Protein AF-0000000084927122 (afdb_homodimer)

Solvent-accessible surface area (backbone atoms only — not comparable to full-atom values): 39505 Å² total; per-residue (Å²): 114,69,37,49,46,66,40,49,46,51,27,51,37,50,50,51,22,59,24,42,71,37,86,58,48,37,43,44,21,24,42,47,30,51,54,43,37,56,72,70,63,58,51,70,70,58,50,43,44,46,49,54,22,31,39,42,38,62,66,23,59,72,64,44,46,97,43,56,62,50,50,69,64,37,50,66,50,32,38,49,19,14,52,44,20,22,58,54,43,64,65,41,100,55,66,68,62,32,22,52,29,22,43,42,28,60,34,20,31,66,15,82,26,52,84,52,44,28,54,90,74,43,54,70,68,9,46,44,37,23,49,22,43,51,52,60,66,70,54,58,86,92,46,66,62,84,81,39,49,66,59,52,53,50,51,50,58,71,32,46,66,39,56,32,51,54,70,58,49,55,40,44,58,60,48,70,70,26,53,45,56,55,52,45,69,70,34,92,58,34,54,62,58,43,58,70,65,50,62,86,81,70,52,68,34,46,62,68,53,45,45,55,45,30,50,54,51,20,48,55,51,15,55,63,39,75,56,34,63,55,49,29,59,53,32,12,49,51,48,28,46,33,28,53,74,72,65,50,53,69,66,58,23,49,44,48,22,40,18,32,20,44,28,58,55,18,47,51,56,39,48,55,73,65,76,64,44,88,69,84,73,50,78,68,54,45,56,52,58,50,41,18,31,46,46,19,22,55,37,34,42,58,25,73,77,23,45,88,42,38,14,45,27,17,17,34,30,54,38,19,41,67,33,78,26,39,25,67,37,41,31,55,93,71,49,51,70,64,22,48,39,45,17,54,40,49,52,49,49,58,41,46,37,48,42,94,88,38,77,38,40,55,69,69,57,39,52,49,54,50,51,51,34,31,76,69,41,44,45,56,68,68,53,51,50,44,49,51,59,55,76,99,115,69,37,48,48,65,39,48,46,53,27,52,37,49,49,50,23,59,24,42,70,38,86,58,48,36,42,46,23,24,44,46,30,51,55,41,36,58,70,69,63,58,53,70,69,56,50,42,42,46,48,53,24,30,38,42,37,63,67,22,59,71,63,43,45,96,41,55,61,50,49,69,64,37,48,68,49,33,38,49,20,15,51,42,21,22,57,55,42,66,64,42,99,55,67,69,63,32,21,52,31,23,44,42,27,59,35,19,31,64,15,81,25,52,83,51,45,29,53,90,73,43,56,69,67,9,47,42,37,22,50,21,44,52,51,61,66,71,54,58,85,91,48,65,64,83,80,39,48,65,59,52,53,50,51,51,59,71,31,47,66,40,55,34,50,55,72,57,51,55,40,44,58,60,49,68,71,24,53,46,57,55,52,44,69,69,35,91,58,34,55,61,57,45,58,71,65,51,61,86,81,68,52,67,34,47,62,68,52,45,45,54,44,31,51,55,50,20,48,54,51,15,56,65,37,77,56,33,62,55,48,28,59,52,32,13,50,50,47,29,46,32,28,53,72,72,64,50,54,70,66,59,22,50,44,47,24,40,18,30,20,44,26,57,56,16,46,52,55,40,48,53,73,68,76,63,46,88,69,84,73,50,75,69,53,44,56,51,57,51,42,18,30,46,45,19,23,54,36,35,42,59,26,73,76,23,45,87,43,36,13,45,27,17,18,35,30,54,38,19,41,66,34,78,26,38,27,68,36,40,30,56,92,72,48,51,71,65,21,48,39,46,17,53,40,50,52,50,49,58,42,46,36,47,40,96,87,38,77,39,40,55,70,69,58,38,53,49,54,52,52,51,36,31,76,70,41,44,45,56,67,68,53,51,52,43,48,52,58,53,75,99

Nearest PDB structures (foldseek):
  5z7c-assembly1_A  TM=7.227E-01  e=2.974E-15  Vibrio cholerae O1 biovar El Tor str. N16961
  4r8z-assembly1_B  TM=8.444E-01  e=8.085E-07  Pseudomonas aeruginosa PAO1
  4me4-assembly1_B  TM=7.805E-01  e=2.776E-07  Persephonella marina EX-H1
  3tmc-assembly2_B  TM=7.384E-01  e=1.852E-04  Bdellovibrio bacteriovorus HD100
  6pbz-assembly1_D  TM=4.419E-01  e=5.142E-01  Escherichia coli K-12

Organism: Caldicellulosiruptor owensensis (strain ATCC 700167 / DSM 13100 / OL) (NCBI:txid632518)

pLDDT: mean 90.93, std 8.96, range [52.06, 98.69]

Foldseek 3Di:
DKFFPLLLLLLLLVLLCLLLVHQCLLLQLLLQLLLLCVLVVHDLVLNQLLNNLSSQLQVLQLASPPHSVCCLPPLVSVQRSLVSSLVLVVLAPDDNVSSLLSNCLQAFQCQPGNRSDHPVPHDPSSLSSNVSSVLSVVDDLVDQVVVCLVVSLVVLVVCDNPGHDVSSNVSVVVVSVDPVSRCLSSDSCVSVVSSVVNRPDTDIDDLVSLLSSLQSLLCSLQVLAVQSNCQLVVLLLLLLLLCVVVVHDPVLSSLLSSLSSQLQVLCSNQHSCLVQPDDDDDPVSVVSVLCSLVSQLVSQCSTVVSNPHSSQLSSLLQEFQCLPGDDRSHHPVRADLSSQLSNLSSQLSVQQTCHPVDHHDDSVVSLVVVVVCCVVRRGPPVSSVSSVVSVD/DKFFPLLLLLLLLVLLCLLLVHQCLLLQLLLQLLLLCVLVVHDLVLNQLLNNLSSQLQVLQLASPPHSVCCLPPLVSVQRSLVSSLVLCVLAPDDNVSSLLSNCLQAFQCQPGNRSDHPVPHDPSSLSSNVSSVLSVVDDLVDQVVVCLVVSLVVLVVCDNPGHDVSSNVSVVVVSVDPVSRVLSSDSCVSVVSSVVHRPDTDIDDLVSLLSSLQSLLCSLQVLAVQSNCQLVVLLLLLLLLCVVVVHDPVLSSLLSSLSSQLQVLCSNQHSCLVQPDDDDDPVSVVSVLCSLVSQLVSQCSTVVSNPHSSQLSSLLQEFQCLPGDDRSHHPVRADLSSLLSNLSSQLSVQQTDHPVDHHDDNVVSLVVVVVCCVVRRGPPVSSVSSVVSVD

Radius of gyration: 28.64 Å; Cα contacts (8 Å, |Δi|>4): 1317; chains: 2; bounding box: 72×90×62 Å

InterPro domains:
  IPR003607 HD/PDEase domain [SM00471] (18-147)
  IPR003607 HD/PDEase domain [SM00471] (224-360)
  IPR003607 HD/PDEase domain [cd00077] (20-153)
  IPR003607 HD/PDEase domain [cd00077] (226-370)
  IPR006674 HD domain [PF01966] (24-136)
  IPR006675 HDIG domain [TIGR00277] (20-107)
  IPR037522 HD-GYP domain [PF13487] (218-376)
  IPR037522 HD-GYP domain [PS51832] (206-392)

Structure (mmCIF, N/CA/C/O backbone):
data_AF-0000000084927122-model_v1
#
loop_
_entity.id
_entity.type
_entity.pdbx_description
1 polymer 'Metal dependent phosphohydrolase'
#
loop_
_atom_site.group_PDB
_atom_site.id
_atom_site.type_symbol
_atom_site.label_atom_id
_atom_site.label_alt_id
_atom_site.label_comp_id
_atom_site.label_asym_id
_atom_site.label_entity_id
_atom_site.label_seq_id
_atom_site.pdbx_PDB_ins_code
_atom_site.Cartn_x
_atom_site.Cartn_y
_atom_site.Cartn_z
_atom_site.occupancy
_atom_site.B_iso_or_equiv
_atom_site.auth_seq_id
_atom_site.auth_comp_id
_atom_site.auth_asym_id
_atom_site.auth_atom_id
_atom_site.pdbx_PDB_model_num
ATOM 1 N N . MET A 1 1 ? 15.18 7.582 22.172 1 80.62 1 MET A N 1
ATOM 2 C CA . MET A 1 1 ? 14.367 7.258 21 1 80.62 1 MET A CA 1
ATOM 3 C C . MET A 1 1 ? 15.234 6.75 19.844 1 80.62 1 MET A C 1
ATOM 5 O O . MET A 1 1 ? 16.281 7.328 19.562 1 80.62 1 MET A O 1
ATOM 9 N N . LYS A 1 2 ? 14.898 5.637 19.219 1 84.25 2 LYS A N 1
ATOM 10 C CA . LYS A 1 2 ? 15.594 5.078 18.062 1 84.25 2 LYS A CA 1
ATOM 11 C C . LYS A 1 2 ? 14.703 5.121 16.828 1 84.25 2 LYS A C 1
ATOM 13 O O . LYS A 1 2 ? 13.57 4.633 16.844 1 84.25 2 LYS A O 1
ATOM 18 N N . ILE A 1 3 ? 15.258 5.812 15.812 1 87.62 3 ILE A N 1
ATOM 19 C CA . ILE A 1 3 ? 14.5 5.996 14.578 1 87.62 3 ILE A CA 1
ATOM 20 C C . ILE A 1 3 ? 15.18 5.227 13.445 1 87.62 3 ILE A C 1
ATOM 22 O O . ILE A 1 3 ? 16.328 5.496 13.102 1 87.62 3 ILE A O 1
ATOM 26 N N . SER A 1 4 ? 14.477 4.355 12.875 1 88.25 4 SER A N 1
ATOM 27 C CA . SER A 1 4 ? 15.008 3.602 11.75 1 88.25 4 SER A CA 1
ATOM 28 C C . SER A 1 4 ? 15.18 4.488 10.523 1 88.25 4 SER A C 1
ATOM 30 O O . SER A 1 4 ? 14.25 5.18 10.109 1 88.25 4 SER A O 1
ATOM 32 N N . VAL A 1 5 ? 16.375 4.402 9.961 1 85.75 5 VAL A N 1
ATOM 33 C CA . VAL A 1 5 ? 16.641 5.176 8.758 1 85.75 5 VAL A CA 1
ATOM 34 C C . VAL A 1 5 ? 15.773 4.68 7.609 1 85.75 5 VAL A C 1
ATOM 36 O O . VAL A 1 5 ? 15.289 5.473 6.793 1 85.75 5 VAL A O 1
ATOM 39 N N . GLY A 1 6 ? 15.594 3.389 7.633 1 82.69 6 GLY A N 1
ATOM 40 C CA . GLY A 1 6 ? 14.742 2.805 6.609 1 82.69 6 GLY A CA 1
ATOM 41 C C . GLY A 1 6 ? 13.32 3.34 6.637 1 82.69 6 GLY A C 1
ATOM 42 O O . GLY A 1 6 ? 12.758 3.68 5.594 1 82.69 6 GLY A O 1
ATOM 43 N N . ASN A 1 7 ? 12.773 3.496 7.781 1 84.69 7 ASN A N 1
ATOM 44 C CA . ASN A 1 7 ? 11.422 4.016 7.93 1 84.69 7 ASN A CA 1
ATOM 45 C C . ASN A 1 7 ? 11.344 5.492 7.555 1 84.69 7 ASN A C 1
ATOM 47 O O . ASN A 1 7 ? 10.367 5.93 6.941 1 84.69 7 ASN A O 1
ATOM 51 N N . LEU A 1 8 ? 12.312 6.172 7.961 1 85.31 8 LEU A N 1
ATOM 52 C CA . LEU A 1 8 ? 12.367 7.598 7.648 1 85.31 8 LEU A CA 1
ATOM 53 C C . LEU A 1 8 ? 12.438 7.824 6.145 1 85.31 8 LEU A C 1
ATOM 55 O O . LEU A 1 8 ? 11.703 8.641 5.598 1 85.31 8 LEU A O 1
ATOM 59 N N . LEU A 1 9 ? 13.273 7.02 5.559 1 82.12 9 LEU A N 1
ATOM 60 C CA . LEU A 1 9 ? 13.469 7.137 4.117 1 82.12 9 LEU A CA 1
ATOM 61 C C . LEU A 1 9 ? 12.195 6.766 3.361 1 82.12 9 LEU A C 1
ATOM 63 O O . LEU A 1 9 ? 11.828 7.434 2.395 1 82.12 9 LEU A O 1
ATOM 67 N N . SER A 1 10 ? 11.633 5.789 3.842 1 84.06 10 SER A N 1
ATOM 68 C CA . SER A 1 10 ? 10.391 5.352 3.221 1 84.06 10 SER A CA 1
ATOM 69 C C . SER A 1 10 ? 9.32 6.43 3.309 1 84.06 10 SER A C 1
ATOM 71 O O . SER A 1 10 ? 8.609 6.691 2.332 1 84.06 10 SER A O 1
ATOM 73 N N . ALA A 1 11 ? 9.266 7.043 4.406 1 85.81 11 ALA A N 1
ATOM 74 C CA . ALA A 1 11 ? 8.266 8.078 4.633 1 85.81 11 ALA A CA 1
ATOM 75 C C . ALA A 1 11 ? 8.523 9.297 3.746 1 85.81 11 ALA A C 1
ATOM 77 O O . ALA A 1 11 ? 7.609 9.789 3.078 1 85.81 11 ALA A O 1
ATOM 78 N N . ILE A 1 12 ? 9.688 9.727 3.658 1 85.12 12 ILE A N 1
ATOM 79 C CA . ILE A 1 12 ? 10.047 10.93 2.912 1 85.12 12 ILE A CA 1
ATOM 80 C C . ILE A 1 12 ? 9.914 10.664 1.415 1 85.12 12 ILE A C 1
ATOM 82 O O . ILE A 1 12 ? 9.414 11.508 0.671 1 85.12 12 ILE A O 1
ATOM 86 N N . SER A 1 13 ? 10.398 9.508 1.014 1 85.5 13 SER A N 1
ATOM 87 C CA . SER A 1 13 ? 10.273 9.164 -0.4 1 85.5 13 SER A CA 1
ATOM 88 C C . SER A 1 13 ? 8.812 9.125 -0.831 1 85.5 13 SER A C 1
ATOM 90 O O . SER A 1 13 ? 8.484 9.492 -1.961 1 85.5 13 SER A O 1
ATOM 92 N N . HIS A 1 14 ? 7.984 8.648 0.043 1 84.38 14 HIS A N 1
ATOM 93 C CA . HIS A 1 14 ? 6.551 8.641 -0.228 1 84.38 14 HIS A CA 1
ATOM 94 C C . HIS A 1 14 ? 6.027 10.047 -0.468 1 84.38 14 HIS A C 1
ATOM 96 O O . HIS A 1 14 ? 5.273 10.289 -1.417 1 84.38 14 HIS A O 1
ATOM 102 N N . LEU A 1 15 ? 6.426 10.953 0.338 1 84.44 15 LEU A N 1
ATOM 103 C CA . LEU A 1 15 ? 6.023 12.352 0.214 1 84.44 15 LEU A CA 1
ATOM 104 C C . LEU A 1 15 ? 6.488 12.938 -1.118 1 84.44 15 LEU A C 1
ATOM 106 O O . LEU A 1 15 ? 5.723 13.625 -1.798 1 84.44 15 LEU A O 1
ATOM 110 N N . ILE A 1 16 ? 7.664 12.617 -1.492 1 82.81 16 ILE A N 1
ATOM 111 C CA . ILE A 1 16 ? 8.242 13.141 -2.727 1 82.81 16 ILE A CA 1
ATOM 112 C C . ILE A 1 16 ? 7.5 12.555 -3.928 1 82.81 16 ILE A C 1
ATOM 114 O O . ILE A 1 16 ? 7.207 13.273 -4.891 1 82.81 16 ILE A O 1
ATOM 118 N N . ASP A 1 17 ? 7.195 11.281 -3.867 1 84 17 ASP A N 1
ATOM 119 C CA . ASP A 1 17 ? 6.457 10.633 -4.941 1 84 17 ASP A CA 1
ATOM 120 C C . ASP A 1 17 ? 5.086 11.273 -5.137 1 84 17 ASP A C 1
ATOM 122 O O . ASP A 1 17 ? 4.652 11.492 -6.27 1 84 17 ASP A O 1
ATOM 126 N N . ILE A 1 18 ? 4.434 11.578 -4.078 1 81.56 18 ILE A N 1
ATOM 127 C CA . ILE A 1 18 ? 3.135 12.234 -4.148 1 81.56 18 ILE A CA 1
ATOM 128 C C . ILE A 1 18 ? 3.293 13.625 -4.75 1 81.56 18 ILE A C 1
ATOM 130 O O . ILE A 1 18 ? 2.521 14.023 -5.629 1 81.56 18 ILE A O 1
ATOM 134 N N . ALA A 1 19 ? 4.301 14.32 -4.309 1 79.75 19 ALA A N 1
ATOM 135 C CA . ALA A 1 19 ? 4.547 15.688 -4.758 1 79.75 19 ALA A CA 1
ATOM 136 C C . ALA A 1 19 ? 4.809 15.727 -6.262 1 79.75 19 ALA A C 1
ATOM 138 O O . ALA A 1 19 ? 4.422 16.688 -6.941 1 79.75 19 ALA A O 1
ATOM 139 N N . GLN A 1 20 ? 5.383 14.688 -6.75 1 78.94 20 GLN A N 1
ATOM 140 C CA . GLN A 1 20 ? 5.77 14.664 -8.156 1 78.94 20 GLN A CA 1
ATOM 141 C C . GLN A 1 20 ? 4.684 14.023 -9.016 1 78.94 20 GLN A C 1
ATOM 143 O O . GLN A 1 20 ? 4.809 13.953 -10.242 1 78.94 20 GLN A O 1
ATOM 148 N N . GLY A 1 21 ? 3.709 13.508 -8.367 1 76.06 21 GLY A N 1
ATOM 149 C CA . GLY A 1 21 ? 2.623 12.875 -9.094 1 76.06 21 GLY A CA 1
ATOM 150 C C . GLY A 1 21 ? 3.016 11.547 -9.719 1 76.06 21 GLY A C 1
ATOM 151 O O . GLY A 1 21 ? 2.471 11.156 -10.75 1 76.06 21 GLY A O 1
ATOM 152 N N . ARG A 1 22 ? 4.074 11.008 -9.328 1 76.69 22 ARG A N 1
ATOM 153 C CA . ARG A 1 22 ? 4.5 9.703 -9.828 1 76.69 22 ARG A CA 1
ATOM 154 C C . ARG A 1 22 ? 4.273 8.617 -8.781 1 76.69 22 ARG A C 1
ATOM 156 O O . ARG A 1 22 ? 4.785 8.711 -7.664 1 76.69 22 ARG A O 1
ATOM 163 N N . ARG A 1 23 ? 3.557 7.688 -9.281 1 78.62 23 ARG A N 1
ATOM 164 C CA . ARG A 1 23 ? 3.195 6.621 -8.352 1 78.62 23 ARG A CA 1
ATOM 165 C C . ARG A 1 23 ? 4.387 5.711 -8.078 1 78.62 23 ARG A C 1
ATOM 167 O O . ARG A 1 23 ? 4.859 5.012 -8.969 1 78.62 23 ARG A O 1
ATOM 174 N N . GLU A 1 24 ? 4.902 5.691 -6.863 1 88.31 24 GLU A N 1
ATOM 175 C CA . GLU A 1 24 ? 5.863 4.754 -6.293 1 88.31 24 GLU A CA 1
ATOM 176 C C . GLU A 1 24 ? 7.156 4.73 -7.098 1 88.31 24 GLU A C 1
ATOM 178 O O . GLU A 1 24 ? 7.688 3.658 -7.402 1 88.31 24 GLU A O 1
ATOM 183 N N . HIS A 1 25 ? 7.613 5.91 -7.512 1 91.75 25 HIS A N 1
ATOM 184 C CA . HIS A 1 25 ? 8.836 6.004 -8.305 1 91.75 25 HIS A CA 1
ATOM 185 C C . HIS A 1 25 ? 10.039 5.496 -7.512 1 91.75 25 HIS A C 1
ATOM 187 O O . HIS A 1 25 ? 10.781 4.637 -7.988 1 91.75 25 HIS A O 1
ATOM 193 N N . ALA A 1 26 ? 10.211 5.973 -6.34 1 92.62 26 ALA A N 1
ATOM 194 C CA . ALA A 1 26 ? 11.375 5.59 -5.543 1 92.62 26 ALA A CA 1
ATOM 195 C C . ALA A 1 26 ? 11.375 4.09 -5.254 1 92.62 26 ALA A C 1
ATOM 197 O O . ALA A 1 26 ? 12.391 3.412 -5.449 1 92.62 26 ALA A O 1
ATOM 198 N N . PRO A 1 27 ? 10.234 3.543 -4.867 1 93.19 27 PRO A N 1
ATOM 199 C CA . PRO A 1 27 ? 10.195 2.092 -4.668 1 93.19 27 PRO A CA 1
ATOM 200 C C . PRO A 1 27 ? 10.492 1.315 -5.953 1 93.19 27 PRO A C 1
ATOM 202 O O . PRO A 1 27 ? 11.164 0.282 -5.91 1 93.19 27 PRO A O 1
ATOM 205 N N . LYS A 1 28 ? 10 1.801 -7.039 1 96.31 28 LYS A N 1
ATOM 206 C CA . LYS A 1 28 ? 10.242 1.115 -8.305 1 96.31 28 LYS A CA 1
ATOM 207 C C . LYS A 1 28 ? 11.727 1.121 -8.656 1 96.31 28 LYS A C 1
ATOM 209 O O . LYS A 1 28 ? 12.289 0.09 -9.039 1 96.31 28 LYS A O 1
ATOM 214 N N . VAL A 1 29 ? 12.344 2.262 -8.484 1 96.94 29 VAL A N 1
ATOM 215 C CA . VAL A 1 29 ? 13.766 2.377 -8.766 1 96.94 29 VAL A CA 1
ATOM 216 C C . VAL A 1 29 ? 14.555 1.467 -7.824 1 96.94 29 VAL A C 1
ATOM 218 O O . VAL A 1 29 ? 15.492 0.79 -8.25 1 96.94 29 VAL A O 1
ATOM 221 N N . THR A 1 30 ? 14.156 1.475 -6.605 1 96.56 30 THR A N 1
ATOM 222 C CA . THR A 1 30 ? 14.812 0.629 -5.617 1 96.56 30 THR A CA 1
ATOM 223 C C . THR A 1 30 ? 14.641 -0.846 -5.969 1 96.56 30 THR A C 1
ATOM 225 O O . THR A 1 30 ? 15.602 -1.617 -5.914 1 96.56 30 THR A O 1
ATOM 228 N N . TYR A 1 31 ? 13.469 -1.204 -6.336 1 97.25 31 TYR A N 1
ATOM 229 C CA . TYR A 1 31 ? 13.18 -2.588 -6.699 1 97.25 31 TYR A CA 1
ATOM 230 C C . TYR A 1 31 ? 14.047 -3.037 -7.871 1 97.25 31 TYR A C 1
ATOM 232 O O . TYR A 1 31 ? 14.711 -4.07 -7.797 1 97.25 31 TYR A O 1
ATOM 240 N N . ILE A 1 32 ? 14.047 -2.26 -8.945 1 98.38 32 ILE A N 1
ATOM 241 C CA . ILE A 1 32 ? 14.828 -2.59 -10.141 1 98.38 32 ILE A CA 1
ATOM 242 C C . ILE A 1 32 ? 16.312 -2.695 -9.773 1 98.38 32 ILE A C 1
ATOM 244 O O . ILE A 1 32 ? 16.984 -3.648 -10.164 1 98.38 32 ILE A O 1
ATOM 248 N N . SER A 1 33 ? 16.766 -1.746 -9 1 98.62 33 SER A N 1
ATOM 249 C CA . SER A 1 33 ? 18.172 -1.713 -8.617 1 98.62 33 SER A CA 1
ATOM 250 C C . SER A 1 33 ? 18.562 -2.963 -7.832 1 98.62 33 SER A C 1
ATOM 252 O O . SER A 1 33 ? 19.625 -3.545 -8.07 1 98.62 33 SER A O 1
ATOM 254 N N . LEU A 1 34 ? 17.734 -3.328 -6.973 1 97.44 34 LEU A N 1
ATOM 255 C CA . LEU A 1 34 ? 18.031 -4.492 -6.141 1 97.44 34 LEU A CA 1
ATOM 256 C C . LEU A 1 34 ? 17.984 -5.773 -6.969 1 97.44 34 LEU A C 1
ATOM 258 O O . LEU A 1 34 ? 18.812 -6.668 -6.781 1 97.44 34 LEU A O 1
ATOM 262 N N . GLN A 1 35 ? 16.984 -5.875 -7.832 1 97.5 35 GLN A N 1
ATOM 263 C CA . GLN A 1 35 ? 16.922 -7.051 -8.695 1 97.5 35 GLN A CA 1
ATOM 264 C C . GLN A 1 35 ? 18.156 -7.172 -9.562 1 97.5 35 GLN A C 1
ATOM 266 O O . GLN A 1 35 ? 18.719 -8.266 -9.719 1 97.5 35 GLN A O 1
ATOM 271 N N . LEU A 1 36 ? 18.594 -6.078 -10.117 1 98.44 36 LEU A N 1
ATOM 272 C CA . LEU A 1 36 ? 19.812 -6.07 -10.922 1 98.44 36 LEU A CA 1
ATOM 273 C C . LEU A 1 36 ? 21.031 -6.461 -10.07 1 98.44 36 LEU A C 1
ATOM 275 O O . LEU A 1 36 ? 21.875 -7.234 -10.523 1 98.44 36 LEU A O 1
ATOM 279 N N . SER A 1 37 ? 21.094 -5.922 -8.883 1 98 37 SER A N 1
ATOM 280 C CA . SER A 1 37 ? 22.219 -6.219 -8 1 98 37 SER A CA 1
ATOM 281 C C . SER A 1 37 ? 22.281 -7.707 -7.68 1 98 37 SER A C 1
ATOM 283 O O . SER A 1 37 ? 23.375 -8.266 -7.52 1 98 37 SER A O 1
ATOM 285 N N . HIS A 1 38 ? 21.141 -8.312 -7.578 1 95.88 38 HIS A N 1
ATOM 286 C CA . HIS A 1 38 ? 21.094 -9.75 -7.328 1 95.88 38 HIS A CA 1
ATOM 287 C C . HIS A 1 38 ? 21.656 -10.531 -8.508 1 95.88 38 HIS A C 1
ATOM 289 O O . HIS A 1 38 ? 22.469 -11.445 -8.328 1 95.88 38 HIS A O 1
ATOM 295 N N . ILE A 1 39 ? 21.25 -10.219 -9.688 1 96.56 39 ILE A N 1
ATOM 296 C CA . ILE A 1 39 ? 21.703 -10.898 -10.891 1 96.56 39 ILE A CA 1
ATOM 297 C C . ILE A 1 39 ? 23.203 -10.672 -11.07 1 96.56 39 ILE A C 1
ATOM 299 O O . ILE A 1 39 ? 23.938 -11.586 -11.477 1 96.56 39 ILE A O 1
ATOM 303 N N . LEU A 1 40 ? 23.656 -9.469 -10.695 1 97.88 40 LEU A N 1
ATOM 304 C CA . LEU A 1 40 ? 25.062 -9.086 -10.867 1 97.88 40 LEU A CA 1
ATOM 305 C C . LEU A 1 40 ? 25.922 -9.68 -9.766 1 97.88 40 LEU A C 1
ATOM 307 O O . LEU A 1 40 ? 27.156 -9.57 -9.805 1 97.88 40 LEU A O 1
ATOM 311 N N . GLY A 1 41 ? 25.297 -10.242 -8.742 1 96.62 41 GLY A N 1
ATOM 312 C CA . GLY A 1 41 ? 26.016 -10.93 -7.684 1 96.62 41 GLY A CA 1
ATOM 313 C C . GLY A 1 41 ? 26.688 -9.984 -6.703 1 96.62 41 GLY A C 1
ATOM 314 O O . GLY A 1 41 ? 27.766 -10.289 -6.176 1 96.62 41 GLY A O 1
ATOM 315 N N . LEU A 1 42 ? 26.141 -8.875 -6.527 1 96.56 42 LEU A N 1
ATOM 316 C CA . LEU A 1 42 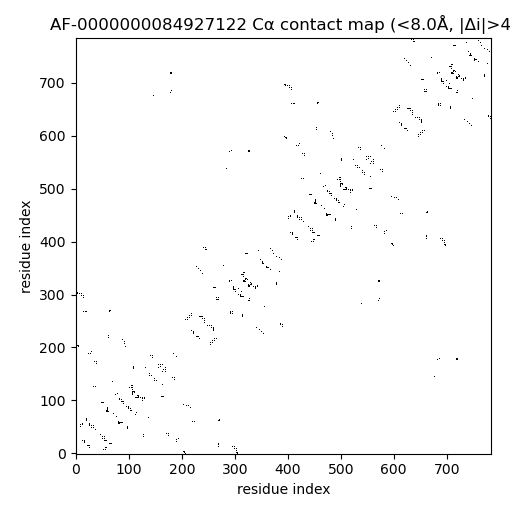? 26.734 -7.926 -5.59 1 96.56 42 LEU A CA 1
ATOM 317 C C . LEU A 1 42 ? 26.594 -8.422 -4.152 1 96.56 42 LEU A C 1
ATOM 319 O O . LEU A 1 42 ? 25.656 -9.172 -3.842 1 96.56 42 LEU A O 1
ATOM 323 N N . LYS A 1 43 ? 27.547 -7.953 -3.273 1 94.88 43 LYS A N 1
ATOM 324 C CA . LYS A 1 43 ? 27.562 -8.383 -1.878 1 94.88 43 LYS A CA 1
ATOM 325 C C . LYS A 1 43 ? 26.484 -7.676 -1.067 1 94.88 43 LYS A C 1
ATOM 327 O O . LYS A 1 43 ? 25.953 -6.652 -1.498 1 94.88 43 LYS A O 1
ATOM 332 N N . SER A 1 44 ? 26.203 -8.211 0.085 1 93.88 44 SER A N 1
ATOM 333 C CA . SER A 1 44 ? 25.125 -7.719 0.945 1 93.88 44 SER A CA 1
ATOM 334 C C . SER A 1 44 ? 25.359 -6.262 1.334 1 93.88 44 SER A C 1
ATOM 336 O O . SER A 1 44 ? 24.406 -5.48 1.42 1 93.88 44 SER A O 1
ATOM 338 N N . LEU A 1 45 ? 26.609 -5.961 1.556 1 93 45 LEU A N 1
ATOM 339 C CA . LEU A 1 45 ? 26.922 -4.59 1.941 1 93 45 LEU A CA 1
ATOM 340 C C . LEU A 1 45 ? 26.609 -3.619 0.806 1 93 45 LEU A C 1
ATOM 342 O O . LEU A 1 45 ? 26.078 -2.533 1.041 1 93 45 LEU A O 1
ATOM 346 N N . GLU A 1 46 ? 26.953 -3.979 -0.411 1 94.88 46 GLU A N 1
ATOM 347 C CA . GLU A 1 46 ? 26.672 -3.143 -1.571 1 94.88 46 GLU A CA 1
ATOM 348 C C . GLU A 1 46 ? 25.172 -3.031 -1.812 1 94.88 46 GLU A C 1
ATOM 350 O O . GLU A 1 46 ? 24.672 -1.961 -2.162 1 94.88 46 GLU A O 1
ATOM 355 N N . LYS A 1 47 ? 24.5 -4.133 -1.585 1 95.44 47 LYS A N 1
ATOM 356 C CA . LYS A 1 47 ? 23.047 -4.133 -1.757 1 95.44 47 LYS A CA 1
ATOM 357 C C . LYS A 1 47 ? 22.375 -3.209 -0.75 1 95.44 47 LYS A C 1
ATOM 359 O O . LYS A 1 47 ? 21.391 -2.547 -1.071 1 95.44 47 LYS A O 1
ATOM 364 N N . LYS A 1 48 ? 22.938 -3.205 0.392 1 93.62 48 LYS A N 1
ATOM 365 C CA . LYS A 1 48 ? 22.438 -2.291 1.412 1 93.62 48 LYS A CA 1
ATOM 366 C C . LYS A 1 48 ? 22.594 -0.838 0.978 1 93.62 48 LYS A C 1
ATOM 368 O O . LYS A 1 48 ? 21.672 -0.034 1.116 1 93.62 48 LYS A O 1
ATOM 373 N N . LYS A 1 49 ? 23.75 -0.512 0.491 1 94.81 49 LYS A N 1
ATOM 374 C CA . LYS A 1 49 ? 24 0.845 0.018 1 94.81 49 LYS A CA 1
ATOM 375 C C . LYS A 1 49 ? 23.094 1.202 -1.152 1 94.81 49 LYS A C 1
ATOM 377 O O . LYS A 1 49 ? 22.594 2.326 -1.235 1 94.81 49 LYS A O 1
ATOM 382 N N . ILE A 1 50 ? 22.859 0.224 -1.997 1 96.5 50 ILE A N 1
ATOM 383 C CA . ILE A 1 50 ? 21.969 0.422 -3.139 1 96.5 50 ILE A CA 1
ATOM 384 C C . ILE A 1 50 ? 20.562 0.695 -2.648 1 96.5 50 ILE A C 1
ATOM 386 O O . ILE A 1 50 ? 19.875 1.582 -3.168 1 96.5 50 ILE A O 1
ATOM 390 N N . TYR A 1 51 ? 20.125 -0.045 -1.655 1 94.56 51 TYR A N 1
ATOM 391 C CA . TYR A 1 51 ? 18.781 0.119 -1.097 1 94.56 51 TYR A CA 1
ATOM 392 C C . TYR A 1 51 ? 18.562 1.557 -0.646 1 94.56 51 TYR A C 1
ATOM 394 O O . TYR A 1 51 ? 17.594 2.199 -1.068 1 94.56 51 TYR A O 1
ATOM 402 N N . TYR A 1 52 ? 19.453 2.119 0.086 1 92.25 52 TYR A N 1
ATOM 403 C CA . TYR A 1 52 ? 19.312 3.467 0.622 1 92.25 52 TYR A CA 1
ATOM 404 C C . TYR A 1 52 ? 19.484 4.512 -0.472 1 92.25 52 TYR A C 1
ATOM 406 O O . TYR A 1 52 ? 18.703 5.457 -0.573 1 92.25 52 TYR A O 1
ATOM 414 N N . ALA A 1 53 ? 20.469 4.316 -1.302 1 94.69 53 ALA A N 1
ATOM 415 C CA . ALA A 1 53 ? 20.75 5.297 -2.35 1 94.69 53 ALA A CA 1
ATOM 416 C C . ALA A 1 53 ? 19.594 5.391 -3.336 1 94.69 53 ALA A C 1
ATOM 418 O O . ALA A 1 53 ? 19.203 6.484 -3.75 1 94.69 53 ALA A O 1
ATOM 419 N N . ALA A 1 54 ? 19.062 4.23 -3.703 1 95.31 54 ALA A N 1
ATOM 420 C CA . ALA A 1 54 ? 17.969 4.207 -4.66 1 95.31 54 ALA A CA 1
ATOM 421 C C . ALA A 1 54 ? 16.703 4.836 -4.066 1 95.31 54 ALA A C 1
ATOM 423 O O . ALA A 1 54 ? 16.016 5.609 -4.738 1 95.31 54 ALA A O 1
ATOM 424 N N . PHE A 1 55 ? 16.453 4.562 -2.867 1 90.5 55 PHE A N 1
ATOM 425 C CA . PHE A 1 55 ? 15.281 5.113 -2.207 1 90.5 55 PHE A CA 1
ATOM 426 C C . PHE A 1 55 ? 15.383 6.629 -2.08 1 90.5 55 PHE A C 1
ATOM 428 O O . PHE A 1 55 ? 14.375 7.336 -2.152 1 90.5 55 PHE A O 1
ATOM 435 N N . PHE A 1 56 ? 16.625 7.141 -1.973 1 88.81 56 PHE A N 1
ATOM 436 C CA . PHE A 1 56 ? 16.844 8.547 -1.666 1 88.81 56 PHE A CA 1
ATOM 437 C C . PHE A 1 56 ? 17.297 9.312 -2.906 1 88.81 56 PHE A C 1
ATOM 439 O O . PHE A 1 56 ? 17.625 10.5 -2.828 1 88.81 56 PHE A O 1
ATOM 446 N N . HIS A 1 57 ? 17.312 8.688 -3.916 1 91.69 57 HIS A N 1
ATOM 447 C CA . HIS A 1 57 ? 18.047 9.273 -5.031 1 91.69 57 HIS A CA 1
ATOM 448 C C . HIS A 1 57 ? 17.453 10.625 -5.43 1 91.69 57 HIS A C 1
ATOM 450 O O . HIS A 1 57 ? 18.172 11.5 -5.91 1 91.69 57 HIS A O 1
ATOM 456 N N . ASP A 1 58 ? 16.172 10.828 -5.117 1 88.31 58 ASP A N 1
ATOM 457 C CA . ASP A 1 58 ? 15.5 12.055 -5.531 1 88.31 58 ASP A CA 1
ATOM 458 C C . ASP A 1 58 ? 15.227 12.961 -4.336 1 88.31 58 ASP A C 1
ATOM 460 O O . ASP A 1 58 ? 14.398 13.867 -4.414 1 88.31 58 ASP A O 1
ATOM 464 N N . ILE A 1 59 ? 15.867 12.797 -3.248 1 83.94 59 ILE A N 1
ATOM 465 C CA . ILE A 1 59 ? 15.586 13.523 -2.014 1 83.94 59 ILE A CA 1
ATOM 466 C C . ILE A 1 59 ? 15.891 15.008 -2.209 1 83.94 59 ILE A C 1
ATOM 468 O O . ILE A 1 59 ? 15.375 15.852 -1.473 1 83.94 59 ILE A O 1
ATOM 472 N N . GLY A 1 60 ? 16.719 15.312 -3.18 1 81.5 60 GLY A N 1
ATOM 473 C CA . GLY A 1 60 ? 17.094 16.688 -3.43 1 81.5 60 GLY A CA 1
ATOM 474 C C . GLY A 1 60 ? 16.094 17.438 -4.301 1 81.5 60 GLY A C 1
ATOM 475 O O . GLY A 1 60 ? 16.266 18.625 -4.555 1 81.5 60 GLY A O 1
ATOM 476 N N . ILE A 1 61 ? 15.102 16.734 -4.746 1 78.25 61 ILE A N 1
ATOM 477 C CA . ILE A 1 61 ? 14.109 17.391 -5.594 1 78.25 61 ILE A CA 1
ATOM 478 C C . ILE A 1 61 ? 13.258 18.328 -4.75 1 78.25 61 ILE A C 1
ATOM 480 O O . ILE A 1 61 ? 12.641 17.922 -3.764 1 78.25 61 ILE A O 1
ATOM 484 N N . THR A 1 62 ? 13.344 19.594 -4.766 1 61.72 62 THR A N 1
ATOM 485 C CA . THR A 1 62 ? 12.703 20.625 -3.947 1 61.72 62 THR A CA 1
ATOM 486 C C . THR A 1 62 ? 11.414 21.109 -4.609 1 61.72 62 THR A C 1
ATOM 488 O O . THR A 1 62 ? 10.625 21.812 -3.984 1 61.72 62 THR A O 1
ATOM 491 N N . VAL A 1 63 ? 11.375 21.031 -5.855 1 56.03 63 VAL A N 1
ATOM 492 C CA . VAL A 1 63 ? 10.258 21.75 -6.453 1 56.03 63 VAL A CA 1
ATOM 493 C C . VAL A 1 63 ? 9.242 20.75 -7.012 1 56.03 63 VAL A C 1
ATOM 495 O O . VAL A 1 63 ? 9.617 19.781 -7.66 1 56.03 63 VAL A O 1
ATOM 498 N N . ALA A 1 64 ? 8.016 20.766 -6.312 1 53.94 64 ALA A N 1
ATOM 499 C CA . ALA A 1 64 ? 6.918 20.141 -7.059 1 53.94 64 ALA A CA 1
ATOM 500 C C . ALA A 1 64 ? 6.828 20.703 -8.477 1 53.94 64 ALA A C 1
ATOM 502 O O . ALA A 1 64 ? 6.309 21.812 -8.68 1 53.94 64 ALA A O 1
ATOM 503 N N . ASP A 1 65 ? 7.996 20.625 -9.164 1 52.38 65 ASP A N 1
ATOM 504 C CA . ASP A 1 65 ? 7.902 21.172 -10.508 1 52.38 65 ASP A CA 1
ATOM 505 C C . ASP A 1 65 ? 6.762 20.531 -11.289 1 52.38 65 ASP A C 1
ATOM 507 O O . ASP A 1 65 ? 6.395 19.375 -11.031 1 52.38 65 ASP A O 1
ATOM 511 N N . LYS A 1 66 ? 5.922 21.406 -11.914 1 55.44 66 LYS A N 1
ATOM 512 C CA . LYS A 1 66 ? 4.766 21.031 -12.711 1 55.44 66 LYS A CA 1
ATOM 513 C C . LYS A 1 66 ? 4.996 19.688 -13.406 1 55.44 66 LYS A C 1
ATOM 515 O O . LYS A 1 66 ? 4.047 18.938 -13.656 1 55.44 66 LYS A O 1
ATOM 520 N N . LYS A 1 67 ? 6.309 19.422 -13.68 1 63.41 67 LYS A N 1
ATOM 521 C CA . LYS A 1 67 ? 6.355 18.219 -14.508 1 63.41 67 LYS A CA 1
ATOM 522 C C . LYS A 1 67 ? 7.473 17.281 -14.055 1 63.41 67 LYS A C 1
ATOM 524 O O . LYS A 1 67 ? 8.648 17.656 -14.055 1 63.41 67 LYS A O 1
ATOM 529 N N . PHE A 1 68 ? 7.297 16.172 -13.461 1 60.62 68 PHE A N 1
ATOM 530 C CA . PHE A 1 68 ? 8.172 15.055 -13.117 1 60.62 68 PHE A CA 1
ATOM 531 C C . PHE A 1 68 ? 9.242 14.859 -14.18 1 60.62 68 PHE A C 1
ATOM 533 O O . PHE A 1 68 ? 10.43 14.766 -13.867 1 60.62 68 PHE A O 1
ATOM 540 N N . ILE A 1 69 ? 8.883 15 -15.289 1 62.47 69 ILE A N 1
ATOM 541 C CA . ILE A 1 69 ? 9.781 14.703 -16.391 1 62.47 69 ILE A CA 1
ATOM 542 C C . ILE A 1 69 ? 10.828 15.812 -16.531 1 62.47 69 ILE A C 1
ATOM 544 O O . ILE A 1 69 ? 12.008 15.547 -16.75 1 62.47 69 ILE A O 1
ATOM 548 N N . THR A 1 70 ? 10.43 17.031 -16.219 1 65.12 70 THR A N 1
ATOM 549 C CA . THR A 1 70 ? 11.336 18.156 -16.391 1 65.12 70 THR A CA 1
ATOM 550 C C . THR A 1 70 ? 12.492 18.078 -15.406 1 65.12 70 THR A C 1
ATOM 552 O O . THR A 1 70 ? 13.641 18.344 -15.758 1 65.12 70 THR A O 1
ATOM 555 N N . SER A 1 71 ? 12.266 17.625 -14.266 1 67.12 71 SER A N 1
ATOM 556 C CA . SER A 1 71 ? 13.289 17.531 -13.227 1 67.12 71 SER A CA 1
ATOM 557 C C . SER A 1 71 ? 14.312 16.453 -13.562 1 67.12 71 SER A C 1
ATOM 559 O O . SER A 1 71 ? 15.438 16.469 -13.055 1 67.12 71 SER A O 1
ATOM 561 N N . HIS A 1 72 ? 13.922 15.625 -14.477 1 71.94 72 HIS A N 1
ATOM 562 C CA . HIS A 1 72 ? 14.797 14.492 -14.781 1 71.94 72 HIS A CA 1
ATOM 563 C C . HIS A 1 72 ? 15.484 14.672 -16.125 1 71.94 72 HIS A C 1
ATOM 565 O O . HIS A 1 72 ? 16.531 14.062 -16.375 1 71.94 72 HIS A O 1
ATOM 571 N N . ILE A 1 73 ? 14.945 15.523 -16.875 1 70.88 73 ILE A N 1
ATOM 572 C CA . ILE A 1 73 ? 15.461 15.633 -18.234 1 70.88 73 ILE A CA 1
ATOM 573 C C . ILE A 1 73 ? 16.266 16.922 -18.375 1 70.88 73 ILE A C 1
ATOM 575 O O . ILE A 1 73 ? 17.281 16.953 -19.062 1 70.88 73 ILE A O 1
ATOM 579 N N . ASP A 1 74 ? 15.859 17.984 -17.688 1 77.38 74 ASP A N 1
ATOM 580 C CA . ASP A 1 74 ? 16.609 19.234 -17.719 1 77.38 74 ASP A CA 1
ATOM 581 C C . ASP A 1 74 ? 17.938 19.094 -16.984 1 77.38 74 ASP A C 1
ATOM 583 O O . ASP A 1 74 ? 17.969 18.812 -15.789 1 77.38 74 ASP A O 1
ATOM 587 N N . PRO A 1 75 ? 18.969 19.297 -17.672 1 80.25 75 PRO A N 1
ATOM 588 C CA . PRO A 1 75 ? 20.297 19.047 -17.078 1 80.25 75 PRO A CA 1
ATOM 589 C C . PRO A 1 75 ? 20.547 19.875 -15.828 1 80.25 75 PRO A C 1
ATOM 591 O O . PRO A 1 75 ? 21.125 19.375 -14.859 1 80.25 75 PRO A O 1
ATOM 594 N N . ASP A 1 76 ? 20.156 21.109 -15.852 1 82.69 76 ASP A N 1
ATOM 595 C CA . ASP A 1 76 ? 20.422 21.969 -14.711 1 82.69 76 ASP A CA 1
ATOM 596 C C . ASP A 1 76 ? 19.594 21.547 -13.5 1 82.69 76 ASP A C 1
ATOM 598 O O . ASP A 1 76 ? 20.094 21.547 -12.367 1 82.69 76 ASP A O 1
ATOM 602 N N . LEU A 1 77 ? 18.422 21.203 -13.773 1 80.25 77 LEU A N 1
ATOM 603 C CA . LEU A 1 77 ? 17.562 20.75 -12.695 1 80.25 77 LEU A CA 1
ATOM 604 C C . LEU A 1 77 ? 18.047 19.406 -12.133 1 80.25 77 LEU A C 1
ATOM 606 O O . LEU A 1 77 ? 18 19.188 -10.922 1 80.25 77 LEU A O 1
ATOM 610 N N . ALA A 1 78 ? 18.531 18.641 -13 1 84.81 78 ALA A N 1
ATOM 611 C CA . ALA A 1 78 ? 19.078 17.344 -12.586 1 84.81 78 ALA A CA 1
ATOM 612 C C . ALA A 1 78 ? 20.328 17.516 -11.734 1 84.81 78 ALA A C 1
ATOM 614 O O . ALA A 1 78 ? 20.453 16.891 -10.672 1 84.81 78 ALA A O 1
ATOM 615 N N . LYS A 1 79 ? 21.172 18.391 -12.188 1 89 79 LYS A N 1
ATOM 616 C CA . LYS A 1 79 ? 22.391 18.672 -11.438 1 89 79 LYS A CA 1
ATOM 617 C C . LYS A 1 79 ? 22.078 19.203 -10.039 1 89 79 LYS A C 1
ATOM 619 O O . LYS A 1 79 ? 22.672 18.766 -9.055 1 89 79 LYS A O 1
ATOM 624 N N . ASN A 1 80 ? 21.203 20.062 -10.047 1 86.62 80 ASN A N 1
ATOM 625 C CA . ASN A 1 80 ? 20.875 20.719 -8.781 1 86.62 80 ASN A CA 1
ATOM 626 C C . ASN A 1 80 ? 20.312 19.719 -7.773 1 86.62 80 ASN A C 1
ATOM 628 O O . ASN A 1 80 ? 20.719 19.719 -6.609 1 86.62 80 ASN A O 1
ATOM 632 N N . HIS A 1 81 ? 19.391 18.891 -8.172 1 87.75 81 HIS A N 1
ATOM 633 C CA . HIS A 1 81 ? 18.797 18 -7.18 1 87.75 81 HIS A CA 1
ATOM 634 C C . HIS A 1 81 ? 19.766 16.891 -6.793 1 87.75 81 HIS A C 1
ATOM 636 O O . HIS A 1 81 ? 19.688 16.344 -5.688 1 87.75 81 HIS A O 1
ATOM 642 N N . CYS A 1 82 ? 20.703 16.578 -7.691 1 91.44 82 CYS A N 1
ATOM 643 C CA . CYS A 1 82 ? 21.75 15.633 -7.34 1 91.44 82 CYS A CA 1
ATOM 644 C C . CYS A 1 82 ? 22.641 16.203 -6.242 1 91.44 82 CYS A C 1
ATOM 646 O O . CYS A 1 82 ? 22.953 15.516 -5.266 1 91.44 82 CYS A O 1
ATOM 648 N N . LEU A 1 83 ? 22.984 17.453 -6.465 1 91.12 83 LEU A N 1
ATOM 649 C CA . LEU A 1 83 ? 23.891 18.094 -5.508 1 91.12 83 LEU A CA 1
ATOM 650 C C . LEU A 1 83 ? 23.188 18.312 -4.168 1 91.12 83 LEU A C 1
ATOM 652 O O . LEU A 1 83 ? 23.781 18.094 -3.113 1 91.12 83 LEU A O 1
ATOM 656 N N . LEU A 1 84 ? 22 18.719 -4.203 1 85.88 84 LEU A N 1
ATOM 657 C CA . LEU A 1 84 ? 21.219 18.891 -2.982 1 85.88 84 LEU A CA 1
ATOM 658 C C . LEU A 1 84 ? 21.016 17.578 -2.256 1 85.88 84 LEU A C 1
ATOM 660 O O . LEU A 1 84 ? 21.109 17.516 -1.026 1 85.88 84 LEU A O 1
ATOM 664 N N . GLY A 1 85 ? 20.719 16.547 -2.998 1 88.5 85 GLY A N 1
ATOM 665 C CA . GLY A 1 85 ? 20.609 15.219 -2.398 1 88.5 85 GLY A CA 1
ATOM 666 C C . GLY A 1 85 ? 21.875 14.766 -1.723 1 88.5 85 GLY A C 1
ATOM 667 O O . GLY A 1 85 ? 21.844 14.211 -0.62 1 88.5 85 GLY A O 1
ATOM 668 N N . TYR A 1 86 ? 22.969 15.023 -2.434 1 92 86 TYR A N 1
ATOM 669 C CA . TYR A 1 86 ? 24.281 14.719 -1.869 1 92 86 TYR A CA 1
ATOM 670 C C . TYR A 1 86 ? 24.484 15.43 -0.535 1 92 86 TYR A C 1
ATOM 672 O O . TYR A 1 86 ? 24.875 14.805 0.452 1 92 86 TYR A O 1
ATOM 680 N N . GLU A 1 87 ? 24.172 16.625 -0.461 1 86.62 87 GLU A N 1
ATOM 681 C CA . GLU A 1 87 ? 24.344 17.438 0.742 1 86.62 87 GLU A CA 1
ATOM 682 C C . GLU A 1 87 ? 23.453 16.938 1.877 1 86.62 87 GLU A C 1
ATOM 684 O O . GLU A 1 87 ? 23.891 16.859 3.027 1 86.62 87 GLU A O 1
ATOM 689 N N . PHE A 1 88 ? 22.281 16.578 1.561 1 82.06 88 PHE A N 1
ATOM 690 C CA . PHE A 1 88 ? 21.344 16.094 2.555 1 82.06 88 PHE A CA 1
ATOM 691 C C . PHE A 1 88 ? 21.797 14.766 3.145 1 82.06 88 PHE A C 1
ATOM 693 O O . PHE A 1 88 ? 21.75 14.57 4.359 1 82.06 88 PHE A O 1
ATOM 700 N N . LEU A 1 89 ? 22.234 13.93 2.295 1 86.94 89 LEU A N 1
ATOM 701 C CA . LEU A 1 89 ? 22.594 12.586 2.729 1 86.94 89 LEU A CA 1
ATOM 702 C C . LEU A 1 89 ? 23.891 12.602 3.539 1 86.94 89 LEU A C 1
ATOM 704 O O . LEU A 1 89 ? 24.141 11.703 4.34 1 86.94 89 LEU A O 1
ATOM 708 N N . GLN A 1 90 ? 24.672 13.672 3.344 1 86.88 90 GLN A N 1
ATOM 709 C CA . GLN A 1 90 ? 25.891 13.828 4.125 1 86.88 90 GLN A CA 1
ATOM 710 C C . GLN A 1 90 ? 25.578 14.078 5.598 1 86.88 90 GLN A C 1
ATOM 712 O O . GLN A 1 90 ? 26.406 13.828 6.469 1 86.88 90 GLN A O 1
ATOM 717 N N . LYS A 1 91 ? 24.438 14.484 5.836 1 78.88 91 LYS A N 1
ATOM 718 C CA . LYS A 1 91 ? 24.031 14.828 7.195 1 78.88 91 LYS A CA 1
ATOM 719 C C . LYS A 1 91 ? 23.438 13.625 7.914 1 78.88 91 LYS A C 1
ATOM 721 O O . LYS A 1 91 ? 23.125 13.695 9.102 1 78.88 91 LYS A O 1
ATOM 726 N N . LEU A 1 92 ? 23.234 12.547 7.203 1 81.44 92 LEU A N 1
ATOM 727 C CA . LEU A 1 92 ? 22.672 11.336 7.773 1 81.44 92 LEU A CA 1
ATOM 728 C C . LEU A 1 92 ? 23.766 10.359 8.172 1 81.44 92 LEU A C 1
ATOM 730 O O . LEU A 1 92 ? 24.875 10.391 7.613 1 81.44 92 LEU A O 1
ATOM 734 N N . PRO A 1 93 ? 23.531 9.625 9.227 1 83.31 93 PRO A N 1
ATOM 735 C CA . PRO A 1 93 ? 24.516 8.633 9.656 1 83.31 93 PRO A CA 1
ATOM 736 C C . PRO A 1 93 ? 24.562 7.406 8.75 1 83.31 93 PRO A C 1
ATOM 738 O O . PRO A 1 93 ? 24.359 6.281 9.211 1 83.31 93 PRO A O 1
ATOM 741 N N . LEU A 1 94 ? 24.781 7.668 7.523 1 87.94 94 LEU A N 1
ATOM 742 C CA . LEU A 1 94 ? 24.906 6.621 6.516 1 87.94 94 LEU A CA 1
ATOM 743 C C . LEU A 1 94 ? 26.312 6.602 5.926 1 87.94 94 LEU A C 1
ATOM 745 O O . LEU A 1 94 ? 27.094 7.539 6.121 1 87.94 94 LEU A O 1
ATOM 749 N N . ASP A 1 95 ? 26.625 5.477 5.348 1 90 95 ASP A N 1
ATOM 750 C CA . ASP A 1 95 ? 27.875 5.379 4.602 1 90 95 ASP A CA 1
ATOM 751 C C . ASP A 1 95 ? 28.016 6.516 3.59 1 90 95 ASP A C 1
ATOM 753 O O . ASP A 1 95 ? 27.062 6.812 2.859 1 90 95 ASP A O 1
ATOM 757 N N . GLY A 1 96 ? 29.109 7.18 3.59 1 91.62 96 GLY A N 1
ATOM 758 C CA . GLY A 1 96 ? 29.359 8.305 2.703 1 91.62 96 GLY A CA 1
ATOM 759 C C . GLY A 1 96 ? 29.203 7.957 1.235 1 91.62 96 GLY A C 1
ATOM 760 O O . GLY A 1 96 ? 28.891 8.828 0.417 1 91.62 96 GLY A O 1
ATOM 761 N N . ASP A 1 97 ? 29.375 6.703 0.926 1 95.62 97 ASP A N 1
ATOM 762 C CA . ASP A 1 97 ? 29.219 6.25 -0.451 1 95.62 97 ASP A CA 1
ATOM 763 C C . ASP A 1 97 ? 27.812 6.527 -0.961 1 95.62 97 ASP A C 1
ATOM 765 O O . ASP A 1 97 ? 27.609 6.805 -2.146 1 95.62 97 ASP A O 1
ATOM 769 N N . ILE A 1 98 ? 26.875 6.438 -0.059 1 94.69 98 ILE A N 1
ATOM 770 C CA . ILE A 1 98 ? 25.469 6.578 -0.44 1 94.69 98 ILE A CA 1
ATOM 771 C C . ILE A 1 98 ? 25.234 7.98 -0.996 1 94.69 98 ILE A C 1
ATOM 773 O O . ILE A 1 98 ? 24.578 8.141 -2.033 1 94.69 98 ILE A O 1
ATOM 777 N N . ALA A 1 99 ? 25.812 8.938 -0.303 1 94.5 99 ALA A N 1
ATOM 778 C CA . ALA A 1 99 ? 25.703 10.312 -0.799 1 94.5 99 ALA A CA 1
ATOM 779 C C . ALA A 1 99 ? 26.359 10.445 -2.17 1 94.5 99 ALA A C 1
ATOM 781 O O . ALA A 1 99 ? 25.844 11.141 -3.047 1 94.5 99 ALA A O 1
ATOM 782 N N . GLU A 1 100 ? 27.438 9.766 -2.348 1 96.25 100 GLU A N 1
ATOM 783 C CA . GLU A 1 100 ? 28.141 9.797 -3.625 1 96.25 100 GLU A CA 1
ATOM 784 C C . GLU A 1 100 ? 27.328 9.141 -4.727 1 96.25 100 GLU A C 1
ATOM 786 O O . GLU A 1 100 ? 27.266 9.641 -5.852 1 96.25 100 GLU A O 1
ATOM 791 N N . PHE A 1 101 ? 26.75 8.039 -4.402 1 97.62 101 PHE A N 1
ATOM 792 C CA . PHE A 1 101 ? 25.906 7.34 -5.371 1 97.62 101 PHE A CA 1
ATOM 793 C C . PHE A 1 101 ? 24.781 8.242 -5.855 1 97.62 101 PHE A C 1
ATOM 795 O O . PHE A 1 101 ? 24.484 8.289 -7.051 1 97.62 101 PHE A O 1
ATOM 802 N N . VAL A 1 102 ? 24.188 8.953 -4.93 1 95.62 102 VAL A N 1
ATOM 803 C CA . VAL A 1 102 ? 23.047 9.82 -5.242 1 95.62 102 VAL A CA 1
ATOM 804 C C . VAL A 1 102 ? 23.531 11.008 -6.078 1 95.62 102 VAL A C 1
ATOM 806 O O . VAL A 1 102 ? 22.844 11.43 -7.016 1 95.62 102 VAL A O 1
ATOM 809 N N . LYS A 1 103 ? 24.703 11.469 -5.82 1 95.69 103 LYS A N 1
ATOM 810 C CA . LYS A 1 103 ? 25.266 12.602 -6.543 1 95.69 103 LYS A CA 1
ATOM 811 C C . LYS A 1 103 ? 25.375 12.305 -8.031 1 95.69 103 LYS A C 1
ATOM 813 O O . LYS A 1 103 ? 25.109 13.172 -8.867 1 95.69 103 LYS A O 1
ATOM 818 N N . TYR A 1 104 ? 25.688 11.078 -8.336 1 96.19 104 TYR A N 1
ATOM 819 C CA . TYR A 1 104 ? 26.047 10.781 -9.719 1 96.19 104 TYR A CA 1
ATOM 820 C C . TYR A 1 104 ? 24.969 9.961 -10.398 1 96.19 104 TYR A C 1
ATOM 822 O O . TYR A 1 104 ? 25.188 9.398 -11.477 1 96.19 104 TYR A O 1
ATOM 830 N N . HIS A 1 105 ? 23.75 9.891 -9.859 1 95.88 105 HIS A N 1
ATOM 831 C CA . HIS A 1 105 ? 22.781 8.93 -10.359 1 95.88 105 HIS A CA 1
ATOM 832 C C . HIS A 1 105 ? 22.172 9.406 -11.672 1 95.88 105 HIS A C 1
ATOM 834 O O . HIS A 1 105 ? 21.453 8.648 -12.336 1 95.88 105 HIS A O 1
ATOM 840 N N . HIS A 1 106 ? 22.5 10.594 -12.148 1 94.69 106 HIS A N 1
ATOM 841 C CA . HIS A 1 106 ? 22 11.062 -13.438 1 94.69 106 HIS A CA 1
ATOM 842 C C . HIS A 1 106 ? 23.109 11.094 -14.477 1 94.69 106 HIS A C 1
ATOM 844 O O . HIS A 1 106 ? 22.984 11.734 -15.523 1 94.69 106 HIS A O 1
ATOM 850 N N . GLU A 1 107 ? 24.203 10.461 -14.188 1 94.31 107 GLU A N 1
ATOM 851 C CA . GLU A 1 107 ? 25.234 10.305 -15.195 1 94.31 107 GLU A CA 1
ATOM 852 C C . GLU A 1 107 ? 24.953 9.117 -16.109 1 94.31 107 GLU A C 1
ATOM 854 O O . GLU A 1 107 ? 24.25 8.172 -15.711 1 94.31 107 GLU A O 1
ATOM 859 N N . PHE A 1 108 ? 25.469 9.242 -17.297 1 95.06 108 PHE A N 1
ATOM 860 C CA . PHE A 1 108 ? 25.312 8.172 -18.281 1 95.06 108 PHE A CA 1
ATOM 861 C C . PHE A 1 108 ? 26.656 7.523 -18.594 1 95.06 108 PHE A C 1
ATOM 863 O O . PHE A 1 108 ? 27.719 8.102 -18.312 1 95.06 108 PHE A O 1
ATOM 870 N N . TYR A 1 109 ? 26.5 6.387 -19.141 1 96.56 109 TYR A N 1
ATOM 871 C CA . TYR A 1 109 ? 27.672 5.559 -19.391 1 96.56 109 TYR A CA 1
ATOM 872 C C . TYR A 1 109 ? 28.719 6.316 -20.203 1 96.56 109 TYR A C 1
ATOM 874 O O . TYR A 1 109 ? 29.922 6.199 -19.953 1 96.56 109 TYR A O 1
ATOM 882 N N . ASN A 1 110 ? 28.312 7.113 -21.188 1 95.31 110 ASN A N 1
ATOM 883 C CA . ASN A 1 110 ? 29.219 7.777 -22.125 1 95.31 110 ASN A CA 1
ATOM 884 C C . ASN A 1 110 ? 29.609 9.172 -21.625 1 95.31 110 ASN A C 1
ATOM 886 O O . ASN A 1 110 ? 30.297 9.906 -22.328 1 95.31 110 ASN A O 1
ATOM 890 N N . GLY A 1 111 ? 29.047 9.609 -20.578 1 93.56 111 GLY A N 1
ATOM 891 C CA . GLY A 1 111 ? 29.406 10.891 -20 1 93.56 111 GLY A CA 1
ATOM 892 C C . GLY A 1 111 ? 28.484 12.023 -20.438 1 93.56 111 GLY A C 1
ATOM 893 O O . GLY A 1 111 ? 28.781 13.195 -20.203 1 93.56 111 GLY A O 1
ATOM 894 N N . SER A 1 112 ? 27.406 11.781 -21 1 90.88 112 SER A N 1
ATOM 895 C CA . SER A 1 112 ? 26.484 12.812 -21.469 1 90.88 112 SER A CA 1
ATOM 896 C C . SER A 1 112 ? 25.484 13.195 -20.375 1 90.88 112 SER A C 1
ATOM 898 O O . SER A 1 112 ? 24.484 13.852 -20.641 1 90.88 112 SER A O 1
ATOM 900 N N . GLY A 1 113 ? 25.766 12.789 -19.172 1 91.38 113 GLY A N 1
ATOM 901 C CA . GLY A 1 113 ? 24.844 13.039 -18.062 1 91.38 113 GLY A CA 1
ATOM 902 C C . GLY A 1 113 ? 25.016 14.414 -17.453 1 91.38 113 GLY A C 1
ATOM 903 O O . GLY A 1 113 ? 25.516 15.336 -18.094 1 91.38 113 GLY A O 1
ATOM 904 N N . ALA A 1 114 ? 24.578 14.617 -16.297 1 88.81 114 ALA A N 1
ATOM 905 C CA . ALA A 1 114 ? 24.422 15.898 -15.617 1 88.81 114 ALA A CA 1
ATOM 906 C C . ALA A 1 114 ? 25.781 16.578 -15.398 1 88.81 114 ALA A C 1
ATOM 908 O O . ALA A 1 114 ? 25.891 17.797 -15.547 1 88.81 114 ALA A O 1
ATOM 909 N N . PHE A 1 115 ? 26.828 15.789 -15.086 1 91.44 115 PHE A N 1
ATOM 910 C CA . PHE A 1 115 ? 28.125 16.359 -14.727 1 91.44 115 PHE A CA 1
ATOM 911 C C . PHE A 1 115 ? 29.141 16.125 -15.828 1 91.44 115 PHE A C 1
ATOM 913 O O . PHE A 1 115 ? 30.234 16.688 -15.797 1 91.44 115 PHE A O 1
ATOM 920 N N . GLY A 1 116 ? 28.812 15.289 -16.719 1 92.38 116 GLY A N 1
ATOM 921 C CA . GLY A 1 116 ? 29.703 15.031 -17.844 1 92.38 116 GLY A CA 1
ATOM 922 C C . GLY A 1 116 ? 30.734 13.953 -17.547 1 92.38 116 GLY A C 1
ATOM 923 O O . GLY A 1 116 ? 31.719 13.82 -18.281 1 92.38 116 GLY A O 1
ATOM 924 N N . TYR A 1 117 ? 30.562 13.211 -16.484 1 93.75 117 TYR A N 1
ATOM 925 C CA . TYR A 1 117 ? 31.469 12.117 -16.141 1 93.75 117 TYR A CA 1
ATOM 926 C C . TYR A 1 117 ? 31.016 10.812 -16.766 1 93.75 117 TYR A C 1
ATOM 928 O O . TYR A 1 117 ? 29.828 10.516 -16.828 1 93.75 117 TYR A O 1
ATOM 936 N N . ASP A 1 118 ? 31.984 10.031 -17.234 1 94.31 118 ASP A N 1
ATOM 937 C CA . ASP A 1 118 ? 31.641 8.766 -17.891 1 94.31 118 ASP A CA 1
ATOM 938 C C . ASP A 1 118 ? 31.703 7.613 -16.891 1 94.31 118 ASP A C 1
ATOM 940 O O . ASP A 1 118 ? 31.859 7.828 -15.688 1 94.31 118 ASP A O 1
ATOM 944 N N . HIS A 1 119 ? 31.516 6.383 -17.391 1 93.81 119 HIS A N 1
ATOM 945 C CA . HIS A 1 119 ? 31.406 5.184 -16.578 1 93.81 119 HIS A CA 1
ATOM 946 C C . HIS A 1 119 ? 32.688 4.949 -15.766 1 93.81 119 HIS A C 1
ATOM 948 O O . HIS A 1 119 ? 32.656 4.285 -14.727 1 93.81 119 HIS A O 1
ATOM 954 N N . SER A 1 120 ? 33.75 5.441 -16.219 1 95.31 120 SER A N 1
ATOM 955 C CA . SER A 1 120 ? 35.031 5.203 -15.531 1 95.31 120 SER A CA 1
ATOM 956 C C . SER A 1 120 ? 35.125 6.047 -14.266 1 95.31 120 SER A C 1
ATOM 958 O O . SER A 1 120 ? 35.844 5.668 -13.32 1 95.31 120 SER A O 1
ATOM 960 N N . THR A 1 121 ? 34.406 7.145 -14.211 1 94.62 121 THR A N 1
ATOM 961 C CA . THR A 1 121 ? 34.469 8.07 -13.094 1 94.62 121 THR A CA 1
ATOM 962 C C . THR A 1 121 ? 33.281 7.871 -12.156 1 94.62 121 THR A C 1
ATOM 964 O O . THR A 1 121 ? 33.406 8.094 -10.945 1 94.62 121 THR A O 1
ATOM 967 N N . THR A 1 122 ? 32.188 7.445 -12.68 1 96.56 122 THR A N 1
ATOM 968 C CA . THR A 1 122 ? 30.953 7.316 -11.898 1 96.56 122 THR A CA 1
ATOM 969 C C . THR A 1 122 ? 30.906 5.961 -11.203 1 96.56 122 THR A C 1
ATOM 971 O O . THR A 1 122 ? 31.25 4.938 -11.789 1 96.56 122 THR A O 1
ATOM 974 N N . PRO A 1 123 ? 30.484 5.957 -9.953 1 97.38 123 PRO A N 1
ATOM 975 C CA . PRO A 1 123 ? 30.359 4.68 -9.25 1 97.38 123 PRO A CA 1
ATOM 976 C C . PRO A 1 123 ? 29.438 3.699 -9.969 1 97.38 123 PRO A C 1
ATOM 978 O O . PRO A 1 123 ? 28.406 4.102 -10.531 1 97.38 123 PRO A O 1
ATOM 981 N N . PHE A 1 124 ? 29.812 2.457 -9.922 1 97.75 124 PHE A N 1
ATOM 982 C CA . PHE A 1 124 ? 29.047 1.411 -10.578 1 97.75 124 PHE A CA 1
ATOM 983 C C . PHE A 1 124 ? 27.609 1.398 -10.055 1 97.75 124 PHE A C 1
ATOM 985 O O . PHE A 1 124 ? 26.656 1.228 -10.82 1 97.75 124 PHE A O 1
ATOM 992 N N . VAL A 1 125 ? 27.438 1.639 -8.75 1 97.75 125 VAL A N 1
ATOM 993 C CA . VAL A 1 125 ? 26.125 1.645 -8.109 1 97.75 125 VAL A CA 1
ATOM 994 C C . VAL A 1 125 ? 25.297 2.795 -8.664 1 97.75 125 VAL A C 1
ATOM 996 O O . VAL A 1 125 ? 24.078 2.65 -8.867 1 97.75 125 VAL A O 1
ATOM 999 N N . SER A 1 126 ? 25.891 3.939 -8.938 1 98 126 SER A N 1
ATOM 1000 C CA . SER A 1 126 ? 25.172 5.059 -9.539 1 98 126 SER A CA 1
ATOM 1001 C C . SER A 1 126 ? 24.641 4.688 -10.922 1 98 126 SER A C 1
ATOM 1003 O O . SER A 1 126 ? 23.562 5.133 -11.312 1 98 126 SER A O 1
ATOM 1005 N N . GLN A 1 127 ? 25.438 3.895 -11.586 1 98.31 127 GLN A N 1
ATOM 1006 C CA . GLN A 1 127 ? 25.031 3.465 -12.922 1 98.31 127 GLN A CA 1
ATOM 1007 C C . GLN A 1 127 ? 23.844 2.52 -12.859 1 98.31 127 GLN A C 1
ATOM 1009 O O . GLN A 1 127 ? 22.953 2.576 -13.711 1 98.31 127 GLN A O 1
ATOM 1014 N N . ILE A 1 128 ? 23.797 1.661 -11.844 1 98.62 128 ILE A N 1
ATOM 1015 C CA . ILE A 1 128 ? 22.656 0.775 -11.625 1 98.62 128 ILE A CA 1
ATOM 1016 C C . ILE A 1 128 ? 21.422 1.604 -11.328 1 98.62 128 ILE A C 1
ATOM 1018 O O . ILE A 1 128 ? 20.359 1.365 -11.914 1 98.62 128 ILE A O 1
ATOM 1022 N N . ILE A 1 129 ? 21.531 2.617 -10.461 1 98.25 129 ILE A N 1
ATOM 1023 C CA . ILE A 1 129 ? 20.406 3.453 -10.055 1 98.25 129 ILE A CA 1
ATOM 1024 C C . ILE A 1 129 ? 19.922 4.281 -11.242 1 98.25 129 ILE A C 1
ATOM 1026 O O . ILE A 1 129 ? 18.719 4.434 -11.445 1 98.25 129 ILE A O 1
ATOM 1030 N N . ASN A 1 130 ? 20.875 4.789 -12.016 1 97.62 130 ASN A N 1
ATOM 1031 C CA . ASN A 1 130 ? 20.5 5.527 -13.219 1 97.62 130 ASN A CA 1
ATOM 1032 C C . ASN A 1 130 ? 19.688 4.66 -14.18 1 97.62 130 ASN A C 1
ATOM 1034 O O . ASN A 1 130 ? 18.688 5.109 -14.734 1 97.62 130 ASN A O 1
ATOM 1038 N N . PHE A 1 131 ? 20.203 3.477 -14.398 1 98.44 131 PHE A N 1
ATOM 1039 C CA . PHE A 1 131 ? 19.5 2.539 -15.273 1 98.44 131 PHE A CA 1
ATOM 1040 C C . PHE A 1 131 ? 18.078 2.307 -14.789 1 98.44 131 PHE A C 1
ATOM 1042 O O . PHE A 1 131 ? 17.125 2.4 -15.57 1 98.44 131 PHE A O 1
ATOM 1049 N N . ALA A 1 132 ? 17.938 1.979 -13.5 1 98.44 132 ALA A N 1
ATOM 1050 C CA . ALA A 1 132 ? 16.641 1.734 -12.891 1 98.44 132 ALA A CA 1
ATOM 1051 C C . ALA A 1 132 ? 15.727 2.949 -13.031 1 98.44 132 ALA A C 1
ATOM 1053 O O . ALA A 1 132 ? 14.547 2.811 -13.344 1 98.44 132 ALA A O 1
ATOM 1054 N N . ASP A 1 133 ? 16.297 4.082 -12.812 1 96.19 133 ASP A N 1
ATOM 1055 C CA . ASP A 1 133 ? 15.57 5.34 -12.938 1 96.19 133 ASP A CA 1
ATOM 1056 C C . ASP A 1 133 ? 15.031 5.527 -14.352 1 96.19 133 ASP A C 1
ATOM 1058 O O . ASP A 1 133 ? 13.852 5.848 -14.531 1 96.19 133 ASP A O 1
ATOM 1062 N N . GLN A 1 134 ? 15.844 5.277 -15.359 1 96.12 134 GLN A N 1
ATOM 1063 C CA . GLN A 1 134 ? 15.453 5.441 -16.766 1 96.12 134 GLN A CA 1
ATOM 1064 C C . GLN A 1 134 ? 14.383 4.43 -17.156 1 96.12 134 GLN A C 1
ATOM 1066 O O . GLN A 1 134 ? 13.453 4.762 -17.891 1 96.12 134 GLN A O 1
ATOM 1071 N N . ILE A 1 135 ? 14.492 3.242 -16.625 1 97.31 135 ILE A N 1
ATOM 1072 C CA . ILE A 1 135 ? 13.5 2.217 -16.922 1 97.31 135 ILE A CA 1
ATOM 1073 C C . ILE A 1 135 ? 12.141 2.645 -16.391 1 97.31 135 ILE A C 1
ATOM 1075 O O . ILE A 1 135 ? 11.125 2.531 -17.094 1 97.31 135 ILE A O 1
ATOM 1079 N N . ASP A 1 136 ? 12.094 3.127 -15.156 1 95.44 136 ASP A N 1
ATOM 1080 C CA . ASP A 1 136 ? 10.828 3.574 -14.57 1 95.44 136 ASP A CA 1
ATOM 1081 C C . ASP A 1 136 ? 10.234 4.727 -15.375 1 95.44 136 ASP A C 1
ATOM 1083 O O . ASP A 1 136 ? 9.016 4.809 -15.539 1 95.44 136 ASP A O 1
ATOM 1087 N N . ILE A 1 137 ? 11.078 5.594 -15.852 1 92.06 137 ILE A N 1
ATOM 1088 C CA . ILE A 1 137 ? 10.633 6.793 -16.547 1 92.06 137 ILE A CA 1
ATOM 1089 C C . ILE A 1 137 ? 10.039 6.406 -17.906 1 92.06 137 ILE A C 1
ATOM 1091 O O . ILE A 1 137 ? 9.016 6.961 -18.328 1 92.06 137 ILE A O 1
ATOM 1095 N N . VAL A 1 138 ? 10.586 5.473 -18.594 1 93.75 138 VAL A N 1
ATOM 1096 C CA . VAL A 1 138 ? 10.18 5.145 -19.953 1 93.75 138 VAL A CA 1
ATOM 1097 C C . VAL A 1 138 ? 8.938 4.25 -19.938 1 93.75 138 VAL A C 1
ATOM 1099 O O . VAL A 1 138 ? 8.156 4.238 -20.875 1 93.75 138 VAL A O 1
ATOM 1102 N N . LEU A 1 139 ? 8.766 3.471 -18.891 1 94.12 139 LEU A N 1
ATOM 1103 C CA . LEU A 1 139 ? 7.617 2.58 -18.781 1 94.12 139 LEU A CA 1
ATOM 1104 C C . LEU A 1 139 ? 6.32 3.379 -18.672 1 94.12 139 LEU A C 1
ATOM 1106 O O . LEU A 1 139 ? 6.262 4.375 -17.938 1 94.12 139 LEU A O 1
ATOM 1110 N N . ASP A 1 140 ? 5.332 3.002 -19.5 1 93.31 140 ASP A N 1
ATOM 1111 C CA . ASP A 1 140 ? 3.982 3.549 -19.406 1 93.31 140 ASP A CA 1
ATOM 1112 C C . ASP A 1 140 ? 3.082 2.639 -18.578 1 93.31 140 ASP A C 1
ATOM 1114 O O . ASP A 1 140 ? 2.545 1.653 -19.078 1 93.31 140 ASP A O 1
ATOM 1118 N N . PHE A 1 141 ? 2.781 2.986 -17.406 1 89.5 141 PHE A N 1
ATOM 1119 C CA . PHE A 1 141 ? 2.074 2.135 -16.469 1 89.5 141 PHE A CA 1
ATOM 1120 C C . PHE A 1 141 ? 0.578 2.129 -16.75 1 89.5 141 PHE A C 1
ATOM 1122 O O . PHE A 1 141 ? -0.179 1.389 -16.125 1 89.5 141 PHE A O 1
ATOM 1129 N N . SER A 1 142 ? 0.144 2.898 -17.703 1 88 142 SER A N 1
ATOM 1130 C CA . SER A 1 142 ? -1.246 2.848 -18.141 1 88 142 SER A CA 1
ATOM 1131 C C . SER A 1 142 ? -1.476 1.698 -19.125 1 88 142 SER A C 1
ATOM 1133 O O . SER A 1 142 ? -2.619 1.33 -19.391 1 88 142 SER A O 1
ATOM 1135 N N . ASN A 1 143 ? -0.351 1.144 -19.625 1 92.5 143 ASN A N 1
ATOM 1136 C CA . ASN A 1 143 ? -0.419 0.007 -20.531 1 92.5 143 ASN A CA 1
ATOM 1137 C C . ASN A 1 143 ? 0.134 -1.262 -19.891 1 92.5 143 ASN A C 1
ATOM 1139 O O . ASN A 1 143 ? 1.039 -1.196 -19.062 1 92.5 143 ASN A O 1
ATOM 1143 N N . PRO A 1 144 ? -0.46 -2.393 -20.281 1 92.19 144 PRO A N 1
ATOM 1144 C CA . PRO A 1 144 ? 0.078 -3.645 -19.75 1 92.19 144 PRO A CA 1
ATOM 1145 C C . PRO A 1 144 ? 1.563 -3.826 -20.062 1 92.19 144 PRO A C 1
ATOM 1147 O O . PRO A 1 144 ? 2.021 -3.471 -21.141 1 92.19 144 PRO A O 1
ATOM 1150 N N . TYR A 1 145 ? 2.266 -4.371 -19.094 1 93.06 145 TYR A N 1
ATOM 1151 C CA . TYR A 1 145 ? 3.711 -4.504 -19.234 1 93.06 145 TYR A CA 1
ATOM 1152 C C . TYR A 1 145 ? 4.059 -5.359 -20.453 1 93.06 145 TYR A C 1
ATOM 1154 O O . TYR A 1 145 ? 5.031 -5.082 -21.156 1 93.06 145 TYR A O 1
ATOM 1162 N N . TYR A 1 146 ? 3.221 -6.41 -20.719 1 93.12 146 TYR A N 1
ATOM 1163 C CA . TYR A 1 146 ? 3.568 -7.387 -21.734 1 93.12 146 TYR A CA 1
ATOM 1164 C C . TYR A 1 146 ? 3.52 -6.766 -23.125 1 93.12 146 TYR A C 1
ATOM 1166 O O . TYR A 1 146 ? 4.113 -7.289 -24.062 1 93.12 146 TYR A O 1
ATOM 1174 N N . GLN A 1 147 ? 2.865 -5.645 -23.297 1 94.81 147 GLN A N 1
ATOM 1175 C CA . GLN A 1 147 ? 2.814 -4.934 -24.578 1 94.81 147 GLN A CA 1
ATOM 1176 C C . GLN A 1 147 ? 4.031 -4.035 -24.75 1 94.81 147 GLN A C 1
ATOM 1178 O O . GLN A 1 147 ? 4.281 -3.527 -25.844 1 94.81 147 GLN A O 1
ATOM 1183 N N . GLN A 1 148 ? 4.789 -3.926 -23.703 1 95.69 148 GLN A N 1
ATOM 1184 C CA . GLN A 1 148 ? 5.871 -2.947 -23.719 1 95.69 148 GLN A CA 1
ATOM 1185 C C . GLN A 1 148 ? 7.234 -3.633 -23.641 1 95.69 148 GLN A C 1
ATOM 1187 O O . GLN A 1 148 ? 8.266 -3.008 -23.906 1 95.69 148 GLN A O 1
ATOM 1192 N N . ILE A 1 149 ? 7.297 -4.895 -23.359 1 95.62 149 ILE A N 1
ATOM 1193 C CA . ILE A 1 149 ? 8.531 -5.605 -23.047 1 95.62 149 ILE A CA 1
ATOM 1194 C C . ILE A 1 149 ? 9.477 -5.523 -24.25 1 95.62 149 ILE A C 1
ATOM 1196 O O . ILE A 1 149 ? 10.648 -5.168 -24.094 1 95.62 149 ILE A O 1
ATOM 1200 N N . ASP A 1 150 ? 8.961 -5.801 -25.391 1 95.69 150 ASP A N 1
ATOM 1201 C CA . ASP A 1 150 ? 9.805 -5.809 -26.594 1 95.69 150 ASP A CA 1
ATOM 1202 C C . ASP A 1 150 ? 10.352 -4.414 -26.875 1 95.69 150 ASP A C 1
ATOM 1204 O O . ASP A 1 150 ? 11.547 -4.262 -27.172 1 95.69 150 ASP A O 1
ATOM 1208 N N . GLU A 1 151 ? 9.523 -3.486 -26.797 1 96.5 151 GLU A N 1
ATOM 1209 C CA . GLU A 1 151 ? 9.938 -2.113 -27.078 1 96.5 151 GLU A CA 1
ATOM 1210 C C . GLU A 1 151 ? 10.984 -1.64 -26.062 1 96.5 151 GLU A C 1
ATOM 1212 O O . GLU A 1 151 ? 11.977 -1.012 -26.438 1 96.5 151 GLU A O 1
ATOM 1217 N N . ILE A 1 152 ? 10.797 -1.93 -24.828 1 97.31 152 ILE A N 1
ATOM 1218 C CA . ILE A 1 152 ? 11.703 -1.5 -23.781 1 97.31 152 ILE A CA 1
ATOM 1219 C C . ILE A 1 152 ? 13.047 -2.219 -23.922 1 97.31 152 ILE A C 1
ATOM 1221 O O . ILE A 1 152 ? 14.102 -1.601 -23.797 1 97.31 152 ILE A O 1
ATOM 1225 N N . THR A 1 153 ? 12.992 -3.52 -24.156 1 97.69 153 THR A N 1
ATOM 1226 C CA . THR A 1 153 ? 14.219 -4.293 -24.312 1 97.69 153 THR A CA 1
ATOM 1227 C C . THR A 1 153 ? 15.016 -3.818 -25.516 1 97.69 153 THR A C 1
ATOM 1229 O O . THR A 1 153 ? 16.234 -3.699 -25.453 1 97.69 153 THR A O 1
ATOM 1232 N N . ASN A 1 154 ? 14.305 -3.516 -26.562 1 97.88 154 ASN A N 1
ATOM 1233 C CA . ASN A 1 154 ? 14.969 -2.98 -27.75 1 97.88 154 ASN A CA 1
ATOM 1234 C C . ASN A 1 154 ? 15.57 -1.606 -27.484 1 97.88 154 ASN A C 1
ATOM 1236 O O . ASN A 1 154 ? 16.672 -1.309 -27.953 1 97.88 154 ASN A O 1
ATOM 1240 N N . TRP A 1 155 ? 14.828 -0.816 -26.812 1 97.94 155 TRP A N 1
ATOM 1241 C CA . TRP A 1 155 ? 15.32 0.51 -26.453 1 97.94 155 TRP A CA 1
ATOM 1242 C C . TRP A 1 155 ? 16.594 0.41 -25.609 1 97.94 155 TRP A C 1
ATOM 1244 O O . TRP A 1 155 ? 17.562 1.135 -25.844 1 97.94 155 TRP A O 1
ATOM 1254 N N . VAL A 1 156 ? 16.625 -0.469 -24.656 1 98.31 156 VAL A N 1
ATOM 1255 C CA . VAL A 1 156 ? 17.766 -0.682 -23.781 1 98.31 156 VAL A CA 1
ATOM 1256 C C . VAL A 1 156 ? 18.969 -1.147 -24.594 1 98.31 156 VAL A C 1
ATOM 1258 O O . VAL A 1 156 ? 20.094 -0.675 -24.391 1 98.31 156 VAL A O 1
ATOM 1261 N N . LEU A 1 157 ? 18.672 -2.035 -25.516 1 98.19 157 LEU A N 1
ATOM 1262 C CA . LEU A 1 157 ? 19.734 -2.557 -26.359 1 98.19 157 LEU A CA 1
ATOM 1263 C C . LEU A 1 157 ? 20.328 -1.452 -27.234 1 98.19 157 LEU A C 1
ATOM 1265 O O . LEU A 1 157 ? 21.547 -1.399 -27.422 1 98.19 157 LEU A O 1
ATOM 1269 N N . LYS A 1 158 ? 19.516 -0.615 -27.672 1 98 158 LYS A N 1
ATOM 1270 C CA . LYS A 1 158 ? 19.969 0.503 -28.5 1 98 158 LYS A CA 1
ATOM 1271 C C . LYS A 1 158 ? 20.828 1.473 -27.688 1 98 158 LYS A C 1
ATOM 1273 O O . LYS A 1 158 ? 21.703 2.143 -28.234 1 98 158 LYS A O 1
ATOM 1278 N N . LYS A 1 159 ? 20.594 1.535 -26.422 1 97.94 159 LYS A N 1
ATOM 1279 C CA . LYS A 1 159 ? 21.281 2.494 -25.578 1 97.94 159 LYS A CA 1
ATOM 1280 C C . LYS A 1 159 ? 22.484 1.85 -24.891 1 97.94 159 LYS A C 1
ATOM 1282 O O . LYS A 1 159 ? 23.203 2.508 -24.125 1 97.94 159 LYS A O 1
ATOM 1287 N N . LYS A 1 160 ? 22.672 0.533 -25.172 1 98.12 160 LYS A N 1
ATOM 1288 C CA . LYS A 1 160 ? 23.812 -0.196 -24.609 1 98.12 160 LYS A CA 1
ATOM 1289 C C . LYS A 1 160 ? 25.125 0.443 -25.031 1 98.12 160 LYS A C 1
ATOM 1291 O O . LYS A 1 160 ? 25.375 0.654 -26.219 1 98.12 160 LYS A O 1
ATOM 1296 N N . GLY A 1 161 ? 25.906 0.792 -24.078 1 97.12 161 GLY A N 1
ATOM 1297 C CA . GLY A 1 161 ? 27.203 1.397 -24.344 1 97.12 161 GLY A CA 1
ATOM 1298 C C . GLY A 1 161 ? 27.125 2.895 -24.594 1 97.12 161 GLY A C 1
ATOM 1299 O O . GLY A 1 161 ? 28.141 3.543 -24.844 1 97.12 161 GLY A O 1
ATOM 1300 N N . VAL A 1 162 ? 25.984 3.449 -24.516 1 97.31 162 VAL A N 1
ATOM 1301 C CA . VAL A 1 162 ? 25.781 4.887 -24.641 1 97.31 162 VAL A CA 1
ATOM 1302 C C . VAL A 1 162 ? 25.25 5.445 -23.328 1 97.31 162 VAL A C 1
ATOM 1304 O O . VAL A 1 162 ? 26.016 5.914 -22.484 1 97.31 162 VAL A O 1
ATOM 1307 N N . LEU A 1 163 ? 24.031 5.098 -23 1 96.94 163 LEU A N 1
ATOM 1308 C CA . LEU A 1 163 ? 23.438 5.539 -21.734 1 96.94 163 LEU A CA 1
ATOM 1309 C C . LEU A 1 163 ? 23.734 4.547 -20.609 1 96.94 163 LEU A C 1
ATOM 1311 O O . LEU A 1 163 ? 23.891 4.938 -19.453 1 96.94 163 LEU A O 1
ATOM 1315 N N . PHE A 1 164 ? 23.828 3.334 -21.047 1 98.5 164 PHE A N 1
ATOM 1316 C CA . PHE A 1 164 ? 23.828 2.307 -20.016 1 98.5 164 PHE A CA 1
ATOM 1317 C C . PHE A 1 164 ? 25.094 1.465 -20.094 1 98.5 164 PHE A C 1
ATOM 1319 O O . PHE A 1 164 ? 25.578 1.171 -21.172 1 98.5 164 PHE A O 1
ATOM 1326 N N . ASN A 1 165 ? 25.625 1.038 -18.969 1 98.31 165 ASN A N 1
ATOM 1327 C CA . ASN A 1 165 ? 26.719 0.065 -18.844 1 98.31 165 ASN A CA 1
ATOM 1328 C C . ASN A 1 165 ? 26.328 -1.282 -19.453 1 98.31 165 ASN A C 1
ATOM 1330 O O . ASN A 1 165 ? 25.312 -1.874 -19.062 1 98.31 165 ASN A O 1
ATOM 1334 N N . PRO A 1 166 ? 27.094 -1.791 -20.391 1 98.44 166 PRO A N 1
ATOM 1335 C CA . PRO A 1 166 ? 26.766 -3.055 -21.047 1 98.44 166 PRO A CA 1
ATOM 1336 C C . PRO A 1 166 ? 26.547 -4.199 -20.062 1 98.44 166 PRO A C 1
ATOM 1338 O O . PRO A 1 166 ? 25.703 -5.07 -20.297 1 98.44 166 PRO A O 1
ATOM 1341 N N . ILE A 1 167 ? 27.266 -4.207 -18.984 1 98.38 167 ILE A N 1
ATOM 1342 C CA . ILE A 1 167 ? 27.125 -5.254 -17.969 1 98.38 167 ILE A CA 1
ATOM 1343 C C . ILE A 1 167 ? 25.734 -5.184 -17.344 1 98.38 167 ILE A C 1
ATOM 1345 O O . ILE A 1 167 ? 25.109 -6.215 -17.109 1 98.38 167 ILE A O 1
ATOM 1349 N N . ILE A 1 168 ? 25.234 -4.012 -17.062 1 98.69 168 ILE A N 1
ATOM 1350 C CA . ILE A 1 168 ? 23.922 -3.795 -16.469 1 98.69 168 ILE A CA 1
ATOM 1351 C C . ILE A 1 168 ? 22.828 -4.16 -17.469 1 98.69 168 ILE A C 1
ATOM 1353 O O . ILE A 1 168 ? 21.812 -4.738 -17.078 1 98.69 168 ILE A O 1
ATOM 1357 N N . VAL A 1 169 ? 23.078 -3.863 -18.719 1 98.69 169 VAL A N 1
ATOM 1358 C CA . VAL A 1 169 ? 22.109 -4.18 -19.781 1 98.69 169 VAL A CA 1
ATOM 1359 C C . VAL A 1 169 ? 21.922 -5.691 -19.859 1 98.69 169 VAL A C 1
ATOM 1361 O O . VAL A 1 169 ? 20.781 -6.172 -19.953 1 98.69 169 VAL A O 1
ATOM 1364 N N . GLU A 1 170 ? 23 -6.434 -19.812 1 98.44 170 GLU A N 1
ATOM 1365 C CA . GLU A 1 170 ? 22.906 -7.891 -19.875 1 98.44 170 GLU A CA 1
ATOM 1366 C C . GLU A 1 170 ? 22.125 -8.438 -18.688 1 98.44 170 GLU A C 1
ATOM 1368 O O . GLU A 1 170 ? 21.328 -9.359 -18.828 1 98.44 170 GLU A O 1
ATOM 1373 N N . ALA A 1 171 ? 22.422 -7.895 -17.562 1 98.38 171 ALA A N 1
ATOM 1374 C CA . ALA A 1 171 ? 21.688 -8.297 -16.359 1 98.38 171 ALA A CA 1
ATOM 1375 C C . ALA A 1 171 ? 20.203 -8.008 -16.516 1 98.38 171 ALA A C 1
ATOM 1377 O O . ALA A 1 171 ? 19.359 -8.82 -16.109 1 98.38 171 ALA A O 1
ATOM 1378 N N . PHE A 1 172 ? 19.875 -6.867 -17.094 1 98.62 172 PHE A N 1
ATOM 1379 C CA . PHE A 1 172 ? 18.484 -6.488 -17.281 1 98.62 172 PHE A CA 1
ATOM 1380 C C . PHE A 1 172 ? 17.781 -7.434 -18.25 1 98.62 172 PHE A C 1
ATOM 1382 O O . PHE A 1 172 ? 16.625 -7.797 -18.047 1 98.62 172 PHE A O 1
ATOM 1389 N N . LEU A 1 173 ? 18.469 -7.812 -19.297 1 97.81 173 LEU A N 1
ATOM 1390 C CA . LEU A 1 173 ? 17.875 -8.703 -20.297 1 97.81 173 LEU A CA 1
ATOM 1391 C C . LEU A 1 173 ? 17.5 -10.039 -19.672 1 97.81 173 LEU A C 1
ATOM 1393 O O . LEU A 1 173 ? 16.5 -10.648 -20.031 1 97.81 173 LEU A O 1
ATOM 1397 N N . GLU A 1 174 ? 18.344 -10.492 -18.75 1 96.56 174 GLU A N 1
ATOM 1398 C CA . GLU A 1 174 ? 18 -11.695 -18 1 96.56 174 GLU A CA 1
ATOM 1399 C C . GLU A 1 174 ? 16.781 -11.453 -17.094 1 96.56 174 GLU A C 1
ATOM 1401 O O . GLU A 1 174 ? 15.875 -12.281 -17.047 1 96.56 174 GLU A O 1
ATOM 1406 N N . LEU A 1 175 ? 16.766 -10.336 -16.438 1 96.69 175 LEU A N 1
ATOM 1407 C CA . LEU A 1 175 ? 15.695 -9.961 -15.516 1 96.69 175 LEU A CA 1
ATOM 1408 C C . LEU A 1 175 ? 14.375 -9.82 -16.266 1 96.69 175 LEU A C 1
ATOM 1410 O O . LEU A 1 175 ? 13.328 -10.227 -15.75 1 96.69 175 LEU A O 1
ATOM 1414 N N . ALA A 1 176 ? 14.445 -9.312 -17.469 1 96.5 176 ALA A N 1
ATOM 1415 C CA . ALA A 1 176 ? 13.266 -8.984 -18.266 1 96.5 176 ALA A CA 1
ATOM 1416 C C . ALA A 1 176 ? 12.531 -10.25 -18.703 1 96.5 176 ALA A C 1
ATOM 1418 O O . ALA A 1 176 ? 11.367 -10.188 -19.094 1 96.5 176 ALA A O 1
ATOM 1419 N N . GLN A 1 177 ? 13.188 -11.398 -18.562 1 94.19 177 GLN A N 1
ATOM 1420 C CA . GLN A 1 177 ? 12.562 -12.664 -18.953 1 94.19 177 GLN A CA 1
ATOM 1421 C C . GLN A 1 177 ? 11.641 -13.18 -17.859 1 94.19 177 GLN A C 1
ATOM 1423 O O . GLN A 1 177 ? 10.836 -14.086 -18.094 1 94.19 177 GLN A O 1
ATOM 1428 N N . LYS A 1 178 ? 11.75 -12.68 -16.703 1 95 178 LYS A N 1
ATOM 1429 C CA . LYS A 1 178 ? 10.953 -13.133 -15.57 1 95 178 LYS A CA 1
ATOM 1430 C C . LYS A 1 178 ? 9.648 -12.344 -15.461 1 95 178 LYS A C 1
ATOM 1432 O O . LYS A 1 178 ? 9.664 -11.133 -15.25 1 95 178 LYS A O 1
ATOM 1437 N N . ASP A 1 179 ? 8.5 -13.055 -15.492 1 95.25 179 ASP A N 1
ATOM 1438 C CA . ASP A 1 179 ? 7.195 -12.406 -15.398 1 95.25 179 ASP A CA 1
ATOM 1439 C C . ASP A 1 179 ? 7.03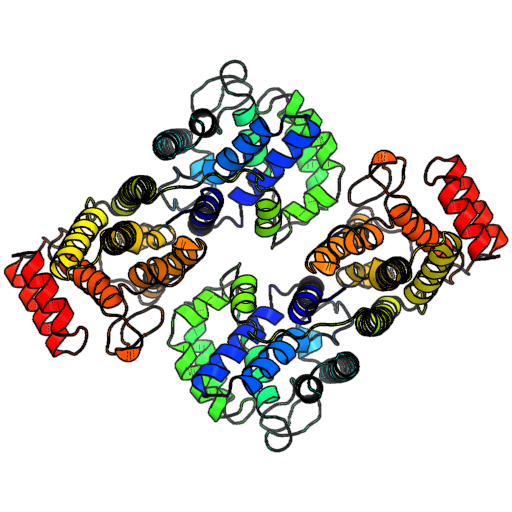1 -11.688 -14.062 1 95.25 179 ASP A C 1
ATOM 1441 O O . ASP A 1 179 ? 6.418 -10.625 -13.992 1 95.25 179 ASP A O 1
ATOM 1445 N N . ARG A 1 180 ? 7.609 -12.281 -13.039 1 95.38 180 ARG A N 1
ATOM 1446 C CA . ARG A 1 180 ? 7.484 -11.719 -11.695 1 95.38 180 ARG A CA 1
ATOM 1447 C C . ARG A 1 180 ? 8.047 -10.305 -11.641 1 95.38 180 ARG A C 1
ATOM 1449 O O . ARG A 1 180 ? 7.516 -9.445 -10.93 1 95.38 180 ARG A O 1
ATOM 1456 N N . PHE A 1 181 ? 9.117 -10.023 -12.43 1 96.75 181 PHE A N 1
ATOM 1457 C CA . PHE A 1 181 ? 9.75 -8.711 -12.438 1 96.75 181 PHE A CA 1
ATOM 1458 C C . PHE A 1 181 ? 8.75 -7.629 -12.828 1 96.75 181 PHE A C 1
ATOM 1460 O O . PHE A 1 181 ? 8.602 -6.633 -12.125 1 96.75 181 PHE A O 1
ATOM 1467 N N . TRP A 1 182 ? 8.062 -7.918 -13.844 1 96.62 182 TRP A N 1
ATOM 1468 C CA . TRP A 1 182 ? 7.117 -6.945 -14.383 1 96.62 182 TRP A CA 1
ATOM 1469 C C . TRP A 1 182 ? 5.879 -6.844 -13.5 1 96.62 182 TRP A C 1
ATOM 1471 O O . TRP A 1 182 ? 5.379 -5.746 -13.25 1 96.62 182 TRP A O 1
ATOM 1481 N N . LEU A 1 183 ? 5.445 -7.953 -13.055 1 94.56 183 LEU A N 1
ATOM 1482 C CA . LEU A 1 183 ? 4.238 -7.984 -12.234 1 94.56 183 LEU A CA 1
ATOM 1483 C C . LEU A 1 183 ? 4.461 -7.258 -10.914 1 94.56 183 LEU A C 1
ATOM 1485 O O . LEU A 1 183 ? 3.562 -6.566 -10.422 1 94.56 183 LEU A O 1
ATOM 1489 N N . ASP A 1 184 ? 5.652 -7.383 -10.344 1 94.31 184 ASP A N 1
ATOM 1490 C CA . ASP A 1 184 ? 6 -6.621 -9.148 1 94.31 184 ASP A CA 1
ATOM 1491 C C . ASP A 1 184 ? 5.961 -5.117 -9.422 1 94.31 184 ASP A C 1
ATOM 1493 O O . ASP A 1 184 ? 5.418 -4.352 -8.625 1 94.31 184 ASP A O 1
ATOM 1497 N N . LEU A 1 185 ? 6.52 -4.73 -10.523 1 94.5 185 LEU A N 1
ATOM 1498 C CA . LEU A 1 185 ? 6.602 -3.316 -10.867 1 94.5 185 LEU A CA 1
ATOM 1499 C C . LEU A 1 185 ? 5.211 -2.709 -11.008 1 94.5 185 LEU A C 1
ATOM 1501 O O . LEU A 1 185 ? 5.012 -1.53 -10.703 1 94.5 185 LEU A O 1
ATOM 1505 N N . TYR A 1 186 ? 4.324 -3.512 -11.438 1 90.69 186 TYR A N 1
ATOM 1506 C CA . TYR A 1 186 ? 2.973 -3.027 -11.695 1 90.69 186 TYR A CA 1
ATOM 1507 C C . TYR A 1 186 ? 2.078 -3.223 -10.477 1 90.69 186 TYR A C 1
ATOM 1509 O O . TYR A 1 186 ? 0.912 -2.826 -10.484 1 90.69 186 TYR A O 1
ATOM 1517 N N . ASN A 1 187 ? 2.654 -3.836 -9.453 1 88.25 187 ASN A N 1
ATOM 1518 C CA . ASN A 1 187 ? 1.869 -4.137 -8.258 1 88.25 187 ASN A CA 1
ATOM 1519 C C . ASN A 1 187 ? 1.605 -2.883 -7.43 1 88.25 187 ASN A C 1
ATOM 1521 O O . ASN A 1 187 ? 2.537 -2.154 -7.09 1 88.25 187 ASN A O 1
ATOM 1525 N N . PRO A 1 188 ? 0.344 -2.621 -7.066 1 77.81 188 PRO A N 1
ATOM 1526 C CA . PRO A 1 188 ? 0.03 -1.447 -6.25 1 77.81 188 PRO A CA 1
ATOM 1527 C C . PRO A 1 188 ? 0.665 -1.51 -4.859 1 77.81 188 PRO A C 1
ATOM 1529 O O . PRO A 1 188 ? 0.797 -0.481 -4.191 1 77.81 188 PRO A O 1
ATOM 1532 N N . HIS A 1 189 ? 1.113 -2.67 -4.484 1 79.62 189 HIS A N 1
ATOM 1533 C CA . HIS A 1 189 ? 1.721 -2.84 -3.168 1 79.62 189 HIS A CA 1
ATOM 1534 C C . HIS A 1 189 ? 3.234 -2.99 -3.275 1 79.62 189 HIS A C 1
ATOM 1536 O O . HIS A 1 189 ? 3.867 -3.582 -2.398 1 79.62 189 HIS A O 1
ATOM 1542 N N . LEU A 1 190 ? 3.783 -2.467 -4.316 1 88.56 190 LEU A N 1
ATOM 1543 C CA . LEU A 1 190 ? 5.219 -2.572 -4.562 1 88.56 190 LEU A CA 1
ATOM 1544 C C . LEU A 1 190 ? 6.012 -2.037 -3.375 1 88.56 190 LEU A C 1
ATOM 1546 O O . LEU A 1 190 ? 7.078 -2.566 -3.045 1 88.56 190 LEU A O 1
ATOM 1550 N N . ARG A 1 191 ? 5.543 -1.006 -2.748 1 86.56 191 ARG A N 1
ATOM 1551 C CA . ARG A 1 191 ? 6.262 -0.426 -1.618 1 86.56 191 ARG A CA 1
ATOM 1552 C C . ARG A 1 191 ? 6.453 -1.451 -0.506 1 86.56 191 ARG A C 1
ATOM 1554 O O . ARG A 1 191 ? 7.535 -1.542 0.081 1 86.56 191 ARG A O 1
ATOM 1561 N N . GLN A 1 192 ? 5.438 -2.195 -0.226 1 81.44 192 GLN A N 1
ATOM 1562 C CA . GLN A 1 192 ? 5.535 -3.225 0.805 1 81.44 192 GLN A CA 1
ATOM 1563 C C . GLN A 1 192 ? 6.531 -4.309 0.408 1 81.44 192 GLN A C 1
ATOM 1565 O O . GLN A 1 192 ? 7.27 -4.82 1.254 1 81.44 192 GLN A O 1
ATOM 1570 N N . ILE A 1 193 ? 6.527 -4.586 -0.872 1 86.62 193 ILE A N 1
ATOM 1571 C CA . ILE A 1 193 ? 7.457 -5.582 -1.393 1 86.62 193 ILE A CA 1
ATOM 1572 C C . ILE A 1 193 ? 8.891 -5.098 -1.197 1 86.62 193 ILE A C 1
ATOM 1574 O O . ILE A 1 193 ? 9.75 -5.84 -0.711 1 86.62 193 ILE A O 1
ATOM 1578 N N . VAL A 1 194 ? 9.117 -3.865 -1.466 1 90.88 194 VAL A N 1
ATOM 1579 C CA . VAL A 1 194 ? 10.461 -3.305 -1.402 1 90.88 194 VAL A CA 1
ATOM 1580 C C . VAL A 1 194 ? 10.891 -3.158 0.056 1 90.88 194 VAL A C 1
ATOM 1582 O O . VAL A 1 194 ? 12.047 -3.406 0.396 1 90.88 194 VAL A O 1
ATOM 1585 N N . MET A 1 195 ? 9.992 -2.799 0.898 1 84.88 195 MET A N 1
ATOM 1586 C CA . MET A 1 195 ? 10.312 -2.641 2.314 1 84.88 195 MET A CA 1
ATOM 1587 C C . MET A 1 195 ? 10.695 -3.979 2.939 1 84.88 195 MET A C 1
ATOM 1589 O O . MET A 1 195 ? 11.523 -4.031 3.846 1 84.88 195 MET A O 1
ATOM 1593 N N . ALA A 1 196 ? 10.133 -5.043 2.42 1 82.56 196 ALA A N 1
ATOM 1594 C CA . ALA A 1 196 ? 10.453 -6.379 2.912 1 82.56 196 ALA A CA 1
ATOM 1595 C C . ALA A 1 196 ? 11.875 -6.781 2.518 1 82.56 196 ALA A C 1
ATOM 1597 O O . ALA A 1 196 ? 12.461 -7.688 3.115 1 82.56 196 ALA A O 1
ATOM 1598 N N . LEU A 1 197 ? 12.406 -6.086 1.536 1 86.31 197 LEU A N 1
ATOM 1599 C CA . LEU A 1 197 ? 13.766 -6.355 1.075 1 86.31 197 LEU A CA 1
ATOM 1600 C C . LEU A 1 197 ? 14.781 -5.508 1.838 1 86.31 197 LEU A C 1
ATOM 1602 O O . LEU A 1 197 ? 15.969 -5.516 1.514 1 86.31 197 LEU A O 1
ATOM 1606 N N . SER A 1 198 ? 14.266 -4.781 2.85 1 86 198 SER A N 1
ATOM 1607 C CA . SER A 1 198 ? 15.148 -3.93 3.635 1 86 198 SER A CA 1
ATOM 1608 C C . SER A 1 198 ? 16.281 -4.738 4.258 1 86 198 SER A C 1
ATOM 1610 O O . SER A 1 198 ? 16.078 -5.883 4.672 1 86 198 SER A O 1
ATOM 1612 N N . PRO A 1 199 ? 17.422 -4.066 4.312 1 85.69 199 PRO A N 1
ATOM 1613 C CA . PRO A 1 199 ? 18.547 -4.781 4.902 1 85.69 199 PRO A CA 1
ATOM 1614 C C . PRO A 1 199 ? 18.297 -5.215 6.344 1 85.69 199 PRO A C 1
ATOM 1616 O O . PRO A 1 199 ? 17.562 -4.535 7.074 1 85.69 199 PRO A O 1
ATOM 1619 N N . GLU A 1 200 ? 18.891 -6.293 6.734 1 80 200 GLU A N 1
ATOM 1620 C CA . GLU A 1 200 ? 18.703 -6.863 8.062 1 80 200 GLU A CA 1
ATOM 1621 C C . GLU A 1 200 ? 19.281 -5.945 9.141 1 80 200 GLU A C 1
ATOM 1623 O O . GLU A 1 200 ? 18.719 -5.809 10.219 1 80 200 GLU A O 1
ATOM 1628 N N . ASP A 1 201 ? 20.453 -5.359 8.812 1 84 201 ASP A N 1
ATOM 1629 C CA . ASP A 1 201 ? 21.094 -4.469 9.773 1 84 201 ASP A CA 1
ATOM 1630 C C . ASP A 1 201 ? 20.609 -3.029 9.602 1 84 201 ASP A C 1
ATOM 1632 O O . ASP A 1 201 ? 21.312 -2.197 9.031 1 84 201 ASP A O 1
ATOM 1636 N N . GLU A 1 202 ? 19.547 -2.875 10.195 1 80.81 202 GLU A N 1
ATOM 1637 C CA . GLU A 1 202 ? 18.953 -1.548 10.086 1 80.81 202 GLU A CA 1
ATOM 1638 C C . GLU A 1 202 ? 19.781 -0.5 10.812 1 80.81 202 GLU A C 1
ATOM 1640 O O . GLU A 1 202 ? 20.406 -0.794 11.836 1 80.81 202 GLU A O 1
ATOM 1645 N N . VAL A 1 203 ? 19.906 0.646 10.219 1 85.62 203 VAL A N 1
ATOM 1646 C CA . VAL A 1 203 ? 20.594 1.788 10.812 1 85.62 203 VAL A CA 1
ATOM 1647 C C . VAL A 1 203 ? 19.594 2.646 11.586 1 85.62 203 VAL A C 1
ATOM 1649 O O . VAL A 1 203 ? 18.453 2.84 11.141 1 85.62 203 VAL A O 1
ATOM 1652 N N . TYR A 1 204 ? 20.031 3.1 12.766 1 87.75 204 TYR A N 1
ATOM 1653 C CA . TYR A 1 204 ? 19.141 3.91 13.594 1 87.75 204 TYR A CA 1
ATOM 1654 C C . TYR A 1 204 ? 19.75 5.277 13.875 1 87.75 204 TYR A C 1
ATOM 1656 O O . TYR A 1 204 ? 20.969 5.395 14.016 1 87.75 204 TYR A O 1
ATOM 1664 N N . PHE A 1 205 ? 18.812 6.25 13.922 1 86.62 205 PHE A N 1
ATOM 1665 C CA . PHE A 1 205 ? 19.109 7.598 14.391 1 86.62 205 PHE A CA 1
ATOM 1666 C C . PHE A 1 205 ? 18.828 7.73 15.883 1 86.62 205 PHE A C 1
ATOM 1668 O O . PHE A 1 205 ? 17.844 7.188 16.391 1 86.62 205 PHE A O 1
ATOM 1675 N N . ASP A 1 206 ? 19.844 8.445 16.5 1 88.62 206 ASP A N 1
ATOM 1676 C CA . ASP A 1 206 ? 19.438 8.93 17.828 1 88.62 206 ASP A CA 1
ATOM 1677 C C . ASP A 1 206 ? 18.75 10.289 17.719 1 88.62 206 ASP A C 1
ATOM 1679 O O . ASP A 1 206 ? 18.578 10.82 16.625 1 88.62 206 ASP A O 1
ATOM 1683 N N . ILE A 1 207 ? 18.391 10.844 18.828 1 90.44 207 ILE A N 1
ATOM 1684 C CA . ILE A 1 207 ? 17.578 12.047 18.844 1 90.44 207 ILE A CA 1
ATOM 1685 C C . ILE A 1 207 ? 18.375 13.234 18.312 1 90.44 207 ILE A C 1
ATOM 1687 O O . ILE A 1 207 ? 17.844 14.117 17.641 1 90.44 207 ILE A O 1
ATOM 1691 N N . GLU A 1 208 ? 19.656 13.281 18.594 1 90.19 208 GLU A N 1
ATOM 1692 C CA . GLU A 1 208 ? 20.5 14.375 18.141 1 90.19 208 GLU A CA 1
ATOM 1693 C C . GLU A 1 208 ? 20.656 14.359 16.609 1 90.19 208 GLU A C 1
ATOM 1695 O O . GLU A 1 208 ? 20.594 15.406 15.969 1 90.19 208 GLU A O 1
ATOM 1700 N N . GLN A 1 209 ? 20.859 13.18 16.156 1 88.56 209 GLN A N 1
ATOM 1701 C CA . GLN A 1 209 ? 20.969 13.023 14.719 1 88.56 209 GLN A CA 1
ATOM 1702 C C . GLN A 1 209 ? 19.641 13.383 14.031 1 88.56 209 GLN A C 1
ATOM 1704 O O . GLN A 1 209 ? 19.641 14.016 12.977 1 88.56 209 GLN A O 1
ATOM 1709 N N . MET A 1 210 ? 18.594 12.977 14.656 1 91.38 210 MET A N 1
ATOM 1710 C CA . MET A 1 210 ? 17.266 13.281 14.102 1 91.38 210 MET A CA 1
ATOM 1711 C C . MET A 1 210 ? 17.016 14.781 14.117 1 91.38 210 MET A C 1
ATOM 1713 O O . MET A 1 210 ? 16.406 15.32 13.188 1 91.38 210 MET A O 1
ATOM 1717 N N . LEU A 1 211 ? 17.469 15.445 15.148 1 92.81 211 LEU A N 1
ATOM 1718 C CA . LEU A 1 211 ? 17.328 16.891 15.234 1 92.81 211 LEU A CA 1
ATOM 1719 C C . LEU A 1 211 ? 18.062 17.578 14.086 1 92.81 211 LEU A C 1
ATOM 1721 O O . LEU A 1 211 ? 17.531 18.484 13.445 1 92.81 211 LEU A O 1
ATOM 1725 N N . LYS A 1 212 ? 19.219 17.125 13.82 1 88.62 212 LYS A N 1
ATOM 1726 C CA . LYS A 1 212 ? 20.016 17.688 12.727 1 88.62 212 LYS A CA 1
ATOM 1727 C C . LYS A 1 212 ? 19.328 17.453 11.383 1 88.62 212 LYS A C 1
ATOM 1729 O O . LYS A 1 212 ? 19.297 18.344 10.531 1 88.62 212 LYS A O 1
ATOM 1734 N N . PHE A 1 213 ? 18.875 16.297 11.203 1 87.56 213 PHE A N 1
ATOM 1735 C CA . PHE A 1 213 ? 18.188 15.961 9.969 1 87.56 213 PHE A CA 1
ATOM 1736 C C . PHE A 1 213 ? 16.922 16.797 9.805 1 87.56 213 PHE A C 1
ATOM 1738 O O . PHE A 1 213 ? 16.656 17.328 8.727 1 87.56 213 PHE A O 1
ATOM 1745 N N . SER A 1 214 ? 16.125 16.891 10.891 1 92 214 SER A N 1
ATOM 1746 C CA . SER A 1 214 ? 14.898 17.672 10.867 1 92 214 SER A CA 1
ATOM 1747 C C . SER A 1 214 ? 15.172 19.125 10.555 1 92 214 SER A C 1
ATOM 1749 O O . SER A 1 214 ? 14.406 19.766 9.828 1 92 214 SER A O 1
ATOM 1751 N N . GLU A 1 215 ? 16.219 19.641 11.055 1 91.19 215 GLU A N 1
ATOM 1752 C CA . GLU A 1 215 ? 16.625 21 10.758 1 91.19 215 GLU A CA 1
ATOM 1753 C C . GLU A 1 215 ? 16.922 21.188 9.273 1 91.19 215 GLU A C 1
ATOM 1755 O O . GLU A 1 215 ? 16.516 22.172 8.672 1 91.19 215 GLU A O 1
ATOM 1760 N N . ALA A 1 216 ? 17.578 20.266 8.75 1 84.56 216 ALA A N 1
ATOM 1761 C CA . ALA A 1 216 ? 17.922 20.328 7.332 1 84.56 216 ALA A CA 1
ATOM 1762 C C . ALA A 1 216 ? 16.656 20.281 6.469 1 84.56 216 ALA A C 1
ATOM 1764 O O . ALA A 1 216 ? 16.531 21.031 5.5 1 84.56 216 ALA A O 1
ATOM 1765 N N . ILE A 1 217 ? 15.766 19.406 6.789 1 85.5 217 ILE A N 1
ATOM 1766 C CA . ILE A 1 217 ? 14.516 19.266 6.051 1 85.5 217 ILE A CA 1
ATOM 1767 C C . ILE A 1 217 ? 13.711 20.562 6.164 1 85.5 217 ILE A C 1
ATOM 1769 O O . ILE A 1 217 ? 13.078 21 5.199 1 85.5 217 ILE A O 1
ATOM 1773 N N . SER A 1 218 ? 13.734 21.141 7.363 1 88.75 218 SER A N 1
ATOM 1774 C CA . SER A 1 218 ? 12.992 22.375 7.582 1 88.75 218 SER A CA 1
ATOM 1775 C C . SER A 1 218 ? 13.477 23.484 6.652 1 88.75 218 SER A C 1
ATOM 1777 O O . SER A 1 218 ? 12.688 24.312 6.199 1 88.75 218 SER A O 1
ATOM 1779 N N . LEU A 1 219 ? 14.711 23.5 6.336 1 82.38 219 LEU A N 1
ATOM 1780 C CA . LEU A 1 219 ? 15.273 24.484 5.418 1 82.38 219 LEU A CA 1
ATOM 1781 C C . LEU A 1 219 ? 14.75 24.266 4.004 1 82.38 219 LEU A C 1
ATOM 1783 O O . LEU A 1 219 ? 14.492 25.234 3.277 1 82.38 219 LEU A O 1
ATOM 1787 N N . LEU A 1 220 ? 14.602 23.031 3.678 1 76.88 220 LEU A N 1
ATOM 1788 C CA . LEU A 1 220 ? 14.047 22.703 2.373 1 76.88 220 LEU A CA 1
ATOM 1789 C C . LEU A 1 220 ? 12.586 23.156 2.273 1 76.88 220 LEU A C 1
ATOM 1791 O O . LEU A 1 220 ? 12.164 23.688 1.244 1 76.88 220 LEU A O 1
ATOM 1795 N N . ILE A 1 221 ? 11.883 22.859 3.324 1 81.5 221 ILE A N 1
ATOM 1796 C CA . ILE A 1 221 ? 10.477 23.234 3.391 1 81.5 221 ILE A CA 1
ATOM 1797 C C . ILE A 1 221 ? 10.344 24.75 3.285 1 81.5 221 ILE A C 1
ATOM 1799 O O . ILE A 1 221 ? 9.539 25.266 2.502 1 81.5 221 ILE A O 1
ATOM 1803 N N . ASP A 1 222 ? 11.156 25.438 4.02 1 81.12 222 ASP A N 1
ATOM 1804 C CA . ASP A 1 222 ? 11.094 26.891 4.113 1 81.12 222 ASP A CA 1
ATOM 1805 C C . ASP A 1 222 ? 11.523 27.547 2.801 1 81.12 222 ASP A C 1
ATOM 1807 O O . ASP A 1 222 ? 11.062 28.641 2.461 1 81.12 222 ASP A O 1
ATOM 1811 N N . ASN A 1 223 ? 12.297 26.875 2.053 1 73.94 223 ASN A N 1
ATOM 1812 C CA . ASN A 1 223 ? 12.781 27.406 0.779 1 73.94 223 ASN A CA 1
ATOM 1813 C C . ASN A 1 223 ? 11.719 27.266 -0.315 1 73.94 223 ASN A C 1
ATOM 1815 O O . ASN A 1 223 ? 11.812 27.938 -1.353 1 73.94 223 ASN A O 1
ATOM 1819 N N . LYS A 1 224 ? 10.859 26.375 -0.119 1 72.94 224 LYS A N 1
ATOM 1820 C CA . LYS A 1 224 ? 9.773 26.234 -1.087 1 72.94 224 LYS A CA 1
ATOM 1821 C C . LYS A 1 224 ? 8.938 27.5 -1.161 1 72.94 224 LYS A C 1
ATOM 1823 O O . LYS A 1 224 ? 8.352 27.797 -2.201 1 72.94 224 LYS A O 1
ATOM 1828 N N . SER A 1 225 ? 8.898 28.156 -0.076 1 65.44 225 SER A N 1
ATOM 1829 C CA . SER A 1 225 ? 8.219 29.453 -0.037 1 65.44 225 SER A CA 1
ATOM 1830 C C . SER A 1 225 ? 9.188 30.562 0.349 1 65.44 225 SER A C 1
ATOM 1832 O O . SER A 1 225 ? 9.688 30.594 1.476 1 65.44 225 SER A O 1
ATOM 1834 N N . PRO A 1 226 ? 9.703 31.203 -0.649 1 57.84 226 PRO A N 1
ATOM 1835 C CA . PRO A 1 226 ? 10.742 32.219 -0.399 1 57.84 226 PRO A CA 1
ATOM 1836 C C . PRO A 1 226 ? 10.406 33.125 0.763 1 57.84 226 PRO A C 1
ATOM 1838 O O . PRO A 1 226 ? 11.305 33.719 1.376 1 57.84 226 PRO A O 1
ATOM 1841 N N . PHE A 1 227 ? 9.203 33.25 1.05 1 55.41 227 PHE A N 1
ATOM 1842 C CA . PHE A 1 227 ? 8.828 34.25 2.059 1 55.41 227 PHE A CA 1
ATOM 1843 C C . PHE A 1 227 ? 8.93 33.656 3.459 1 55.41 227 PHE A C 1
ATOM 1845 O O . PHE A 1 227 ? 8.938 34.375 4.449 1 55.41 227 PHE A O 1
ATOM 1852 N N . THR A 1 228 ? 9.07 32.312 3.471 1 56.75 228 THR A N 1
ATOM 1853 C CA . THR A 1 228 ? 9.07 31.625 4.746 1 56.75 228 THR A CA 1
ATOM 1854 C C . THR A 1 228 ? 10.492 31.266 5.172 1 56.75 228 THR A C 1
ATOM 1856 O O . THR A 1 228 ? 10.703 30.328 5.934 1 56.75 228 THR A O 1
ATOM 1859 N N . HIS A 1 229 ? 11.531 32 4.852 1 60.69 229 HIS A N 1
ATOM 1860 C CA . HIS A 1 229 ? 12.914 31.531 4.852 1 60.69 229 HIS A CA 1
ATOM 1861 C C . HIS A 1 229 ? 13.281 30.891 6.188 1 60.69 229 HIS A C 1
ATOM 1863 O O . HIS A 1 229 ? 14.031 29.922 6.227 1 60.69 229 HIS A O 1
ATOM 1869 N N . VAL A 1 230 ? 12.594 31.359 7.348 1 82.19 230 VAL A N 1
ATOM 1870 C CA . VAL A 1 230 ? 13.047 30.797 8.617 1 82.19 230 VAL A CA 1
ATOM 1871 C C . VAL A 1 230 ? 11.836 30.406 9.469 1 82.19 230 VAL A C 1
ATOM 1873 O O . VAL A 1 230 ? 11.938 30.328 10.695 1 82.19 230 VAL A O 1
ATOM 1876 N N . HIS A 1 231 ? 10.805 30.078 8.852 1 89.12 231 HIS A N 1
ATOM 1877 C CA . HIS A 1 231 ? 9.555 29.844 9.562 1 89.12 231 HIS A CA 1
ATOM 1878 C C . HIS A 1 231 ? 9.664 28.609 10.469 1 89.12 231 HIS A C 1
ATOM 1880 O O . HIS A 1 231 ? 9.492 28.719 11.688 1 89.12 231 HIS A O 1
ATOM 1886 N N . SER A 1 232 ? 10.008 27.484 9.938 1 93 232 SER A N 1
ATOM 1887 C CA . SER A 1 232 ? 10.07 26.25 10.703 1 93 232 SER A CA 1
ATOM 1888 C C . SER A 1 232 ? 11.172 26.297 11.758 1 93 232 SER A C 1
ATOM 1890 O O . SER A 1 232 ? 11 25.781 12.859 1 93 232 SER A O 1
ATOM 1892 N N . GLN A 1 233 ? 12.234 26.984 11.414 1 92.06 233 GLN A N 1
ATOM 1893 C CA . GLN A 1 233 ? 13.352 27.094 12.352 1 92.06 233 GLN A CA 1
ATOM 1894 C C . GLN A 1 233 ? 12.961 27.906 13.586 1 92.06 233 GLN A C 1
ATOM 1896 O O . GLN A 1 233 ? 13.203 27.484 14.711 1 92.06 233 GLN A O 1
ATOM 1901 N N . GLN A 1 234 ? 12.391 29.016 13.32 1 93.88 234 GLN A N 1
ATOM 1902 C CA . GLN A 1 234 ? 12.008 29.906 14.414 1 93.88 234 GLN A CA 1
ATOM 1903 C C . GLN A 1 234 ? 10.875 29.297 15.234 1 93.88 234 GLN A C 1
ATOM 1905 O O . GLN A 1 234 ? 10.867 29.391 16.469 1 93.88 234 GLN A O 1
ATOM 1910 N N . LEU A 1 235 ? 9.977 28.719 14.555 1 96.38 235 LEU A N 1
ATOM 1911 C CA . LEU A 1 235 ? 8.891 28.031 15.25 1 96.38 235 LEU A CA 1
ATOM 1912 C C . LEU A 1 235 ? 9.43 26.938 16.156 1 96.38 235 LEU A C 1
ATOM 1914 O O . LEU A 1 235 ? 9.023 26.828 17.312 1 96.38 235 LEU A O 1
ATOM 1918 N N . SER A 1 236 ? 10.32 26.094 15.641 1 97.19 236 SER A N 1
ATOM 1919 C CA . SER A 1 236 ? 10.914 24.984 16.391 1 97.19 236 SER A CA 1
ATOM 1920 C C . SER A 1 236 ? 11.625 25.484 17.641 1 97.19 236 SER A C 1
ATOM 1922 O O . SER A 1 236 ? 11.531 24.875 18.703 1 97.19 236 SER A O 1
ATOM 1924 N N . GLN A 1 237 ? 12.273 26.609 17.531 1 96.38 237 GLN A N 1
ATOM 1925 C CA . GLN A 1 237 ? 12.969 27.188 18.672 1 96.38 237 GLN A CA 1
ATOM 1926 C C . GLN A 1 237 ? 11.984 27.672 19.734 1 96.38 237 GLN A C 1
ATOM 1928 O O . GLN A 1 237 ? 12.211 27.484 20.922 1 96.38 237 GLN A O 1
ATOM 1933 N N . THR A 1 238 ? 10.969 28.359 19.297 1 97.88 238 THR A N 1
ATOM 1934 C CA . THR A 1 238 ? 9.953 28.859 20.234 1 97.88 238 THR A CA 1
ATOM 1935 C C . THR A 1 238 ? 9.297 27.703 20.984 1 97.88 238 THR A C 1
ATOM 1937 O O . THR A 1 238 ? 9.117 27.766 22.203 1 97.88 238 THR A O 1
ATOM 1940 N N . VAL A 1 239 ? 8.93 26.641 20.266 1 98.25 239 VAL A N 1
ATOM 1941 C CA . VAL A 1 239 ? 8.281 25.484 20.875 1 98.25 239 VAL A CA 1
ATOM 1942 C C . VAL A 1 239 ? 9.234 24.828 21.875 1 98.25 239 VAL A C 1
ATOM 1944 O O . VAL A 1 239 ? 8.812 24.375 22.953 1 98.25 239 VAL A O 1
ATOM 1947 N N . TYR A 1 240 ? 10.523 24.734 21.516 1 98 240 TYR A N 1
ATOM 1948 C CA . TYR A 1 240 ? 11.523 24.172 22.422 1 98 240 TYR A CA 1
ATOM 1949 C C . TYR A 1 240 ? 11.625 24.984 23.703 1 98 240 TYR A C 1
ATOM 1951 O O . TYR A 1 240 ? 11.711 24.438 24.797 1 98 240 TYR A O 1
ATOM 1959 N N . THR A 1 241 ? 11.641 26.297 23.578 1 98.31 241 THR A N 1
ATOM 1960 C CA . THR A 1 241 ? 11.688 27.188 24.734 1 98.31 241 THR A CA 1
ATOM 1961 C C . THR A 1 241 ? 10.477 26.984 25.625 1 98.31 241 THR A C 1
ATOM 1963 O O . THR A 1 241 ? 10.609 26.938 26.859 1 98.31 241 THR A O 1
ATOM 1966 N N . ILE A 1 242 ? 9.344 26.875 25.031 1 98.69 242 ILE A N 1
ATOM 1967 C CA . ILE A 1 242 ? 8.125 26.641 25.797 1 98.69 242 ILE A CA 1
ATOM 1968 C C . ILE A 1 242 ? 8.234 25.312 26.547 1 98.69 242 ILE A C 1
ATOM 1970 O O . ILE A 1 242 ? 7.84 25.219 27.703 1 98.69 242 ILE A O 1
ATOM 1974 N N . ALA A 1 243 ? 8.742 24.281 25.859 1 98.38 243 ALA A N 1
ATOM 1975 C CA . ALA A 1 243 ? 8.93 22.969 26.484 1 98.38 243 ALA A CA 1
ATOM 1976 C C . ALA A 1 243 ? 9.797 23.094 27.734 1 98.38 243 ALA A C 1
ATOM 1978 O O . ALA A 1 243 ? 9.508 22.469 28.766 1 98.38 243 ALA A O 1
ATOM 1979 N N . LYS A 1 244 ? 10.797 23.906 27.672 1 97.75 244 LYS A N 1
ATOM 1980 C CA . LYS A 1 244 ? 11.688 24.125 28.812 1 97.75 244 LYS A CA 1
ATOM 1981 C C . LYS A 1 244 ? 10.977 24.875 29.938 1 97.75 244 LYS A C 1
ATOM 1983 O O . LYS A 1 244 ? 11.148 24.531 31.109 1 97.75 244 LYS A O 1
ATOM 1988 N N . ILE A 1 245 ? 10.227 25.828 29.578 1 98.06 245 ILE A N 1
ATOM 1989 C CA . ILE A 1 245 ? 9.453 26.594 30.547 1 98.06 245 ILE A CA 1
ATOM 1990 C C . ILE A 1 245 ? 8.5 25.656 31.281 1 98.06 245 ILE A C 1
ATOM 1992 O O . ILE A 1 245 ? 8.289 25.797 32.5 1 98.06 245 ILE A O 1
ATOM 1996 N N . MET A 1 246 ? 7.945 24.703 30.547 1 98.12 246 MET A N 1
ATOM 1997 C CA . MET A 1 246 ? 6.988 23.75 31.109 1 98.12 246 MET A CA 1
ATOM 1998 C C . MET A 1 246 ? 7.695 22.719 32 1 98.12 246 MET A C 1
ATOM 2000 O O . MET A 1 246 ? 7.047 21.984 32.719 1 98.12 246 MET A O 1
ATOM 2004 N N . GLY A 1 247 ? 9.016 22.625 31.906 1 97.88 247 GLY A N 1
ATOM 2005 C CA . GLY A 1 247 ? 9.773 21.672 32.688 1 97.88 247 GLY A CA 1
ATOM 2006 C C . GLY A 1 247 ? 9.758 20.266 32.094 1 97.88 247 GLY A C 1
ATOM 2007 O O . GLY A 1 247 ? 9.906 19.281 32.844 1 97.88 247 GLY A O 1
ATOM 2008 N N . LEU A 1 248 ? 9.531 20.188 30.812 1 97.44 248 LEU A N 1
ATOM 2009 C CA . LEU A 1 248 ? 9.555 18.875 30.172 1 97.44 248 LEU A CA 1
ATOM 2010 C C . LEU A 1 248 ? 10.977 18.312 30.125 1 97.44 248 LEU A C 1
ATOM 2012 O O . LEU A 1 248 ? 11.945 19.078 30.078 1 97.44 248 LEU A O 1
ATOM 2016 N N . ASN A 1 249 ? 11.117 17 30.188 1 96.62 249 ASN A N 1
ATOM 2017 C CA . ASN A 1 249 ? 12.445 16.391 30.094 1 96.62 249 ASN A CA 1
ATOM 2018 C C . ASN A 1 249 ? 13.047 16.594 28.703 1 96.62 249 ASN A C 1
ATOM 2020 O O . ASN A 1 249 ? 12.352 17.016 27.781 1 96.62 249 ASN A O 1
ATOM 2024 N N . SER A 1 250 ? 14.281 16.328 28.578 1 95.38 250 SER A N 1
ATOM 2025 C CA . SER A 1 250 ? 15.039 16.594 27.359 1 95.38 250 SER A CA 1
ATOM 2026 C C . SER A 1 250 ? 14.461 15.836 26.172 1 95.38 250 SER A C 1
ATOM 2028 O O . SER A 1 250 ? 14.398 16.359 25.062 1 95.38 250 SER A O 1
ATOM 2030 N N . GLU A 1 251 ? 14.055 14.688 26.359 1 94.44 251 GLU A N 1
ATOM 2031 C CA . GLU A 1 251 ? 13.5 13.883 25.266 1 94.44 251 GLU A CA 1
ATOM 2032 C C . GLU A 1 251 ? 12.227 14.508 24.719 1 94.44 251 GLU A C 1
ATOM 2034 O O . GLU A 1 251 ? 12.086 14.672 23.5 1 94.44 251 GLU A O 1
ATOM 2039 N N . MET A 1 252 ? 11.359 14.844 25.641 1 95.62 252 MET A N 1
ATOM 2040 C CA . MET A 1 252 ? 10.094 15.445 25.219 1 95.62 252 MET A CA 1
ATOM 2041 C C . MET A 1 252 ? 10.32 16.797 24.547 1 95.62 252 MET A C 1
ATOM 2043 O O . MET A 1 252 ? 9.688 17.109 23.547 1 95.62 252 MET A O 1
ATOM 2047 N N . ALA A 1 253 ? 11.195 17.562 25.125 1 97.62 253 ALA A N 1
ATOM 2048 C CA . ALA A 1 253 ? 11.5 18.875 24.562 1 97.62 253 ALA A CA 1
ATOM 2049 C C . ALA A 1 253 ? 12.055 18.734 23.141 1 97.62 253 ALA A C 1
ATOM 2051 O O . ALA A 1 253 ? 11.688 19.5 22.25 1 97.62 253 ALA A O 1
ATOM 2052 N N . ASN A 1 254 ? 12.93 17.75 23 1 96.62 254 ASN A N 1
ATOM 2053 C CA . ASN A 1 254 ? 13.523 17.531 21.688 1 96.62 254 ASN A CA 1
ATOM 2054 C C . ASN A 1 254 ? 12.5 16.984 20.688 1 96.62 254 ASN A C 1
ATOM 2056 O O . ASN A 1 254 ? 12.539 17.328 19.5 1 96.62 254 ASN A O 1
ATOM 2060 N N . LYS A 1 255 ? 11.625 16.125 21.141 1 96.56 255 LYS A N 1
ATOM 2061 C CA . LYS A 1 255 ? 10.555 15.633 20.281 1 96.56 255 LYS A CA 1
ATOM 2062 C C . LYS A 1 255 ? 9.68 16.781 19.781 1 96.56 255 LYS A C 1
ATOM 2064 O O . LYS A 1 255 ? 9.305 16.828 18.609 1 96.56 255 LYS A O 1
ATOM 2069 N N . LEU A 1 256 ? 9.398 17.672 20.688 1 97.81 256 LEU A N 1
ATOM 2070 C CA . LEU A 1 256 ? 8.586 18.828 20.328 1 97.81 256 LEU A CA 1
ATOM 2071 C C . LEU A 1 256 ? 9.312 19.719 19.344 1 97.81 256 LEU A C 1
ATOM 2073 O O . LEU A 1 256 ? 8.695 20.266 18.422 1 97.81 256 LEU A O 1
ATOM 2077 N N . LYS A 1 257 ? 10.57 19.891 19.562 1 98 257 LYS A N 1
ATOM 2078 C CA . LYS A 1 257 ? 11.391 20.656 18.641 1 98 257 LYS A CA 1
ATOM 2079 C C . LYS A 1 257 ? 11.383 20.047 17.234 1 98 257 LYS A C 1
ATOM 2081 O O . LYS A 1 257 ? 11.273 20.75 16.234 1 98 257 LYS A O 1
ATOM 2086 N N . ILE A 1 258 ? 11.477 18.719 17.156 1 96.62 258 ILE A N 1
ATOM 2087 C CA . ILE A 1 258 ? 11.414 18 15.891 1 96.62 258 ILE A CA 1
ATOM 2088 C C . ILE A 1 258 ? 10.062 18.234 15.219 1 96.62 258 ILE A C 1
ATOM 2090 O O . ILE A 1 258 ? 10 18.484 14.016 1 96.62 258 ILE A O 1
ATOM 2094 N N . ALA A 1 259 ? 9 18.219 15.984 1 97.94 259 ALA A N 1
ATOM 2095 C CA . ALA A 1 259 ? 7.668 18.5 15.453 1 97.94 259 ALA A CA 1
ATOM 2096 C C . ALA A 1 259 ? 7.609 19.906 14.852 1 97.94 259 ALA A C 1
ATOM 2098 O O . ALA A 1 259 ? 6.984 20.109 13.805 1 97.94 259 ALA A O 1
ATOM 2099 N N . GLY A 1 260 ? 8.25 20.812 15.508 1 97.62 260 GLY A N 1
ATOM 2100 C CA . GLY A 1 260 ? 8.32 22.172 14.992 1 97.62 260 GLY A CA 1
ATOM 2101 C C . GLY A 1 260 ? 9.031 22.266 13.656 1 97.62 260 GLY A C 1
ATOM 2102 O O . GLY A 1 260 ? 8.539 22.906 12.727 1 97.62 260 GLY A O 1
ATOM 2103 N N . TYR A 1 261 ? 10.148 21.547 13.555 1 95.62 261 TYR A N 1
ATOM 2104 C CA . TYR A 1 261 ? 10.898 21.547 12.305 1 95.62 261 TYR A CA 1
ATOM 2105 C C . TYR A 1 261 ? 10.07 20.953 11.172 1 95.62 261 TYR A C 1
ATOM 2107 O O . TYR A 1 261 ? 10.133 21.438 10.039 1 95.62 261 TYR A O 1
ATOM 2115 N N . LEU A 1 262 ? 9.242 19.953 11.445 1 95.12 262 LEU A N 1
ATOM 2116 C CA . LEU A 1 262 ? 8.672 19.125 10.398 1 95.12 262 LEU A CA 1
ATOM 2117 C C . LEU A 1 262 ? 7.188 19.406 10.211 1 95.12 262 LEU A C 1
ATOM 2119 O O . LEU A 1 262 ? 6.531 18.781 9.383 1 95.12 262 LEU A O 1
ATOM 2123 N N . HIS A 1 263 ? 6.582 20.391 10.922 1 97 263 HIS A N 1
ATOM 2124 C CA . HIS A 1 263 ? 5.137 20.578 10.953 1 97 263 HIS A CA 1
ATOM 2125 C C . HIS A 1 263 ? 4.586 20.891 9.57 1 97 263 HIS A C 1
ATOM 2127 O O . HIS A 1 263 ? 3.434 20.578 9.266 1 97 263 HIS A O 1
ATOM 2133 N N . ASP A 1 264 ? 5.426 21.438 8.695 1 94.31 264 ASP A N 1
ATOM 2134 C CA . ASP A 1 264 ? 4.977 21.875 7.379 1 94.31 264 ASP A CA 1
ATOM 2135 C C . ASP A 1 264 ? 5.551 20.969 6.281 1 94.31 264 ASP A C 1
ATOM 2137 O O . ASP A 1 264 ? 5.57 21.359 5.109 1 94.31 264 ASP A O 1
ATOM 2141 N N . ILE A 1 265 ? 6.016 19.766 6.598 1 92.12 265 ILE A N 1
ATOM 2142 C CA . ILE A 1 265 ? 6.672 18.906 5.617 1 92.12 265 ILE A CA 1
ATOM 2143 C C . ILE A 1 265 ? 5.672 18.516 4.531 1 92.12 265 ILE A C 1
ATOM 2145 O O . ILE A 1 265 ? 6.055 18.297 3.379 1 92.12 265 ILE A O 1
ATOM 2149 N N . GLY A 1 266 ? 4.387 18.5 4.816 1 92.75 266 GLY A N 1
ATOM 2150 C CA . GLY A 1 266 ? 3.346 18.141 3.859 1 92.75 266 GLY A CA 1
ATOM 2151 C C . GLY A 1 266 ? 3.168 19.188 2.77 1 92.75 266 GLY A C 1
ATOM 2152 O O . GLY A 1 266 ? 2.551 18.922 1.738 1 92.75 266 GLY A O 1
ATOM 2153 N N . LYS A 1 267 ? 3.709 20.391 2.906 1 90.94 267 LYS A N 1
ATOM 2154 C CA . LYS A 1 267 ? 3.629 21.422 1.89 1 90.94 267 LYS A CA 1
ATOM 2155 C C . LYS A 1 267 ? 4.363 21.016 0.618 1 90.94 267 LYS A C 1
ATOM 2157 O O . LYS A 1 267 ? 4.148 21.594 -0.448 1 90.94 267 LYS A O 1
ATOM 2162 N N . MET A 1 268 ? 5.125 20.031 0.753 1 85.44 268 MET A N 1
ATOM 2163 C CA . MET A 1 268 ? 5.84 19.547 -0.419 1 85.44 268 MET A CA 1
ATOM 2164 C C . MET A 1 268 ? 4.867 19.031 -1.479 1 85.44 268 MET A C 1
ATOM 2166 O O . MET A 1 268 ? 5.188 19.031 -2.668 1 85.44 268 MET A O 1
ATOM 2170 N N . VAL A 1 269 ? 3.658 18.656 -1.064 1 86.44 269 VAL A N 1
ATOM 2171 C CA . VAL A 1 269 ? 2.686 18.078 -1.991 1 86.44 269 VAL A CA 1
ATOM 2172 C C . VAL A 1 269 ? 1.823 19.203 -2.58 1 86.44 269 VAL A C 1
ATOM 2174 O O . VAL A 1 269 ? 1.065 18.969 -3.527 1 86.44 269 VAL A O 1
ATOM 2177 N N . VAL A 1 270 ? 1.935 20.406 -2.037 1 88.81 270 VAL A N 1
ATOM 2178 C CA . VAL A 1 270 ? 1.144 21.547 -2.504 1 88.81 270 VAL A CA 1
ATOM 2179 C C . VAL A 1 270 ? 1.891 22.266 -3.621 1 88.81 270 VAL A C 1
ATOM 2181 O O . VAL A 1 270 ? 3.055 22.641 -3.457 1 88.81 270 VAL A O 1
ATOM 2184 N N . PRO A 1 271 ? 1.213 22.484 -4.75 1 85.19 271 PRO A N 1
ATOM 2185 C CA . PRO A 1 271 ? 1.867 23.188 -5.848 1 85.19 271 PRO A CA 1
ATOM 2186 C C . PRO A 1 271 ? 2.32 24.594 -5.457 1 85.19 271 PRO A C 1
ATOM 2188 O O . PRO A 1 271 ? 1.603 25.297 -4.746 1 85.19 271 PRO A O 1
ATOM 2191 N N . ASN A 1 272 ? 3.465 24.953 -6 1 81.38 272 ASN A N 1
ATOM 2192 C CA . ASN A 1 272 ? 4.039 26.266 -5.688 1 81.38 272 ASN A CA 1
ATOM 2193 C C . ASN A 1 272 ? 3.117 27.406 -6.129 1 81.38 272 ASN A C 1
ATOM 2195 O O . ASN A 1 272 ? 3.043 28.438 -5.465 1 81.38 272 ASN A O 1
ATOM 2199 N N . GLU A 1 273 ? 2.432 27.172 -7.211 1 84 273 GLU A N 1
ATOM 2200 C CA . GLU A 1 273 ? 1.535 28.188 -7.75 1 84 273 GLU A CA 1
ATOM 2201 C C . GLU A 1 273 ? 0.407 28.5 -6.773 1 84 273 GLU A C 1
ATOM 2203 O O . GLU A 1 273 ? -0.098 29.625 -6.742 1 84 273 GLU A O 1
ATOM 2208 N N . ILE A 1 274 ? 0.102 27.516 -5.984 1 87.44 274 ILE A N 1
ATOM 2209 C CA . ILE A 1 274 ? -0.964 27.703 -5.004 1 87.44 274 ILE A CA 1
ATOM 2210 C C . ILE A 1 274 ? -0.378 28.234 -3.697 1 87.44 274 ILE A C 1
ATOM 2212 O O . ILE A 1 274 ? -0.921 29.156 -3.096 1 87.44 274 ILE A O 1
ATOM 2216 N N . LEU A 1 275 ? 0.71 27.719 -3.336 1 82.94 275 LEU A N 1
ATOM 2217 C CA . LEU A 1 275 ? 1.353 28.062 -2.072 1 82.94 275 LEU A CA 1
ATOM 2218 C C . LEU A 1 275 ? 1.771 29.531 -2.059 1 82.94 275 LEU A C 1
ATOM 2220 O O . LEU A 1 275 ? 1.701 30.203 -1.019 1 82.94 275 LEU A O 1
ATOM 2224 N N . ASN A 1 276 ? 2.191 29.984 -3.195 1 79.94 276 ASN A N 1
ATOM 2225 C CA . ASN A 1 276 ? 2.744 31.344 -3.283 1 79.94 276 ASN A CA 1
ATOM 2226 C C . ASN A 1 276 ? 1.814 32.281 -4.051 1 79.94 276 ASN A C 1
ATOM 2228 O O . ASN A 1 276 ? 2.246 33.312 -4.539 1 79.94 276 ASN A O 1
ATOM 2232 N N . LYS A 1 277 ? 0.656 31.797 -4.254 1 83 277 LYS A N 1
ATOM 2233 C CA . LYS A 1 277 ? -0.298 32.625 -5 1 83 277 LYS A CA 1
ATOM 2234 C C . LYS A 1 277 ? -0.49 33.969 -4.34 1 83 277 LYS A C 1
ATOM 2236 O O . LYS A 1 277 ? -0.699 34.062 -3.127 1 83 277 LYS A O 1
ATOM 2241 N N . GLU A 1 278 ? -0.366 34.969 -5.336 1 79.12 278 GLU A N 1
ATOM 2242 C CA . GLU A 1 278 ? -0.623 36.312 -4.879 1 79.12 278 GLU A CA 1
ATOM 2243 C C . GLU A 1 278 ? -2.117 36.625 -4.887 1 79.12 278 GLU A C 1
ATOM 2245 O O . GLU A 1 278 ? -2.811 36.344 -5.863 1 79.12 278 GLU A O 1
ATOM 2250 N N . GLY A 1 279 ? -2.773 36.75 -3.799 1 79.06 279 GLY A N 1
ATOM 2251 C CA . GLY A 1 279 ? -4.195 37.031 -3.75 1 79.06 279 GLY A CA 1
ATOM 2252 C C . GLY A 1 279 ? -4.996 36.031 -2.963 1 79.06 279 GLY A C 1
ATOM 2253 O O . GLY A 1 279 ? -4.422 35.188 -2.275 1 79.06 279 GLY A O 1
ATOM 2254 N N . LYS A 1 280 ? -6.285 36.156 -3.248 1 86.5 280 LYS A N 1
ATOM 2255 C CA . LYS A 1 280 ? -7.172 35.281 -2.486 1 86.5 280 LYS A CA 1
ATOM 2256 C C . LYS A 1 280 ? -7.25 33.906 -3.117 1 86.5 280 LYS A C 1
ATOM 2258 O O . LYS A 1 280 ? -7.301 33.781 -4.344 1 86.5 280 LYS A O 1
ATOM 2263 N N . LEU A 1 281 ? -7.141 32.875 -2.316 1 89.38 281 LEU A N 1
ATOM 2264 C CA . LEU A 1 281 ? -7.281 31.5 -2.764 1 89.38 281 LEU A CA 1
ATOM 2265 C C . LEU A 1 281 ? -8.734 31.188 -3.098 1 89.38 281 LEU A C 1
ATOM 2267 O O . LEU A 1 281 ? -9.648 31.672 -2.432 1 89.38 281 LEU A O 1
ATOM 2271 N N . THR A 1 282 ? -8.922 30.453 -4.188 1 91 282 THR A N 1
ATOM 2272 C CA . THR A 1 282 ? -10.242 29.906 -4.453 1 91 282 THR A CA 1
ATOM 2273 C C . THR A 1 282 ? -10.578 28.812 -3.438 1 91 282 THR A C 1
ATOM 2275 O O . THR A 1 282 ? -9.711 28.359 -2.682 1 91 282 THR A O 1
ATOM 2278 N N . LYS A 1 283 ? -11.859 28.5 -3.416 1 90.44 283 LYS A N 1
ATOM 2279 C CA . LYS A 1 283 ? -12.297 27.422 -2.529 1 90.44 283 LYS A CA 1
ATOM 2280 C C . LYS A 1 283 ? -11.531 26.141 -2.818 1 90.44 283 LYS A C 1
ATOM 2282 O O . LYS A 1 283 ? -11.117 25.438 -1.895 1 90.44 283 LYS A O 1
ATOM 2287 N N . GLU A 1 284 ? -11.328 25.859 -4.055 1 90.44 284 GLU A N 1
ATOM 2288 C CA . GLU A 1 284 ? -10.633 24.656 -4.488 1 90.44 284 GLU A CA 1
ATOM 2289 C C . GLU A 1 284 ? -9.164 24.688 -4.086 1 90.44 284 GLU A C 1
ATOM 2291 O O . GLU A 1 284 ? -8.617 23.688 -3.619 1 90.44 284 GLU A O 1
ATOM 2296 N N . GLU A 1 285 ? -8.586 25.828 -4.266 1 92.19 285 GLU A N 1
ATOM 2297 C CA . GLU A 1 285 ? -7.18 25.984 -3.904 1 92.19 285 GLU A CA 1
ATOM 2298 C C . GLU A 1 285 ? -6.973 25.812 -2.402 1 92.19 285 GLU A C 1
ATOM 2300 O O . GLU A 1 285 ? -5.949 25.281 -1.97 1 92.19 285 GLU A O 1
ATOM 2305 N N . PHE A 1 286 ? -7.965 26.219 -1.694 1 92.5 286 PHE A N 1
ATOM 2306 C CA . PHE A 1 286 ? -7.852 26.094 -0.245 1 92.5 286 PHE A CA 1
ATOM 2307 C C . PHE A 1 286 ? -7.906 24.641 0.191 1 92.5 286 PHE A C 1
ATOM 2309 O O . PHE A 1 286 ? -7.23 24.25 1.145 1 92.5 286 PHE A O 1
ATOM 2316 N N . TYR A 1 287 ? -8.68 23.844 -0.481 1 92.56 287 TYR A N 1
ATOM 2317 C CA . TYR A 1 287 ? -8.703 22.406 -0.195 1 92.56 287 TYR A CA 1
ATOM 2318 C C . TYR A 1 287 ? -7.32 21.797 -0.404 1 92.56 287 TYR A C 1
ATOM 2320 O O . TYR A 1 287 ? -6.891 20.953 0.377 1 92.56 287 TYR A O 1
ATOM 2328 N N . ILE A 1 288 ? -6.672 22.297 -1.376 1 91.69 288 ILE A N 1
ATOM 2329 C CA . ILE A 1 288 ? -5.34 21.781 -1.693 1 91.69 288 ILE A CA 1
ATOM 2330 C C . ILE A 1 288 ? -4.363 22.172 -0.587 1 91.69 288 ILE A C 1
ATOM 2332 O O . ILE A 1 288 ? -3.566 21.344 -0.133 1 91.69 288 ILE A O 1
ATOM 2336 N N . ILE A 1 289 ? -4.5 23.359 -0.098 1 92.12 289 ILE A N 1
ATOM 2337 C CA . ILE A 1 289 ? -3.623 23.844 0.967 1 92.12 289 ILE A CA 1
ATOM 2338 C C . ILE A 1 289 ? -3.9 23.062 2.25 1 92.12 289 ILE A C 1
ATOM 2340 O O . ILE A 1 289 ? -2.971 22.703 2.977 1 92.12 289 ILE A O 1
ATOM 2344 N N . LYS A 1 290 ? -5.145 22.781 2.469 1 94.25 290 LYS A N 1
ATOM 2345 C CA . LYS A 1 290 ? -5.562 22.109 3.695 1 94.25 290 LYS A CA 1
ATOM 2346 C C . LYS A 1 290 ? -5.043 20.672 3.742 1 94.25 290 LYS A C 1
ATOM 2348 O O . LYS A 1 290 ? -5.039 20.047 4.801 1 94.25 290 LYS A O 1
ATOM 2353 N N . SER A 1 291 ? -4.516 20.234 2.641 1 94.5 291 SER A N 1
ATOM 2354 C CA . SER A 1 291 ? -4.059 18.859 2.6 1 94.5 291 SER A CA 1
ATOM 2355 C C . SER A 1 291 ? -2.695 18.703 3.264 1 94.5 291 SER A C 1
ATOM 2357 O O . SER A 1 291 ? -2.299 17.594 3.633 1 94.5 291 SER A O 1
ATOM 2359 N N . HIS A 1 292 ? -1.96 19.812 3.453 1 94.81 292 HIS A N 1
ATOM 2360 C CA . HIS A 1 292 ? -0.569 19.688 3.875 1 94.81 292 HIS A CA 1
ATOM 2361 C C . HIS A 1 292 ? -0.472 19.125 5.293 1 94.81 292 HIS A C 1
ATOM 2363 O O . HIS A 1 292 ? 0.379 18.281 5.574 1 94.81 292 HIS A O 1
ATOM 2369 N N . PRO A 1 293 ? -1.357 19.578 6.215 1 97.12 293 PRO A N 1
ATOM 2370 C CA . PRO A 1 293 ? -1.246 18.953 7.535 1 97.12 293 PRO A CA 1
ATOM 2371 C C . PRO A 1 293 ? -1.612 17.469 7.523 1 97.12 293 PRO A C 1
ATOM 2373 O O . PRO A 1 293 ? -1.063 16.688 8.305 1 97.12 293 PRO A O 1
ATOM 2376 N N . TYR A 1 294 ? -2.486 17.109 6.617 1 95.75 294 TYR A N 1
ATOM 2377 C CA . TYR A 1 294 ? -2.828 15.711 6.457 1 95.75 294 TYR A CA 1
ATOM 2378 C C . TYR A 1 294 ? -1.606 14.891 6.055 1 95.75 294 TYR A C 1
ATOM 2380 O O . TYR A 1 294 ? -1.293 13.875 6.68 1 95.75 294 TYR A O 1
ATOM 2388 N N . TYR A 1 295 ? -0.927 15.273 5.074 1 93.56 295 TYR A N 1
ATOM 2389 C CA . TYR A 1 295 ? 0.243 14.555 4.586 1 93.56 295 TYR A CA 1
ATOM 2390 C C . TYR A 1 295 ? 1.372 14.594 5.609 1 93.56 295 TYR A C 1
ATOM 2392 O O . TYR A 1 295 ? 2.143 13.633 5.727 1 93.56 295 TYR A O 1
ATOM 2400 N N . THR A 1 296 ? 1.445 15.711 6.332 1 95.75 296 THR A N 1
ATOM 2401 C CA . THR A 1 296 ? 2.416 15.781 7.418 1 95.75 296 THR A CA 1
ATOM 2402 C C . THR A 1 296 ? 2.18 14.664 8.43 1 95.75 296 THR A C 1
ATOM 2404 O O . THR A 1 296 ? 3.094 13.898 8.742 1 95.75 296 THR A O 1
ATOM 2407 N N . LYS A 1 297 ? 0.991 14.602 8.852 1 94.62 297 LYS A N 1
ATOM 2408 C CA . LYS A 1 297 ? 0.648 13.602 9.859 1 94.62 297 LYS A CA 1
ATOM 2409 C C . LYS A 1 297 ? 0.816 12.188 9.305 1 94.62 297 LYS A C 1
ATOM 2411 O O . LYS A 1 297 ? 1.339 11.305 9.984 1 94.62 297 LYS A O 1
ATOM 2416 N N . LEU A 1 298 ? 0.391 12.016 8.125 1 91.56 298 LEU A N 1
ATOM 2417 C CA . LEU A 1 298 ? 0.461 10.711 7.48 1 91.56 298 LEU A CA 1
ATOM 2418 C C . LEU A 1 298 ? 1.905 10.234 7.371 1 91.56 298 LEU A C 1
ATOM 2420 O O . LEU A 1 298 ? 2.223 9.109 7.766 1 91.56 298 LEU A O 1
ATOM 2424 N N . ILE A 1 299 ? 2.73 11.023 6.914 1 90.38 299 ILE A N 1
ATOM 2425 C CA . ILE A 1 299 ? 4.113 10.656 6.637 1 90.38 299 ILE A CA 1
ATOM 2426 C C . ILE A 1 299 ? 4.863 10.445 7.949 1 90.38 299 ILE A C 1
ATOM 2428 O O . ILE A 1 299 ? 5.613 9.477 8.094 1 90.38 299 ILE A O 1
ATOM 2432 N N . LEU A 1 300 ? 4.66 11.297 8.859 1 93.88 300 LEU A N 1
ATOM 2433 C CA . LEU A 1 300 ? 5.367 11.195 10.133 1 93.88 300 LEU A CA 1
ATOM 2434 C C . LEU A 1 300 ? 4.875 9.992 10.93 1 93.88 300 LEU A C 1
ATOM 2436 O O . LEU A 1 300 ? 5.645 9.383 11.68 1 93.88 300 LEU A O 1
ATOM 2440 N N . SER A 1 301 ? 3.66 9.672 10.719 1 91.69 301 SER A N 1
ATOM 2441 C CA . SER A 1 301 ? 3.098 8.531 11.438 1 91.69 301 SER A CA 1
ATOM 2442 C C . SER A 1 301 ? 3.68 7.215 10.922 1 91.69 301 SER A C 1
ATOM 2444 O O . SER A 1 301 ? 3.566 6.18 11.586 1 91.69 301 SER A O 1
ATOM 2446 N N . GLN A 1 302 ? 4.238 7.227 9.805 1 85.5 302 GLN A N 1
ATOM 2447 C CA . GLN A 1 302 ? 4.863 6.031 9.25 1 85.5 302 GLN A CA 1
ATOM 2448 C C . GLN A 1 302 ? 6.172 5.715 9.961 1 85.5 302 GLN A C 1
ATOM 2450 O O . GLN A 1 302 ? 6.719 4.617 9.812 1 85.5 302 GLN A O 1
ATOM 2455 N N . ILE A 1 303 ? 6.645 6.629 10.703 1 89.19 303 ILE A N 1
ATOM 2456 C CA . ILE A 1 303 ? 7.816 6.418 11.547 1 89.19 303 ILE A CA 1
ATOM 2457 C C . ILE A 1 303 ? 7.379 6.008 12.945 1 89.19 303 ILE A C 1
ATOM 2459 O O . ILE A 1 303 ? 6.875 6.832 13.711 1 89.19 303 ILE A O 1
ATOM 2463 N N . PRO A 1 304 ? 7.637 4.82 13.352 1 87.94 304 PRO A N 1
ATOM 2464 C CA . PRO A 1 304 ? 7.129 4.312 14.633 1 87.94 304 PRO A CA 1
ATOM 2465 C C . PRO A 1 304 ? 7.496 5.203 15.812 1 87.94 304 PRO A C 1
ATOM 2467 O O . PRO A 1 304 ? 6.672 5.426 16.703 1 87.94 304 PRO A O 1
ATOM 2470 N N . ALA A 1 305 ? 8.633 5.754 15.781 1 89.69 305 ALA A N 1
ATOM 2471 C CA . ALA A 1 305 ? 9.117 6.594 16.875 1 89.69 305 ALA A CA 1
ATOM 2472 C C . ALA A 1 305 ? 8.328 7.898 16.953 1 89.69 305 ALA A C 1
ATOM 2474 O O . ALA A 1 305 ? 8.391 8.602 17.969 1 89.69 305 ALA A O 1
ATOM 2475 N N . PHE A 1 306 ? 7.66 8.195 15.875 1 94.25 306 PHE A N 1
ATOM 2476 C CA . PHE A 1 306 ? 6.949 9.469 15.805 1 94.25 306 PHE A CA 1
ATOM 2477 C C . PHE A 1 306 ? 5.453 9.266 16.016 1 94.25 306 PHE A C 1
ATOM 2479 O O . PHE A 1 306 ? 4.715 10.227 16.25 1 94.25 306 PHE A O 1
ATOM 2486 N N . LYS A 1 307 ? 5.227 7.957 16.094 1 87.5 307 LYS A N 1
ATOM 2487 C CA . LYS A 1 307 ? 3.805 7.625 16.125 1 87.5 307 LYS A CA 1
ATOM 2488 C C . LYS A 1 307 ? 3.145 8.141 17.391 1 87.5 307 LYS A C 1
ATOM 2490 O O . LYS A 1 307 ? 3.74 8.094 18.469 1 87.5 307 LYS A O 1
ATOM 2495 N N . ASP A 1 308 ? 2.076 8.984 17.484 1 87.5 308 ASP A N 1
ATOM 2496 C CA . ASP A 1 308 ? 1.173 9.391 18.562 1 87.5 308 ASP A CA 1
ATOM 2497 C C . ASP A 1 308 ? 1.662 10.664 19.234 1 87.5 308 ASP A C 1
ATOM 2499 O O . ASP A 1 308 ? 1.033 11.156 20.172 1 87.5 308 ASP A O 1
ATOM 2503 N N . ASP A 1 309 ? 2.914 11.094 18.922 1 95.31 309 ASP A N 1
ATOM 2504 C CA . ASP A 1 309 ? 3.361 12.367 19.484 1 95.31 309 ASP A CA 1
ATOM 2505 C C . ASP A 1 309 ? 3.711 13.352 18.375 1 95.31 309 ASP A C 1
ATOM 2507 O O . ASP A 1 309 ? 2.84 14.078 17.875 1 95.31 309 ASP A O 1
ATOM 2511 N N . ILE A 1 310 ? 4.992 13.141 17.812 1 96.88 310 ILE A N 1
ATOM 2512 C CA . ILE A 1 310 ? 5.5 14.094 16.828 1 96.88 310 ILE A CA 1
ATOM 2513 C C . ILE A 1 310 ? 4.504 14.227 15.672 1 96.88 310 ILE A C 1
ATOM 2515 O O . ILE A 1 310 ? 4.215 15.336 15.219 1 96.88 310 ILE A O 1
ATOM 2519 N N . ALA A 1 311 ? 4.023 13.102 15.234 1 96.81 311 ALA A N 1
ATOM 2520 C CA . ALA A 1 311 ? 3.086 13.102 14.109 1 96.81 311 ALA A CA 1
ATOM 2521 C C . ALA A 1 311 ? 1.836 13.914 14.438 1 96.81 311 ALA A C 1
ATOM 2523 O O . ALA A 1 311 ? 1.354 14.68 13.609 1 96.81 311 ALA A O 1
ATOM 2524 N N . ASN A 1 312 ? 1.352 13.758 15.656 1 97.56 312 ASN A N 1
ATOM 2525 C CA . ASN A 1 312 ? 0.164 14.492 16.078 1 97.56 312 ASN A CA 1
ATOM 2526 C C . ASN A 1 312 ? 0.464 15.977 16.281 1 97.56 312 ASN A C 1
ATOM 2528 O O . ASN A 1 312 ? -0.265 16.844 15.773 1 97.56 312 ASN A O 1
ATOM 2532 N N . TRP A 1 313 ? 1.503 16.281 17.016 1 98.44 313 TRP A N 1
ATOM 2533 C CA . TRP A 1 313 ? 1.849 17.672 17.312 1 98.44 313 TRP A CA 1
ATOM 2534 C C . TRP A 1 313 ? 2.055 18.453 16.016 1 98.44 313 TRP A C 1
ATOM 2536 O O . TRP A 1 313 ? 1.529 19.562 15.867 1 98.44 313 TRP A O 1
ATOM 2546 N N . ALA A 1 314 ? 2.818 17.812 15.078 1 98.06 314 ALA A N 1
ATOM 2547 C CA . ALA A 1 314 ? 3.098 18.469 13.805 1 98.06 314 ALA A CA 1
ATOM 2548 C C . ALA A 1 314 ? 1.85 18.516 12.93 1 98.06 314 ALA A C 1
ATOM 2550 O O . ALA A 1 314 ? 1.55 19.562 12.328 1 98.06 314 ALA A O 1
ATOM 2551 N N . GLY A 1 315 ? 1.097 17.484 12.914 1 97.44 315 GLY A N 1
ATOM 2552 C CA . GLY A 1 315 ? -0.037 17.344 12.016 1 97.44 315 GLY A CA 1
ATOM 2553 C C . GLY A 1 315 ? -1.255 18.125 12.469 1 97.44 315 GLY A C 1
ATOM 2554 O O . GLY A 1 315 ? -2.105 18.5 11.656 1 97.44 315 GLY A O 1
ATOM 2555 N N . ASN A 1 316 ? -1.381 18.453 13.742 1 98.06 316 ASN A N 1
ATOM 2556 C CA . ASN A 1 316 ? -2.564 19.094 14.305 1 98.06 316 ASN A CA 1
ATOM 2557 C C . ASN A 1 316 ? -2.389 20.609 14.398 1 98.06 316 ASN A C 1
ATOM 2559 O O . ASN A 1 316 ? -3.232 21.297 14.977 1 98.06 316 ASN A O 1
ATOM 2563 N N . HIS A 1 317 ? -1.344 21.125 13.797 1 98.19 317 HIS A N 1
ATOM 2564 C CA . HIS A 1 317 ? -0.968 22.5 14.086 1 98.19 317 HIS A CA 1
ATOM 2565 C C . HIS A 1 317 ? -2.006 23.484 13.547 1 98.19 317 HIS A C 1
ATOM 2567 O O . HIS A 1 317 ? -2.037 24.641 13.953 1 98.19 317 HIS A O 1
ATOM 2573 N N . HIS A 1 318 ? -2.918 23.031 12.68 1 98 318 HIS A N 1
ATOM 2574 C CA . HIS A 1 318 ? -3.973 23.906 12.18 1 98 318 HIS A CA 1
ATOM 2575 C C . HIS A 1 318 ? -5.312 23.578 12.828 1 98 318 HIS A C 1
ATOM 2577 O O . HIS A 1 318 ? -6.336 24.188 12.492 1 98 318 HIS A O 1
ATOM 2583 N N . GLU A 1 319 ? -5.375 22.625 13.734 1 98.31 319 GLU A N 1
ATOM 2584 C CA . GLU A 1 319 ? -6.598 22.344 14.477 1 98.31 319 GLU A CA 1
ATOM 2585 C C . GLU A 1 319 ? -6.875 23.422 15.516 1 98.31 319 GLU A C 1
ATOM 2587 O O . GLU A 1 319 ? -5.953 24.078 16.016 1 98.31 319 GLU A O 1
ATOM 2592 N N . ARG A 1 320 ? -8.148 23.656 15.82 1 98.44 320 ARG A N 1
ATOM 2593 C CA . ARG A 1 320 ? -8.609 24.656 16.781 1 98.44 320 ARG A CA 1
ATOM 2594 C C . ARG A 1 320 ? -9.602 24.047 17.766 1 98.44 320 ARG A C 1
ATOM 2596 O O . ARG A 1 320 ? -10.406 23.188 17.391 1 98.44 320 ARG A O 1
ATOM 2603 N N . ILE A 1 321 ? -9.625 24.562 18.938 1 97.69 321 ILE A N 1
ATOM 2604 C CA . ILE A 1 321 ? -10.375 23.922 20.016 1 97.69 321 ILE A CA 1
ATOM 2605 C C . ILE A 1 321 ? -11.867 23.984 19.719 1 97.69 321 ILE A C 1
ATOM 2607 O O . ILE A 1 321 ? -12.656 23.234 20.281 1 97.69 321 ILE A O 1
ATOM 2611 N N . ASP A 1 322 ? -12.289 24.875 18.828 1 97.38 322 ASP A N 1
ATOM 2612 C CA . ASP A 1 322 ? -13.711 24.984 18.484 1 97.38 322 ASP A CA 1
ATOM 2613 C C . ASP A 1 322 ? -14.062 24.094 17.297 1 97.38 322 ASP A C 1
ATOM 2615 O O . ASP A 1 322 ? -15.141 24.219 16.719 1 97.38 322 ASP A O 1
ATOM 2619 N N . ARG A 1 323 ? -13.156 23.281 16.812 1 96 323 ARG A N 1
ATOM 2620 C CA . ARG A 1 323 ? -13.328 22.297 15.758 1 96 323 ARG A CA 1
ATOM 2621 C C . ARG A 1 323 ? -13.414 22.969 14.391 1 96 323 ARG A C 1
ATOM 2623 O O . ARG A 1 323 ? -13.875 22.375 13.422 1 96 323 ARG A O 1
ATOM 2630 N N . SER A 1 324 ? -12.969 24.234 14.328 1 96.5 324 SER A N 1
ATOM 2631 C CA . SER A 1 324 ? -13 24.953 13.055 1 96.5 324 SER A CA 1
ATOM 2632 C C . SER A 1 324 ? -11.742 24.688 12.234 1 96.5 324 SER A C 1
ATOM 2634 O O . SER A 1 324 ? -11.664 25.078 11.07 1 96.5 324 SER A O 1
ATOM 2636 N N . GLY A 1 325 ? -10.766 24.047 12.859 1 96.94 325 GLY A N 1
ATOM 2637 C CA . GLY A 1 325 ? -9.508 23.781 12.188 1 96.94 325 GLY A CA 1
ATOM 2638 C C . GLY A 1 325 ? -9.586 22.609 11.219 1 96.94 325 GLY A C 1
ATOM 2639 O O . GLY A 1 325 ? -10.672 22.188 10.844 1 96.94 325 GLY A O 1
ATOM 2640 N N . TYR A 1 326 ? -8.5 22.203 10.742 1 96.56 326 TYR A N 1
ATOM 2641 C CA . TYR A 1 326 ? -8.359 21.125 9.766 1 96.56 326 TYR A CA 1
ATOM 2642 C C . TYR A 1 326 ? -7.051 20.375 9.977 1 96.56 326 TYR A C 1
ATOM 2644 O O . TYR A 1 326 ? -6.137 20.875 10.633 1 96.56 326 TYR A O 1
ATOM 2652 N N . PRO A 1 327 ? -6.957 19.141 9.508 1 96 327 PRO A N 1
ATOM 2653 C CA . PRO A 1 327 ? -7.875 18.5 8.57 1 96 327 PRO A CA 1
ATOM 2654 C C . PRO A 1 327 ? -8.906 17.609 9.273 1 96 327 PRO A C 1
ATOM 2656 O O . PRO A 1 327 ? -9.773 17.031 8.617 1 96 327 PRO A O 1
ATOM 2659 N N . GLU A 1 328 ? -8.836 17.453 10.586 1 96.06 328 GLU A N 1
ATOM 2660 C CA . GLU A 1 328 ? -9.648 16.453 11.289 1 96.06 328 GLU A CA 1
ATOM 2661 C C . GLU A 1 328 ? -10.773 17.125 12.07 1 96.06 328 GLU A C 1
ATOM 2663 O O . GLU A 1 328 ? -11.648 16.438 12.609 1 96.06 328 GLU A O 1
ATOM 2668 N N . LYS A 1 329 ? -10.727 18.453 12.195 1 96.5 329 LYS A N 1
ATOM 2669 C CA . LYS A 1 329 ? -11.703 19.203 12.984 1 96.5 329 LYS A CA 1
ATOM 2670 C C . LYS A 1 329 ? -11.758 18.688 14.422 1 96.5 329 LYS A C 1
ATOM 2672 O O . LYS A 1 329 ? -12.836 18.406 14.945 1 96.5 329 LYS A O 1
ATOM 2677 N N . LEU A 1 330 ? -10.625 18.578 14.977 1 96.19 330 LEU A N 1
ATOM 2678 C CA . LEU A 1 330 ? -10.492 18.156 16.359 1 96.19 330 LEU A CA 1
ATOM 2679 C C . LEU A 1 330 ? -10.938 19.266 17.312 1 96.19 330 LEU A C 1
ATOM 2681 O O . LEU A 1 330 ? -10.828 20.438 17 1 96.19 330 LEU A O 1
ATOM 2685 N N . GLY A 1 331 ? -11.422 18.844 18.516 1 95.81 331 GLY A N 1
ATOM 2686 C CA . GLY A 1 331 ? -11.875 19.812 19.516 1 95.81 331 GLY A CA 1
ATOM 2687 C C . GLY A 1 331 ? -10.984 19.844 20.75 1 95.81 331 GLY A C 1
ATOM 2688 O O . GLY A 1 331 ? -9.914 19.234 20.766 1 95.81 331 GLY A O 1
ATOM 2689 N N . LYS A 1 332 ? -11.469 20.594 21.688 1 96.44 332 LYS A N 1
ATOM 2690 C CA . LYS A 1 332 ? -10.734 20.875 22.922 1 96.44 332 LYS A CA 1
ATOM 2691 C C . LYS A 1 332 ? -10.281 19.578 23.578 1 96.44 332 LYS A C 1
ATOM 2693 O O . LYS A 1 332 ? -9.125 19.453 23.984 1 96.44 332 LYS A O 1
ATOM 2698 N N . ASP A 1 333 ? -11.141 18.594 23.609 1 95.81 333 ASP A N 1
ATOM 2699 C CA . ASP A 1 333 ? -10.867 17.359 24.344 1 95.81 333 ASP A CA 1
ATOM 2700 C C . ASP A 1 333 ? -9.984 16.422 23.531 1 95.81 333 ASP A C 1
ATOM 2702 O O . ASP A 1 333 ? -9.422 15.461 24.062 1 95.81 333 ASP A O 1
ATOM 2706 N N . GLU A 1 334 ? -9.812 16.719 22.25 1 96.06 334 GLU A N 1
ATOM 2707 C CA . GLU A 1 334 ? -9.062 15.836 21.359 1 96.06 334 GLU A CA 1
ATOM 2708 C C . GLU A 1 334 ? -7.664 16.391 21.094 1 96.06 334 GLU A C 1
ATOM 2710 O O . GLU A 1 334 ? -6.801 15.672 20.578 1 96.06 334 GLU A O 1
ATOM 2715 N N . LEU A 1 335 ? -7.391 17.625 21.531 1 97.69 335 LEU A N 1
ATOM 2716 C CA . LEU A 1 335 ? -6.094 18.266 21.344 1 97.69 335 LEU A CA 1
ATOM 2717 C C . LEU A 1 335 ? -5.328 18.359 22.656 1 97.69 335 LEU A C 1
ATOM 2719 O O . LEU A 1 335 ? -5.82 18.938 23.625 1 97.69 335 LEU A O 1
ATOM 2723 N N . SER A 1 336 ? -4.188 17.781 22.672 1 97.56 336 SER A N 1
ATOM 2724 C CA . SER A 1 336 ? -3.334 17.922 23.859 1 97.56 336 SER A CA 1
ATOM 2725 C C . SER A 1 336 ? -2.758 19.328 23.953 1 97.56 336 SER A C 1
ATOM 2727 O O . SER A 1 336 ? -2.832 20.109 23 1 97.56 336 SER A O 1
ATOM 2729 N N . LEU A 1 337 ? -2.248 19.656 25.078 1 98.06 337 LEU A N 1
ATOM 2730 C CA . LEU A 1 337 ? -1.583 20.938 25.25 1 98.06 337 LEU A CA 1
ATOM 2731 C C . LEU A 1 337 ? -0.447 21.094 24.25 1 98.06 337 LEU A C 1
ATOM 2733 O O . LEU A 1 337 ? -0.256 22.188 23.703 1 98.06 337 LEU A O 1
ATOM 2737 N N . LEU A 1 338 ? 0.322 20.016 24.016 1 98.31 338 LEU A N 1
ATOM 2738 C CA . LEU A 1 338 ? 1.467 20.094 23.109 1 98.31 338 LEU A CA 1
ATOM 2739 C C . LEU A 1 338 ? 1.013 20.297 21.672 1 98.31 338 LEU A C 1
ATOM 2741 O O . LEU A 1 338 ? 1.692 20.953 20.891 1 98.31 338 LEU A O 1
ATOM 2745 N N . ASP A 1 339 ? -0.172 19.734 21.281 1 98.19 339 ASP A N 1
ATOM 2746 C CA . ASP A 1 339 ? -0.78 20.031 19.984 1 98.19 339 ASP A CA 1
ATOM 2747 C C . ASP A 1 339 ? -1.027 21.531 19.844 1 98.19 339 ASP A C 1
ATOM 2749 O O . ASP A 1 339 ? -0.65 22.141 18.844 1 98.19 339 ASP A O 1
ATOM 2753 N N . ARG A 1 340 ? -1.63 22.047 20.875 1 98.38 340 ARG A N 1
ATOM 2754 C CA . ARG A 1 340 ? -2.053 23.438 20.844 1 98.38 340 ARG A CA 1
ATOM 2755 C C . ARG A 1 340 ? -0.849 24.375 20.875 1 98.38 340 ARG A C 1
ATOM 2757 O O . ARG A 1 340 ? -0.884 25.453 20.281 1 98.38 340 ARG A O 1
ATOM 2764 N N . ILE A 1 341 ? 0.199 23.969 21.516 1 98.62 341 ILE A N 1
ATOM 2765 C CA . ILE A 1 341 ? 1.414 24.781 21.578 1 98.62 341 ILE A CA 1
ATOM 2766 C C . ILE A 1 341 ? 2.014 24.938 20.188 1 98.62 341 ILE A C 1
ATOM 2768 O O . ILE A 1 341 ? 2.363 26.047 19.781 1 98.62 341 ILE A O 1
ATOM 2772 N N . VAL A 1 342 ? 2.164 23.812 19.406 1 98.56 342 VAL A N 1
ATOM 2773 C CA . VAL A 1 342 ? 2.711 23.906 18.062 1 98.56 342 VAL A CA 1
ATOM 2774 C C . VAL A 1 342 ? 1.816 24.797 17.203 1 98.56 342 VAL A C 1
ATOM 2776 O O . VAL A 1 342 ? 2.311 25.625 16.422 1 98.56 342 VAL A O 1
ATOM 2779 N N . GLY A 1 343 ? 0.531 24.641 17.359 1 98.5 343 GLY A N 1
ATOM 2780 C CA . GLY A 1 343 ? -0.423 25.422 16.578 1 98.5 343 GLY A CA 1
ATOM 2781 C C . GLY A 1 343 ? -0.324 26.906 16.844 1 98.5 343 GLY A C 1
ATOM 2782 O O . GLY A 1 343 ? -0.279 27.703 15.898 1 98.5 343 GLY A O 1
ATOM 2783 N N . ILE A 1 344 ? -0.312 27.281 18.141 1 98.62 344 ILE A N 1
ATOM 2784 C CA . ILE A 1 344 ? -0.307 28.703 18.484 1 98.62 344 ILE A CA 1
ATOM 2785 C C . ILE A 1 344 ? 1.025 29.328 18.094 1 98.62 344 ILE A C 1
ATOM 2787 O O . ILE A 1 344 ? 1.074 30.5 17.688 1 98.62 344 ILE A O 1
ATOM 2791 N N . CYS A 1 345 ? 2.135 28.578 18.156 1 98.31 345 CYS A N 1
ATOM 2792 C CA . CYS A 1 345 ? 3.439 29.062 17.734 1 98.31 345 CYS A CA 1
ATOM 2793 C C . CYS A 1 345 ? 3.471 29.281 16.219 1 98.31 345 CYS A C 1
ATOM 2795 O O . CYS A 1 345 ? 4.121 30.203 15.734 1 98.31 345 CYS A O 1
ATOM 2797 N N . ASP A 1 346 ? 2.822 28.391 15.492 1 97.5 346 ASP A N 1
ATOM 2798 C CA . ASP A 1 346 ? 2.721 28.547 14.047 1 97.5 346 ASP A CA 1
ATOM 2799 C C . ASP A 1 346 ? 2.021 29.859 13.68 1 97.5 346 ASP A C 1
ATOM 2801 O O . ASP A 1 346 ? 2.461 30.578 12.781 1 97.5 346 ASP A O 1
ATOM 2805 N N . VAL A 1 347 ? 0.942 30.172 14.352 1 97.12 347 VAL A N 1
ATOM 2806 C CA . VAL A 1 347 ? 0.187 31.391 14.117 1 97.12 347 VAL A CA 1
ATOM 2807 C C . VAL A 1 347 ? 1.056 32.594 14.438 1 97.12 347 VAL A C 1
ATOM 2809 O O . VAL A 1 347 ? 1.122 33.562 13.656 1 97.12 347 VAL A O 1
ATOM 2812 N N . TYR A 1 348 ? 1.698 32.531 15.633 1 97.25 348 TYR A N 1
ATOM 2813 C CA . TYR A 1 348 ? 2.564 33.625 16.047 1 97.25 348 TYR A CA 1
ATOM 2814 C C . TYR A 1 348 ? 3.643 33.906 15.008 1 97.25 348 TYR A C 1
ATOM 2816 O O . TYR A 1 348 ? 3.844 35.062 14.602 1 97.25 348 TYR A O 1
ATOM 2824 N N . GLN A 1 349 ? 4.332 32.781 14.625 1 94.88 349 GLN A N 1
ATOM 2825 C CA . GLN A 1 349 ? 5.426 32.938 13.664 1 94.88 349 GLN A CA 1
ATOM 2826 C C . GLN A 1 349 ? 4.93 33.5 12.344 1 94.88 349 GLN A C 1
ATOM 2828 O O . GLN A 1 349 ? 5.609 34.312 11.711 1 94.88 349 GLN A O 1
ATOM 2833 N N . ALA A 1 350 ? 3.793 33.062 11.883 1 91.81 350 ALA A N 1
ATOM 2834 C CA . ALA A 1 350 ? 3.219 33.562 10.633 1 91.81 350 ALA A CA 1
ATOM 2835 C C . ALA A 1 350 ? 2.916 35.062 10.719 1 91.81 350 ALA A C 1
ATOM 2837 O O . ALA A 1 350 ? 3.062 35.781 9.734 1 91.81 350 ALA A O 1
ATOM 2838 N N . LEU A 1 351 ? 2.447 35.5 11.844 1 94.06 351 LEU A N 1
ATOM 2839 C CA . LEU A 1 351 ? 2.053 36.906 12.039 1 94.06 351 LEU A CA 1
ATOM 2840 C C . LEU A 1 351 ? 3.271 37.812 12.031 1 94.06 351 LEU A C 1
ATOM 2842 O O . LEU A 1 351 ? 3.203 38.938 11.539 1 94.06 351 LEU A O 1
ATOM 2846 N N . ILE A 1 352 ? 4.383 37.344 12.508 1 93.12 352 ILE A N 1
ATOM 2847 C CA . ILE A 1 352 ? 5.512 38.25 12.688 1 93.12 352 ILE A CA 1
ATOM 2848 C C . ILE A 1 352 ? 6.445 38.156 11.484 1 93.12 352 ILE A C 1
ATOM 2850 O O . ILE A 1 352 ? 7.395 38.938 11.367 1 93.12 352 ILE A O 1
ATOM 2854 N N . GLU A 1 353 ? 6.238 37.219 10.625 1 88.69 353 GLU A N 1
ATOM 2855 C CA . GLU A 1 353 ? 7.086 37.031 9.453 1 88.69 353 GLU A CA 1
ATOM 2856 C C . GLU A 1 353 ? 6.625 37.906 8.297 1 88.69 353 GLU A C 1
ATOM 2858 O O . GLU A 1 353 ? 5.43 38.188 8.148 1 88.69 353 GLU A O 1
ATOM 2863 N N . ASP A 1 354 ? 7.617 38.281 7.512 1 82.94 354 ASP A N 1
ATOM 2864 C CA . ASP A 1 354 ? 7.297 39.031 6.289 1 82.94 354 ASP A CA 1
ATOM 2865 C C . ASP A 1 354 ? 6.684 38.094 5.242 1 82.94 354 ASP A C 1
ATOM 2867 O O . ASP A 1 354 ? 7.113 36.938 5.09 1 82.94 354 ASP A O 1
ATOM 2871 N N . ARG A 1 355 ? 5.652 38.531 4.688 1 73.25 355 ARG A N 1
ATOM 2872 C CA . ARG A 1 355 ? 5.027 37.844 3.555 1 73.25 355 ARG A CA 1
ATOM 2873 C C . ARG A 1 355 ? 5.035 38.75 2.314 1 73.25 355 ARG A C 1
ATOM 2875 O O . ARG A 1 355 ? 5.305 39.938 2.404 1 73.25 355 ARG A O 1
ATOM 2882 N N . PRO A 1 356 ? 4.93 38.125 1.174 1 66.5 356 PRO A N 1
ATOM 2883 C CA . PRO A 1 356 ? 5.023 38.906 -0.051 1 66.5 356 PRO A CA 1
ATOM 2884 C C . PRO A 1 356 ? 4.105 40.125 -0.031 1 66.5 356 PRO A C 1
ATOM 2886 O O . PRO A 1 356 ? 4.477 41.188 -0.529 1 66.5 356 PRO A O 1
ATOM 2889 N N . TYR A 1 357 ? 3.053 39.969 0.648 1 68.25 357 TYR A N 1
ATOM 2890 C CA . TYR A 1 357 ? 2.059 41.031 0.521 1 68.25 357 TYR A CA 1
ATOM 2891 C C . TYR A 1 357 ? 1.91 41.781 1.829 1 68.25 357 TYR A C 1
ATOM 2893 O O . TYR A 1 357 ? 1.156 42.781 1.901 1 68.25 357 TYR A O 1
ATOM 2901 N N . ARG A 1 358 ? 2.615 41.312 2.768 1 75.38 358 ARG A N 1
ATOM 2902 C CA . ARG A 1 358 ? 2.424 41.938 4.07 1 75.38 358 ARG A CA 1
ATOM 2903 C C . ARG A 1 358 ? 3.701 41.875 4.902 1 75.38 358 ARG A C 1
ATOM 2905 O O . ARG A 1 358 ? 4.379 40.844 4.93 1 75.38 358 ARG A O 1
ATOM 2912 N N . ARG A 1 359 ? 4.031 43.031 5.387 1 85.38 359 ARG A N 1
ATOM 2913 C CA . ARG A 1 359 ? 5.148 43.062 6.328 1 85.38 359 ARG A CA 1
ATOM 2914 C C . ARG A 1 359 ? 4.777 42.375 7.633 1 85.38 359 ARG A C 1
ATOM 2916 O O . ARG A 1 359 ? 3.623 42.406 8.062 1 85.38 359 ARG A O 1
ATOM 2923 N N . GLY A 1 360 ? 5.75 41.75 8.258 1 90.12 360 GLY A N 1
ATOM 2924 C CA . GLY A 1 360 ? 5.531 41.156 9.555 1 90.12 360 GLY A CA 1
ATOM 2925 C C . GLY A 1 360 ? 5.055 42.125 10.602 1 90.12 360 GLY A C 1
ATOM 2926 O O . GLY A 1 360 ? 5.473 43.281 10.609 1 90.12 360 GLY A O 1
ATOM 2927 N N . LEU A 1 361 ? 4.273 41.688 11.492 1 94.5 361 LEU A N 1
ATOM 2928 C CA . LEU A 1 361 ? 3.723 42.531 12.547 1 94.5 361 LEU A CA 1
ATOM 2929 C C . LEU A 1 361 ? 4.672 42.594 13.742 1 94.5 361 LEU A C 1
ATOM 2931 O O . LEU A 1 361 ? 5.449 41.656 13.969 1 94.5 361 LEU A O 1
ATOM 2935 N N . PRO A 1 362 ? 4.562 43.75 14.422 1 95.62 362 PRO A N 1
ATOM 2936 C CA . PRO A 1 362 ? 5.289 43.781 15.688 1 95.62 362 PRO A CA 1
ATOM 2937 C C . PRO A 1 362 ? 4.805 42.688 16.672 1 95.62 362 PRO A C 1
ATOM 2939 O O . PRO A 1 362 ? 3.625 42.344 16.656 1 95.62 362 PRO A O 1
ATOM 2942 N N . GLN A 1 363 ? 5.699 42.281 17.547 1 96.31 363 GLN A N 1
ATOM 2943 C CA . GLN A 1 363 ? 5.41 41.219 18.531 1 96.31 363 GLN A CA 1
ATOM 2944 C C . GLN A 1 363 ? 4.156 41.562 19.344 1 96.31 363 GLN A C 1
ATOM 2946 O O . GLN A 1 363 ? 3.299 40.688 19.547 1 96.31 363 GLN A O 1
ATOM 2951 N N . SER A 1 364 ? 4.062 42.781 19.766 1 96.56 364 SER A N 1
ATOM 2952 C CA . SER A 1 364 ? 2.934 43.219 20.578 1 96.56 364 SER A CA 1
ATOM 2953 C C . SER A 1 364 ? 1.615 43.062 19.828 1 96.56 364 SER A C 1
ATOM 2955 O O . SER A 1 364 ? 0.619 42.625 20.391 1 96.56 364 SER A O 1
ATOM 2957 N N . THR A 1 365 ? 1.638 43.438 18.625 1 97.25 365 THR A N 1
ATOM 2958 C CA . THR A 1 365 ? 0.444 43.344 17.797 1 97.25 365 THR A CA 1
ATOM 2959 C C . THR A 1 365 ? 0.075 41.875 17.547 1 97.25 365 THR A C 1
ATOM 2961 O O . THR A 1 365 ? -1.1 41.531 17.609 1 97.25 365 THR A O 1
ATOM 2964 N N . ALA A 1 366 ? 1.061 41.094 17.266 1 97.31 366 ALA A N 1
ATOM 2965 C CA . ALA A 1 366 ? 0.845 39.656 17.047 1 97.31 366 ALA A CA 1
ATOM 2966 C C . ALA A 1 366 ? 0.223 39 18.281 1 97.31 366 ALA A C 1
ATOM 2968 O O . ALA A 1 366 ? -0.729 38.219 18.156 1 97.31 366 ALA A O 1
ATOM 2969 N N . LEU A 1 367 ? 0.721 39.344 19.469 1 98 367 LEU A N 1
ATOM 2970 C CA . LEU A 1 367 ? 0.219 38.75 20.719 1 98 367 LEU A CA 1
ATOM 2971 C C . LEU A 1 367 ? -1.208 39.219 20.984 1 98 367 LEU A C 1
ATOM 2973 O O . LEU A 1 367 ? -2.012 38.469 21.547 1 98 367 LEU A O 1
ATOM 2977 N N . THR A 1 368 ? -1.509 40.438 20.531 1 98.12 368 THR A N 1
ATOM 2978 C CA . THR A 1 368 ? -2.869 40.938 20.688 1 98.12 368 THR A CA 1
ATOM 2979 C C . THR A 1 368 ? -3.836 40.156 19.797 1 98.12 368 THR A C 1
ATOM 2981 O O . THR A 1 368 ? -4.926 39.781 20.25 1 98.12 368 THR A O 1
ATOM 2984 N N . ILE A 1 369 ? -3.439 39.938 18.641 1 97.81 369 ILE A N 1
ATOM 2985 C CA . ILE A 1 369 ? -4.262 39.188 17.703 1 97.81 369 ILE A CA 1
ATOM 2986 C C . ILE A 1 369 ? -4.52 37.781 18.25 1 97.81 369 ILE A C 1
ATOM 2988 O O . ILE A 1 369 ? -5.648 37.312 18.219 1 97.81 369 ILE A O 1
ATOM 2992 N N . ILE A 1 370 ? -3.494 37.156 18.812 1 98.31 370 ILE A N 1
ATOM 2993 C CA . ILE A 1 370 ? -3.629 35.812 19.344 1 98.31 370 ILE A CA 1
ATOM 2994 C C . ILE A 1 370 ? -4.492 35.844 20.594 1 98.31 370 ILE A C 1
ATOM 2996 O O . ILE A 1 370 ? -5.273 34.906 20.844 1 98.31 370 ILE A O 1
ATOM 3000 N N . SER A 1 371 ? -4.348 36.875 21.375 1 98.12 371 SER A N 1
ATOM 3001 C CA . SER A 1 371 ? -5.223 37.031 22.531 1 98.12 371 SER A CA 1
ATOM 3002 C C . SER A 1 371 ? -6.688 37.094 22.125 1 98.12 371 SER A C 1
ATOM 3004 O O . SER A 1 371 ? -7.547 36.5 22.797 1 98.12 371 SER A O 1
ATOM 3006 N N . ASP A 1 372 ? -6.961 37.75 21.031 1 98.38 372 ASP A N 1
ATOM 3007 C CA . ASP A 1 372 ? -8.32 37.812 20.484 1 98.38 372 ASP A CA 1
ATOM 3008 C C . ASP A 1 372 ? -8.781 36.438 20.031 1 98.38 372 ASP A C 1
ATOM 3010 O O . ASP A 1 372 ? -9.969 36.094 20.141 1 98.38 372 ASP A O 1
ATOM 3014 N N . MET A 1 373 ? -7.887 35.656 19.531 1 98.06 373 MET A N 1
ATOM 3015 C CA . MET A 1 373 ? -8.219 34.281 19.125 1 98.06 373 MET A CA 1
ATOM 3016 C C . MET A 1 373 ? -8.586 33.406 20.312 1 98.06 373 MET A C 1
ATOM 3018 O O . MET A 1 373 ? -9.445 32.531 20.219 1 98.06 373 MET A O 1
ATOM 3022 N N . VAL A 1 374 ? -7.922 33.656 21.438 1 98.19 374 VAL A N 1
ATOM 3023 C CA . VAL A 1 374 ? -8.25 32.969 22.672 1 98.19 374 VAL A CA 1
ATOM 3024 C C . VAL A 1 374 ? -9.664 33.344 23.109 1 98.19 374 VAL A C 1
ATOM 3026 O O . VAL A 1 374 ? -10.461 32.469 23.469 1 98.19 374 VAL A O 1
ATOM 3029 N N . LYS A 1 375 ? -9.969 34.594 23.016 1 98.12 375 LYS A N 1
ATOM 3030 C CA . LYS A 1 375 ? -11.297 35.062 23.391 1 98.12 375 LYS A CA 1
ATOM 3031 C C . LYS A 1 375 ? -12.367 34.469 22.5 1 98.12 375 LYS A C 1
ATOM 3033 O O . LYS A 1 375 ? -13.492 34.219 22.938 1 98.12 375 LYS A O 1
ATOM 3038 N N . SER A 1 376 ? -12.016 34.188 21.344 1 97.94 376 SER A N 1
ATOM 3039 C CA . SER A 1 376 ? -12.945 33.625 20.359 1 97.94 376 SER A CA 1
ATOM 3040 C C . SER A 1 376 ? -12.953 32.094 20.422 1 97.94 376 SER A C 1
ATOM 3042 O O . SER A 1 376 ? -13.492 31.438 19.547 1 97.94 376 SER A O 1
ATOM 3044 N N . ASN A 1 377 ? -12.258 31.5 21.328 1 97.44 377 ASN A N 1
ATOM 3045 C CA . ASN A 1 377 ? -12.242 30.078 21.625 1 97.44 377 ASN A CA 1
ATOM 3046 C C . ASN A 1 377 ? -11.531 29.281 20.531 1 97.44 377 ASN A C 1
ATOM 3048 O O . ASN A 1 377 ? -11.945 28.172 20.188 1 97.44 377 ASN A O 1
ATOM 3052 N N . LEU A 1 378 ? -10.555 29.891 19.938 1 97.88 378 LEU A N 1
ATOM 3053 C CA . LEU A 1 378 ? -9.719 29.172 18.984 1 97.88 378 LEU A CA 1
ATOM 3054 C C . LEU A 1 378 ? -8.531 28.516 19.688 1 97.88 378 LEU A C 1
ATOM 3056 O O . LEU A 1 378 ? -7.996 27.516 19.203 1 97.88 378 LEU A O 1
ATOM 3060 N N . PHE A 1 379 ? -8.016 29.125 20.719 1 98.31 379 PHE A N 1
ATOM 3061 C CA . PHE A 1 379 ? -6.961 28.641 21.609 1 98.31 379 PHE A CA 1
ATOM 3062 C C . PHE A 1 379 ? -7.367 28.781 23.062 1 98.31 379 PHE A C 1
ATOM 3064 O O . PHE A 1 379 ? -8.391 29.391 23.375 1 98.31 379 PHE A O 1
ATOM 3071 N N . LEU A 1 380 ? -6.645 28.172 23.953 1 98.19 380 LEU A N 1
ATOM 3072 C CA . LEU A 1 380 ? -6.867 28.328 25.375 1 98.19 380 LEU A CA 1
ATOM 3073 C C . LEU A 1 380 ? -5.863 29.297 25.984 1 98.19 380 LEU A C 1
ATOM 3075 O O . LEU A 1 380 ? -4.836 29.609 25.375 1 98.19 380 LEU A O 1
ATOM 3079 N N . GLU A 1 381 ? -6.168 29.781 27.156 1 98.06 381 GLU A N 1
ATOM 3080 C CA . GLU A 1 381 ? -5.301 30.734 27.844 1 98.06 381 GLU A CA 1
ATOM 3081 C C . GLU A 1 381 ? -3.961 30.094 28.219 1 98.06 381 GLU A C 1
ATOM 3083 O O . GLU A 1 381 ? -2.93 30.766 28.219 1 98.06 381 GLU A O 1
ATOM 3088 N N . GLU A 1 382 ? -3.982 28.859 28.469 1 98.06 382 GLU A N 1
ATOM 3089 C CA . GLU A 1 382 ? -2.795 28.156 28.938 1 98.06 382 GLU A CA 1
ATOM 3090 C C . GLU A 1 382 ? -1.657 28.234 27.922 1 98.06 382 GLU A C 1
ATOM 3092 O O . GLU A 1 382 ? -0.543 28.641 28.266 1 98.06 382 GLU A O 1
ATOM 3097 N N . GLU A 1 383 ? -1.88 27.781 26.672 1 98.12 383 GLU A N 1
ATOM 3098 C CA . GLU A 1 383 ? -0.813 27.844 25.672 1 98.12 383 GLU A CA 1
ATOM 3099 C C . GLU A 1 383 ? -0.488 29.281 25.297 1 98.12 383 GLU A C 1
ATOM 3101 O O . GLU A 1 383 ? 0.646 29.594 24.922 1 98.12 383 GLU A O 1
ATOM 3106 N N . PHE A 1 384 ? -1.436 30.219 25.406 1 98.38 384 PHE A N 1
ATOM 3107 C CA . PHE A 1 384 ? -1.16 31.625 25.125 1 98.38 384 PHE A CA 1
ATOM 3108 C C . PHE A 1 384 ? -0.163 32.188 26.125 1 98.38 384 PHE A C 1
ATOM 3110 O O . PHE A 1 384 ? 0.781 32.875 25.75 1 98.38 384 PHE A O 1
ATOM 3117 N N . TRP A 1 385 ? -0.369 31.859 27.359 1 98.19 385 TRP A N 1
ATOM 3118 C CA . TRP A 1 385 ? 0.528 32.344 28.406 1 98.19 385 TRP A CA 1
ATOM 3119 C C . TRP A 1 385 ? 1.928 31.781 28.234 1 98.19 385 TRP A C 1
ATOM 3121 O O . TRP A 1 385 ? 2.926 32.469 28.453 1 98.19 385 TRP A O 1
ATOM 3131 N N . LEU A 1 386 ? 1.992 30.547 27.938 1 98.38 386 LEU A N 1
ATOM 3132 C CA . LEU A 1 386 ? 3.285 29.922 27.688 1 98.38 386 LEU A CA 1
ATOM 3133 C C . LEU A 1 386 ? 4.008 30.578 26.531 1 98.38 386 LEU A C 1
ATOM 3135 O O . LEU A 1 386 ? 5.219 30.812 26.594 1 98.38 386 LEU A O 1
ATOM 3139 N N . LEU A 1 387 ? 3.26 30.875 25.453 1 98.62 387 LEU A N 1
ATOM 3140 C CA . LEU A 1 387 ? 3.832 31.562 24.312 1 98.62 387 LEU A CA 1
ATOM 3141 C C . LEU A 1 387 ? 4.359 32.938 24.703 1 98.62 387 LEU A C 1
ATOM 3143 O O . LEU A 1 387 ? 5.484 33.312 24.359 1 98.62 387 LEU A O 1
ATOM 3147 N N . LYS A 1 388 ? 3.551 33.625 25.422 1 97.81 388 LYS A N 1
ATOM 3148 C CA . LYS A 1 388 ? 3.924 34.969 25.859 1 97.81 388 LYS A CA 1
ATOM 3149 C C . LYS A 1 388 ? 5.207 34.938 26.688 1 97.81 388 LYS A C 1
ATOM 3151 O O . LYS A 1 388 ? 6.082 35.781 26.516 1 97.81 388 LYS A O 1
ATOM 3156 N N . ARG A 1 389 ? 5.344 34.031 27.531 1 97.56 389 ARG A N 1
ATOM 3157 C CA . ARG A 1 389 ? 6.527 33.875 28.375 1 97.56 389 ARG A CA 1
ATOM 3158 C C . ARG A 1 389 ? 7.754 33.531 27.531 1 97.56 389 ARG A C 1
ATOM 3160 O O . ARG A 1 389 ? 8.867 33.969 27.844 1 97.56 389 ARG A O 1
ATOM 3167 N N . ALA A 1 390 ? 7.555 32.781 26.547 1 97.56 390 ALA A N 1
ATOM 3168 C CA . ALA A 1 390 ? 8.664 32.281 25.734 1 97.56 390 ALA A CA 1
ATOM 3169 C C . ALA A 1 390 ? 9.219 33.375 24.828 1 97.56 390 ALA A C 1
ATOM 3171 O O . ALA A 1 390 ? 10.414 33.375 24.531 1 97.56 390 ALA A O 1
ATOM 3172 N N . VAL A 1 391 ? 8.359 34.25 24.359 1 95.44 391 VAL A N 1
ATOM 3173 C CA . VAL A 1 391 ? 8.82 35.188 23.359 1 95.44 391 VAL A CA 1
ATOM 3174 C C . VAL A 1 391 ? 9.156 36.531 24.031 1 95.44 391 VAL A C 1
ATOM 3176 O O . VAL A 1 391 ? 9.719 37.406 23.391 1 95.44 391 VAL A O 1
ATOM 3179 N N . ASN A 1 392 ? 8.734 36.781 25.25 1 86.62 392 ASN A N 1
ATOM 3180 C CA . ASN A 1 392 ? 9.109 37.969 26 1 86.62 392 ASN A CA 1
ATOM 3181 C C . ASN A 1 392 ? 10.469 37.781 26.688 1 86.62 392 ASN A C 1
ATOM 3183 O O . ASN A 1 392 ? 10.586 37.062 27.672 1 86.62 392 ASN A O 1
ATOM 3187 N N . MET B 1 1 ? -0.239 -24.172 14.055 1 81.06 1 MET B N 1
ATOM 3188 C CA . MET B 1 1 ? -0.216 -22.969 13.242 1 81.06 1 MET B CA 1
ATOM 3189 C C . MET B 1 1 ? -1.416 -22.078 13.555 1 81.06 1 MET B C 1
ATOM 3191 O O . MET B 1 1 ? -2.545 -22.562 13.648 1 81.06 1 MET B O 1
ATOM 3195 N N . LYS B 1 2 ? -1.231 -20.797 13.789 1 84.31 2 LYS B N 1
ATOM 3196 C CA . LYS B 1 2 ? -2.285 -19.812 14.031 1 84.31 2 LYS B CA 1
ATOM 3197 C C . LYS B 1 2 ? -2.354 -18.781 12.898 1 84.31 2 LYS B C 1
ATOM 3199 O O . LYS B 1 2 ? -1.347 -18.156 12.562 1 84.31 2 LYS B O 1
ATOM 3204 N N . ILE B 1 3 ? -3.547 -18.75 12.289 1 87.62 3 ILE B N 1
ATOM 3205 C CA . ILE B 1 3 ? -3.748 -17.859 11.148 1 87.62 3 ILE B CA 1
ATOM 3206 C C . ILE B 1 3 ? -4.727 -16.75 11.523 1 87.62 3 ILE B C 1
ATOM 3208 O O . ILE B 1 3 ? -5.883 -17.016 11.852 1 87.62 3 ILE B O 1
ATOM 3212 N N . SER B 1 4 ? -4.281 -15.578 11.43 1 88.25 4 SER B N 1
ATOM 3213 C CA . SER B 1 4 ? -5.148 -14.445 11.719 1 88.25 4 SER B CA 1
ATOM 3214 C C . SER B 1 4 ? -6.238 -14.297 10.664 1 88.25 4 SER B C 1
ATOM 3216 O O . SER B 1 4 ? -5.949 -14.25 9.461 1 88.25 4 SER B O 1
ATOM 3218 N N . VAL B 1 5 ? -7.445 -14.188 11.156 1 85.62 5 VAL B N 1
ATOM 3219 C CA . VAL B 1 5 ? -8.57 -14 10.25 1 85.62 5 VAL B CA 1
ATOM 3220 C C . VAL B 1 5 ? -8.445 -12.656 9.531 1 85.62 5 VAL B C 1
ATOM 3222 O O . VAL B 1 5 ? -8.766 -12.547 8.352 1 85.62 5 VAL B O 1
ATOM 3225 N N . GLY B 1 6 ? -7.949 -11.734 10.289 1 82.75 6 GLY B N 1
ATOM 3226 C CA . GLY B 1 6 ? -7.746 -10.422 9.703 1 82.75 6 GLY B CA 1
ATOM 3227 C C . GLY B 1 6 ? -6.789 -10.438 8.523 1 82.75 6 GLY B C 1
ATOM 3228 O O . GLY B 1 6 ? -7.066 -9.836 7.484 1 82.75 6 GLY B O 1
ATOM 3229 N N . ASN B 1 7 ? -5.746 -11.148 8.625 1 84.75 7 ASN B N 1
ATOM 3230 C CA . ASN B 1 7 ? -4.762 -11.258 7.547 1 84.75 7 ASN B CA 1
ATOM 3231 C C . ASN B 1 7 ? -5.32 -12.016 6.352 1 84.75 7 ASN B C 1
ATOM 3233 O O . ASN B 1 7 ? -5.059 -11.656 5.203 1 84.75 7 ASN B O 1
ATOM 3237 N N . LEU B 1 8 ? -6.016 -13.008 6.664 1 85.19 8 LEU B N 1
ATOM 3238 C CA . LEU B 1 8 ? -6.621 -13.812 5.609 1 85.19 8 LEU B CA 1
ATOM 3239 C C . LEU B 1 8 ? -7.625 -12.992 4.809 1 85.19 8 LEU B C 1
ATOM 3241 O O . LEU B 1 8 ? -7.602 -13.008 3.574 1 85.19 8 LEU B O 1
ATOM 3245 N N . LEU B 1 9 ? -8.391 -12.273 5.559 1 82.19 9 LEU B N 1
ATOM 3246 C CA . LEU B 1 9 ? -9.422 -11.453 4.926 1 82.19 9 LEU B CA 1
ATOM 3247 C C . LEU B 1 9 ? -8.797 -10.352 4.078 1 82.19 9 LEU B C 1
ATOM 3249 O O . LEU B 1 9 ? -9.266 -10.07 2.973 1 82.19 9 LEU B O 1
ATOM 3253 N N . SER B 1 10 ? -7.812 -9.828 4.602 1 84.25 10 SER B N 1
ATOM 3254 C CA . SER B 1 10 ? -7.105 -8.781 3.873 1 84.25 10 SER B CA 1
ATOM 3255 C C . SER B 1 10 ? -6.527 -9.312 2.566 1 84.25 10 SER B C 1
ATOM 3257 O O . SER B 1 10 ? -6.633 -8.664 1.523 1 84.25 10 SER B O 1
ATOM 3259 N N . ALA B 1 11 ? -6.008 -10.453 2.65 1 85.81 11 ALA B N 1
ATOM 3260 C CA . ALA B 1 11 ? -5.387 -11.07 1.479 1 85.81 11 ALA B CA 1
ATOM 3261 C C . ALA B 1 11 ? -6.43 -11.406 0.417 1 85.81 11 ALA B C 1
ATOM 3263 O O . ALA B 1 11 ? -6.258 -11.07 -0.757 1 85.81 11 ALA B O 1
ATOM 3264 N N . ILE B 1 12 ? -7.488 -11.953 0.778 1 85 12 ILE B N 1
ATOM 3265 C CA . ILE B 1 12 ? -8.516 -12.398 -0.153 1 85 12 ILE B CA 1
ATOM 3266 C C . ILE B 1 12 ? -9.227 -11.188 -0.753 1 85 12 ILE B C 1
ATOM 3268 O O . ILE B 1 12 ? -9.508 -11.156 -1.954 1 85 12 ILE B O 1
ATOM 3272 N N . SER B 1 13 ? -9.531 -10.242 0.104 1 85.75 13 SER B N 1
ATOM 3273 C CA . SER B 1 13 ? -10.172 -9.031 -0.402 1 85.75 13 SER B CA 1
ATOM 3274 C C . SER B 1 13 ? -9.297 -8.336 -1.438 1 85.75 13 SER B C 1
ATOM 3276 O O . SER B 1 13 ? -9.805 -7.758 -2.402 1 85.75 13 SER B O 1
ATOM 3278 N N . HIS B 1 14 ? -8.023 -8.359 -1.202 1 84.38 14 HIS B N 1
ATOM 3279 C CA . HIS B 1 14 ? -7.086 -7.797 -2.168 1 84.38 14 HIS B CA 1
ATOM 3280 C C . HIS B 1 14 ? -7.203 -8.492 -3.52 1 84.38 14 HIS B C 1
ATOM 3282 O O . HIS B 1 14 ? -7.246 -7.828 -4.559 1 84.38 14 HIS B O 1
ATOM 3288 N N . LEU B 1 15 ? -7.277 -9.758 -3.504 1 84.25 15 LEU B N 1
ATOM 3289 C CA . LEU B 1 15 ? -7.414 -10.547 -4.723 1 84.25 15 LEU B CA 1
ATOM 3290 C C . LEU B 1 15 ? -8.703 -10.195 -5.453 1 84.25 15 LEU B C 1
ATOM 3292 O O . LEU B 1 15 ? -8.703 -10.023 -6.676 1 84.25 15 LEU B O 1
ATOM 3296 N N . ILE B 1 16 ? -9.742 -10.039 -4.727 1 83 16 ILE B N 1
ATOM 3297 C CA . ILE B 1 16 ? -11.047 -9.734 -5.305 1 83 16 ILE B CA 1
ATOM 3298 C C . ILE B 1 16 ? -11.023 -8.336 -5.918 1 83 16 ILE B C 1
ATOM 3300 O O . ILE B 1 16 ? -11.555 -8.125 -7.012 1 83 16 ILE B O 1
ATOM 3304 N N . ASP B 1 17 ? -10.422 -7.402 -5.23 1 84.31 17 ASP B N 1
ATOM 3305 C CA . ASP B 1 17 ? -10.312 -6.035 -5.734 1 84.31 17 ASP B CA 1
ATOM 3306 C C . ASP B 1 17 ? -9.547 -5.996 -7.055 1 84.31 17 ASP B C 1
ATOM 3308 O O . ASP B 1 17 ? -9.938 -5.285 -7.98 1 84.31 17 ASP B O 1
ATOM 3312 N N . ILE B 1 18 ? -8.5 -6.742 -7.137 1 81.69 18 ILE B N 1
ATOM 3313 C CA . ILE B 1 18 ? -7.723 -6.816 -8.367 1 81.69 18 ILE B CA 1
ATOM 3314 C C . ILE B 1 18 ? -8.562 -7.434 -9.477 1 81.69 18 ILE B C 1
ATOM 3316 O O . ILE B 1 18 ? -8.594 -6.926 -10.602 1 81.69 18 ILE B O 1
ATOM 3320 N N . ALA B 1 19 ? -9.266 -8.484 -9.148 1 79.75 19 ALA B N 1
ATOM 3321 C CA . ALA B 1 19 ? -10.078 -9.203 -10.117 1 79.75 19 ALA B CA 1
ATOM 3322 C C . ALA B 1 19 ? -11.172 -8.305 -10.695 1 79.75 19 ALA B C 1
ATOM 3324 O O . ALA B 1 19 ? -11.523 -8.422 -11.867 1 79.75 19 ALA B O 1
ATOM 3325 N N . GLN B 1 20 ? -11.625 -7.41 -9.898 1 79.19 20 GLN B N 1
ATOM 3326 C CA . GLN B 1 20 ? -12.734 -6.559 -10.312 1 79.19 20 GLN B CA 1
ATOM 3327 C C . GLN B 1 20 ? -12.234 -5.254 -10.922 1 79.19 20 GLN B C 1
ATOM 3329 O O . GLN B 1 20 ? -13.023 -4.426 -11.383 1 79.19 20 GLN B O 1
ATOM 3334 N N . GLY B 1 21 ? -10.969 -5.066 -10.844 1 76.12 21 GLY B N 1
ATOM 3335 C CA . GLY B 1 21 ? -10.391 -3.854 -11.398 1 76.12 21 GLY B CA 1
ATOM 3336 C C . GLY B 1 21 ? -10.695 -2.617 -10.578 1 76.12 21 GLY B C 1
ATOM 3337 O O . GLY B 1 21 ? -10.773 -1.51 -11.117 1 76.12 21 GLY B O 1
ATOM 3338 N N . ARG B 1 22 ? -11.133 -2.775 -9.414 1 76.88 22 ARG B N 1
ATOM 3339 C CA . ARG B 1 22 ? -11.414 -1.645 -8.531 1 76.88 22 ARG B CA 1
ATOM 3340 C C . ARG B 1 22 ? -10.328 -1.503 -7.465 1 76.88 22 ARG B C 1
ATOM 3342 O O . ARG B 1 22 ? -10.07 -2.441 -6.711 1 76.88 22 ARG B O 1
ATOM 3349 N N . ARG B 1 23 ? -9.852 -0.312 -7.504 1 78.38 23 ARG B N 1
ATOM 3350 C CA . ARG B 1 23 ? -8.75 -0.075 -6.586 1 78.38 23 ARG B CA 1
ATOM 3351 C C . ARG B 1 23 ? -9.242 0.059 -5.148 1 78.38 23 ARG B C 1
ATOM 3353 O O . ARG B 1 23 ? -9.953 1.013 -4.82 1 78.38 23 ARG B O 1
ATOM 3360 N N . GLU B 1 24 ? -8.914 -0.877 -4.27 1 88.31 24 GLU B N 1
ATOM 3361 C CA . GLU B 1 24 ? -9.062 -0.853 -2.818 1 88.31 24 GLU B CA 1
ATOM 3362 C C . GLU B 1 24 ? -10.516 -0.651 -2.414 1 88.31 24 GLU B C 1
ATOM 3364 O O . GLU B 1 24 ? -10.812 0.149 -1.524 1 88.31 24 GLU B O 1
ATOM 3369 N N . HIS B 1 25 ? -11.43 -1.319 -3.125 1 91.88 25 HIS B N 1
ATOM 3370 C CA . HIS B 1 25 ? -12.852 -1.19 -2.832 1 91.88 25 HIS B CA 1
ATOM 3371 C C . HIS B 1 25 ? -13.172 -1.678 -1.422 1 91.88 25 HIS B C 1
ATOM 3373 O O . HIS B 1 25 ? -13.789 -0.957 -0.637 1 91.88 25 HIS B O 1
ATOM 3379 N N . ALA B 1 26 ? -12.734 -2.832 -1.094 1 92.81 26 ALA B N 1
ATOM 3380 C CA . ALA B 1 26 ? -13.062 -3.398 0.213 1 92.81 26 ALA B CA 1
ATOM 3381 C C . ALA B 1 26 ? -12.484 -2.541 1.339 1 92.81 26 ALA B C 1
ATOM 3383 O O . ALA B 1 26 ? -13.195 -2.203 2.291 1 92.81 26 ALA B O 1
ATOM 3384 N N . PRO B 1 27 ? -11.242 -2.111 1.217 1 93.25 27 PRO B N 1
ATOM 3385 C CA . PRO B 1 27 ? -10.711 -1.213 2.246 1 93.25 27 PRO B CA 1
ATOM 3386 C C . PRO B 1 27 ? -11.484 0.101 2.336 1 93.25 27 PRO B C 1
ATOM 3388 O O . PRO B 1 27 ? -11.695 0.622 3.434 1 93.25 27 PRO B O 1
ATOM 3391 N N . LYS B 1 28 ? -11.883 0.606 1.224 1 96.31 28 LYS B N 1
ATOM 3392 C CA . LYS B 1 28 ? -12.633 1.86 1.229 1 96.31 28 LYS B CA 1
ATOM 3393 C C . LYS B 1 28 ? -13.977 1.695 1.937 1 96.31 28 LYS B C 1
ATOM 3395 O O . LYS B 1 28 ? -14.352 2.527 2.764 1 96.31 28 LYS B O 1
ATOM 3400 N N . VAL B 1 29 ? -14.641 0.63 1.625 1 97 29 VAL B N 1
ATOM 3401 C CA . VAL B 1 29 ? -15.93 0.354 2.256 1 97 29 VAL B CA 1
ATOM 3402 C C . VAL B 1 29 ? -15.734 0.164 3.76 1 97 29 VAL B C 1
ATOM 3404 O O . VAL B 1 29 ? -16.531 0.671 4.562 1 97 29 VAL B O 1
ATOM 3407 N N . THR B 1 30 ? -14.719 -0.545 4.086 1 96.62 30 THR B N 1
ATOM 3408 C CA . THR B 1 30 ? -14.422 -0.78 5.492 1 96.62 30 THR B CA 1
ATOM 3409 C C . THR B 1 30 ? -14.102 0.533 6.203 1 96.62 30 THR B C 1
ATOM 3411 O O . THR B 1 30 ? -14.594 0.783 7.305 1 96.62 30 THR B O 1
ATOM 3414 N N . TYR B 1 31 ? -13.32 1.334 5.578 1 97.25 31 TYR B N 1
ATOM 3415 C CA . TYR B 1 31 ? -12.945 2.621 6.152 1 97.25 31 TYR B CA 1
ATOM 3416 C C . TYR B 1 31 ? -14.172 3.482 6.414 1 97.25 31 TYR B C 1
ATOM 3418 O O . TYR B 1 31 ? -14.367 3.982 7.523 1 97.25 31 TYR B O 1
ATOM 3426 N N . ILE B 1 32 ? -15.023 3.652 5.402 1 98.38 32 ILE B N 1
ATOM 3427 C CA . ILE B 1 32 ? -16.234 4.461 5.523 1 98.38 32 ILE B CA 1
ATOM 3428 C C . ILE B 1 32 ? -17.125 3.902 6.629 1 98.38 32 ILE B C 1
ATOM 3430 O O . ILE B 1 32 ? -17.609 4.648 7.477 1 98.38 32 ILE B O 1
ATOM 3434 N N . SER B 1 33 ? -17.266 2.605 6.633 1 98.62 33 SER B N 1
ATOM 3435 C CA . SER B 1 33 ? -18.125 1.953 7.617 1 98.62 33 SER B CA 1
ATOM 3436 C C . SER B 1 33 ? -17.625 2.209 9.039 1 98.62 33 SER B C 1
ATOM 3438 O O . SER B 1 33 ? -18.422 2.492 9.938 1 98.62 33 SER B O 1
ATOM 3440 N N . LEU B 1 34 ? -16.391 2.117 9.195 1 97.44 34 LEU B N 1
ATOM 3441 C CA . LEU B 1 34 ? -15.812 2.309 10.523 1 97.44 34 LEU B CA 1
ATOM 3442 C C . LEU B 1 34 ? -15.93 3.766 10.961 1 97.44 34 LEU B C 1
ATOM 3444 O O . LEU B 1 34 ? -16.219 4.051 12.125 1 97.44 34 LEU B O 1
ATOM 3448 N N . GLN B 1 35 ? -15.648 4.676 10.039 1 97.5 35 GLN B N 1
ATOM 3449 C CA . GLN B 1 35 ? -15.789 6.09 10.367 1 97.5 35 GLN B CA 1
ATOM 3450 C C . GLN B 1 35 ? -17.219 6.418 10.781 1 97.5 35 GLN B C 1
ATOM 3452 O O . GLN B 1 35 ? -17.438 7.137 11.758 1 97.5 35 GLN B O 1
ATOM 3457 N N . LEU B 1 36 ? -18.172 5.906 10.047 1 98.44 36 LEU B N 1
ATOM 3458 C CA . LEU B 1 36 ? -19.578 6.105 10.391 1 98.44 36 LEU B CA 1
ATOM 3459 C C . LEU B 1 36 ? -19.891 5.504 11.75 1 98.44 36 LEU B C 1
ATOM 3461 O O . LEU B 1 36 ? -20.594 6.117 12.555 1 98.44 36 LEU B O 1
ATOM 3465 N N . SER B 1 37 ? -19.391 4.32 11.992 1 97.94 37 SER B N 1
ATOM 3466 C CA . SER B 1 37 ? -19.656 3.65 13.266 1 97.94 37 SER B CA 1
ATOM 3467 C C . SER B 1 37 ? -19.109 4.465 14.438 1 97.94 37 SER B C 1
ATOM 3469 O O . SER B 1 37 ? -19.703 4.465 15.523 1 97.94 37 SER B O 1
ATOM 3471 N N . HIS B 1 38 ? -18.031 5.117 14.219 1 95.88 38 HIS B N 1
ATOM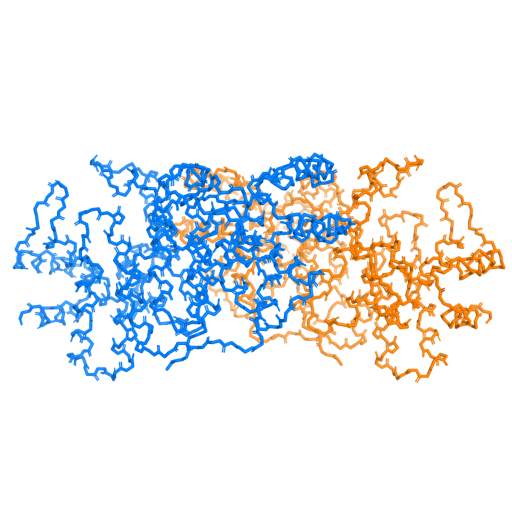 3472 C CA . HIS B 1 38 ? -17.453 5.977 15.25 1 95.88 38 HIS B CA 1
ATOM 3473 C C . HIS B 1 38 ? -18.375 7.16 15.547 1 95.88 38 HIS B C 1
ATOM 3475 O O . HIS B 1 38 ? -18.641 7.465 16.703 1 95.88 38 HIS B O 1
ATOM 3481 N N . ILE B 1 39 ? -18.828 7.828 14.555 1 96.5 39 ILE B N 1
ATOM 3482 C CA . ILE B 1 39 ? -19.719 8.984 14.711 1 96.5 39 ILE B CA 1
ATOM 3483 C C . ILE B 1 39 ? -21.031 8.547 15.367 1 96.5 39 ILE B C 1
ATOM 3485 O O . ILE B 1 39 ? -21.578 9.258 16.203 1 96.5 39 ILE B O 1
ATOM 3489 N N . LEU B 1 40 ? -21.469 7.332 15.008 1 97.88 40 LEU B N 1
ATOM 3490 C CA . LEU B 1 40 ? -22.734 6.805 15.5 1 97.88 40 LEU B CA 1
ATOM 3491 C C . LEU B 1 40 ? -22.594 6.27 16.922 1 97.88 40 LEU B C 1
ATOM 3493 O O . LEU B 1 40 ? -23.578 5.898 17.547 1 97.88 40 LEU B O 1
ATOM 3497 N N . GLY B 1 41 ? -21.375 6.141 17.391 1 96.62 41 GLY B N 1
ATOM 3498 C CA . GLY B 1 41 ? -21.109 5.738 18.766 1 96.62 41 GLY B CA 1
ATOM 3499 C C . GLY B 1 41 ? -21.297 4.25 19 1 96.62 41 GLY B C 1
ATOM 3500 O O . GLY B 1 41 ? -21.734 3.834 20.078 1 96.62 41 GLY B O 1
ATOM 3501 N N . LEU B 1 42 ? -21.078 3.498 18.016 1 96.5 42 LEU B N 1
ATOM 3502 C CA . LEU B 1 42 ? -21.219 2.055 18.172 1 96.5 42 LEU B CA 1
ATOM 3503 C C . LEU B 1 42 ? -20.141 1.495 19.078 1 96.5 42 LEU B C 1
ATOM 3505 O O . LEU B 1 42 ? -19.047 2.059 19.172 1 96.5 42 LEU B O 1
ATOM 3509 N N . LYS B 1 43 ? -20.469 0.315 19.734 1 94.81 43 LYS B N 1
ATOM 3510 C CA . LYS B 1 43 ? -19.562 -0.313 20.688 1 94.81 43 LYS B CA 1
ATOM 3511 C C . LYS B 1 43 ? -18.438 -1.061 19.953 1 94.81 43 LYS B C 1
ATOM 3513 O O . LYS B 1 43 ? -18.562 -1.35 18.766 1 94.81 43 LYS B O 1
ATOM 3518 N N . SER B 1 44 ? -17.406 -1.37 20.688 1 93.75 44 SER B N 1
ATOM 3519 C CA . SER B 1 44 ? -16.203 -1.999 20.141 1 93.75 44 SER B CA 1
ATOM 3520 C C . SER B 1 44 ? -16.547 -3.34 19.484 1 93.75 44 SER B C 1
ATOM 3522 O O . SER B 1 44 ? -15.969 -3.691 18.453 1 93.75 44 SER B O 1
ATOM 3524 N N . LEU B 1 45 ? -17.438 -4.027 20.125 1 93 45 LEU B N 1
ATOM 3525 C CA . LEU B 1 45 ? -17.812 -5.328 19.578 1 93 45 LEU B CA 1
ATOM 3526 C C . LEU B 1 45 ? -18.5 -5.176 18.234 1 93 45 LEU B C 1
ATOM 3528 O O . LEU B 1 45 ? -18.25 -5.949 17.312 1 93 45 LEU B O 1
ATOM 3532 N N . GLU B 1 46 ? -19.391 -4.223 18.109 1 94.81 46 GLU B N 1
ATOM 3533 C CA . GLU B 1 46 ? -20.078 -3.965 16.844 1 94.81 46 GLU B CA 1
ATOM 3534 C C . GLU B 1 46 ? -19.109 -3.482 15.773 1 94.81 46 GLU B C 1
ATOM 3536 O O . GLU B 1 46 ? -19.203 -3.867 14.609 1 94.81 46 GLU B O 1
ATOM 3541 N N . LYS B 1 47 ? -18.172 -2.674 16.203 1 95.38 47 LYS B N 1
ATOM 3542 C CA . LYS B 1 47 ? -17.156 -2.174 15.281 1 95.38 47 LYS B CA 1
ATOM 3543 C C . LYS B 1 47 ? -16.297 -3.311 14.742 1 95.38 47 LYS B C 1
ATOM 3545 O O . LYS B 1 47 ? -15.906 -3.301 13.57 1 95.38 47 LYS B O 1
ATOM 3550 N N . LYS B 1 48 ? -16.062 -4.215 15.609 1 93.56 48 LYS B N 1
ATOM 3551 C CA . LYS B 1 48 ? -15.312 -5.395 15.18 1 93.56 48 LYS B CA 1
ATOM 3552 C C . LYS B 1 48 ? -16.078 -6.172 14.117 1 93.56 48 LYS B C 1
ATOM 3554 O O . LYS B 1 48 ? -15.508 -6.586 13.102 1 93.56 48 LYS B O 1
ATOM 3559 N N . LYS B 1 49 ? -17.328 -6.383 14.359 1 94.88 49 LYS B N 1
ATOM 3560 C CA . LYS B 1 49 ? -18.172 -7.09 13.391 1 94.88 49 LYS B CA 1
ATOM 3561 C C . LYS B 1 49 ? -18.25 -6.328 12.07 1 94.88 49 LYS B C 1
ATOM 3563 O O . LYS B 1 49 ? -18.219 -6.93 11 1 94.88 49 LYS B O 1
ATOM 3568 N N . ILE B 1 50 ? -18.312 -5.023 12.18 1 96.5 50 ILE B N 1
ATOM 3569 C CA . ILE B 1 50 ? -18.359 -4.172 11 1 96.5 50 ILE B CA 1
ATOM 3570 C C . ILE B 1 50 ? -17.062 -4.312 10.211 1 96.5 50 ILE B C 1
ATOM 3572 O O . ILE B 1 50 ? -17.078 -4.414 8.984 1 96.5 50 ILE B O 1
ATOM 3576 N N . TYR B 1 51 ? -15.945 -4.332 10.914 1 94.62 51 TYR B N 1
ATOM 3577 C CA . TYR B 1 51 ? -14.641 -4.461 10.281 1 94.62 51 TYR B CA 1
ATOM 3578 C C . TYR B 1 51 ? -14.578 -5.707 9.406 1 94.62 51 TYR B C 1
ATOM 3580 O O . TYR B 1 51 ? -14.258 -5.625 8.219 1 94.62 51 TYR B O 1
ATOM 3588 N N . TYR B 1 52 ? -14.992 -6.82 9.898 1 92.38 52 TYR B N 1
ATOM 3589 C CA . TYR B 1 52 ? -14.914 -8.078 9.164 1 92.38 52 TYR B CA 1
ATOM 3590 C C . TYR B 1 52 ? -15.969 -8.141 8.07 1 92.38 52 TYR B C 1
ATOM 3592 O O . TYR B 1 52 ? -15.68 -8.523 6.938 1 92.38 52 TYR B O 1
ATOM 3600 N N . ALA B 1 53 ? -17.156 -7.719 8.398 1 94.75 53 ALA B N 1
ATOM 3601 C CA . ALA B 1 53 ? -18.25 -7.789 7.426 1 94.75 53 ALA B CA 1
ATOM 3602 C C . ALA B 1 53 ? -17.969 -6.895 6.223 1 94.75 53 ALA B C 1
ATOM 3604 O O . ALA B 1 53 ? -18.203 -7.289 5.078 1 94.75 53 ALA B O 1
ATOM 3605 N N . ALA B 1 54 ? -17.469 -5.711 6.504 1 95.38 54 ALA B N 1
ATOM 3606 C CA . ALA B 1 54 ? -17.188 -4.766 5.426 1 95.38 54 ALA B CA 1
ATOM 3607 C C . ALA B 1 54 ? -16.047 -5.27 4.547 1 95.38 54 ALA B C 1
ATOM 3609 O O . ALA B 1 54 ? -16.125 -5.195 3.316 1 95.38 54 ALA B O 1
ATOM 3610 N N . PHE B 1 55 ? -15.078 -5.797 5.145 1 90.69 55 PHE B N 1
ATOM 3611 C CA . PHE B 1 55 ? -13.93 -6.309 4.398 1 90.69 55 PHE B CA 1
ATOM 3612 C C . PHE B 1 55 ? -14.336 -7.484 3.518 1 90.69 55 PHE B C 1
ATOM 3614 O O . PHE B 1 55 ? -13.797 -7.66 2.424 1 90.69 55 PHE B O 1
ATOM 3621 N N . PHE B 1 56 ? -15.359 -8.234 3.961 1 89.06 56 PHE B N 1
ATOM 3622 C CA . PHE B 1 56 ? -15.711 -9.484 3.295 1 89.06 56 PHE B CA 1
ATOM 3623 C C . PHE B 1 56 ? -16.984 -9.32 2.479 1 89.06 56 PHE B C 1
ATOM 3625 O O . PHE B 1 56 ? -17.516 -10.297 1.932 1 89.06 56 PHE B O 1
ATOM 3632 N N . HIS B 1 57 ? -17.438 -8.227 2.436 1 91.81 57 HIS B N 1
ATOM 3633 C CA . HIS B 1 57 ? -18.812 -8.094 1.961 1 91.81 57 HIS B CA 1
ATOM 3634 C C . HIS B 1 57 ? -18.953 -8.625 0.539 1 91.81 57 HIS B C 1
ATOM 3636 O O . HIS B 1 57 ? -20.016 -9.117 0.158 1 91.81 57 HIS B O 1
ATOM 3642 N N . ASP B 1 58 ? -17.844 -8.633 -0.213 1 88.5 58 ASP B N 1
ATOM 3643 C CA . ASP B 1 58 ? -17.906 -9.047 -1.611 1 88.5 58 ASP B CA 1
ATOM 3644 C C . ASP B 1 58 ? -17.234 -10.398 -1.815 1 88.5 58 ASP B C 1
ATOM 3646 O O . ASP B 1 58 ? -16.875 -10.758 -2.939 1 88.5 58 ASP B O 1
ATOM 3650 N N . ILE B 1 59 ? -17.031 -11.172 -0.823 1 84.19 59 ILE B N 1
ATOM 3651 C CA . ILE B 1 59 ? -16.281 -12.43 -0.89 1 84.19 59 ILE B CA 1
ATOM 3652 C C . ILE B 1 59 ? -17.031 -13.422 -1.781 1 84.19 59 ILE B C 1
ATOM 3654 O O . ILE B 1 59 ? -16.422 -14.367 -2.297 1 84.19 59 ILE B O 1
ATOM 3658 N N . GLY B 1 60 ? -18.312 -13.203 -1.944 1 81.56 60 GLY B N 1
ATOM 3659 C CA . GLY B 1 60 ? -19.109 -14.109 -2.746 1 81.56 60 GLY B CA 1
ATOM 3660 C C . GLY B 1 60 ? -19.062 -13.797 -4.23 1 81.56 60 GLY B C 1
ATOM 3661 O O . GLY B 1 60 ? -19.672 -14.508 -5.039 1 81.56 60 GLY B O 1
ATOM 3662 N N . ILE B 1 61 ? -18.375 -12.742 -4.574 1 78.44 61 ILE B N 1
ATOM 3663 C CA . ILE B 1 61 ? -18.297 -12.375 -5.988 1 78.44 61 ILE B CA 1
ATOM 3664 C C . ILE B 1 61 ? -17.406 -13.375 -6.727 1 78.44 61 ILE B C 1
ATOM 3666 O O . ILE B 1 61 ? -16.25 -13.57 -6.359 1 78.44 61 ILE B O 1
ATOM 3670 N N . THR B 1 62 ? -17.828 -14.281 -7.496 1 61.72 62 THR B N 1
ATOM 3671 C CA . THR B 1 62 ? -17.125 -15.375 -8.18 1 61.72 62 THR B CA 1
ATOM 3672 C C . THR B 1 62 ? -16.672 -14.938 -9.562 1 61.72 62 THR B C 1
ATOM 3674 O O . THR B 1 62 ? -15.875 -15.617 -10.203 1 61.72 62 THR B O 1
ATOM 3677 N N . VAL B 1 63 ? -17.375 -14.062 -10.125 1 55.94 63 VAL B N 1
ATOM 3678 C CA . VAL B 1 63 ? -17.078 -13.875 -11.539 1 55.94 63 VAL B CA 1
ATOM 3679 C C . VAL B 1 63 ? -16.375 -12.539 -11.742 1 55.94 63 VAL B C 1
ATOM 3681 O O . VAL B 1 63 ? -16.766 -11.523 -11.172 1 55.94 63 VAL B O 1
ATOM 3684 N N . ALA B 1 64 ? -15.008 -12.68 -12.156 1 53.97 64 ALA B N 1
ATOM 3685 C CA . ALA B 1 64 ? -14.438 -11.469 -12.742 1 53.97 64 ALA B CA 1
ATOM 3686 C C . ALA B 1 64 ? -15.352 -10.891 -13.82 1 53.97 64 ALA B C 1
ATOM 3688 O O . ALA B 1 64 ? -15.367 -11.375 -14.953 1 53.97 64 ALA B O 1
ATOM 3689 N N . ASP B 1 65 ? -16.641 -10.711 -13.406 1 52.06 65 ASP B N 1
ATOM 3690 C CA . ASP B 1 65 ? -17.5 -10.172 -14.453 1 52.06 65 ASP B CA 1
ATOM 3691 C C . ASP B 1 65 ? -16.906 -8.898 -15.047 1 52.06 65 ASP B C 1
ATOM 3693 O O . ASP B 1 65 ? -16.172 -8.172 -14.375 1 52.06 65 ASP B O 1
ATOM 3697 N N . LYS B 1 66 ? -16.875 -8.891 -16.406 1 55.31 66 LYS B N 1
ATOM 3698 C CA . LYS B 1 66 ? -16.359 -7.781 -17.203 1 55.31 66 LYS B CA 1
ATOM 3699 C C . LYS B 1 66 ? -16.578 -6.445 -16.5 1 55.31 66 LYS B C 1
ATOM 3701 O O . LYS B 1 66 ? -15.797 -5.508 -16.688 1 55.31 66 LYS B O 1
ATOM 3706 N N . LYS B 1 67 ? -17.688 -6.418 -15.688 1 63.22 67 LYS B N 1
ATOM 3707 C CA . LYS B 1 67 ? -17.891 -5.035 -15.266 1 63.22 67 LYS B CA 1
ATOM 3708 C C . LYS B 1 67 ? -18.234 -4.961 -13.773 1 63.22 67 LYS B C 1
ATOM 3710 O O . LYS B 1 67 ? -19.234 -5.523 -13.336 1 63.22 67 LYS B O 1
ATOM 3715 N N . PHE B 1 68 ? -17.438 -4.527 -12.867 1 61.31 68 PHE B N 1
ATOM 3716 C CA . PHE B 1 68 ? -17.609 -4.199 -11.453 1 61.31 68 PHE B CA 1
ATOM 3717 C C . PHE B 1 68 ? -19 -3.629 -11.188 1 61.31 68 PHE B C 1
ATOM 3719 O O . PHE B 1 68 ? -19.703 -4.082 -10.281 1 61.31 68 PHE B O 1
ATOM 3726 N N . ILE B 1 69 ? -19.422 -2.887 -12.016 1 62.88 69 ILE B N 1
ATOM 3727 C CA . ILE B 1 69 ? -20.688 -2.184 -11.805 1 62.88 69 ILE B CA 1
ATOM 3728 C C . ILE B 1 69 ? -21.844 -3.152 -11.977 1 62.88 69 ILE B C 1
ATOM 3730 O O . ILE B 1 69 ? -22.812 -3.129 -11.203 1 62.88 69 ILE B O 1
ATOM 3734 N N . THR B 1 70 ? -21.688 -4.102 -12.875 1 65.19 70 THR B N 1
ATOM 3735 C CA . THR B 1 70 ? -22.781 -5.02 -13.164 1 65.19 70 THR B CA 1
ATOM 3736 C C . THR B 1 70 ? -23.062 -5.926 -11.977 1 65.19 70 THR B C 1
ATOM 3738 O O . THR B 1 70 ? -24.219 -6.176 -11.633 1 65.19 70 THR B O 1
ATOM 3741 N N . SER B 1 71 ? -22.094 -6.305 -11.273 1 67.56 71 SER B N 1
ATOM 3742 C CA . SER B 1 71 ? -22.25 -7.199 -10.125 1 67.56 71 SER B CA 1
ATOM 3743 C C . SER B 1 71 ? -22.938 -6.492 -8.961 1 67.56 71 SER B C 1
ATOM 3745 O O . SER B 1 71 ? -23.5 -7.141 -8.086 1 67.56 71 SER B O 1
ATOM 3747 N N . HIS B 1 72 ? -22.953 -5.203 -9.07 1 72.12 72 HIS B N 1
ATOM 3748 C CA . HIS B 1 72 ? -23.5 -4.441 -7.949 1 72.12 72 HIS B CA 1
ATOM 3749 C C . HIS B 1 72 ? -24.875 -3.869 -8.289 1 72.12 72 HIS B C 1
ATOM 3751 O O . HIS B 1 72 ? -25.656 -3.555 -7.391 1 72.12 72 HIS B O 1
ATOM 3757 N N . ILE B 1 73 ? -25.125 -3.82 -9.516 1 71 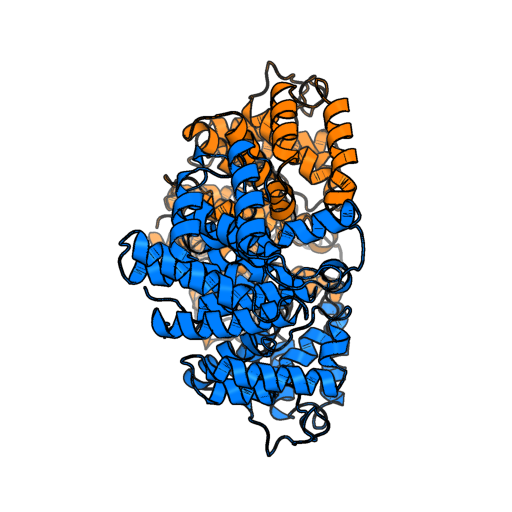73 ILE B N 1
ATOM 3758 C CA . ILE B 1 73 ? -26.344 -3.141 -9.922 1 71 73 ILE B CA 1
ATOM 3759 C C . ILE B 1 73 ? -27.375 -4.168 -10.367 1 71 73 ILE B C 1
ATOM 3761 O O . ILE B 1 73 ? -28.578 -4.016 -10.094 1 71 73 ILE B O 1
ATOM 3765 N N . ASP B 1 74 ? -26.938 -5.262 -10.977 1 77.44 74 ASP B N 1
ATOM 3766 C CA . ASP B 1 74 ? -27.859 -6.32 -11.375 1 77.44 74 ASP B CA 1
ATOM 3767 C C . ASP B 1 74 ? -28.406 -7.066 -10.164 1 77.44 74 ASP B C 1
ATOM 3769 O O . ASP B 1 74 ? -27.641 -7.672 -9.406 1 77.44 74 ASP B O 1
ATOM 3773 N N . PRO B 1 75 ? -29.656 -7.039 -9.992 1 80.12 75 PRO B N 1
ATOM 3774 C CA . PRO B 1 75 ? -30.234 -7.602 -8.773 1 80.12 75 PRO B CA 1
ATOM 3775 C C . PRO B 1 75 ? -29.922 -9.086 -8.594 1 80.12 75 PRO B C 1
ATOM 3777 O O . PRO B 1 75 ? -29.656 -9.523 -7.477 1 80.12 75 PRO B O 1
ATOM 3780 N N . ASP B 1 76 ? -29.953 -9.812 -9.656 1 82.69 76 ASP B N 1
ATOM 3781 C CA . ASP B 1 76 ? -29.719 -11.242 -9.547 1 82.69 76 ASP B CA 1
ATOM 3782 C C . ASP B 1 76 ? -28.266 -11.531 -9.18 1 82.69 76 ASP B C 1
ATOM 3784 O O . ASP B 1 76 ? -27.969 -12.398 -8.359 1 82.69 76 ASP B O 1
ATOM 3788 N N . LEU B 1 77 ? -27.438 -10.797 -9.766 1 80.31 77 LEU B N 1
ATOM 3789 C CA . LEU B 1 77 ? -26.016 -10.961 -9.477 1 80.31 77 LEU B CA 1
ATOM 3790 C C . LEU B 1 77 ? -25.703 -10.516 -8.047 1 80.31 77 LEU B C 1
ATOM 3792 O O . LEU B 1 77 ? -24.906 -11.148 -7.363 1 80.31 77 LEU B O 1
ATOM 3796 N N . ALA B 1 78 ? -26.391 -9.539 -7.66 1 84.88 78 ALA B N 1
ATOM 3797 C CA . ALA B 1 78 ? -26.219 -9.039 -6.301 1 84.88 78 ALA B CA 1
ATOM 3798 C C . ALA B 1 78 ? -26.703 -10.062 -5.277 1 84.88 78 ALA B C 1
ATOM 3800 O O . ALA B 1 78 ? -26.016 -10.352 -4.301 1 84.88 78 ALA B O 1
ATOM 3801 N N . LYS B 1 79 ? -27.859 -10.602 -5.562 1 89.12 79 LYS B N 1
ATOM 3802 C CA . LYS B 1 79 ? -28.422 -11.609 -4.672 1 89.12 79 LYS B CA 1
ATOM 3803 C C . LYS B 1 79 ? -27.5 -12.82 -4.559 1 89.12 79 LYS B C 1
ATOM 3805 O O . LYS B 1 79 ? -27.25 -13.32 -3.461 1 89.12 79 LYS B O 1
ATOM 3810 N N . ASN B 1 80 ? -27.062 -13.188 -5.652 1 86.69 80 ASN B N 1
ATOM 3811 C CA . ASN B 1 80 ? -26.234 -14.391 -5.691 1 86.69 80 ASN B CA 1
ATOM 3812 C C . ASN B 1 80 ? -24.938 -14.211 -4.895 1 86.69 80 ASN B C 1
ATOM 3814 O O . ASN B 1 80 ? -24.562 -15.086 -4.109 1 86.69 80 ASN B O 1
ATOM 3818 N N . HIS B 1 81 ? -24.25 -13.117 -5.07 1 87.69 81 HIS B N 1
ATOM 3819 C CA . HIS B 1 81 ? -22.969 -12.992 -4.367 1 87.69 81 HIS B CA 1
ATOM 3820 C C . HIS B 1 81 ? -23.188 -12.727 -2.883 1 87.69 81 HIS B C 1
ATOM 3822 O O . HIS B 1 81 ? -22.344 -13.062 -2.057 1 87.69 81 HIS B O 1
ATOM 3828 N N . CYS B 1 82 ? -24.359 -12.164 -2.545 1 91.5 82 CYS B N 1
ATOM 3829 C CA . CYS B 1 82 ? -24.703 -12.016 -1.136 1 91.5 82 CYS B CA 1
ATOM 3830 C C . CYS B 1 82 ? -24.891 -13.375 -0.475 1 91.5 82 CYS B C 1
ATOM 3832 O O . CYS B 1 82 ? -24.359 -13.625 0.612 1 91.5 82 CYS B O 1
ATOM 3834 N N . LEU B 1 83 ? -25.609 -14.195 -1.199 1 91.12 83 LEU B N 1
ATOM 3835 C CA . LEU B 1 83 ? -25.906 -15.516 -0.656 1 91.12 83 LEU B CA 1
ATOM 3836 C C . LEU B 1 83 ? -24.641 -16.359 -0.582 1 91.12 83 LEU B C 1
ATOM 3838 O O . LEU B 1 83 ? -24.422 -17.062 0.407 1 91.12 83 LEU B O 1
ATOM 3842 N N . LEU B 1 84 ? -23.859 -16.312 -1.569 1 85.94 84 LEU B N 1
ATOM 3843 C CA . LEU B 1 84 ? -22.594 -17.047 -1.581 1 85.94 84 LEU B CA 1
ATOM 3844 C C . LEU B 1 84 ? -21.672 -16.547 -0.482 1 85.94 84 LEU B C 1
ATOM 3846 O O . LEU B 1 84 ? -21 -17.344 0.176 1 85.94 84 LEU B O 1
ATOM 3850 N N . GLY B 1 85 ? -21.594 -15.25 -0.332 1 88.56 85 GLY B N 1
ATOM 3851 C CA . GLY B 1 85 ? -20.797 -14.695 0.754 1 88.56 85 GLY B CA 1
ATOM 3852 C C . GLY B 1 85 ? -21.25 -15.164 2.125 1 88.56 85 GLY B C 1
ATOM 3853 O O . GLY B 1 85 ? -20.438 -15.5 2.977 1 88.56 85 GLY B O 1
ATOM 3854 N N . TYR B 1 86 ? -22.578 -15.156 2.268 1 92.06 86 TYR B N 1
ATOM 3855 C CA . TYR B 1 86 ? -23.172 -15.664 3.504 1 92.06 86 TYR B CA 1
ATOM 3856 C C . TYR B 1 86 ? -22.719 -17.094 3.771 1 92.06 86 TYR B C 1
ATOM 3858 O O . TYR B 1 86 ? -22.281 -17.422 4.879 1 92.06 86 TYR B O 1
ATOM 3866 N N . GLU B 1 87 ? -22.766 -17.906 2.826 1 86.56 87 GLU B N 1
ATOM 3867 C CA . GLU B 1 87 ? -22.406 -19.312 2.951 1 86.56 87 GLU B CA 1
ATOM 3868 C C . GLU B 1 87 ? -20.922 -19.484 3.289 1 86.56 87 GLU B C 1
ATOM 3870 O O . GLU B 1 87 ? -20.562 -20.312 4.133 1 86.56 87 GLU B O 1
ATOM 3875 N N . PHE B 1 88 ? -20.141 -18.703 2.693 1 82.06 88 PHE B N 1
ATOM 3876 C CA . PHE B 1 88 ? -18.703 -18.781 2.92 1 82.06 88 PHE B CA 1
ATOM 3877 C C . PHE B 1 88 ? -18.359 -18.359 4.344 1 82.06 88 PHE B C 1
ATOM 3879 O O . PHE B 1 88 ? -17.547 -19.016 5.016 1 82.06 88 PHE B O 1
ATOM 3886 N N . LEU B 1 89 ? -18.953 -17.328 4.758 1 87 89 LEU B N 1
ATOM 3887 C CA . LEU B 1 89 ? -18.625 -16.766 6.059 1 87 89 LEU B CA 1
ATOM 3888 C C . LEU B 1 89 ? -19.141 -17.656 7.184 1 87 89 LEU B C 1
ATOM 3890 O O . LEU B 1 89 ? -18.625 -17.625 8.305 1 87 89 LEU B O 1
ATOM 3894 N N . GLN B 1 90 ? -20.141 -18.469 6.848 1 86.94 90 GLN B N 1
ATOM 3895 C CA . GLN B 1 90 ? -20.672 -19.406 7.832 1 86.94 90 GLN B CA 1
ATOM 3896 C C . GLN B 1 90 ? -19.641 -20.484 8.172 1 86.94 90 GLN B C 1
ATOM 3898 O O . GLN B 1 90 ? -19.688 -21.094 9.234 1 86.94 90 GLN B O 1
ATOM 3903 N N . LYS B 1 91 ? -18.719 -20.625 7.348 1 78.75 91 LYS B N 1
ATOM 3904 C CA . LYS B 1 91 ? -17.703 -21.672 7.523 1 78.75 91 LYS B CA 1
ATOM 3905 C C . LYS B 1 91 ? -16.5 -21.141 8.297 1 78.75 91 LYS B C 1
ATOM 3907 O O . LYS B 1 91 ? -15.586 -21.891 8.625 1 78.75 91 LYS B O 1
ATOM 3912 N N . LEU B 1 92 ? -16.484 -19.859 8.555 1 81.56 92 LEU B N 1
ATOM 3913 C CA . LEU B 1 92 ? -15.391 -19.234 9.297 1 81.56 92 LEU B CA 1
ATOM 3914 C C . LEU B 1 92 ? -15.734 -19.109 10.773 1 81.56 92 LEU B C 1
ATOM 3916 O O . LEU B 1 92 ? -16.906 -19.047 11.141 1 81.56 92 LEU B O 1
ATOM 3920 N N . PRO B 1 93 ? -14.734 -19.219 11.602 1 83.56 93 PRO B N 1
ATOM 3921 C CA . PRO B 1 93 ? -14.969 -19.062 13.039 1 83.56 93 PRO B CA 1
ATOM 3922 C C . PRO B 1 93 ? -15.203 -17.609 13.445 1 83.56 93 PRO B C 1
ATOM 3924 O O . PRO B 1 93 ? -14.469 -17.062 14.273 1 83.56 93 PRO B O 1
ATOM 3927 N N . LEU B 1 94 ? -16.156 -17.047 12.836 1 88 94 LEU B N 1
ATOM 3928 C CA . LEU B 1 94 ? -16.562 -15.68 13.133 1 88 94 LEU B CA 1
ATOM 3929 C C . LEU B 1 94 ? -17.984 -15.648 13.703 1 88 94 LEU B C 1
ATOM 3931 O O . LEU B 1 94 ? -18.703 -16.641 13.633 1 88 94 LEU B O 1
ATOM 3935 N N . ASP B 1 95 ? -18.25 -14.555 14.359 1 90 95 ASP B N 1
ATOM 3936 C CA . ASP B 1 95 ? -19.625 -14.328 14.812 1 90 95 ASP B CA 1
ATOM 3937 C C . ASP B 1 95 ? -20.625 -14.492 13.664 1 90 95 ASP B C 1
ATOM 3939 O O . ASP B 1 95 ? -20.406 -13.969 12.57 1 90 95 ASP B O 1
ATOM 3943 N N . GLY B 1 96 ? -21.641 -15.258 13.867 1 91.69 96 GLY B N 1
ATOM 3944 C CA . GLY B 1 96 ? -22.656 -15.531 12.859 1 91.69 96 GLY B CA 1
ATOM 3945 C C . GLY B 1 96 ? -23.297 -14.273 12.312 1 91.69 96 GLY B C 1
ATOM 3946 O O . GLY B 1 96 ? -23.766 -14.25 11.172 1 91.69 96 GLY B O 1
ATOM 3947 N N . ASP B 1 97 ? -23.297 -13.234 13.109 1 95.62 97 ASP B N 1
ATOM 3948 C CA . ASP B 1 97 ? -23.859 -11.961 12.672 1 95.62 97 ASP B CA 1
ATOM 3949 C C . ASP B 1 97 ? -23.156 -11.445 11.414 1 95.62 97 ASP B C 1
ATOM 3951 O O . ASP B 1 97 ? -23.781 -10.805 10.57 1 95.62 97 ASP B O 1
ATOM 3955 N N . ILE B 1 98 ? -21.875 -11.734 11.344 1 94.75 98 ILE B N 1
ATOM 3956 C CA . ILE B 1 98 ? -21.062 -11.211 10.25 1 94.75 98 ILE B CA 1
ATOM 3957 C C . ILE B 1 98 ? -21.578 -11.766 8.922 1 94.75 98 ILE B C 1
ATOM 3959 O O . ILE B 1 98 ? -21.75 -11.016 7.953 1 94.75 98 ILE B O 1
ATOM 3963 N N . ALA B 1 99 ? -21.875 -13.039 8.953 1 94.56 99 ALA B N 1
ATOM 3964 C CA . ALA B 1 99 ? -22.453 -13.648 7.758 1 94.56 99 ALA B CA 1
ATOM 3965 C C . ALA B 1 99 ? -23.797 -13.008 7.41 1 94.56 99 ALA B C 1
ATOM 3967 O O . ALA B 1 99 ? -24.094 -12.781 6.238 1 94.56 99 ALA B O 1
ATOM 3968 N N . GLU B 1 100 ? -24.547 -12.719 8.414 1 96.25 100 GLU B N 1
ATOM 3969 C CA . GLU B 1 100 ? -25.844 -12.086 8.219 1 96.25 100 GLU B CA 1
ATOM 3970 C C . GLU B 1 100 ? -25.688 -10.672 7.652 1 96.25 100 GLU B C 1
ATOM 3972 O O . GLU B 1 100 ? -26.438 -10.266 6.766 1 96.25 100 GLU B O 1
ATOM 3977 N N . PHE B 1 101 ? -24.766 -9.961 8.195 1 97.62 101 PHE B N 1
ATOM 3978 C CA . PHE B 1 101 ? -24.516 -8.609 7.715 1 97.62 101 PHE B CA 1
ATOM 3979 C C . PHE B 1 101 ? -24.188 -8.625 6.227 1 97.62 101 PHE B C 1
ATOM 3981 O O . PHE B 1 101 ? -24.672 -7.781 5.469 1 97.62 101 PHE B O 1
ATOM 3988 N N . VAL B 1 102 ? -23.359 -9.562 5.828 1 95.62 102 VAL B N 1
ATOM 3989 C CA . VAL B 1 102 ? -22.922 -9.664 4.445 1 95.62 102 VAL B CA 1
ATOM 3990 C C . VAL B 1 102 ? -24.094 -10.07 3.553 1 95.62 102 VAL B C 1
ATOM 3992 O O . VAL B 1 102 ? -24.234 -9.562 2.436 1 95.62 102 VAL B O 1
ATOM 3995 N N . LYS B 1 103 ? -24.953 -10.883 4.055 1 95.75 103 LYS B N 1
ATOM 3996 C CA . LYS B 1 103 ? -26.109 -11.352 3.309 1 95.75 103 LYS B CA 1
ATOM 3997 C C . LYS B 1 103 ? -27 -10.188 2.879 1 95.75 103 LYS B C 1
ATOM 3999 O O . LYS B 1 103 ? -27.5 -10.164 1.756 1 95.75 103 LYS B O 1
ATOM 4004 N N . TYR B 1 104 ? -27.094 -9.211 3.729 1 96.19 104 TYR B N 1
ATOM 4005 C CA . TYR B 1 104 ? -28.094 -8.188 3.498 1 96.19 104 TYR B CA 1
ATOM 4006 C C . TYR B 1 104 ? -27.453 -6.867 3.084 1 96.19 104 TYR B C 1
ATOM 4008 O O . TYR B 1 104 ? -28.109 -5.82 3.09 1 96.19 104 TYR B O 1
ATOM 4016 N N . HIS B 1 105 ? -26.172 -6.859 2.668 1 95.94 105 HIS B N 1
ATOM 4017 C CA . HIS B 1 105 ? -25.469 -5.598 2.492 1 95.94 105 HIS B CA 1
ATOM 4018 C C . HIS B 1 105 ? -25.906 -4.898 1.209 1 95.94 105 HIS B C 1
ATOM 4020 O O . HIS B 1 105 ? -25.547 -3.74 0.975 1 95.94 105 HIS B O 1
ATOM 4026 N N . HIS B 1 106 ? -26.766 -5.508 0.408 1 94.69 106 HIS B N 1
ATOM 4027 C CA . HIS B 1 106 ? -27.266 -4.852 -0.792 1 94.69 106 HIS B CA 1
ATOM 4028 C C . HIS B 1 106 ? -28.734 -4.477 -0.635 1 94.69 106 HIS B C 1
ATOM 4030 O O . HIS B 1 106 ? -29.422 -4.191 -1.623 1 94.69 106 HIS B O 1
ATOM 4036 N N . GLU B 1 107 ? -29.219 -4.512 0.551 1 94.38 107 GLU B N 1
ATOM 4037 C CA . GLU B 1 107 ? -30.578 -4.012 0.806 1 94.38 107 GLU B CA 1
ATOM 4038 C C . GLU B 1 107 ? -30.578 -2.498 0.995 1 94.38 107 GLU B C 1
ATOM 4040 O O . GLU B 1 107 ? -29.562 -1.918 1.407 1 94.38 107 GLU B O 1
ATOM 4045 N N . PHE B 1 108 ? -31.703 -1.943 0.655 1 95.06 108 PHE B N 1
ATOM 4046 C CA . PHE B 1 108 ? -31.875 -0.504 0.816 1 95.06 108 PHE B CA 1
ATOM 4047 C C . PHE B 1 108 ? -32.906 -0.2 1.89 1 95.06 108 PHE B C 1
ATOM 4049 O O . PHE B 1 108 ? -33.719 -1.071 2.26 1 95.06 108 PHE B O 1
ATOM 4056 N N . TYR B 1 109 ? -32.812 1.013 2.281 1 96.44 109 TYR B N 1
ATOM 4057 C CA . TYR B 1 109 ? -33.656 1.452 3.402 1 96.44 109 TYR B CA 1
ATOM 4058 C C . TYR B 1 109 ? -35.125 1.177 3.135 1 96.44 109 TYR B C 1
ATOM 4060 O O . TYR B 1 109 ? -35.844 0.767 4.035 1 96.44 109 TYR B O 1
ATOM 4068 N N . ASN B 1 110 ? -35.594 1.378 1.915 1 95.25 110 ASN B N 1
ATOM 4069 C CA . ASN B 1 110 ? -37.031 1.287 1.572 1 95.25 110 ASN B CA 1
ATOM 4070 C C . ASN B 1 110 ? -37.406 -0.116 1.106 1 95.25 110 ASN B C 1
ATOM 4072 O O . ASN B 1 110 ? -38.531 -0.357 0.704 1 95.25 110 ASN B O 1
ATOM 4076 N N . GLY B 1 111 ? -36.469 -0.972 0.975 1 93.44 111 GLY B N 1
ATOM 4077 C CA . GLY B 1 111 ? -36.75 -2.35 0.606 1 93.44 111 GLY B CA 1
ATOM 4078 C C . GLY B 1 111 ? -36.594 -2.613 -0.879 1 93.44 111 GLY B C 1
ATOM 4079 O O . GLY B 1 111 ? -37 -3.668 -1.372 1 93.44 111 GLY B O 1
ATOM 4080 N N . SER B 1 112 ? -36.031 -1.783 -1.616 1 90.81 112 SER B N 1
ATOM 4081 C CA . SER B 1 112 ? -35.875 -1.952 -3.057 1 90.81 112 SER B CA 1
ATOM 4082 C C . SER B 1 112 ? -34.594 -2.684 -3.391 1 90.81 112 SER B C 1
ATOM 4084 O O . SER B 1 112 ? -34.156 -2.695 -4.543 1 90.81 112 SER B O 1
ATOM 4086 N N . GLY B 1 113 ? -33.969 -3.262 -2.4 1 91.44 113 GLY B N 1
ATOM 4087 C CA . GLY B 1 113 ? -32.688 -3.918 -2.594 1 91.44 113 GLY B CA 1
ATOM 4088 C C . GLY B 1 113 ? -32.812 -5.34 -3.109 1 91.44 113 GLY B C 1
ATOM 4089 O O . GLY B 1 113 ? -33.812 -5.691 -3.727 1 91.44 113 GLY B O 1
ATOM 4090 N N . ALA B 1 114 ? -31.859 -6.129 -2.953 1 88.81 114 ALA B N 1
ATOM 4091 C CA . ALA B 1 114 ? -31.672 -7.438 -3.574 1 88.81 114 ALA B CA 1
ATOM 4092 C C . ALA B 1 114 ? -32.75 -8.414 -3.133 1 88.81 114 ALA B C 1
ATOM 4094 O O . ALA B 1 114 ? -33.281 -9.188 -3.941 1 88.81 114 ALA B O 1
ATOM 4095 N N . PHE B 1 115 ? -33.188 -8.359 -1.856 1 91.38 115 PHE B N 1
ATOM 4096 C CA . PHE B 1 115 ? -34.094 -9.344 -1.312 1 91.38 115 PHE B CA 1
ATOM 4097 C C . PHE B 1 115 ? -35.469 -8.719 -1.067 1 91.38 115 PHE B C 1
ATOM 4099 O O . PHE B 1 115 ? -36.438 -9.43 -0.78 1 91.38 115 PHE B O 1
ATOM 4106 N N . GLY B 1 116 ? -35.531 -7.457 -1.109 1 92.31 116 GLY B N 1
ATOM 4107 C CA . GLY B 1 116 ? -36.781 -6.77 -0.94 1 92.31 116 GLY B CA 1
ATOM 4108 C C . GLY B 1 116 ? -37.125 -6.48 0.512 1 92.31 116 GLY B C 1
ATOM 4109 O O . GLY B 1 116 ? -38.281 -6.168 0.842 1 92.31 116 GLY B O 1
ATOM 4110 N N . TYR B 1 117 ? -36.156 -6.617 1.396 1 93.62 117 TYR B N 1
ATOM 4111 C CA . TYR B 1 117 ? -36.344 -6.32 2.811 1 93.62 117 TYR B CA 1
ATOM 4112 C C . TYR B 1 117 ? -36.031 -4.863 3.115 1 93.62 117 TYR B C 1
ATOM 4114 O O . TYR B 1 117 ? -35.094 -4.305 2.58 1 93.62 117 TYR B O 1
ATOM 4122 N N . ASP B 1 118 ? -36.844 -4.262 3.982 1 94.19 118 ASP B N 1
ATOM 4123 C CA . ASP B 1 118 ? -36.656 -2.857 4.32 1 94.19 118 ASP B CA 1
ATOM 4124 C C . ASP B 1 118 ? -35.781 -2.719 5.582 1 94.19 118 ASP B C 1
ATOM 4126 O O . ASP B 1 118 ? -35.25 -3.705 6.086 1 94.19 118 ASP B O 1
ATOM 4130 N N . HIS B 1 119 ? -35.625 -1.476 6.035 1 93.62 119 HIS B N 1
ATOM 4131 C CA . HIS B 1 119 ? -34.719 -1.146 7.145 1 93.62 119 HIS B CA 1
ATOM 4132 C C . HIS B 1 119 ? -35.156 -1.852 8.43 1 93.62 119 HIS B C 1
ATOM 4134 O O . HIS B 1 119 ? -34.344 -2.064 9.328 1 93.62 119 HIS B O 1
ATOM 4140 N N . SER B 1 120 ? -36.375 -2.18 8.539 1 95.12 120 SER B N 1
ATOM 4141 C CA . SER B 1 120 ? -36.875 -2.803 9.766 1 95.12 120 SER B CA 1
ATOM 4142 C C . SER B 1 120 ? -36.438 -4.262 9.859 1 95.12 120 SER B C 1
ATOM 4144 O O . SER B 1 120 ? -36.312 -4.809 10.953 1 95.12 120 SER B O 1
ATOM 4146 N N . THR B 1 121 ? -36.156 -4.867 8.719 1 94.38 121 THR B N 1
ATOM 4147 C CA . THR B 1 121 ? -35.781 -6.281 8.664 1 94.38 121 THR B CA 1
ATOM 4148 C C . THR B 1 121 ? -34.281 -6.449 8.531 1 94.38 121 THR B C 1
ATOM 4150 O O . THR B 1 121 ? -33.719 -7.441 9 1 94.38 121 THR B O 1
ATOM 4153 N N . THR B 1 122 ? -33.625 -5.516 7.93 1 96.5 122 THR B N 1
ATOM 4154 C CA . THR B 1 122 ? -32.219 -5.617 7.656 1 96.5 122 THR B CA 1
ATOM 4155 C C . THR B 1 122 ? -31.391 -5.113 8.852 1 96.5 122 THR B C 1
ATOM 4157 O O . THR B 1 122 ? -31.734 -4.102 9.461 1 96.5 122 THR B O 1
ATOM 4160 N N . PRO B 1 123 ? -30.344 -5.828 9.195 1 97.31 123 PRO B N 1
ATOM 4161 C CA . PRO B 1 123 ? -29.484 -5.363 10.289 1 97.31 123 PRO B CA 1
ATOM 4162 C C . PRO B 1 123 ? -28.953 -3.951 10.062 1 97.31 123 PRO B C 1
ATOM 4164 O O . PRO B 1 123 ? -28.609 -3.596 8.93 1 97.31 123 PRO B O 1
ATOM 4167 N N . PHE B 1 124 ? -28.891 -3.215 11.117 1 97.75 124 PHE B N 1
ATOM 4168 C CA . PHE B 1 124 ? -28.406 -1.842 11.047 1 97.75 124 PHE B CA 1
ATOM 4169 C C . PHE B 1 124 ? -27 -1.797 10.453 1 97.75 124 PHE B C 1
ATOM 4171 O O . PHE B 1 124 ? -26.688 -0.915 9.648 1 97.75 124 PHE B O 1
ATOM 4178 N N . VAL B 1 125 ? -26.156 -2.777 10.805 1 97.75 125 VAL B N 1
ATOM 4179 C CA . VAL B 1 125 ? -24.781 -2.85 10.328 1 97.75 125 VAL B CA 1
ATOM 4180 C C . VAL B 1 125 ? -24.781 -3.074 8.812 1 97.75 125 VAL B C 1
ATOM 4182 O O . VAL B 1 125 ? -23.938 -2.52 8.102 1 97.75 125 VAL B O 1
ATOM 4185 N N . SER B 1 126 ? -25.703 -3.857 8.281 1 98 126 SER B N 1
ATOM 4186 C CA . SER B 1 126 ? -25.812 -4.051 6.844 1 98 126 SER B CA 1
ATOM 4187 C C . SER B 1 126 ? -26.109 -2.738 6.129 1 98 126 SER B C 1
ATOM 4189 O O . SER B 1 126 ? -25.641 -2.502 5.02 1 98 126 SER B O 1
ATOM 4191 N N . GLN B 1 127 ? -26.906 -1.957 6.812 1 98.31 127 GLN B N 1
ATOM 4192 C CA . GLN B 1 127 ? -27.266 -0.666 6.238 1 98.31 127 GLN B CA 1
ATOM 4193 C C . GLN B 1 127 ? -26.078 0.274 6.191 1 98.31 127 GLN B C 1
ATOM 4195 O O . GLN B 1 127 ? -25.906 1.034 5.234 1 98.31 127 GLN B O 1
ATOM 4200 N N . ILE B 1 128 ? -25.219 0.215 7.207 1 98.62 128 ILE B N 1
ATOM 4201 C CA . ILE B 1 128 ? -23.984 0.995 7.223 1 98.62 128 ILE B CA 1
ATOM 4202 C C . ILE B 1 128 ? -23.078 0.555 6.078 1 98.62 128 ILE B C 1
ATOM 4204 O O . ILE B 1 128 ? -22.547 1.39 5.34 1 98.62 128 ILE B O 1
ATOM 4208 N N . ILE B 1 129 ? -22.922 -0.761 5.895 1 98.25 129 ILE B N 1
ATOM 4209 C CA . ILE B 1 129 ? -22.047 -1.318 4.867 1 98.25 129 ILE B CA 1
ATOM 4210 C C . ILE B 1 129 ? -22.594 -0.983 3.482 1 98.25 129 ILE B C 1
ATOM 4212 O O . ILE B 1 129 ? -21.828 -0.632 2.576 1 98.25 129 ILE B O 1
ATOM 4216 N N . ASN B 1 130 ? -23.906 -1.079 3.342 1 97.62 130 ASN B N 1
ATOM 4217 C CA . ASN B 1 130 ? -24.531 -0.706 2.074 1 97.62 130 ASN B CA 1
ATOM 4218 C C . ASN B 1 130 ? -24.25 0.754 1.726 1 97.62 130 ASN B C 1
ATOM 4220 O O . ASN B 1 130 ? -23.938 1.073 0.58 1 97.62 130 ASN B O 1
ATOM 4224 N N . PHE B 1 131 ? -24.453 1.594 2.699 1 98.44 131 PHE B N 1
ATOM 4225 C CA . PHE B 1 131 ? -24.188 3.014 2.502 1 98.44 131 PHE B CA 1
ATOM 4226 C C . PHE B 1 131 ? -22.75 3.236 2.043 1 98.44 131 PHE B C 1
ATOM 4228 O O . PHE B 1 131 ? -22.516 3.938 1.058 1 98.44 131 PHE B O 1
ATOM 4235 N N . ALA B 1 132 ? -21.797 2.652 2.785 1 98.5 132 ALA B N 1
ATOM 4236 C CA . ALA B 1 132 ? -20.391 2.768 2.463 1 98.5 132 ALA B CA 1
ATOM 4237 C C . ALA B 1 132 ? -20.094 2.252 1.055 1 98.5 132 ALA B C 1
ATOM 4239 O O . ALA B 1 132 ? -19.344 2.871 0.302 1 98.5 132 ALA B O 1
ATOM 4240 N N . ASP B 1 133 ? -20.703 1.158 0.75 1 96.25 133 ASP B N 1
ATOM 4241 C CA . ASP B 1 133 ? -20.547 0.547 -0.567 1 96.25 133 ASP B CA 1
ATOM 4242 C C . ASP B 1 133 ? -21.016 1.496 -1.668 1 96.25 133 ASP B C 1
ATOM 4244 O O . ASP B 1 133 ? -20.312 1.7 -2.658 1 96.25 133 ASP B O 1
ATOM 4248 N N . GLN B 1 134 ? -22.172 2.115 -1.494 1 96.06 134 GLN B N 1
ATOM 4249 C CA . GLN B 1 134 ? -22.75 3.027 -2.48 1 96.06 134 GLN B CA 1
ATOM 4250 C C . GLN B 1 134 ? -21.891 4.277 -2.635 1 96.06 134 GLN B C 1
ATOM 4252 O O . GLN B 1 134 ? -21.703 4.781 -3.744 1 96.06 134 GLN B O 1
ATOM 4257 N N . ILE B 1 135 ? -21.344 4.742 -1.538 1 97.31 135 ILE B N 1
ATOM 4258 C CA . ILE B 1 135 ? -20.5 5.926 -1.589 1 97.31 135 ILE B CA 1
ATOM 4259 C C . ILE B 1 135 ? -19.25 5.633 -2.426 1 97.31 135 ILE B C 1
ATOM 4261 O O . ILE B 1 135 ? -18.859 6.438 -3.271 1 97.31 135 ILE B O 1
ATOM 4265 N N . ASP B 1 136 ? -18.625 4.488 -2.193 1 95.5 136 ASP B N 1
ATOM 4266 C CA . ASP B 1 136 ? -17.422 4.121 -2.957 1 95.5 136 ASP B CA 1
ATOM 4267 C C . ASP B 1 136 ? -17.75 3.998 -4.445 1 95.5 136 ASP B C 1
ATOM 4269 O O . ASP B 1 136 ? -16.938 4.367 -5.293 1 95.5 136 ASP B O 1
ATOM 4273 N N . ILE B 1 137 ? -18.906 3.48 -4.734 1 92.12 137 ILE B N 1
ATOM 4274 C CA . ILE B 1 137 ? -19.297 3.219 -6.117 1 92.12 137 ILE B CA 1
ATOM 4275 C C . ILE B 1 137 ? -19.547 4.539 -6.844 1 92.12 137 ILE B C 1
ATOM 4277 O O . ILE B 1 137 ? -19.156 4.695 -8.008 1 92.12 137 ILE B O 1
ATOM 4281 N N . VAL B 1 138 ? -20.125 5.504 -6.23 1 93.69 138 VAL B N 1
ATOM 4282 C CA . VAL B 1 138 ? -20.531 6.742 -6.887 1 93.69 138 VAL B CA 1
ATOM 4283 C C . VAL B 1 138 ? -19.328 7.68 -7.016 1 93.69 138 VAL B C 1
ATOM 4285 O O . VAL B 1 138 ? -19.281 8.523 -7.914 1 93.69 138 VAL B O 1
ATOM 4288 N N . LEU B 1 139 ? -18.37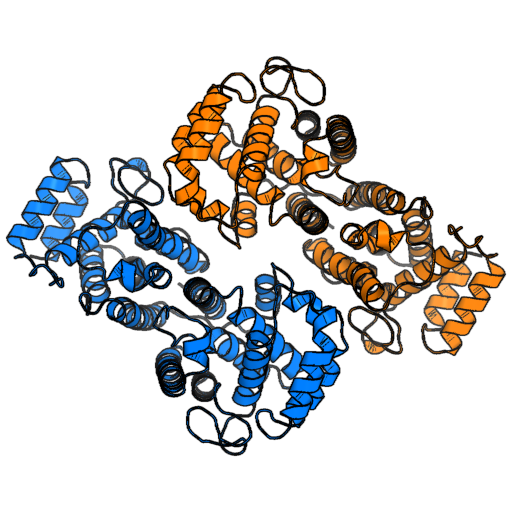5 7.586 -6.125 1 94.12 139 LEU B N 1
ATOM 4289 C CA . LEU B 1 139 ? -17.188 8.445 -6.168 1 94.12 139 LEU B CA 1
ATOM 4290 C C . LEU B 1 139 ? -16.344 8.148 -7.402 1 94.12 139 LEU B C 1
ATOM 4292 O O . LEU B 1 139 ? -16.141 6.988 -7.758 1 94.12 139 LEU B O 1
ATOM 4296 N N . ASP B 1 140 ? -15.992 9.234 -8.125 1 93.31 140 ASP B N 1
ATOM 4297 C CA . ASP B 1 140 ? -15.047 9.141 -9.234 1 93.31 140 ASP B CA 1
ATOM 4298 C C . ASP B 1 140 ? -13.625 9.469 -8.781 1 93.31 140 ASP B C 1
ATOM 4300 O O . ASP B 1 140 ? -13.258 10.641 -8.688 1 93.31 140 ASP B O 1
ATOM 4304 N N . PHE B 1 141 ? -12.805 8.539 -8.648 1 89.5 141 PHE B N 1
ATOM 4305 C CA . PHE B 1 141 ? -11.484 8.703 -8.055 1 89.5 141 PHE B CA 1
ATOM 4306 C C . PHE B 1 141 ? -10.508 9.297 -9.07 1 89.5 141 PHE B C 1
ATOM 4308 O O . PHE B 1 141 ? -9.359 9.602 -8.734 1 89.5 141 PHE B O 1
ATOM 4315 N N . SER B 1 142 ? -10.945 9.492 -10.273 1 87.94 142 SER B N 1
ATOM 4316 C CA . SER B 1 142 ? -10.133 10.188 -11.266 1 87.94 142 SER B CA 1
ATOM 4317 C C . SER B 1 142 ? -10.227 11.703 -11.094 1 87.94 142 SER B C 1
ATOM 4319 O O . SER B 1 142 ? -9.422 12.445 -11.648 1 87.94 142 SER B O 1
ATOM 4321 N N . ASN B 1 143 ? -11.234 12.125 -10.297 1 92.44 143 ASN B N 1
ATOM 4322 C CA . ASN B 1 143 ? -11.422 13.547 -10.016 1 92.44 143 ASN B CA 1
ATOM 4323 C C . ASN B 1 143 ? -11.117 13.867 -8.555 1 92.44 143 ASN B C 1
ATOM 4325 O O . ASN B 1 143 ? -11.328 13.031 -7.672 1 92.44 143 ASN B O 1
ATOM 4329 N N . PRO B 1 144 ? -10.602 15.078 -8.344 1 92.19 144 PRO B N 1
ATOM 4330 C CA . PRO B 1 144 ? -10.359 15.469 -6.949 1 92.19 144 PRO B CA 1
ATOM 4331 C C . PRO B 1 144 ? -11.625 15.398 -6.094 1 92.19 144 PRO B C 1
ATOM 4333 O O . PRO B 1 144 ? -12.711 15.742 -6.562 1 92.19 144 PRO B O 1
ATOM 4336 N N . TYR B 1 145 ? -11.445 14.961 -4.867 1 93.06 145 TYR B N 1
ATOM 4337 C CA . TYR B 1 145 ? -12.594 14.773 -3.992 1 93.06 145 TYR B CA 1
ATOM 4338 C C . TYR B 1 145 ? -13.344 16.078 -3.787 1 93.06 145 TYR B C 1
ATOM 4340 O O . TYR B 1 145 ? -14.578 16.094 -3.723 1 93.06 145 TYR B O 1
ATOM 4348 N N . TYR B 1 146 ? -12.578 17.203 -3.717 1 93.06 146 TYR B N 1
ATOM 4349 C CA . TYR B 1 146 ? -13.188 18.484 -3.342 1 93.06 146 TYR B CA 1
ATOM 4350 C C . TYR B 1 146 ? -14.133 18.969 -4.43 1 93.06 146 TYR B C 1
ATOM 4352 O O . TYR B 1 146 ? -15 19.812 -4.172 1 93.06 146 TYR B O 1
ATOM 4360 N N . GLN B 1 147 ? -14.047 18.469 -5.637 1 94.75 147 GLN B N 1
ATOM 4361 C CA . GLN B 1 147 ? -14.945 18.828 -6.727 1 94.75 147 GLN B CA 1
ATOM 4362 C C . GLN B 1 147 ? -16.219 18 -6.684 1 94.75 147 GLN B C 1
ATOM 4364 O O . GLN B 1 147 ? -17.188 18.297 -7.379 1 94.75 147 GLN B O 1
ATOM 4369 N N . GLN B 1 148 ? -16.203 17.031 -5.82 1 95.69 148 GLN B N 1
ATOM 4370 C CA . GLN B 1 148 ? -17.297 16.062 -5.832 1 95.69 148 GLN B CA 1
ATOM 4371 C C . GLN B 1 148 ? -18.109 16.141 -4.539 1 95.69 148 GLN B C 1
ATOM 4373 O O . GLN B 1 148 ? -19.219 15.594 -4.461 1 95.69 148 GLN B O 1
ATOM 4378 N N . ILE B 1 149 ? -17.641 16.812 -3.533 1 95.62 149 ILE B N 1
ATOM 4379 C CA . ILE B 1 149 ? -18.219 16.781 -2.195 1 95.62 149 ILE B CA 1
ATOM 4380 C C . ILE B 1 149 ? -19.672 17.266 -2.25 1 95.62 149 ILE B C 1
ATOM 4382 O O . ILE B 1 149 ? -20.562 16.609 -1.723 1 95.62 149 ILE B O 1
ATOM 4386 N N . ASP B 1 150 ? -19.875 18.359 -2.898 1 95.69 150 ASP B N 1
ATOM 4387 C CA . ASP B 1 150 ? -21.219 18.938 -2.951 1 95.69 150 ASP B CA 1
ATOM 4388 C C . ASP B 1 150 ? -22.188 18 -3.682 1 95.69 150 ASP B C 1
ATOM 4390 O O . ASP B 1 150 ? -23.297 17.766 -3.211 1 95.69 150 ASP B O 1
ATOM 4394 N N . GLU B 1 151 ? -21.75 17.5 -4.754 1 96.44 151 GLU B N 1
ATOM 4395 C CA . GLU B 1 151 ? -22.594 16.609 -5.543 1 96.44 151 GLU B CA 1
ATOM 4396 C C . GLU B 1 151 ? -22.922 15.344 -4.77 1 96.44 151 GLU B C 1
ATOM 4398 O O . GLU B 1 151 ? -24.078 14.891 -4.773 1 96.44 151 GLU B O 1
ATOM 4403 N N . ILE B 1 152 ? -21.984 14.781 -4.113 1 97.31 152 ILE B N 1
ATOM 4404 C CA . ILE B 1 152 ? -22.172 13.539 -3.369 1 97.31 152 ILE B CA 1
ATOM 4405 C C . ILE B 1 152 ? -23.094 13.781 -2.172 1 97.31 152 ILE B C 1
ATOM 4407 O O . ILE B 1 152 ? -23.984 12.984 -1.899 1 97.31 152 ILE B O 1
ATOM 4411 N N . THR B 1 153 ? -22.844 14.867 -1.452 1 97.62 153 THR B N 1
ATOM 4412 C CA . THR B 1 153 ? -23.656 15.188 -0.287 1 97.62 153 THR B CA 1
ATOM 4413 C C . THR B 1 153 ? -25.109 15.438 -0.696 1 97.62 153 THR B C 1
ATOM 4415 O O . THR B 1 153 ? -26.031 14.992 -0.021 1 97.62 153 THR B O 1
ATOM 4418 N N . ASN B 1 154 ? -25.266 16.109 -1.8 1 97.81 154 ASN B N 1
ATOM 4419 C CA . ASN B 1 154 ? -26.609 16.344 -2.314 1 97.81 154 ASN B CA 1
ATOM 4420 C C . ASN B 1 154 ? -27.281 15.031 -2.74 1 97.81 154 ASN B C 1
ATOM 4422 O O . ASN B 1 154 ? -28.469 14.836 -2.502 1 97.81 154 ASN B O 1
ATOM 4426 N N . TRP B 1 155 ? -26.531 14.234 -3.395 1 97.94 155 TRP B N 1
ATOM 4427 C CA . TRP B 1 155 ? -27.031 12.938 -3.811 1 97.94 155 TRP B CA 1
ATOM 4428 C C . TRP B 1 155 ? -27.484 12.109 -2.605 1 97.94 155 TRP B C 1
ATOM 4430 O O . TRP B 1 155 ? -28.562 11.508 -2.625 1 97.94 155 TRP B O 1
ATOM 4440 N N . VAL B 1 156 ? -26.719 12.094 -1.566 1 98.25 156 VAL B N 1
ATOM 4441 C CA . VAL B 1 156 ? -27.016 11.352 -0.341 1 98.25 156 VAL B CA 1
ATOM 4442 C C . VAL B 1 156 ? -28.281 11.906 0.293 1 98.25 156 VAL B C 1
ATOM 4444 O O . VAL B 1 156 ? -29.141 11.141 0.738 1 98.25 156 VAL B O 1
ATOM 4447 N N . LEU B 1 157 ? -28.359 13.227 0.281 1 98.19 157 LEU B N 1
ATOM 4448 C CA . LEU B 1 157 ? -29.547 13.867 0.859 1 98.19 157 LEU B CA 1
ATOM 4449 C C . LEU B 1 157 ? -30.797 13.5 0.077 1 98.19 157 LEU B C 1
ATOM 4451 O O . LEU B 1 157 ? -31.859 13.273 0.667 1 98.19 157 LEU B O 1
ATOM 4455 N N . LYS B 1 158 ? -30.672 13.422 -1.176 1 98 158 LYS B N 1
ATOM 4456 C CA . LYS B 1 158 ? -31.797 13.062 -2.031 1 98 158 LYS B CA 1
ATOM 4457 C C . LYS B 1 158 ? -32.219 11.617 -1.789 1 98 158 LYS B C 1
ATOM 4459 O O . LYS B 1 158 ? -33.406 11.273 -1.968 1 98 158 LYS B O 1
ATOM 4464 N N . LYS B 1 159 ? -31.328 10.805 -1.378 1 97.94 159 LYS B N 1
ATOM 4465 C CA . LYS B 1 159 ? -31.609 9.383 -1.2 1 97.94 159 LYS B CA 1
ATOM 4466 C C . LYS B 1 159 ? -31.938 9.07 0.252 1 97.94 159 LYS B C 1
ATOM 4468 O O . LYS B 1 159 ? -32.219 7.914 0.595 1 97.94 159 LYS B O 1
ATOM 4473 N N . LYS B 1 160 ? -31.891 10.125 1.101 1 98.12 160 LYS B N 1
ATOM 4474 C CA . LYS B 1 160 ? -32.25 9.969 2.512 1 98.12 160 LYS B CA 1
ATOM 4475 C C . LYS B 1 160 ? -33.656 9.445 2.676 1 98.12 160 LYS B C 1
ATOM 4477 O O . LYS B 1 160 ? -34.594 10.016 2.125 1 98.12 160 LYS B O 1
ATOM 4482 N N . GLY B 1 161 ? -33.781 8.375 3.352 1 97.12 161 GLY B N 1
ATOM 4483 C CA . GLY B 1 161 ? -35.094 7.793 3.588 1 97.12 161 GLY B CA 1
ATOM 4484 C C . GLY B 1 161 ? -35.594 6.922 2.439 1 97.12 161 GLY B C 1
ATOM 4485 O O . GLY B 1 161 ? -36.688 6.375 2.49 1 97.12 161 GLY B O 1
ATOM 4486 N N . VAL B 1 162 ? -34.812 6.789 1.438 1 97.25 162 VAL B N 1
ATOM 4487 C CA . VAL B 1 162 ? -35.125 5.918 0.306 1 97.25 162 VAL B CA 1
ATOM 4488 C C . VAL B 1 162 ? -34.094 4.793 0.228 1 97.25 162 VAL B C 1
ATOM 4490 O O . VAL B 1 162 ? -34.312 3.705 0.762 1 97.25 162 VAL B O 1
ATOM 4493 N N . LEU B 1 163 ? -32.875 5.133 -0.102 1 96.94 163 LEU B N 1
ATOM 4494 C CA . LEU B 1 163 ? -31.812 4.141 -0.156 1 96.94 163 LEU B CA 1
ATOM 4495 C C . LEU B 1 163 ? -31.109 4.016 1.195 1 96.94 163 LEU B C 1
ATOM 4497 O O . LEU B 1 163 ? -30.656 2.936 1.564 1 96.94 163 LEU B O 1
ATOM 4501 N N . PHE B 1 164 ? -31.094 5.125 1.843 1 98.5 164 PHE B N 1
ATOM 4502 C CA . PHE B 1 164 ? -30.219 5.16 3.008 1 98.5 164 PHE B CA 1
ATOM 4503 C C . PHE B 1 164 ? -31.016 5.469 4.273 1 98.5 164 PHE B C 1
ATOM 4505 O O . PHE B 1 164 ? -31.953 6.27 4.246 1 98.5 164 PHE B O 1
ATOM 4512 N N . ASN B 1 165 ? -30.656 4.887 5.391 1 98.31 165 ASN B N 1
ATOM 4513 C CA . ASN B 1 165 ? -31.141 5.207 6.723 1 98.31 165 ASN B CA 1
ATOM 4514 C C . ASN B 1 165 ? -30.844 6.656 7.102 1 98.31 165 ASN B C 1
ATOM 4516 O O . ASN B 1 165 ? -29.688 7.078 7.078 1 98.31 165 ASN B O 1
ATOM 4520 N N . PRO B 1 166 ? -31.859 7.418 7.461 1 98.44 166 PRO B N 1
ATOM 4521 C CA . PRO B 1 166 ? -31.656 8.828 7.789 1 98.44 166 PRO B CA 1
ATOM 4522 C C . PRO B 1 166 ? -30.594 9.039 8.875 1 98.44 166 PRO B C 1
ATOM 4524 O O . PRO B 1 166 ? -29.859 10.031 8.836 1 98.44 166 PRO B O 1
ATOM 4527 N N . ILE B 1 167 ? -30.5 8.156 9.797 1 98.38 167 ILE B N 1
ATOM 4528 C CA . ILE B 1 167 ? -29.531 8.258 10.883 1 98.38 167 ILE B CA 1
ATOM 4529 C C . ILE B 1 167 ? -28.109 8.156 10.312 1 98.38 167 ILE B C 1
ATOM 4531 O O . ILE B 1 167 ? -27.219 8.898 10.727 1 98.38 167 ILE B O 1
ATOM 4535 N N . ILE B 1 168 ? -27.891 7.277 9.383 1 98.69 168 ILE B N 1
ATOM 4536 C CA . ILE B 1 168 ? -26.594 7.074 8.742 1 98.69 168 ILE B CA 1
ATOM 4537 C C . ILE B 1 168 ? -26.25 8.281 7.879 1 98.69 168 ILE B C 1
ATOM 4539 O O . ILE B 1 168 ? -25.094 8.703 7.824 1 98.69 168 ILE B O 1
ATOM 4543 N N . VAL B 1 169 ? -27.25 8.844 7.223 1 98.69 169 VAL B N 1
ATOM 4544 C CA . VAL B 1 169 ? -27.062 10.016 6.379 1 98.69 169 VAL B CA 1
ATOM 4545 C C . VAL B 1 169 ? -26.547 11.188 7.223 1 98.69 169 VAL B C 1
ATOM 4547 O O . VAL B 1 169 ? -25.625 11.883 6.828 1 98.69 169 VAL B O 1
ATOM 4550 N N . GLU B 1 170 ? -27.156 11.391 8.375 1 98.44 170 GLU B N 1
ATOM 4551 C CA . GLU B 1 170 ? -26.734 12.477 9.258 1 98.44 170 GLU B CA 1
ATOM 4552 C C . GLU B 1 170 ? -25.281 12.281 9.711 1 98.44 170 GLU B C 1
ATOM 4554 O O . GLU B 1 170 ? -24.516 13.234 9.773 1 98.44 170 GLU B O 1
ATOM 4559 N N . ALA B 1 171 ? -25 11.078 10.047 1 98.38 171 ALA B N 1
ATOM 4560 C CA . ALA B 1 171 ? -23.625 10.758 10.438 1 98.38 171 ALA B CA 1
ATOM 4561 C C . ALA B 1 171 ? -22.641 11.055 9.297 1 98.38 171 ALA B C 1
ATOM 4563 O O . ALA B 1 171 ? -21.562 11.578 9.531 1 98.38 171 ALA B O 1
ATOM 4564 N N . PHE B 1 172 ? -23.047 10.719 8.086 1 98.56 172 PHE B N 1
ATOM 4565 C CA . PHE B 1 172 ? -22.188 10.945 6.93 1 98.56 172 PHE B CA 1
ATOM 4566 C C . PHE B 1 172 ? -21.984 12.438 6.691 1 98.56 172 PHE B C 1
ATOM 4568 O O . PHE B 1 172 ? -20.891 12.867 6.336 1 98.56 172 PHE B O 1
ATOM 4575 N N . LEU B 1 173 ? -23.016 13.211 6.855 1 97.81 173 LEU B N 1
ATOM 4576 C CA . LEU B 1 173 ? -22.922 14.648 6.633 1 97.81 173 LEU B CA 1
ATOM 4577 C C . LEU B 1 173 ? -21.906 15.281 7.59 1 97.81 173 LEU B C 1
ATOM 4579 O O . LEU B 1 173 ? -21.188 16.219 7.219 1 97.81 173 LEU B O 1
ATOM 4583 N N . GLU B 1 174 ? -21.891 14.781 8.789 1 96.56 174 GLU B N 1
ATOM 4584 C CA . GLU B 1 174 ? -20.875 15.211 9.742 1 96.56 174 GLU B CA 1
ATOM 4585 C C . GLU B 1 174 ? -19.484 14.773 9.289 1 96.56 174 GLU B C 1
ATOM 4587 O O . GLU B 1 174 ? -18.531 15.562 9.32 1 96.56 174 GLU B O 1
ATOM 4592 N N . LEU B 1 175 ? -19.375 13.555 8.852 1 96.69 175 LEU B N 1
ATOM 4593 C CA . LEU B 1 175 ? -18.109 12.969 8.398 1 96.69 175 LEU B CA 1
ATOM 4594 C C . LEU B 1 175 ? -17.578 13.711 7.184 1 96.69 175 LEU B C 1
ATOM 4596 O O . LEU B 1 175 ? -16.375 13.938 7.07 1 96.69 175 LEU B O 1
ATOM 4600 N N . ALA B 1 176 ? -18.484 14.125 6.324 1 96.5 176 ALA B N 1
ATOM 4601 C CA . ALA B 1 176 ? -18.141 14.742 5.047 1 96.5 176 ALA B CA 1
ATOM 4602 C C . ALA B 1 176 ? -17.484 16.109 5.25 1 96.5 176 ALA B C 1
ATOM 4604 O O . ALA B 1 176 ? -16.859 16.641 4.34 1 96.5 176 ALA B O 1
ATOM 4605 N N . GLN B 1 177 ? -17.609 16.656 6.457 1 94.19 177 GLN B N 1
ATOM 4606 C CA . GLN B 1 177 ? -17.031 17.969 6.738 1 94.19 177 GLN B CA 1
ATOM 4607 C C . GLN B 1 177 ? -15.547 17.859 7.047 1 94.19 177 GLN B C 1
ATOM 4609 O O . GLN B 1 177 ? -14.828 18.859 7.051 1 94.19 177 GLN B O 1
ATOM 4614 N N . LYS B 1 178 ? -15.078 16.703 7.316 1 94.94 178 LYS B N 1
ATOM 4615 C CA . LYS B 1 178 ? -13.688 16.484 7.68 1 94.94 178 LYS B CA 1
ATOM 4616 C C . LYS B 1 178 ? -12.836 16.203 6.445 1 94.94 178 LYS B C 1
ATOM 4618 O O . LYS B 1 178 ? -13.039 15.211 5.746 1 94.94 178 LYS B O 1
ATOM 4623 N N . ASP B 1 179 ? -11.789 17.031 6.227 1 95.19 179 ASP B N 1
ATOM 4624 C CA . ASP B 1 179 ? -10.914 16.859 5.07 1 95.19 179 ASP B CA 1
ATOM 4625 C C . ASP B 1 179 ? -10.188 15.523 5.121 1 95.19 179 ASP B C 1
ATOM 4627 O O . ASP B 1 179 ? -9.961 14.898 4.086 1 95.19 179 ASP B O 1
ATOM 4631 N N . ARG B 1 180 ? -9.867 15.109 6.328 1 95.38 180 ARG B N 1
ATOM 4632 C CA . ARG B 1 180 ? -9.133 13.867 6.508 1 95.38 180 ARG B CA 1
ATOM 4633 C C . ARG B 1 180 ? -9.898 12.68 5.93 1 95.38 180 ARG B C 1
ATOM 4635 O O . ARG B 1 180 ? -9.305 11.758 5.375 1 95.38 180 ARG B O 1
ATOM 4642 N N . PHE B 1 181 ? -11.25 12.727 6.008 1 96.69 181 PHE B N 1
ATOM 4643 C CA . PHE B 1 181 ? -12.078 11.641 5.512 1 96.69 181 PHE B CA 1
ATOM 4644 C C . PHE B 1 181 ? -11.844 11.406 4.023 1 96.69 181 PHE B C 1
ATOM 4646 O O . PHE B 1 181 ? -11.562 10.281 3.604 1 96.69 181 PHE B O 1
ATOM 4653 N N . TRP B 1 182 ? -11.844 12.461 3.338 1 96.62 182 TRP B N 1
ATOM 4654 C CA . TRP B 1 182 ? -11.703 12.391 1.889 1 96.62 182 TRP B CA 1
ATOM 4655 C C . TRP B 1 182 ? -10.258 12.07 1.499 1 96.62 182 TRP B C 1
ATOM 4657 O O . TRP B 1 182 ? -10.023 11.266 0.596 1 96.62 182 TRP B O 1
ATOM 4667 N N . LEU B 1 183 ? -9.367 12.664 2.188 1 94.5 183 LEU B N 1
ATOM 4668 C CA . LEU B 1 183 ? -7.953 12.461 1.879 1 94.5 183 LEU B CA 1
ATOM 4669 C C . LEU B 1 183 ? -7.539 11.016 2.139 1 94.5 183 LEU B C 1
ATOM 4671 O O . LEU B 1 183 ? -6.754 10.445 1.379 1 94.5 183 LEU B O 1
ATOM 4675 N N . ASP B 1 184 ? -8.078 10.414 3.188 1 94.25 184 ASP B N 1
ATOM 4676 C CA . ASP B 1 184 ? -7.844 9 3.447 1 94.25 184 ASP B CA 1
ATOM 4677 C C . ASP B 1 184 ? -8.375 8.133 2.307 1 94.25 184 ASP B C 1
ATOM 4679 O O . ASP B 1 184 ? -7.699 7.215 1.848 1 94.25 184 ASP B O 1
ATOM 4683 N N . LEU B 1 185 ? -9.562 8.445 1.878 1 94.44 185 LEU B N 1
ATOM 4684 C CA . LEU B 1 185 ? -10.203 7.656 0.833 1 94.44 185 LEU B CA 1
ATOM 4685 C C . LEU B 1 185 ? -9.391 7.688 -0.455 1 94.44 185 LEU B C 1
ATOM 4687 O O . LEU B 1 185 ? -9.375 6.711 -1.208 1 94.44 185 LEU B O 1
ATOM 4691 N N . TYR B 1 186 ? -8.75 8.766 -0.654 1 90.69 186 TYR B N 1
ATOM 4692 C CA . TYR B 1 186 ? -8 8.953 -1.891 1 90.69 186 TYR B CA 1
ATOM 4693 C C . TYR B 1 186 ? -6.551 8.516 -1.721 1 90.69 186 TYR B C 1
ATOM 4695 O O . TYR B 1 186 ? -5.77 8.547 -2.676 1 90.69 186 TYR B O 1
ATOM 4703 N N . ASN B 1 187 ? -6.219 8.109 -0.501 1 88.19 187 ASN B N 1
ATOM 4704 C CA . ASN B 1 187 ? -4.84 7.734 -0.213 1 88.19 187 ASN B CA 1
ATOM 4705 C C . ASN B 1 187 ? -4.492 6.375 -0.816 1 88.19 187 ASN B C 1
ATOM 4707 O O . ASN B 1 187 ? -5.199 5.391 -0.59 1 88.19 187 ASN B O 1
ATOM 4711 N N . PRO B 1 188 ? -3.395 6.281 -1.569 1 77.75 188 PRO B N 1
ATOM 4712 C CA . PRO B 1 188 ? -2.994 5 -2.154 1 77.75 188 PRO B CA 1
ATOM 4713 C C . PRO B 1 188 ? -2.643 3.955 -1.1 1 77.75 188 PRO B C 1
ATOM 4715 O O . PRO B 1 188 ? -2.629 2.756 -1.394 1 77.75 188 PRO B O 1
ATOM 4718 N N . HIS B 1 189 ? -2.441 4.398 0.105 1 79.81 189 HIS B N 1
ATOM 4719 C CA . HIS B 1 189 ? -2.082 3.482 1.183 1 79.81 189 HIS B CA 1
ATOM 4720 C C . HIS B 1 189 ? -3.252 3.268 2.135 1 79.81 189 HIS B C 1
ATOM 4722 O O . HIS B 1 189 ? -3.053 2.947 3.309 1 79.81 189 HIS B O 1
ATOM 4728 N N . LEU B 1 190 ? -4.426 3.438 1.638 1 88.56 190 LEU B N 1
ATOM 4729 C CA . LEU B 1 190 ? -5.629 3.301 2.453 1 88.56 190 LEU B CA 1
ATOM 4730 C C . LEU B 1 190 ? -5.684 1.931 3.119 1 88.56 190 LEU B C 1
ATOM 4732 O O . LEU B 1 190 ? -6.156 1.805 4.25 1 88.56 190 LEU B O 1
ATOM 4736 N N . ARG B 1 191 ? -5.242 0.919 2.453 1 86.62 191 ARG B N 1
ATOM 4737 C CA . ARG B 1 191 ? -5.281 -0.424 3.021 1 86.62 191 ARG B CA 1
ATOM 4738 C C . ARG B 1 191 ? -4.496 -0.491 4.328 1 86.62 191 ARG B C 1
ATOM 4740 O O . ARG B 1 191 ? -4.949 -1.101 5.301 1 86.62 191 ARG B O 1
ATOM 4747 N N . GLN B 1 192 ? -3.35 0.115 4.336 1 81.31 192 GLN B N 1
ATOM 4748 C CA . GLN B 1 192 ? -2.539 0.128 5.551 1 81.31 192 GLN B CA 1
ATOM 4749 C C . GLN B 1 192 ? -3.242 0.883 6.676 1 81.31 192 GLN B C 1
ATOM 4751 O O . GLN B 1 192 ? -3.162 0.489 7.84 1 81.31 192 GLN B O 1
ATOM 4756 N N . ILE B 1 193 ? -3.918 1.928 6.266 1 86.44 193 ILE B N 1
ATOM 4757 C CA . ILE B 1 193 ? -4.668 2.721 7.234 1 86.44 193 ILE B CA 1
ATOM 4758 C C . ILE B 1 193 ? -5.773 1.869 7.852 1 86.44 193 ILE B C 1
ATOM 4760 O O . ILE B 1 193 ? -5.938 1.842 9.07 1 86.44 193 ILE B O 1
ATOM 4764 N N . VAL B 1 194 ? -6.438 1.131 7.047 1 90.88 194 VAL B N 1
ATOM 4765 C CA . VAL B 1 194 ? -7.574 0.336 7.5 1 90.88 194 VAL B CA 1
ATOM 4766 C C . VAL B 1 194 ? -7.078 -0.846 8.336 1 90.88 194 VAL B C 1
ATOM 4768 O O . VAL B 1 194 ? -7.695 -1.206 9.336 1 90.88 194 VAL B O 1
ATOM 4771 N N . MET B 1 195 ? -5.992 -1.419 7.957 1 84.88 195 MET B N 1
ATOM 4772 C CA . MET B 1 195 ? -5.438 -2.551 8.695 1 84.88 195 MET B CA 1
ATOM 4773 C C . MET B 1 195 ? -5 -2.127 10.094 1 84.88 195 MET B C 1
ATOM 4775 O O . MET B 1 195 ? -5.086 -2.912 11.039 1 84.88 195 MET B O 1
ATOM 4779 N N . ALA B 1 196 ? -4.598 -0.892 10.227 1 82.31 196 ALA B N 1
ATOM 4780 C CA . ALA B 1 196 ? -4.195 -0.368 11.531 1 82.31 196 ALA B CA 1
ATOM 4781 C C . ALA B 1 196 ? -5.402 -0.207 12.445 1 82.31 196 ALA B C 1
ATOM 4783 O O . ALA B 1 196 ? -5.254 -0.123 13.672 1 82.31 196 ALA B O 1
ATOM 4784 N N . LEU B 1 197 ? -6.574 -0.178 11.852 1 86.12 197 LEU B N 1
ATOM 4785 C CA . LEU B 1 197 ? -7.809 -0.045 12.617 1 86.12 197 LEU B CA 1
ATOM 4786 C C . LEU B 1 197 ? -8.359 -1.414 13.008 1 86.12 197 LEU B C 1
ATOM 4788 O O . LEU B 1 197 ? -9.453 -1.514 13.555 1 86.12 197 LEU B O 1
ATOM 4792 N N . SER B 1 198 ? -7.559 -2.447 12.695 1 85.94 198 SER B N 1
ATOM 4793 C CA . SER B 1 198 ? -8 -3.801 13.016 1 85.94 198 SER B CA 1
ATOM 4794 C C . SER B 1 198 ? -8.289 -3.953 14.5 1 85.94 198 SER B C 1
ATOM 4796 O O . SER B 1 198 ? -7.59 -3.369 15.336 1 85.94 198 SER B O 1
ATOM 4798 N N . PRO B 1 199 ? -9.289 -4.766 14.75 1 85.56 199 PRO B N 1
ATOM 4799 C CA . PRO B 1 199 ? -9.625 -4.965 16.156 1 85.56 199 PRO B CA 1
ATOM 4800 C C . PRO B 1 199 ? -8.461 -5.547 16.969 1 85.56 199 PRO B C 1
ATOM 4802 O O . PRO B 1 199 ? -7.656 -6.312 16.422 1 85.56 199 PRO B O 1
ATOM 4805 N N . GLU B 1 200 ? -8.398 -5.215 18.203 1 79.56 200 GLU B N 1
ATOM 4806 C CA . GLU B 1 200 ? -7.328 -5.656 19.094 1 79.56 200 GLU B CA 1
ATOM 4807 C C . GLU B 1 200 ? -7.387 -7.164 19.312 1 79.56 200 GLU B C 1
ATOM 4809 O O . GLU B 1 200 ? -6.352 -7.828 19.375 1 79.56 200 GLU B O 1
ATOM 4814 N N . ASP B 1 201 ? -8.633 -7.672 19.469 1 83.38 201 ASP B N 1
ATOM 4815 C CA . ASP B 1 201 ? -8.797 -9.102 19.703 1 83.38 201 ASP B CA 1
ATOM 4816 C C . ASP B 1 201 ? -8.914 -9.867 18.391 1 83.38 201 ASP B C 1
ATOM 4818 O O . ASP B 1 201 ? -10.008 -10.242 17.969 1 83.38 201 ASP B O 1
ATOM 4822 N N . GLU B 1 202 ? -7.781 -10.102 17.953 1 80.94 202 GLU B N 1
ATOM 4823 C CA . GLU B 1 202 ? -7.738 -10.805 16.672 1 80.94 202 GLU B CA 1
ATOM 4824 C C . GLU B 1 202 ? -8.234 -12.242 16.812 1 80.94 202 GLU B C 1
ATOM 4826 O O . GLU B 1 202 ? -8.023 -12.875 17.844 1 80.94 202 GLU B O 1
ATOM 4831 N N . VAL B 1 203 ? -9 -12.672 15.836 1 85.38 203 VAL B N 1
ATOM 4832 C CA . VAL B 1 203 ? -9.477 -14.047 15.766 1 85.38 203 VAL B CA 1
ATOM 4833 C C . VAL B 1 203 ? -8.484 -14.891 14.969 1 85.38 203 VAL B C 1
ATOM 4835 O O . VAL B 1 203 ? -7.93 -14.438 13.969 1 85.38 203 VAL B O 1
ATOM 4838 N N . TYR B 1 204 ? -8.258 -16.125 15.477 1 87.69 204 TYR B N 1
ATOM 4839 C CA . TYR B 1 204 ? -7.312 -17 14.797 1 87.69 204 TYR B CA 1
ATOM 4840 C C . TYR B 1 204 ? -7.977 -18.312 14.391 1 87.69 204 TYR B C 1
ATOM 4842 O O . TYR B 1 204 ? -8.852 -18.812 15.094 1 87.69 204 TYR B O 1
ATOM 4850 N N . PHE B 1 205 ? -7.496 -18.75 13.211 1 86.69 205 PHE B N 1
ATOM 4851 C CA . PHE B 1 205 ? -7.805 -20.094 12.711 1 86.69 205 PHE B CA 1
ATOM 4852 C C . PHE B 1 205 ? -6.746 -21.094 13.156 1 86.69 205 PHE B C 1
ATOM 4854 O O . PHE B 1 205 ? -5.555 -20.781 13.164 1 86.69 205 PHE B O 1
ATOM 4861 N N . ASP B 1 206 ? -7.336 -22.281 13.562 1 88.81 206 ASP B N 1
ATOM 4862 C CA . ASP B 1 206 ? -6.375 -23.375 13.617 1 88.81 206 ASP B CA 1
ATOM 4863 C C . ASP B 1 206 ? -6.273 -24.078 12.258 1 88.81 206 ASP B C 1
ATOM 4865 O O . ASP B 1 206 ? -6.926 -23.672 11.297 1 88.81 206 ASP B O 1
ATOM 4869 N N . ILE B 1 207 ? -5.512 -25.109 12.203 1 90.56 207 ILE B N 1
ATOM 4870 C CA . ILE B 1 207 ? -5.191 -25.75 10.93 1 90.56 207 ILE B CA 1
ATOM 4871 C C . ILE B 1 207 ? -6.43 -26.438 10.375 1 90.56 207 ILE B C 1
ATOM 4873 O O . ILE B 1 207 ? -6.641 -26.469 9.156 1 90.56 207 ILE B O 1
ATOM 4877 N N . GLU B 1 208 ? -7.254 -26.984 11.219 1 90.31 208 GLU B N 1
ATOM 4878 C CA . GLU B 1 208 ? -8.461 -27.672 10.781 1 90.31 208 GLU B CA 1
ATOM 4879 C C . GLU B 1 208 ? -9.461 -26.688 10.172 1 90.31 208 GLU B C 1
ATOM 4881 O O . GLU B 1 208 ? -10.07 -26.984 9.141 1 90.31 208 GLU B O 1
ATOM 4886 N N . GLN B 1 209 ? -9.586 -25.625 10.859 1 88.62 209 GLN B N 1
ATOM 4887 C CA . GLN B 1 209 ? -10.469 -24.578 10.344 1 88.62 209 GLN B CA 1
ATOM 4888 C C . GLN B 1 209 ? -9.953 -24.031 9.016 1 88.62 209 GLN B C 1
ATOM 4890 O O . GLN B 1 209 ? -10.734 -23.781 8.102 1 88.62 209 GLN B O 1
ATOM 4895 N N . MET B 1 210 ? -8.664 -23.875 8.969 1 91.31 210 MET B N 1
ATOM 4896 C CA . MET B 1 210 ? -8.07 -23.375 7.73 1 91.31 210 MET B CA 1
ATOM 4897 C C . MET B 1 210 ? -8.266 -24.375 6.59 1 91.31 210 MET B C 1
ATOM 4899 O O . MET B 1 210 ? -8.492 -23.984 5.445 1 91.31 210 MET B O 1
ATOM 4903 N N . LEU B 1 211 ? -8.188 -25.641 6.902 1 92.81 211 LEU B N 1
ATOM 4904 C CA . LEU B 1 211 ? -8.414 -26.688 5.898 1 92.81 211 LEU B CA 1
ATOM 4905 C C . LEU B 1 211 ? -9.836 -26.594 5.344 1 92.81 211 LEU B C 1
ATOM 4907 O O . LEU B 1 211 ? -10.031 -26.656 4.129 1 92.81 211 LEU B O 1
ATOM 4911 N N . LYS B 1 212 ? -10.742 -26.406 6.195 1 88.75 212 LYS B N 1
ATOM 4912 C CA . LYS B 1 212 ? -12.141 -26.297 5.773 1 88.75 212 LYS B CA 1
ATOM 4913 C C . LYS B 1 212 ? -12.352 -25.062 4.91 1 88.75 212 LYS B C 1
ATOM 4915 O O . LYS B 1 212 ? -13.055 -25.109 3.898 1 88.75 212 LYS B O 1
ATOM 4920 N N . PHE B 1 213 ? -11.797 -24.016 5.332 1 87.38 213 PHE B N 1
ATOM 4921 C CA . PHE B 1 213 ? -11.906 -22.766 4.578 1 87.38 213 PHE B CA 1
ATOM 4922 C C . PHE B 1 213 ? -11.258 -22.906 3.205 1 87.38 213 PHE B C 1
ATOM 4924 O O . PHE B 1 213 ? -11.828 -22.484 2.197 1 87.38 213 PHE B O 1
ATOM 4931 N N . SER B 1 214 ? -10.031 -23.484 3.182 1 91.94 214 SER B N 1
ATOM 4932 C CA . SER B 1 214 ? -9.312 -23.672 1.929 1 91.94 214 SER B CA 1
ATOM 4933 C C . SER B 1 214 ? -10.094 -24.578 0.973 1 91.94 214 SER B C 1
ATOM 4935 O O . SER B 1 214 ? -10.102 -24.344 -0.237 1 91.94 214 SER B O 1
ATOM 4937 N N . GLU B 1 215 ? -10.734 -25.531 1.484 1 91.12 215 GLU B N 1
ATOM 4938 C CA . GLU B 1 215 ? -11.578 -26.406 0.678 1 91.12 215 GLU B CA 1
ATOM 4939 C C . GLU B 1 215 ? -12.734 -25.625 0.05 1 91.12 215 GLU B C 1
ATOM 4941 O O . GLU B 1 215 ? -13.039 -25.812 -1.131 1 91.12 215 GLU B O 1
ATOM 4946 N N . ALA B 1 216 ? -13.297 -24.812 0.803 1 84.44 216 ALA B N 1
ATOM 4947 C CA . ALA B 1 216 ? -14.406 -24 0.3 1 84.44 216 ALA B CA 1
ATOM 4948 C C . ALA B 1 216 ? -13.938 -23.062 -0.809 1 84.44 216 ALA B C 1
ATOM 4950 O O . ALA B 1 216 ? -14.609 -22.922 -1.832 1 84.44 216 ALA B O 1
ATOM 4951 N N . ILE B 1 217 ? -12.844 -22.422 -0.604 1 85.44 217 ILE B N 1
ATOM 4952 C CA . ILE B 1 217 ? -12.281 -21.516 -1.595 1 85.44 217 ILE B CA 1
ATOM 4953 C C . ILE B 1 217 ? -11.945 -22.281 -2.871 1 85.44 217 ILE B C 1
ATOM 4955 O O . ILE B 1 217 ? -12.156 -21.766 -3.979 1 85.44 217 ILE B O 1
ATOM 4959 N N . SER B 1 218 ? -11.414 -23.469 -2.688 1 88.62 218 SER B N 1
ATOM 4960 C CA . SER B 1 218 ? -11.047 -24.281 -3.846 1 88.62 218 SER B CA 1
ATOM 4961 C C . SER B 1 218 ? -12.258 -24.578 -4.723 1 88.62 218 SER B C 1
ATOM 4963 O O . SER B 1 218 ? -12.141 -24.641 -5.949 1 88.62 218 SER B O 1
ATOM 4965 N N . LEU B 1 219 ? -13.391 -24.719 -4.145 1 82.31 219 LEU B N 1
ATOM 4966 C CA . LEU B 1 219 ? -14.625 -24.938 -4.895 1 82.31 219 LEU B CA 1
ATOM 4967 C C . LEU B 1 219 ? -15 -23.719 -5.711 1 82.31 219 LEU B C 1
ATOM 4969 O O . LEU B 1 219 ? -15.492 -23.844 -6.836 1 82.31 219 LEU B O 1
ATOM 4973 N N . LEU B 1 220 ? -14.758 -22.609 -5.133 1 76.75 220 LEU B N 1
ATOM 4974 C CA . LEU B 1 220 ? -15.016 -21.359 -5.844 1 76.75 220 LEU B CA 1
ATOM 4975 C C . LEU B 1 220 ? -14.086 -21.203 -7.039 1 76.75 220 LEU B C 1
ATOM 4977 O O . LEU B 1 220 ? -14.508 -20.781 -8.117 1 76.75 220 LEU B O 1
ATOM 4981 N N . ILE B 1 221 ? -12.844 -21.5 -6.777 1 81.56 221 ILE B N 1
ATOM 4982 C CA . ILE B 1 221 ? -11.836 -21.438 -7.828 1 81.56 221 ILE B CA 1
ATOM 4983 C C . ILE B 1 221 ? -12.195 -22.391 -8.961 1 81.56 221 ILE B C 1
ATOM 4985 O O . ILE B 1 221 ? -12.18 -22.016 -10.133 1 81.56 221 ILE B O 1
ATOM 4989 N N . ASP B 1 222 ? -12.562 -23.578 -8.594 1 80.94 222 ASP B N 1
ATOM 4990 C CA . ASP B 1 222 ? -12.836 -24.641 -9.555 1 80.94 222 ASP B CA 1
ATOM 4991 C C . ASP B 1 222 ? -14.117 -24.344 -10.344 1 80.94 222 ASP B C 1
ATOM 4993 O O . ASP B 1 222 ? -14.258 -24.766 -11.492 1 80.94 222 ASP B O 1
ATOM 4997 N N . ASN B 1 223 ? -14.961 -23.594 -9.781 1 74.06 223 ASN B N 1
ATOM 4998 C CA . ASN B 1 223 ? -16.219 -23.25 -10.445 1 74.06 223 ASN B CA 1
ATOM 4999 C C . ASN B 1 223 ? -16.031 -22.156 -11.484 1 74.06 223 ASN B C 1
ATOM 5001 O O . ASN B 1 223 ? -16.875 -21.953 -12.352 1 74.06 223 ASN B O 1
ATOM 5005 N N . LYS B 1 224 ? -15.008 -21.422 -11.32 1 73 224 LYS B N 1
ATOM 5006 C CA . LYS B 1 224 ? -14.719 -20.406 -12.32 1 73 224 LYS B CA 1
ATOM 5007 C C . LYS B 1 224 ? -14.461 -21.031 -13.688 1 73 224 LYS B C 1
ATOM 5009 O O . LYS B 1 224 ? -14.695 -20.391 -14.719 1 73 224 LYS B O 1
ATOM 5014 N N . SER B 1 225 ? -13.969 -22.203 -13.641 1 65.38 225 SER B N 1
ATOM 5015 C CA . SER B 1 225 ? -13.781 -22.953 -14.875 1 65.38 225 SER B CA 1
ATOM 5016 C C . SER B 1 225 ? -14.602 -24.25 -14.859 1 65.38 225 SER B C 1
ATOM 5018 O O . SER B 1 225 ? -14.359 -25.125 -14.039 1 65.38 225 SER B O 1
ATOM 5020 N N . PRO B 1 226 ? -15.742 -24.172 -15.477 1 57.66 226 PRO B N 1
ATOM 5021 C CA . PRO B 1 226 ? -16.641 -25.328 -15.414 1 57.66 226 PRO B CA 1
ATOM 5022 C C . PRO B 1 226 ? -15.938 -26.656 -15.664 1 57.66 226 PRO B C 1
ATOM 5024 O O . PRO B 1 226 ? -16.422 -27.703 -15.234 1 57.66 226 PRO B O 1
ATOM 5027 N N . PHE B 1 227 ? -14.875 -26.609 -16.297 1 55.22 227 PHE B N 1
ATOM 5028 C CA . PHE B 1 227 ? -14.234 -27.859 -16.688 1 55.22 227 PHE B CA 1
ATOM 5029 C C . PHE B 1 227 ? -13.344 -28.375 -15.57 1 55.22 227 PHE B C 1
ATOM 5031 O O . PHE B 1 227 ? -12.953 -29.547 -15.578 1 55.22 227 PHE B O 1
ATOM 5038 N N . THR B 1 228 ? -13.109 -27.484 -14.609 1 57 228 THR B N 1
ATOM 5039 C CA . THR B 1 228 ? -12.172 -27.812 -13.539 1 57 228 THR B CA 1
ATOM 5040 C C . THR B 1 228 ? -12.914 -28.219 -12.273 1 57 228 THR B C 1
ATOM 5042 O O . THR B 1 228 ? -12.375 -28.109 -11.172 1 57 228 THR B O 1
ATOM 5045 N N . HIS B 1 229 ? -14.094 -28.812 -12.305 1 60.62 229 HIS B N 1
ATOM 5046 C CA . HIS B 1 229 ? -15.016 -28.844 -11.172 1 60.62 229 HIS B CA 1
ATOM 5047 C C . HIS B 1 229 ? -14.336 -29.375 -9.914 1 60.62 229 HIS B C 1
ATOM 5049 O O . HIS B 1 229 ? -14.625 -28.922 -8.812 1 60.62 229 HIS B O 1
ATOM 5055 N N . VAL B 1 230 ? -13.266 -30.312 -10.102 1 82.19 230 VAL B N 1
ATOM 5056 C CA . VAL B 1 230 ? -12.719 -30.875 -8.875 1 82.19 230 VAL B CA 1
ATOM 5057 C C . VAL B 1 230 ? -11.195 -30.859 -8.938 1 82.19 230 VAL B C 1
ATOM 5059 O O . VAL B 1 230 ? -10.523 -31.641 -8.258 1 82.19 230 VAL B O 1
ATOM 5062 N N . HIS B 1 231 ? -10.664 -29.938 -9.625 1 89.19 231 HIS B N 1
ATOM 5063 C CA . HIS B 1 231 ? -9.227 -29.906 -9.867 1 89.19 231 HIS B CA 1
ATOM 5064 C C . HIS B 1 231 ? -8.461 -29.672 -8.57 1 89.19 231 HIS B C 1
ATOM 5066 O O . HIS B 1 231 ? -7.645 -30.516 -8.172 1 89.19 231 HIS B O 1
ATOM 5072 N N . SER B 1 232 ? -8.742 -28.641 -7.871 1 92.94 232 SER B N 1
ATOM 5073 C CA . SER B 1 232 ? -8.008 -28.281 -6.66 1 92.94 232 SER B CA 1
ATOM 5074 C C . SER B 1 232 ? -8.242 -29.312 -5.555 1 92.94 232 SER B C 1
ATOM 5076 O O . SER B 1 232 ? -7.324 -29.641 -4.793 1 92.94 232 SER B O 1
ATOM 5078 N N . GLN B 1 233 ? -9.438 -29.859 -5.543 1 91.94 233 GLN B N 1
ATOM 5079 C CA . GLN B 1 233 ? -9.766 -30.859 -4.527 1 91.94 233 GLN B CA 1
ATOM 5080 C C . GLN B 1 233 ? -8.961 -32.125 -4.723 1 91.94 233 GLN B C 1
ATOM 5082 O O . GLN B 1 233 ? -8.359 -32.656 -3.773 1 91.94 233 GLN B O 1
ATOM 5087 N N . GLN B 1 234 ? -8.977 -32.594 -5.918 1 93.88 234 GLN B N 1
ATOM 5088 C CA . GLN B 1 234 ? -8.266 -33.812 -6.223 1 93.88 234 GLN B CA 1
ATOM 5089 C C . GLN B 1 234 ? -6.758 -33.625 -6.102 1 93.88 234 GLN B C 1
ATOM 5091 O O . GLN B 1 234 ? -6.055 -34.5 -5.594 1 93.88 234 GLN B O 1
ATOM 5096 N N . LEU B 1 235 ? -6.316 -32.531 -6.562 1 96.44 235 LEU B N 1
ATOM 5097 C CA . LEU B 1 235 ? -4.898 -32.219 -6.426 1 96.44 235 LEU B CA 1
ATOM 5098 C C . LEU B 1 235 ? -4.484 -32.219 -4.957 1 96.44 235 LEU B C 1
ATOM 5100 O O . LEU B 1 235 ? -3.461 -32.781 -4.586 1 96.44 235 LEU B O 1
ATOM 5104 N N . SER B 1 236 ? -5.254 -31.516 -4.109 1 97.19 236 SER B N 1
ATOM 5105 C CA . SER B 1 236 ? -4.969 -31.406 -2.682 1 97.19 236 SER B CA 1
ATOM 5106 C C . SER B 1 236 ? -4.914 -32.781 -2.02 1 97.19 236 SER B C 1
ATOM 5108 O O . SER B 1 236 ? -4.055 -33.031 -1.172 1 97.19 236 SER B O 1
ATOM 5110 N N . GLN B 1 237 ? -5.762 -33.656 -2.436 1 96.38 237 GLN B N 1
ATOM 5111 C CA . GLN B 1 237 ? -5.781 -35 -1.882 1 96.38 237 GLN B CA 1
ATOM 5112 C C . GLN B 1 237 ? -4.531 -35.781 -2.291 1 96.38 237 GLN B C 1
ATOM 5114 O O . GLN B 1 237 ? -3.949 -36.5 -1.478 1 96.38 237 GLN B O 1
ATOM 5119 N N . THR B 1 238 ? -4.184 -35.688 -3.541 1 97.88 238 THR B N 1
ATOM 5120 C CA . THR B 1 238 ? -2.998 -36.375 -4.039 1 97.88 238 THR B CA 1
ATOM 5121 C C . THR B 1 238 ? -1.747 -35.906 -3.311 1 97.88 238 THR B C 1
ATOM 5123 O O . THR B 1 238 ? -0.914 -36.719 -2.896 1 97.88 238 THR B O 1
ATOM 5126 N N . VAL B 1 239 ? -1.609 -34.594 -3.146 1 98.25 239 VAL B N 1
ATOM 5127 C CA . VAL B 1 239 ? -0.445 -34.031 -2.479 1 98.25 239 VAL B CA 1
ATOM 5128 C C . VAL B 1 239 ? -0.412 -34.469 -1.02 1 98.25 239 VAL B C 1
ATOM 5130 O O . VAL B 1 239 ? 0.656 -34.75 -0.476 1 98.25 239 VAL B O 1
ATOM 5133 N N . TYR B 1 240 ? -1.579 -34.5 -0.367 1 98 240 TYR B N 1
ATOM 5134 C CA . TYR B 1 240 ? -1.667 -35 1.01 1 98 240 TYR B CA 1
ATOM 5135 C C . TYR B 1 240 ? -1.21 -36.438 1.117 1 98 240 TYR B C 1
ATOM 5137 O O . TYR B 1 240 ? -0.476 -36.812 2.041 1 98 240 TYR B O 1
ATOM 5145 N N . THR B 1 241 ? -1.641 -37.281 0.207 1 98.31 241 THR B N 1
ATOM 5146 C CA . THR B 1 241 ? -1.241 -38.656 0.181 1 98.31 241 THR B CA 1
ATOM 5147 C C . THR B 1 241 ? 0.272 -38.812 0.027 1 98.31 241 THR B C 1
ATOM 5149 O O . THR B 1 241 ? 0.902 -39.625 0.702 1 98.31 241 THR B O 1
ATOM 5152 N N . ILE B 1 242 ? 0.822 -38.031 -0.849 1 98.69 242 ILE B N 1
ATOM 5153 C CA . ILE B 1 242 ? 2.268 -38.031 -1.051 1 98.69 242 ILE B CA 1
ATOM 5154 C C . ILE B 1 242 ? 2.973 -37.625 0.241 1 98.69 242 ILE B C 1
ATOM 5156 O O . ILE B 1 242 ? 3.98 -38.219 0.62 1 98.69 242 ILE B O 1
ATOM 5160 N N . ALA B 1 243 ? 2.449 -36.594 0.912 1 98.38 243 ALA B N 1
ATOM 5161 C CA . ALA B 1 243 ? 3.025 -36.156 2.18 1 98.38 243 ALA B CA 1
ATOM 5162 C C . ALA B 1 243 ? 3.064 -37.281 3.191 1 98.38 243 ALA B C 1
ATOM 5164 O O . ALA B 1 243 ? 4.055 -37.469 3.908 1 98.38 243 ALA B O 1
ATOM 5165 N N . LYS B 1 244 ? 2.031 -38.094 3.199 1 97.81 244 LYS B N 1
ATOM 5166 C CA . LYS B 1 244 ? 1.959 -39.219 4.105 1 97.81 244 LYS B CA 1
ATOM 5167 C C . LYS B 1 244 ? 2.975 -40.312 3.719 1 97.81 244 LYS B C 1
ATOM 5169 O O . LYS B 1 244 ? 3.615 -40.906 4.586 1 97.81 244 LYS B O 1
ATOM 5174 N N . ILE B 1 245 ? 3.086 -40.531 2.477 1 98.06 245 ILE B N 1
ATOM 5175 C CA . ILE B 1 245 ? 4.051 -41.5 1.97 1 98.06 245 ILE B CA 1
ATOM 5176 C C . ILE B 1 245 ? 5.461 -41.094 2.375 1 98.06 245 ILE B C 1
ATOM 5178 O O . ILE B 1 245 ? 6.289 -41.938 2.719 1 98.06 245 ILE B O 1
ATOM 5182 N N . MET B 1 246 ? 5.699 -39.781 2.342 1 98.12 246 MET B N 1
ATOM 5183 C CA . MET B 1 246 ? 7.016 -39.25 2.674 1 98.12 246 MET B CA 1
ATOM 5184 C C . MET B 1 246 ? 7.258 -39.281 4.18 1 98.12 246 MET B C 1
ATOM 5186 O O . MET B 1 246 ? 8.383 -39.094 4.637 1 98.12 246 MET B O 1
ATOM 5190 N N . GLY B 1 247 ? 6.227 -39.5 4.984 1 97.88 247 GLY B N 1
ATOM 5191 C CA . GLY B 1 247 ? 6.352 -39.562 6.43 1 97.88 247 GLY B CA 1
ATOM 5192 C C . GLY B 1 247 ? 6.395 -38.188 7.074 1 97.88 247 GLY B C 1
ATOM 5193 O O . GLY B 1 247 ? 6.973 -38 8.148 1 97.88 247 GLY B O 1
ATOM 5194 N N . LEU B 1 248 ? 5.836 -37.219 6.391 1 97.44 248 LEU B N 1
ATOM 5195 C CA . LEU B 1 248 ? 5.789 -35.875 6.98 1 97.44 248 LEU B CA 1
ATOM 5196 C C . LEU B 1 248 ? 4.828 -35.844 8.164 1 97.44 248 LEU B C 1
ATOM 5198 O O . LEU B 1 248 ? 3.857 -36.594 8.203 1 97.44 248 LEU B O 1
ATOM 5202 N N . ASN B 1 249 ? 5.109 -34.969 9.156 1 96.56 249 ASN B N 1
ATOM 5203 C CA . ASN B 1 249 ? 4.191 -34.844 10.281 1 96.56 249 ASN B CA 1
ATOM 5204 C C . ASN B 1 249 ? 2.867 -34.219 9.859 1 96.56 249 ASN B C 1
ATOM 5206 O O . ASN B 1 249 ? 2.74 -33.719 8.742 1 96.56 249 ASN B O 1
ATOM 5210 N N . SER B 1 250 ? 1.921 -34.281 10.711 1 95.44 250 SER B N 1
ATOM 5211 C CA . SER B 1 250 ? 0.555 -33.875 10.406 1 95.44 250 SER B CA 1
ATOM 5212 C C . SER B 1 250 ? 0.499 -32.406 10.016 1 95.44 250 SER B C 1
ATOM 5214 O O . SER B 1 250 ? -0.251 -32.031 9.109 1 95.44 250 SER B O 1
ATOM 5216 N N . GLU B 1 251 ? 1.224 -31.609 10.609 1 94.5 251 GLU B N 1
ATOM 5217 C CA . GLU B 1 251 ? 1.221 -30.188 10.312 1 94.5 251 GLU B CA 1
ATOM 5218 C C . GLU B 1 251 ? 1.701 -29.922 8.891 1 94.5 251 GLU B C 1
ATOM 5220 O O . GLU B 1 251 ? 1.05 -29.188 8.133 1 94.5 251 GLU B O 1
ATOM 5225 N N . MET B 1 252 ? 2.807 -30.531 8.594 1 95.69 252 MET B N 1
ATOM 5226 C CA . MET B 1 252 ? 3.373 -30.344 7.262 1 95.69 252 MET B CA 1
ATOM 5227 C C . MET B 1 252 ? 2.451 -30.906 6.188 1 95.69 252 MET B C 1
ATOM 5229 O O . MET B 1 252 ? 2.26 -30.297 5.137 1 95.69 252 MET B O 1
ATOM 5233 N N . ALA B 1 253 ? 1.924 -32.062 6.465 1 97.62 253 ALA B N 1
ATOM 5234 C CA . ALA B 1 253 ? 1.01 -32.688 5.512 1 97.62 253 ALA B CA 1
ATOM 5235 C C . ALA B 1 253 ? -0.213 -31.797 5.27 1 97.62 253 ALA B C 1
ATOM 5237 O O . ALA B 1 253 ? -0.657 -31.641 4.129 1 97.62 253 ALA B O 1
ATOM 5238 N N . ASN B 1 254 ? -0.708 -31.25 6.359 1 96.62 254 ASN B N 1
ATOM 5239 C CA . ASN B 1 254 ? -1.877 -30.375 6.246 1 96.62 254 ASN B CA 1
ATOM 5240 C C . ASN B 1 254 ? -1.536 -29.062 5.547 1 96.62 254 ASN B C 1
ATOM 5242 O O . ASN B 1 254 ? -2.35 -28.531 4.789 1 96.62 254 ASN B O 1
ATOM 5246 N N . LYS B 1 255 ? -0.374 -28.516 5.812 1 96.56 255 LYS B N 1
ATOM 5247 C CA . LYS B 1 255 ? 0.072 -27.328 5.105 1 96.56 255 LYS B CA 1
ATOM 5248 C C . LYS B 1 255 ? 0.148 -27.562 3.6 1 96.56 255 LYS B C 1
ATOM 5250 O O . LYS B 1 255 ? -0.272 -26.719 2.807 1 96.56 255 LYS B O 1
ATOM 5255 N N . LEU B 1 256 ? 0.65 -28.719 3.27 1 97.81 256 LEU B N 1
ATOM 5256 C CA . LEU B 1 256 ? 0.759 -29.062 1.858 1 97.81 256 LEU B CA 1
ATOM 5257 C C . LEU B 1 256 ? -0.621 -29.234 1.232 1 97.81 256 LEU B C 1
ATOM 5259 O O . LEU B 1 256 ? -0.837 -28.844 0.082 1 97.81 256 LEU B O 1
ATOM 5263 N N . LYS B 1 257 ? -1.492 -29.844 1.962 1 98 257 LYS B N 1
ATOM 5264 C CA . LYS B 1 257 ? -2.871 -29.984 1.507 1 98 257 LYS B CA 1
ATOM 5265 C C . LYS B 1 257 ? -3.521 -28.625 1.261 1 98 257 LYS B C 1
ATOM 5267 O O . LYS B 1 257 ? -4.215 -28.438 0.26 1 98 257 LYS B O 1
ATOM 5272 N N . ILE B 1 258 ? -3.289 -27.672 2.143 1 96.62 258 ILE B N 1
ATOM 5273 C CA . ILE B 1 258 ? -3.797 -26.312 1.998 1 96.62 258 ILE B CA 1
ATOM 5274 C C . ILE B 1 258 ? -3.219 -25.672 0.735 1 96.62 258 ILE B C 1
ATOM 5276 O O . ILE B 1 258 ? -3.941 -25.031 -0.029 1 96.62 258 ILE B O 1
ATOM 5280 N N . ALA B 1 259 ? -1.943 -25.891 0.482 1 97.94 259 ALA B N 1
ATOM 5281 C CA . ALA B 1 259 ? -1.316 -25.375 -0.736 1 97.94 259 ALA B CA 1
ATOM 5282 C C . ALA B 1 259 ? -1.998 -25.938 -1.979 1 97.94 259 ALA B C 1
ATOM 5284 O O . ALA B 1 259 ? -2.191 -25.234 -2.967 1 97.94 259 ALA B O 1
ATOM 5285 N N . GLY B 1 260 ? -2.344 -27.188 -1.892 1 97.62 260 GLY B N 1
ATOM 5286 C CA . GLY B 1 260 ? -3.061 -27.812 -2.99 1 97.62 260 GLY B CA 1
ATOM 5287 C C . GLY B 1 260 ? -4.418 -27.188 -3.254 1 97.62 260 GLY B C 1
ATOM 5288 O O . GLY B 1 260 ? -4.758 -26.891 -4.402 1 97.62 260 GLY B O 1
ATOM 5289 N N . TYR B 1 261 ? -5.137 -26.906 -2.182 1 95.56 261 TYR B N 1
ATOM 5290 C CA . TYR B 1 261 ? -6.445 -26.281 -2.309 1 95.56 261 TYR B CA 1
ATOM 5291 C C . TYR B 1 261 ? -6.324 -24.891 -2.934 1 95.56 261 TYR B C 1
ATOM 5293 O O . TYR B 1 261 ? -7.164 -24.5 -3.748 1 95.56 261 TYR B O 1
ATOM 5301 N N . LEU B 1 262 ? -5.258 -24.156 -2.639 1 95.12 262 LEU B N 1
ATOM 5302 C CA . LEU B 1 262 ? -5.223 -22.719 -2.9 1 95.12 262 LEU B CA 1
ATOM 5303 C C . LEU B 1 262 ? -4.27 -22.406 -4.047 1 95.12 262 LEU B C 1
ATOM 5305 O O . LEU B 1 262 ? -4.098 -21.234 -4.41 1 95.12 262 LEU B O 1
ATOM 5309 N N . HIS B 1 263 ? -3.648 -23.406 -4.73 1 97 263 HIS B N 1
ATOM 5310 C CA . HIS B 1 263 ? -2.576 -23.172 -5.691 1 97 263 HIS B CA 1
ATOM 5311 C C . HIS B 1 263 ? -3.061 -22.328 -6.867 1 97 263 HIS B C 1
ATOM 5313 O O . HIS B 1 263 ? -2.273 -21.594 -7.48 1 97 263 HIS B O 1
ATOM 5319 N N . ASP B 1 264 ? -4.359 -22.359 -7.129 1 94.19 264 ASP B N 1
ATOM 5320 C CA . ASP B 1 264 ? -4.906 -21.672 -8.297 1 94.19 264 ASP B CA 1
ATOM 5321 C C . ASP B 1 264 ? -5.75 -20.469 -7.875 1 94.19 264 ASP B C 1
ATOM 5323 O O . ASP B 1 264 ? -6.555 -19.969 -8.664 1 94.19 264 ASP B O 1
ATOM 5327 N N . ILE B 1 265 ? -5.605 -19.969 -6.656 1 92.06 265 ILE B N 1
ATOM 5328 C CA . ILE B 1 265 ? -6.453 -18.891 -6.156 1 92.06 265 ILE B CA 1
ATOM 5329 C C . ILE B 1 265 ? -6.227 -17.625 -6.988 1 92.06 265 ILE B C 1
ATOM 5331 O O . ILE B 1 265 ? -7.137 -16.812 -7.156 1 92.06 265 ILE B O 1
ATOM 5335 N N . GLY B 1 266 ? -5.059 -17.453 -7.594 1 92.75 266 GLY B N 1
ATOM 5336 C CA . GLY B 1 266 ? -4.738 -16.312 -8.422 1 92.75 266 GLY B CA 1
ATOM 5337 C C . GLY B 1 266 ? -5.52 -16.266 -9.727 1 92.75 266 GLY B C 1
ATOM 5338 O O . GLY B 1 266 ? -5.582 -15.234 -10.391 1 92.75 266 GLY B O 1
ATOM 5339 N N . LYS B 1 267 ? -6.176 -17.344 -10.133 1 91 267 LYS B N 1
ATOM 5340 C CA . LYS B 1 267 ? -6.992 -17.375 -11.344 1 91 267 LYS B CA 1
ATOM 5341 C C . LYS B 1 267 ? -8.188 -16.438 -11.227 1 91 267 LYS B C 1
ATOM 5343 O O . LYS B 1 267 ? -8.805 -16.094 -12.234 1 91 267 LYS B O 1
ATOM 5348 N N . MET B 1 268 ? -8.43 -16.062 -10.078 1 85.31 268 MET B N 1
ATOM 5349 C CA . MET B 1 268 ? -9.531 -15.125 -9.875 1 85.31 268 MET B CA 1
ATOM 5350 C C . MET B 1 268 ? -9.281 -13.812 -10.609 1 85.31 268 MET B C 1
ATOM 5352 O O . MET B 1 268 ? -10.227 -13.102 -10.969 1 85.31 268 MET B O 1
ATOM 5356 N N . VAL B 1 269 ? -8.008 -13.492 -10.859 1 86.44 269 VAL B N 1
ATOM 5357 C CA . VAL B 1 269 ? -7.66 -12.227 -11.492 1 86.44 269 VAL B CA 1
ATOM 5358 C C . VAL B 1 269 ? -7.645 -12.391 -13.008 1 86.44 269 VAL B C 1
ATOM 5360 O O . VAL B 1 269 ? -7.559 -11.406 -13.75 1 86.44 269 VAL B O 1
ATOM 5363 N N . VAL B 1 270 ? -7.742 -13.625 -13.492 1 88.81 270 VAL B N 1
ATOM 5364 C CA . VAL B 1 270 ? -7.715 -13.906 -14.93 1 88.81 270 VAL B CA 1
ATOM 5365 C C . VAL B 1 270 ? -9.133 -13.867 -15.484 1 88.81 270 VAL B C 1
ATOM 5367 O O . VAL B 1 270 ? -10.023 -14.547 -14.977 1 88.81 270 VAL B O 1
ATOM 5370 N N . PRO B 1 271 ? -9.336 -13.094 -16.547 1 85.25 271 PRO B N 1
ATOM 5371 C CA . PRO B 1 271 ? -10.672 -13.039 -17.141 1 85.25 271 PRO B CA 1
ATOM 5372 C C . PRO B 1 271 ? -11.164 -14.406 -17.625 1 85.25 271 PRO B C 1
ATOM 5374 O O . PRO B 1 271 ? -10.383 -15.18 -18.188 1 85.25 271 PRO B O 1
ATOM 5377 N N . ASN B 1 272 ? -12.453 -14.594 -17.453 1 81.38 272 ASN B N 1
ATOM 5378 C CA . ASN B 1 272 ? -13.055 -15.867 -17.844 1 81.38 272 ASN B CA 1
ATOM 5379 C C . ASN B 1 272 ? -12.906 -16.125 -19.328 1 81.38 272 ASN B C 1
ATOM 5381 O O . ASN B 1 272 ? -12.742 -17.266 -19.75 1 81.38 272 ASN B O 1
ATOM 5385 N N . GLU B 1 273 ? -12.953 -15.062 -20.078 1 84.06 273 GLU B N 1
ATOM 5386 C CA . GLU B 1 273 ? -12.859 -15.18 -21.531 1 84.06 273 GLU B CA 1
ATOM 5387 C C . GLU B 1 273 ? -11.5 -15.75 -21.953 1 84.06 273 GLU B C 1
ATOM 5389 O O . GLU B 1 273 ? -11.398 -16.422 -22.969 1 84.06 273 GLU B O 1
ATOM 5394 N N . ILE B 1 274 ? -10.547 -15.508 -21.125 1 87.38 274 ILE B N 1
ATOM 5395 C CA . ILE B 1 274 ? -9.203 -16 -21.406 1 87.38 274 ILE B CA 1
ATOM 5396 C C . ILE B 1 274 ? -9.023 -17.391 -20.797 1 87.38 274 ILE B C 1
ATOM 5398 O O . ILE B 1 274 ? -8.508 -18.297 -21.453 1 87.38 274 ILE B O 1
ATOM 5402 N N . LEU B 1 275 ? -9.516 -17.562 -19.656 1 82.81 275 LEU B N 1
ATOM 5403 C CA . LEU B 1 275 ? -9.352 -18.812 -18.922 1 82.81 275 LEU B CA 1
ATOM 5404 C C . LEU B 1 275 ? -10.055 -19.969 -19.641 1 82.81 275 LEU B C 1
ATOM 5406 O O . LEU B 1 275 ? -9.562 -21.094 -19.641 1 82.81 275 LEU B O 1
ATOM 5410 N N . ASN B 1 276 ? -11.164 -19.641 -20.234 1 79.88 276 ASN B N 1
ATOM 5411 C CA . ASN B 1 276 ? -11.992 -20.672 -20.844 1 79.88 276 ASN B CA 1
ATOM 5412 C C . ASN B 1 276 ? -11.984 -20.578 -22.359 1 79.88 276 ASN B C 1
ATOM 5414 O O . ASN B 1 276 ? -12.875 -21.094 -23.031 1 79.88 276 ASN B O 1
ATOM 5418 N N . LYS B 1 277 ? -11.094 -19.797 -22.828 1 82.88 277 LYS B N 1
ATOM 5419 C CA . LYS B 1 277 ? -11.016 -19.609 -24.281 1 82.88 277 LYS B CA 1
ATOM 5420 C C . LYS B 1 277 ? -10.852 -20.953 -24.984 1 82.88 277 LYS B C 1
ATOM 5422 O O . LYS B 1 277 ? -10 -21.766 -24.609 1 82.88 277 LYS B O 1
ATOM 5427 N N . GLU B 1 278 ? -11.789 -21.016 -26.031 1 79.06 278 GLU B N 1
ATOM 5428 C CA . GLU B 1 278 ? -11.688 -22.203 -26.859 1 79.06 278 GLU B CA 1
ATOM 5429 C C . GLU B 1 278 ? -10.633 -22.031 -27.953 1 79.06 278 GLU B C 1
ATOM 5431 O O . GLU B 1 278 ? -10.594 -21 -28.625 1 79.06 278 GLU B O 1
ATOM 5436 N N . GLY B 1 279 ? -9.508 -22.641 -27.859 1 79 279 GLY B N 1
ATOM 5437 C CA . GLY B 1 279 ? -8.469 -22.516 -28.875 1 79 279 GLY B CA 1
ATOM 5438 C C . GLY B 1 279 ? -7.125 -22.109 -28.297 1 79 279 GLY B C 1
ATOM 5439 O O . GLY B 1 279 ? -6.934 -22.125 -27.078 1 79 279 GLY B O 1
ATOM 5440 N N . LYS B 1 280 ? -6.336 -21.688 -29.297 1 86.5 280 LYS B N 1
ATOM 5441 C CA . LYS B 1 280 ? -4.98 -21.344 -28.875 1 86.5 280 LYS B CA 1
ATOM 5442 C C . LYS B 1 280 ? -4.926 -19.922 -28.297 1 86.5 280 LYS B C 1
ATOM 5444 O O . LYS B 1 280 ? -5.566 -19.016 -28.828 1 86.5 280 LYS B O 1
ATOM 5449 N N . LEU B 1 281 ? -4.277 -19.781 -27.188 1 89.31 281 LEU B N 1
ATOM 5450 C CA . LEU B 1 281 ? -4.066 -18.469 -26.578 1 89.31 281 LEU B CA 1
ATOM 5451 C C . LEU B 1 281 ? -3.07 -17.641 -27.375 1 89.31 281 LEU B C 1
ATOM 5453 O O . LEU B 1 281 ? -2.105 -18.172 -27.922 1 89.31 281 LEU B O 1
ATOM 5457 N N . THR B 1 282 ? -3.379 -16.344 -27.516 1 90.94 282 THR B N 1
ATOM 5458 C CA . THR B 1 282 ? -2.377 -15.43 -28.047 1 90.94 282 THR B CA 1
ATOM 5459 C C . THR B 1 282 ? -1.231 -15.25 -27.062 1 90.94 282 THR B C 1
ATOM 5461 O O . THR B 1 282 ? -1.332 -15.672 -25.906 1 90.94 282 THR B O 1
ATOM 5464 N N . LYS B 1 283 ? -0.167 -14.711 -27.594 1 90.44 283 LYS B N 1
ATOM 5465 C CA . LYS B 1 283 ? 0.972 -14.43 -26.719 1 90.44 283 LYS B CA 1
ATOM 5466 C C . LYS B 1 283 ? 0.563 -13.539 -25.547 1 90.44 283 LYS B C 1
ATOM 5468 O O . LYS B 1 283 ? 0.97 -13.773 -24.406 1 90.44 283 LYS B O 1
ATOM 5473 N N . GLU B 1 284 ? -0.243 -12.578 -25.828 1 90.38 284 GLU B N 1
ATOM 5474 C CA . GLU B 1 284 ? -0.709 -11.633 -24.828 1 90.38 284 GLU B CA 1
ATOM 5475 C C . GLU B 1 284 ? -1.606 -12.32 -23.797 1 90.38 284 GLU B C 1
ATOM 5477 O O . GLU B 1 284 ? -1.483 -12.07 -22.594 1 90.38 284 GLU B O 1
ATOM 5482 N N . GLU B 1 285 ? -2.451 -13.148 -24.297 1 92.19 285 GLU B N 1
ATOM 5483 C CA . GLU B 1 285 ? -3.354 -13.867 -23.406 1 92.19 285 GLU B CA 1
ATOM 5484 C C . GLU B 1 285 ? -2.584 -14.797 -22.469 1 92.19 285 GLU B C 1
ATOM 5486 O O . GLU B 1 285 ? -2.965 -14.984 -21.312 1 92.19 285 GLU B O 1
ATOM 5491 N N . PHE B 1 286 ? -1.519 -15.281 -23 1 92.56 286 PHE B N 1
ATOM 5492 C CA . PHE B 1 2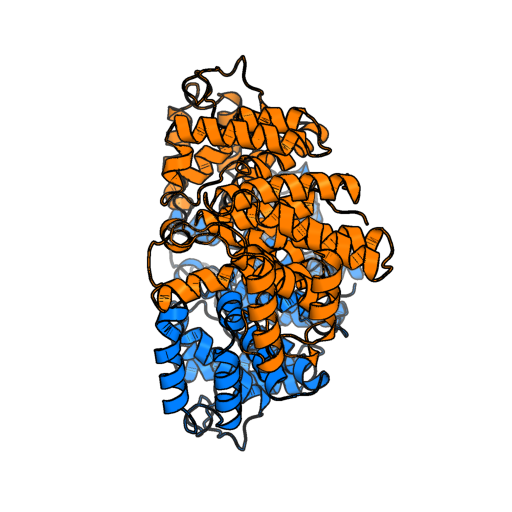86 ? -0.718 -16.188 -22.188 1 92.56 286 PHE B CA 1
ATOM 5493 C C . PHE B 1 286 ? -0.037 -15.438 -21.047 1 92.56 286 PHE B C 1
ATOM 5495 O O . PHE B 1 286 ? 0.11 -15.977 -19.938 1 92.56 286 PHE B O 1
ATOM 5502 N N . TYR B 1 287 ? 0.365 -14.227 -21.281 1 92.56 287 TYR B N 1
ATOM 5503 C CA . TYR B 1 287 ? 0.923 -13.406 -20.203 1 92.56 287 TYR B CA 1
ATOM 5504 C C . TYR B 1 287 ? -0.091 -13.203 -19.094 1 92.56 287 TYR B C 1
ATOM 5506 O O . TYR B 1 287 ? 0.263 -13.242 -17.906 1 92.56 287 TYR B O 1
ATOM 5514 N N . ILE B 1 288 ? -1.29 -13.094 -19.484 1 91.69 288 ILE B N 1
ATOM 5515 C CA . ILE B 1 288 ? -2.359 -12.883 -18.516 1 91.69 288 ILE B CA 1
ATOM 5516 C C . ILE B 1 288 ? -2.559 -14.148 -17.688 1 91.69 288 ILE B C 1
ATOM 5518 O O . ILE B 1 288 ? -2.684 -14.078 -16.469 1 91.69 288 ILE B O 1
ATOM 5522 N N . ILE B 1 289 ? -2.473 -15.266 -18.328 1 92.12 289 ILE B N 1
ATOM 5523 C CA . ILE B 1 289 ? -2.641 -16.531 -17.641 1 92.12 289 ILE B CA 1
ATOM 5524 C C . ILE B 1 289 ? -1.469 -16.766 -16.688 1 92.12 289 ILE B C 1
ATOM 5526 O O . ILE B 1 289 ? -1.656 -17.234 -15.562 1 92.12 289 ILE B O 1
ATOM 5530 N N . LYS B 1 290 ? -0.315 -16.391 -17.125 1 94.25 290 LYS B N 1
ATOM 5531 C CA . LYS B 1 290 ? 0.905 -16.625 -16.359 1 94.25 290 LYS B CA 1
ATOM 5532 C C . LYS B 1 290 ? 0.917 -15.781 -15.086 1 94.25 290 LYS B C 1
ATOM 5534 O O . LYS B 1 290 ? 1.706 -16.047 -14.172 1 94.25 290 LYS B O 1
ATOM 5539 N N . SER B 1 291 ? -0.014 -14.891 -15.008 1 94.5 291 SER B N 1
ATOM 5540 C CA . SER B 1 291 ? -0.015 -14.008 -13.844 1 94.5 291 SER B CA 1
ATOM 5541 C C . SER B 1 291 ? -0.624 -14.703 -12.633 1 94.5 291 SER B C 1
ATOM 5543 O O . SER B 1 291 ? -0.414 -14.273 -11.492 1 94.5 291 SER B O 1
ATOM 5545 N N . HIS B 1 292 ? -1.359 -15.797 -12.836 1 94.81 292 HIS B N 1
ATOM 5546 C CA . HIS B 1 292 ? -2.139 -16.344 -11.734 1 94.81 292 HIS B CA 1
ATOM 5547 C C . HIS B 1 292 ? -1.23 -16.922 -10.648 1 94.81 292 HIS B C 1
ATOM 5549 O O . HIS B 1 292 ? -1.49 -16.734 -9.461 1 94.81 292 HIS B O 1
ATOM 5555 N N . PRO B 1 293 ? -0.135 -17.609 -11.031 1 97.12 293 PRO B N 1
ATOM 5556 C CA . PRO B 1 293 ? 0.722 -18.078 -9.945 1 97.12 293 PRO B CA 1
ATOM 5557 C C . PRO B 1 293 ? 1.388 -16.938 -9.18 1 97.12 293 PRO B C 1
ATOM 5559 O O . PRO B 1 293 ? 1.634 -17.047 -7.98 1 97.12 293 PRO B O 1
ATOM 5562 N N . TYR B 1 294 ? 1.616 -15.852 -9.891 1 95.81 294 TYR B N 1
ATOM 5563 C CA . TYR B 1 294 ? 2.156 -14.664 -9.234 1 95.81 294 TYR B CA 1
ATOM 5564 C C . TYR B 1 294 ? 1.199 -14.148 -8.164 1 95.81 294 TYR B C 1
ATOM 5566 O O . TYR B 1 294 ? 1.599 -13.938 -7.016 1 95.81 294 TYR B O 1
ATOM 5574 N N . TYR B 1 295 ? -0.004 -13.969 -8.477 1 93.62 295 TYR B N 1
ATOM 5575 C CA . TYR B 1 295 ? -0.992 -13.445 -7.539 1 93.62 295 TYR B CA 1
ATOM 5576 C C . TYR B 1 295 ? -1.267 -14.453 -6.426 1 93.62 295 TYR B C 1
ATOM 5578 O O . TYR B 1 295 ? -1.534 -14.062 -5.285 1 93.62 295 TYR B O 1
ATOM 5586 N N . THR B 1 296 ? -1.188 -15.719 -6.785 1 95.75 296 THR B N 1
ATOM 5587 C CA . THR B 1 296 ? -1.312 -16.75 -5.754 1 95.75 296 THR B CA 1
ATOM 5588 C C . THR B 1 296 ? -0.239 -16.578 -4.684 1 95.75 296 THR B C 1
ATOM 5590 O O . THR B 1 296 ? -0.551 -16.484 -3.494 1 95.75 296 THR B O 1
ATOM 5593 N N . LYS B 1 297 ? 0.933 -16.5 -5.145 1 94.69 297 LYS B N 1
ATOM 5594 C CA . LYS B 1 297 ? 2.051 -16.359 -4.211 1 94.69 297 LYS B CA 1
ATOM 5595 C C . LYS B 1 297 ? 1.969 -15.055 -3.438 1 94.69 297 LYS B C 1
ATOM 5597 O O . LYS B 1 297 ? 2.203 -15.023 -2.227 1 94.69 297 LYS B O 1
ATOM 5602 N N . LEU B 1 298 ? 1.643 -14.039 -4.125 1 91.56 298 LEU B N 1
ATOM 5603 C CA . LEU B 1 298 ? 1.554 -12.711 -3.521 1 91.56 298 LEU B CA 1
ATOM 5604 C C . LEU B 1 298 ? 0.512 -12.695 -2.408 1 91.56 298 LEU B C 1
ATOM 5606 O O . LEU B 1 298 ? 0.798 -12.25 -1.293 1 91.56 298 LEU B O 1
ATOM 5610 N N . ILE B 1 299 ? -0.586 -13.172 -2.645 1 90.25 299 ILE B N 1
ATOM 5611 C CA . ILE B 1 299 ? -1.708 -13.094 -1.716 1 90.25 299 ILE B CA 1
ATOM 5612 C C . ILE B 1 299 ? -1.455 -14.016 -0.526 1 90.25 299 ILE B C 1
ATOM 5614 O O . ILE B 1 299 ? -1.687 -13.633 0.624 1 90.25 299 ILE B O 1
ATOM 5618 N N . LEU B 1 300 ? -0.987 -15.164 -0.79 1 93.88 300 LEU B N 1
ATOM 5619 C CA . LEU B 1 300 ? -0.752 -16.125 0.285 1 93.88 300 LEU B CA 1
ATOM 5620 C C . LEU B 1 300 ? 0.412 -15.672 1.164 1 93.88 300 LEU B C 1
ATOM 5622 O O . LEU B 1 300 ? 0.426 -15.945 2.367 1 93.88 300 LEU B O 1
ATOM 5626 N N . SER B 1 301 ? 1.305 -14.984 0.565 1 91.62 301 SER B N 1
ATOM 5627 C CA . SER B 1 301 ? 2.459 -14.516 1.321 1 91.62 301 SER B CA 1
ATOM 5628 C C . SER B 1 301 ? 2.064 -13.406 2.299 1 91.62 301 SER B C 1
ATOM 5630 O O . SER B 1 301 ? 2.816 -13.094 3.223 1 91.62 301 SER B O 1
ATOM 5632 N N . GLN B 1 302 ? 0.972 -12.836 2.096 1 85.31 302 GLN B N 1
ATOM 5633 C CA . GLN B 1 302 ? 0.486 -11.797 2.996 1 85.31 302 GLN B CA 1
ATOM 5634 C C . GLN B 1 302 ? -0.01 -12.391 4.309 1 85.31 302 GLN B C 1
ATOM 5636 O O . GLN B 1 302 ? -0.225 -11.672 5.285 1 85.31 302 GLN B O 1
ATOM 5641 N N . ILE B 1 303 ? -0.176 -13.641 4.324 1 89 303 ILE B N 1
ATOM 5642 C CA . ILE B 1 303 ? -0.527 -14.359 5.543 1 89 303 ILE B CA 1
ATOM 5643 C C . ILE B 1 303 ? 0.74 -14.891 6.211 1 89 303 ILE B C 1
ATOM 5645 O O . ILE B 1 303 ? 1.357 -15.836 5.727 1 89 303 ILE B O 1
ATOM 5649 N N . PRO B 1 304 ? 1.101 -14.391 7.34 1 87.81 304 PRO B N 1
ATOM 5650 C CA . PRO B 1 304 ? 2.373 -14.75 7.969 1 87.81 304 PRO B CA 1
ATOM 5651 C C . PRO B 1 304 ? 2.547 -16.25 8.141 1 87.81 304 PRO B C 1
ATOM 5653 O O . PRO B 1 304 ? 3.639 -16.781 7.922 1 87.81 304 PRO B O 1
ATOM 5656 N N . ALA B 1 305 ? 1.504 -16.922 8.43 1 89.75 305 ALA B N 1
ATOM 5657 C CA . ALA B 1 305 ? 1.556 -18.359 8.664 1 89.75 305 ALA B CA 1
ATOM 5658 C C . ALA B 1 305 ? 1.857 -19.125 7.375 1 89.75 305 ALA B C 1
ATOM 5660 O O . ALA B 1 305 ? 2.211 -20.297 7.406 1 89.75 305 ALA B O 1
ATOM 5661 N N . PHE B 1 306 ? 1.663 -18.438 6.273 1 94.25 306 PHE B N 1
ATOM 5662 C CA . PHE B 1 306 ? 1.829 -19.094 4.98 1 94.25 306 PHE B CA 1
ATOM 5663 C C . PHE B 1 306 ? 3.152 -18.688 4.34 1 94.25 306 PHE B C 1
ATOM 5665 O O . PHE B 1 306 ? 3.596 -19.312 3.375 1 94.25 306 PHE B O 1
ATOM 5672 N N . LYS B 1 307 ? 3.711 -17.75 5.105 1 87.62 307 LYS B N 1
ATOM 5673 C CA . LYS B 1 307 ? 4.902 -17.156 4.504 1 87.62 307 LYS B CA 1
ATOM 5674 C C . LYS B 1 307 ? 6.016 -18.188 4.363 1 87.62 307 LYS B C 1
ATOM 5676 O O . LYS B 1 307 ? 6.211 -19.031 5.25 1 87.62 307 LYS B O 1
ATOM 5681 N N . ASP B 1 308 ? 6.672 -18.547 3.223 1 87.62 308 ASP B N 1
ATOM 5682 C CA . ASP B 1 308 ? 7.887 -19.297 2.922 1 87.62 308 ASP B CA 1
ATOM 5683 C C . ASP B 1 308 ? 7.574 -20.781 2.686 1 87.62 308 ASP B C 1
ATOM 5685 O O . ASP B 1 308 ? 8.477 -21.578 2.436 1 87.62 308 ASP B O 1
ATOM 5689 N N . ASP B 1 309 ? 6.312 -21.219 2.998 1 95.31 309 ASP B N 1
ATOM 5690 C CA . ASP B 1 309 ? 5.949 -22.594 2.68 1 95.31 309 ASP B CA 1
ATOM 5691 C C . ASP B 1 309 ? 4.773 -22.641 1.71 1 95.31 309 ASP B C 1
ATOM 5693 O O . ASP B 1 309 ? 4.965 -22.625 0.492 1 95.31 309 ASP B O 1
ATOM 5697 N N . ILE B 1 310 ? 3.525 -22.453 2.34 1 96.94 310 ILE B N 1
ATOM 5698 C CA . ILE B 1 310 ? 2.311 -22.609 1.548 1 96.94 310 ILE B CA 1
ATOM 5699 C C . ILE B 1 310 ? 2.359 -21.672 0.342 1 96.94 310 ILE B C 1
ATOM 5701 O O . ILE B 1 310 ? 2.025 -22.078 -0.776 1 96.94 310 ILE B O 1
ATOM 5705 N N . ALA B 1 311 ? 2.764 -20.484 0.596 1 96.81 311 ALA B N 1
ATOM 5706 C CA . ALA B 1 311 ? 2.818 -19.484 -0.474 1 96.81 311 ALA B CA 1
ATOM 5707 C C . ALA B 1 311 ? 3.752 -19.938 -1.594 1 96.81 311 ALA B C 1
ATOM 5709 O O . ALA B 1 311 ? 3.428 -19.797 -2.775 1 96.81 311 ALA B O 1
ATOM 5710 N N . ASN B 1 312 ? 4.883 -20.5 -1.207 1 97.56 312 ASN B N 1
ATOM 5711 C CA . ASN B 1 312 ? 5.844 -20.984 -2.197 1 97.56 312 ASN B CA 1
ATOM 5712 C C . ASN B 1 312 ? 5.336 -22.234 -2.912 1 97.56 312 ASN B C 1
ATOM 5714 O O . ASN B 1 312 ? 5.367 -22.297 -4.141 1 97.56 312 ASN B O 1
ATOM 5718 N N . TRP B 1 313 ? 4.898 -23.203 -2.154 1 98.44 313 TRP B N 1
ATOM 5719 C CA . TRP B 1 313 ? 4.438 -24.469 -2.74 1 98.44 313 TRP B CA 1
ATOM 5720 C C . TRP B 1 313 ? 3.314 -24.219 -3.74 1 98.44 313 TRP B C 1
ATOM 5722 O O . TRP B 1 313 ? 3.336 -24.75 -4.852 1 98.44 313 TRP B O 1
ATOM 5732 N N . ALA B 1 314 ? 2.348 -23.359 -3.309 1 98.06 314 ALA B N 1
ATOM 5733 C CA . ALA B 1 314 ? 1.211 -23.047 -4.172 1 98.06 314 ALA B CA 1
ATOM 5734 C C . ALA B 1 314 ? 1.637 -22.172 -5.344 1 98.06 314 ALA B C 1
ATOM 5736 O O . ALA B 1 314 ? 1.247 -22.422 -6.488 1 98.06 314 ALA B O 1
ATOM 5737 N N . GLY B 1 315 ? 2.475 -21.219 -5.102 1 97.44 315 GLY B N 1
ATOM 5738 C CA . GLY B 1 315 ? 2.848 -20.234 -6.098 1 97.44 315 GLY B CA 1
ATOM 5739 C C . GLY B 1 315 ? 3.84 -20.75 -7.117 1 97.44 315 GLY B C 1
ATOM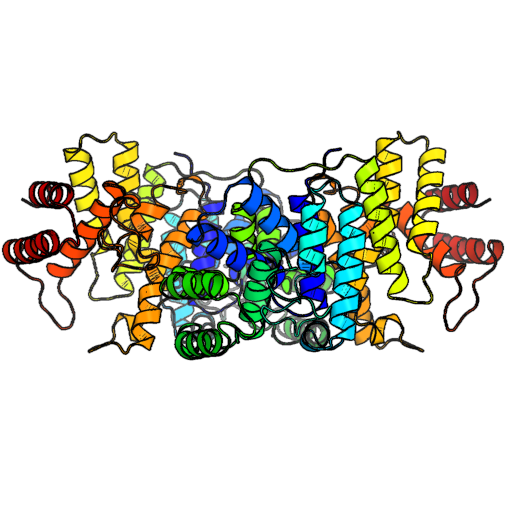 5740 O O . GLY B 1 315 ? 3.924 -20.234 -8.234 1 97.44 315 GLY B O 1
ATOM 5741 N N . ASN B 1 316 ? 4.602 -21.781 -6.805 1 98.12 316 ASN B N 1
ATOM 5742 C CA . ASN B 1 316 ? 5.668 -22.297 -7.664 1 98.12 316 ASN B CA 1
ATOM 5743 C C . ASN B 1 316 ? 5.188 -23.453 -8.523 1 98.12 316 ASN B C 1
ATOM 5745 O O . ASN B 1 316 ? 5.988 -24.109 -9.203 1 98.12 316 ASN B O 1
ATOM 5749 N N . HIS B 1 317 ? 3.891 -23.703 -8.531 1 98.19 317 HIS B N 1
ATOM 5750 C CA . HIS B 1 317 ? 3.408 -24.969 -9.094 1 98.19 317 HIS B CA 1
ATOM 5751 C C . HIS B 1 317 ? 3.623 -25.016 -10.602 1 98.19 317 HIS B C 1
ATOM 5753 O O . HIS B 1 317 ? 3.566 -26.094 -11.203 1 98.19 317 HIS B O 1
ATOM 5759 N N . HIS B 1 318 ? 3.936 -23.891 -11.242 1 98 318 HIS B N 1
ATOM 5760 C CA . HIS B 1 318 ? 4.215 -23.891 -12.672 1 98 318 HIS B CA 1
ATOM 5761 C C . HIS B 1 318 ? 5.707 -23.734 -12.945 1 98 318 HIS B C 1
ATOM 5763 O O . HIS B 1 318 ? 6.129 -23.656 -14.102 1 98 318 HIS B O 1
ATOM 5769 N N . GLU B 1 319 ? 6.539 -23.641 -11.938 1 98.31 319 GLU B N 1
ATOM 5770 C CA . GLU B 1 319 ? 7.988 -23.609 -12.117 1 98.31 319 GLU B CA 1
ATOM 5771 C C . GLU B 1 319 ? 8.523 -24.984 -12.516 1 98.31 319 GLU B C 1
ATOM 5773 O O . GLU B 1 319 ? 7.934 -26.016 -12.164 1 98.31 319 GLU B O 1
ATOM 5778 N N . ARG B 1 320 ? 9.625 -25 -13.273 1 98.44 320 ARG B N 1
ATOM 5779 C CA . ARG B 1 320 ? 10.273 -26.219 -13.758 1 98.44 320 ARG B CA 1
ATOM 5780 C C . ARG B 1 320 ? 11.773 -26.188 -13.477 1 98.44 320 ARG B C 1
ATOM 5782 O O . ARG B 1 320 ? 12.398 -25.125 -13.539 1 98.44 320 ARG B O 1
ATOM 5789 N N . ILE B 1 321 ? 12.344 -27.312 -13.273 1 97.69 321 ILE B N 1
ATOM 5790 C CA . ILE B 1 321 ? 13.719 -27.375 -12.789 1 97.69 321 ILE B CA 1
ATOM 5791 C C . ILE B 1 321 ? 14.672 -26.828 -13.852 1 97.69 321 ILE B C 1
ATOM 5793 O O . ILE B 1 321 ? 15.812 -26.484 -13.555 1 97.69 321 ILE B O 1
ATOM 5797 N N . ASP B 1 322 ? 14.234 -26.75 -15.102 1 97.44 322 ASP B N 1
ATOM 5798 C CA . ASP B 1 322 ? 15.094 -26.219 -16.172 1 97.44 322 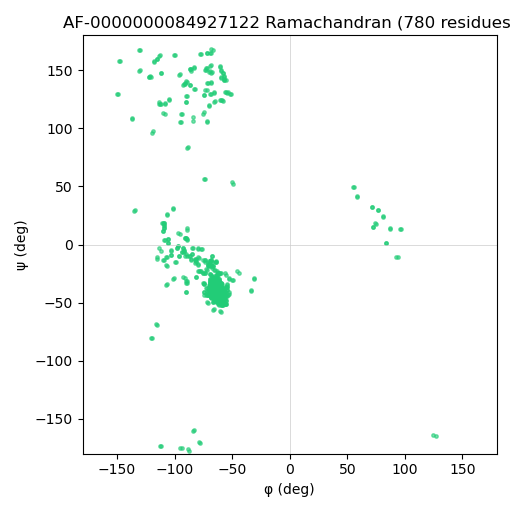ASP B CA 1
ATOM 5799 C C . ASP B 1 322 ? 14.898 -24.719 -16.328 1 97.44 322 ASP B C 1
ATOM 5801 O O . ASP B 1 322 ? 15.336 -24.141 -17.328 1 97.44 322 ASP B O 1
ATOM 5805 N N . ARG B 1 323 ? 14.133 -24.078 -15.492 1 96.06 323 ARG B N 1
ATOM 5806 C CA . ARG B 1 323 ? 13.898 -22.641 -15.438 1 96.06 323 ARG B CA 1
ATOM 5807 C C . ARG B 1 323 ? 12.992 -22.188 -16.578 1 96.06 323 ARG B C 1
ATOM 5809 O O . ARG B 1 323 ? 12.93 -21 -16.891 1 96.06 323 ARG B O 1
ATOM 5816 N N . SER B 1 324 ? 12.273 -23.141 -17.172 1 96.5 324 SER B N 1
ATOM 5817 C CA . SER B 1 324 ? 11.367 -22.797 -18.266 1 96.5 324 SER B CA 1
ATOM 5818 C C . SER B 1 324 ? 9.992 -22.406 -17.734 1 96.5 324 SER B C 1
ATOM 5820 O O . SER B 1 324 ? 9.141 -21.922 -18.484 1 96.5 324 SER B O 1
ATOM 5822 N N . GLY B 1 325 ? 9.781 -22.625 -16.438 1 96.94 325 GLY B N 1
ATOM 5823 C CA . GLY B 1 325 ? 8.484 -22.328 -15.844 1 96.94 325 GLY B CA 1
ATOM 5824 C C . GLY B 1 325 ? 8.281 -20.859 -15.562 1 96.94 325 GLY B C 1
ATOM 5825 O O . GLY B 1 325 ? 9.008 -20.016 -16.094 1 96.94 325 GLY B O 1
ATOM 5826 N N . TYR B 1 326 ? 7.289 -20.531 -14.875 1 96.62 326 TYR B N 1
ATOM 5827 C CA . TYR B 1 326 ? 6.887 -19.172 -14.531 1 96.62 326 TYR B CA 1
ATOM 5828 C C . TYR B 1 326 ? 6.211 -19.125 -13.164 1 96.62 326 TYR B C 1
ATOM 5830 O O . TYR B 1 326 ? 5.762 -20.156 -12.656 1 96.62 326 TYR B O 1
ATOM 5838 N N . PRO B 1 327 ? 6.191 -17.984 -12.516 1 96.12 327 PRO B N 1
ATOM 5839 C CA . PRO B 1 327 ? 6.512 -16.672 -13.055 1 96.12 327 PRO B CA 1
ATOM 5840 C C . PRO B 1 327 ? 7.949 -16.234 -12.75 1 96.12 327 PRO B C 1
ATOM 5842 O O . PRO B 1 327 ? 8.383 -15.164 -13.172 1 96.12 327 PRO B O 1
ATOM 5845 N N . GLU B 1 328 ? 8.719 -17.016 -12 1 96.06 328 GLU B N 1
ATOM 5846 C CA . GLU B 1 328 ? 10.008 -16.578 -11.492 1 96.06 328 GLU B CA 1
ATOM 5847 C C . GLU B 1 328 ? 11.156 -17.266 -12.234 1 96.06 328 GLU B C 1
ATOM 5849 O O . GLU B 1 328 ? 12.32 -16.906 -12.047 1 96.06 328 GLU B O 1
ATOM 5854 N N . LYS B 1 329 ? 10.836 -18.281 -13.031 1 96.56 329 LYS B N 1
ATOM 5855 C CA . LYS B 1 329 ? 11.844 -19.078 -13.727 1 96.56 329 LYS B CA 1
ATOM 5856 C C . LYS B 1 329 ? 12.859 -19.656 -12.75 1 96.56 329 LYS B C 1
ATOM 5858 O O . LYS B 1 329 ? 14.07 -19.516 -12.953 1 96.56 329 LYS B O 1
ATOM 5863 N N . LEU B 1 330 ? 12.344 -20.234 -11.75 1 96.25 330 LEU B N 1
ATOM 5864 C CA . LEU B 1 330 ? 13.172 -20.891 -10.742 1 96.25 330 LEU B CA 1
ATOM 5865 C C . LEU B 1 330 ? 13.781 -22.188 -11.289 1 96.25 330 LEU B C 1
ATOM 5867 O O . LEU B 1 330 ? 13.188 -22.828 -12.156 1 96.25 330 LEU B O 1
ATOM 5871 N N . GLY B 1 331 ? 14.969 -22.562 -10.742 1 95.88 331 GLY B N 1
ATOM 5872 C CA . GLY B 1 331 ? 15.641 -23.781 -11.18 1 95.88 331 GLY B CA 1
ATOM 5873 C C . GLY B 1 331 ? 15.68 -24.859 -10.117 1 95.88 331 GLY B C 1
ATOM 5874 O O . GLY B 1 331 ? 15.039 -24.719 -9.07 1 95.88 331 GLY B O 1
ATOM 5875 N N . LYS B 1 332 ? 16.391 -25.875 -10.461 1 96.5 332 LYS B N 1
ATOM 5876 C CA . LYS B 1 332 ? 16.484 -27.078 -9.633 1 96.5 332 LYS B CA 1
ATOM 5877 C C . LYS B 1 332 ? 16.891 -26.734 -8.203 1 96.5 332 LYS B C 1
ATOM 5879 O O . LYS B 1 332 ? 16.281 -27.219 -7.246 1 96.5 332 LYS B O 1
ATOM 5884 N N . ASP B 1 333 ? 17.812 -25.812 -8.047 1 95.88 333 ASP B N 1
ATOM 5885 C CA . ASP B 1 333 ? 18.375 -25.5 -6.73 1 95.88 333 ASP B CA 1
ATOM 5886 C C . ASP B 1 333 ? 17.469 -24.547 -5.965 1 95.88 333 ASP B C 1
ATOM 5888 O O . ASP B 1 333 ? 17.609 -24.375 -4.75 1 95.88 333 ASP B O 1
ATOM 5892 N N . GLU B 1 334 ? 16.5 -23.953 -6.66 1 96.12 334 GLU B N 1
ATOM 5893 C CA . GLU B 1 334 ? 15.633 -22.953 -6.047 1 96.12 334 GLU B CA 1
ATOM 5894 C C . GLU B 1 334 ? 14.266 -23.547 -5.711 1 96.12 334 GLU B C 1
ATOM 5896 O O . GLU B 1 334 ? 13.484 -22.922 -4.98 1 96.12 334 GLU B O 1
ATOM 5901 N N . LEU B 1 335 ? 13.984 -24.781 -6.164 1 97.69 335 LEU B N 1
ATOM 5902 C CA . LEU B 1 335 ? 12.711 -25.438 -5.918 1 97.69 335 LEU B CA 1
ATOM 5903 C C . LEU B 1 335 ? 12.875 -26.578 -4.922 1 97.69 335 LEU B C 1
ATOM 5905 O O . LEU B 1 335 ? 13.672 -27.5 -5.141 1 97.69 335 LEU B O 1
ATOM 5909 N N . SER B 1 336 ? 12.172 -26.5 -3.859 1 97.56 336 SER B N 1
ATOM 5910 C CA . SER B 1 336 ? 12.18 -27.609 -2.902 1 97.56 336 SER B CA 1
ATOM 5911 C C . SER B 1 336 ? 11.422 -28.812 -3.447 1 97.56 336 SER B C 1
ATOM 5913 O O . SER B 1 336 ? 10.711 -28.703 -4.449 1 97.56 336 SER B O 1
ATOM 5915 N N . LEU B 1 337 ? 11.617 -29.922 -2.84 1 98.06 337 LEU B N 1
ATOM 5916 C CA . LEU B 1 337 ? 10.867 -31.109 -3.219 1 98.06 337 LEU B CA 1
ATOM 5917 C C . LEU B 1 337 ? 9.367 -30.859 -3.127 1 98.06 337 LEU B C 1
ATOM 5919 O O . LEU B 1 337 ? 8.602 -31.312 -3.992 1 98.06 337 LEU B O 1
ATOM 5923 N N . LEU B 1 338 ? 8.938 -30.156 -2.074 1 98.31 338 LEU B N 1
ATOM 5924 C CA . LEU B 1 338 ? 7.512 -29.906 -1.866 1 98.31 338 LEU B CA 1
ATOM 5925 C C . LEU B 1 338 ? 6.957 -28.969 -2.936 1 98.31 338 LEU B C 1
ATOM 5927 O O . LEU B 1 338 ? 5.801 -29.109 -3.346 1 98.31 338 LEU B O 1
ATOM 5931 N N . ASP B 1 339 ? 7.777 -28 -3.438 1 98.19 339 ASP B N 1
ATOM 5932 C CA . ASP B 1 339 ? 7.398 -27.203 -4.602 1 98.19 339 ASP B CA 1
ATOM 5933 C C . ASP B 1 339 ? 7.105 -28.094 -5.805 1 98.19 339 ASP B C 1
ATOM 5935 O O . ASP B 1 339 ? 6.066 -27.953 -6.453 1 98.19 339 ASP B O 1
ATOM 5939 N N . ARG B 1 340 ? 8.031 -28.969 -6.016 1 98.38 340 ARG B N 1
ATOM 5940 C CA . ARG B 1 340 ? 7.973 -29.812 -7.203 1 98.38 340 ARG B CA 1
ATOM 5941 C C . ARG B 1 340 ? 6.816 -30.812 -7.105 1 98.38 340 ARG B C 1
ATOM 5943 O O . ARG B 1 340 ? 6.211 -31.172 -8.117 1 98.38 340 ARG B O 1
ATOM 5950 N N . ILE B 1 341 ? 6.504 -31.219 -5.914 1 98.62 341 ILE B N 1
ATOM 5951 C CA . ILE B 1 341 ? 5.402 -32.156 -5.703 1 98.62 341 ILE B CA 1
ATOM 5952 C C . ILE B 1 341 ? 4.082 -31.5 -6.102 1 98.62 341 ILE B C 1
ATOM 5954 O O . ILE B 1 341 ? 3.281 -32.094 -6.824 1 98.62 341 ILE B O 1
ATOM 5958 N N . VAL B 1 342 ? 3.814 -30.25 -5.645 1 98.56 342 VAL B N 1
ATOM 5959 C CA . VAL B 1 342 ? 2.58 -29.562 -6.008 1 98.56 342 VAL B CA 1
ATOM 5960 C C . VAL B 1 342 ? 2.521 -29.375 -7.52 1 98.56 342 VAL B C 1
ATOM 5962 O O . VAL B 1 342 ? 1.473 -29.578 -8.141 1 98.56 342 VAL B O 1
ATOM 5965 N N . GLY B 1 343 ? 3.637 -29.031 -8.102 1 98.5 343 GLY B N 1
ATOM 5966 C CA . GLY B 1 343 ? 3.705 -28.812 -9.539 1 98.5 343 GLY B CA 1
ATOM 5967 C C . GLY B 1 343 ? 3.385 -30.047 -10.352 1 98.5 343 GLY B C 1
ATOM 5968 O O . GLY B 1 343 ? 2.588 -30 -11.289 1 98.5 343 GLY B O 1
ATOM 5969 N N . ILE B 1 344 ? 4.035 -31.188 -9.984 1 98.62 344 ILE B N 1
ATOM 5970 C CA . ILE B 1 344 ? 3.861 -32.406 -10.758 1 98.62 344 ILE B CA 1
ATOM 5971 C C . ILE B 1 344 ? 2.438 -32.938 -10.586 1 98.62 344 ILE B C 1
ATOM 5973 O O . ILE B 1 344 ? 1.855 -33.5 -11.516 1 98.62 344 ILE B O 1
ATOM 5977 N N . CYS B 1 345 ? 1.836 -32.75 -9.398 1 98.31 345 CYS B N 1
ATOM 5978 C CA . CYS B 1 345 ? 0.456 -33.156 -9.156 1 98.31 345 CYS B CA 1
ATOM 5979 C C . CYS B 1 345 ? -0.513 -32.312 -9.977 1 98.31 345 CYS B C 1
ATOM 5981 O O . CYS B 1 345 ? -1.54 -32.812 -10.438 1 98.31 345 CYS B O 1
ATOM 5983 N N . ASP B 1 346 ? -0.218 -31.047 -10.109 1 97.5 346 ASP B N 1
ATOM 5984 C CA . ASP B 1 346 ? -1.034 -30.172 -10.945 1 97.5 346 ASP B CA 1
ATOM 5985 C C . ASP B 1 346 ? -1.059 -30.656 -12.391 1 97.5 346 ASP B C 1
ATOM 5987 O O . ASP B 1 346 ? -2.117 -30.688 -13.023 1 97.5 346 ASP B O 1
ATOM 5991 N N . VAL B 1 347 ? 0.084 -31.016 -12.914 1 97.12 347 VAL B N 1
ATOM 5992 C CA . VAL B 1 347 ? 0.194 -31.516 -14.281 1 97.12 347 VAL B CA 1
ATOM 5993 C C . VAL B 1 347 ? -0.601 -32.812 -14.422 1 97.12 347 VAL B C 1
ATOM 5995 O O . VAL B 1 347 ? -1.362 -32.969 -15.375 1 97.12 347 VAL B O 1
ATOM 5998 N N . TYR B 1 348 ? -0.377 -33.719 -13.445 1 97.19 348 TYR B N 1
ATOM 5999 C CA . TYR B 1 348 ? -1.083 -35 -13.469 1 97.19 348 TYR B CA 1
ATOM 6000 C C . TYR B 1 348 ? -2.592 -34.781 -13.5 1 97.19 348 TYR B C 1
ATOM 6002 O O . TYR B 1 348 ? -3.289 -35.375 -14.328 1 97.19 348 TYR B O 1
ATOM 6010 N N . GLN B 1 349 ? -3.055 -33.938 -12.547 1 94.81 349 GLN B N 1
ATOM 6011 C CA . GLN B 1 349 ? -4.488 -33.688 -12.438 1 94.81 349 GLN B CA 1
ATOM 6012 C C . GLN B 1 349 ? -5.039 -33.094 -13.727 1 94.81 349 GLN B C 1
ATOM 6014 O O . GLN B 1 349 ? -6.145 -33.438 -14.156 1 94.81 349 GLN B O 1
ATOM 6019 N N . ALA B 1 350 ? -4.32 -32.188 -14.32 1 91.81 350 ALA B N 1
ATOM 6020 C CA . ALA B 1 350 ? -4.746 -31.547 -15.57 1 91.81 350 ALA B CA 1
ATOM 6021 C C . ALA B 1 350 ? -4.859 -32.562 -16.703 1 91.81 350 ALA B C 1
ATOM 6023 O O . ALA B 1 350 ? -5.742 -32.469 -17.547 1 91.81 350 ALA B O 1
ATOM 6024 N N . LEU B 1 351 ? -3.957 -33.5 -16.734 1 94.06 351 LEU B N 1
ATOM 6025 C CA . LEU B 1 351 ? -3.912 -34.5 -17.797 1 94.06 351 LEU B CA 1
ATOM 6026 C C . LEU B 1 351 ? -5.09 -35.469 -17.703 1 94.06 351 LEU B C 1
ATOM 6028 O O . LEU B 1 351 ? -5.625 -35.906 -18.719 1 94.06 351 LEU B O 1
ATOM 6032 N N . ILE B 1 352 ? -5.539 -35.75 -16.5 1 93.12 352 ILE B N 1
ATOM 6033 C CA . ILE B 1 352 ? -6.539 -36.781 -16.359 1 93.12 352 ILE B CA 1
ATOM 6034 C C . ILE B 1 352 ? -7.934 -36.188 -16.312 1 93.12 352 ILE B C 1
ATOM 6036 O O . ILE B 1 352 ? -8.938 -36.906 -16.312 1 93.12 352 ILE B O 1
ATOM 6040 N N . GLU B 1 353 ? -8.023 -34.875 -16.203 1 88.62 353 GLU B N 1
ATOM 6041 C CA . GLU B 1 353 ? -9.32 -34.219 -16.141 1 88.62 353 GLU B CA 1
ATOM 6042 C C . GLU B 1 353 ? -9.867 -33.938 -17.531 1 88.62 353 GLU B C 1
ATOM 6044 O O . GLU B 1 353 ? -9.109 -33.719 -18.484 1 88.62 353 GLU B O 1
ATOM 6049 N N . ASP B 1 354 ? -11.188 -33.938 -17.578 1 82.75 354 ASP B N 1
ATOM 6050 C CA . ASP B 1 354 ? -11.852 -33.531 -18.812 1 82.75 354 ASP B CA 1
ATOM 6051 C C . ASP B 1 354 ? -11.734 -32.031 -19.047 1 82.75 354 ASP B C 1
ATOM 6053 O O . ASP B 1 354 ? -11.844 -31.25 -18.109 1 82.75 354 ASP B O 1
ATOM 6057 N N . ARG B 1 355 ? -11.383 -31.703 -20.203 1 73.06 355 ARG B N 1
ATOM 6058 C CA . ARG B 1 355 ? -11.375 -30.312 -20.641 1 73.06 355 ARG B CA 1
ATOM 6059 C C . ARG B 1 355 ? -12.344 -30.109 -21.797 1 73.06 355 ARG B C 1
ATOM 6061 O O . ARG B 1 355 ? -12.82 -31.078 -22.406 1 73.06 355 ARG B O 1
ATOM 6068 N N . PRO B 1 356 ? -12.773 -28.891 -21.969 1 66.44 356 PRO B N 1
ATOM 6069 C CA . PRO B 1 356 ? -13.773 -28.656 -23.016 1 66.44 356 PRO B CA 1
ATOM 6070 C C . PRO B 1 356 ? -13.391 -29.281 -24.359 1 66.44 356 PRO B C 1
ATOM 6072 O O . PRO B 1 356 ? -14.258 -29.781 -25.078 1 66.44 356 PRO B O 1
ATOM 6075 N N . TYR B 1 357 ? -12.141 -29.344 -24.547 1 68.25 357 TYR B N 1
ATOM 6076 C CA . TYR B 1 357 ? -11.734 -29.734 -25.891 1 68.25 357 TYR B CA 1
ATOM 6077 C C . TYR B 1 357 ? -11.086 -31.109 -25.891 1 68.25 357 TYR B C 1
ATOM 6079 O O . TYR B 1 357 ? -10.727 -31.641 -26.938 1 68.25 357 TYR B O 1
ATOM 6087 N N . ARG B 1 358 ? -10.938 -31.578 -24.719 1 75.19 358 ARG B N 1
ATOM 6088 C CA . ARG B 1 358 ? -10.203 -32.844 -24.641 1 75.19 358 ARG B CA 1
ATOM 6089 C C . ARG B 1 358 ? -10.68 -33.688 -23.469 1 75.19 358 ARG B C 1
ATOM 6091 O O . ARG B 1 358 ? -10.906 -33.156 -22.375 1 75.19 358 ARG B O 1
ATOM 6098 N N . ARG B 1 359 ? -10.969 -34.906 -23.812 1 85.44 359 ARG B N 1
ATOM 6099 C CA . ARG B 1 359 ? -11.273 -35.844 -22.734 1 85.44 359 ARG B CA 1
ATOM 6100 C C . ARG B 1 359 ? -10.039 -36.125 -21.891 1 85.44 359 ARG B C 1
ATOM 6102 O O . ARG B 1 359 ? -8.922 -36.125 -22.391 1 85.44 359 ARG B O 1
ATOM 6109 N N . GLY B 1 360 ? -10.25 -36.375 -20.609 1 90.06 360 GLY B N 1
ATOM 6110 C CA . GLY B 1 360 ? -9.164 -36.75 -19.734 1 90.06 360 GLY B CA 1
ATOM 6111 C C . GLY B 1 360 ? -8.438 -38 -20.188 1 90.06 360 GLY B C 1
ATOM 6112 O O . GLY B 1 360 ? -9.062 -38.938 -20.703 1 90.06 360 GLY B O 1
ATOM 6113 N N . LEU B 1 361 ? -7.199 -38.062 -19.938 1 94.5 361 LEU B N 1
ATOM 6114 C CA . LEU B 1 361 ? -6.375 -39.219 -20.312 1 94.5 361 LEU B CA 1
ATOM 6115 C C . LEU B 1 361 ? -6.418 -40.281 -19.234 1 94.5 361 LEU B C 1
ATOM 6117 O O . LEU B 1 361 ? -6.629 -40 -18.062 1 94.5 361 LEU B O 1
ATOM 6121 N N . PRO B 1 362 ? -6.246 -41.531 -19.75 1 95.5 362 PRO B N 1
ATOM 6122 C CA . PRO B 1 362 ? -6.062 -42.562 -18.75 1 95.5 362 PRO B CA 1
ATOM 6123 C C . PRO B 1 362 ? -4.836 -42.344 -17.875 1 95.5 362 PRO B C 1
ATOM 6125 O O . PRO B 1 362 ? -3.842 -41.781 -18.328 1 95.5 362 PRO B O 1
ATOM 6128 N N . GLN B 1 363 ? -4.895 -42.875 -16.656 1 96.25 363 GLN B N 1
ATOM 6129 C CA . GLN B 1 363 ? -3.82 -42.719 -15.688 1 96.25 363 GLN B CA 1
ATOM 6130 C C . GLN B 1 363 ? -2.479 -43.156 -16.266 1 96.25 363 GLN B C 1
ATOM 6132 O O . GLN B 1 363 ? -1.473 -42.438 -16.094 1 96.25 363 GLN B O 1
ATOM 6137 N N . SER B 1 364 ? -2.475 -44.25 -16.953 1 96.5 364 SER B N 1
ATOM 6138 C CA . SER B 1 364 ? -1.24 -44.812 -17.5 1 96.5 364 SER B CA 1
ATOM 6139 C C . SER B 1 364 ? -0.637 -43.844 -18.531 1 96.5 364 SER B C 1
ATOM 6141 O O . SER B 1 364 ? 0.577 -43.656 -18.562 1 96.5 364 SER B O 1
ATOM 6143 N N . THR B 1 365 ? -1.457 -43.344 -19.328 1 97.25 365 THR B N 1
ATOM 6144 C CA . THR B 1 365 ? -1.007 -42.375 -20.344 1 97.25 365 THR B CA 1
ATOM 6145 C C . THR B 1 365 ? -0.481 -41.094 -19.703 1 97.25 365 THR B C 1
ATOM 6147 O O . THR B 1 365 ? 0.551 -40.562 -20.125 1 97.25 365 THR B O 1
ATOM 6150 N N . ALA B 1 366 ? -1.188 -40.625 -18.734 1 97.25 366 ALA B N 1
ATOM 6151 C CA . ALA B 1 366 ? -0.776 -39.438 -18.016 1 97.25 366 ALA B CA 1
ATOM 6152 C C . ALA B 1 366 ? 0.596 -39.625 -17.375 1 97.25 366 ALA B C 1
ATOM 6154 O O . ALA B 1 366 ? 1.46 -38.75 -17.484 1 97.25 366 ALA B O 1
ATOM 6155 N N . LEU B 1 367 ? 0.831 -40.781 -16.75 1 97.94 367 LEU B N 1
ATOM 6156 C CA . LEU B 1 367 ? 2.098 -41.062 -16.078 1 97.94 367 LEU B CA 1
ATOM 6157 C C . LEU B 1 367 ? 3.229 -41.188 -17.094 1 97.94 367 LEU B C 1
ATOM 6159 O O . LEU B 1 367 ? 4.371 -40.812 -16.812 1 97.94 367 LEU B O 1
ATOM 6163 N N . THR B 1 368 ? 2.871 -41.656 -18.281 1 98.12 368 THR B N 1
ATOM 6164 C CA . THR B 1 368 ? 3.863 -41.75 -19.359 1 98.12 368 THR B CA 1
ATOM 6165 C C . THR B 1 368 ? 4.289 -40.344 -19.812 1 98.12 368 THR B C 1
ATOM 6167 O O . THR B 1 368 ? 5.477 -40.094 -20 1 98.12 368 THR B O 1
ATOM 6170 N N . ILE B 1 369 ? 3.361 -39.531 -19.984 1 97.81 369 ILE B N 1
ATOM 6171 C CA . ILE B 1 369 ? 3.639 -38.156 -20.391 1 97.81 369 ILE B CA 1
ATOM 6172 C C . ILE B 1 369 ? 4.527 -37.5 -19.359 1 97.81 369 ILE B C 1
ATOM 6174 O O . ILE B 1 369 ? 5.5 -36.812 -19.719 1 97.81 369 ILE B O 1
ATOM 6178 N N . ILE B 1 370 ? 4.234 -37.688 -18.094 1 98.31 370 ILE B N 1
ATOM 6179 C CA . ILE B 1 370 ? 5.008 -37.062 -17.031 1 98.31 370 ILE B CA 1
ATOM 6180 C C . ILE B 1 370 ? 6.402 -37.688 -16.969 1 98.31 370 ILE B C 1
ATOM 6182 O O . ILE B 1 370 ? 7.383 -36.969 -16.703 1 98.31 370 ILE B O 1
ATOM 6186 N N . SER B 1 371 ? 6.48 -38.969 -17.219 1 98.12 371 SER B N 1
ATOM 6187 C CA . SER B 1 371 ? 7.785 -39.594 -17.297 1 98.12 371 SER B CA 1
ATOM 6188 C C . SER B 1 371 ? 8.648 -38.969 -18.375 1 98.12 371 SER B C 1
ATOM 6190 O O . SER B 1 371 ? 9.859 -38.781 -18.203 1 98.12 371 SER B O 1
ATOM 6192 N N . ASP B 1 372 ? 8.039 -38.625 -19.484 1 98.38 372 ASP B N 1
ATOM 6193 C CA . ASP B 1 372 ? 8.75 -37.969 -20.578 1 98.38 372 ASP B CA 1
ATOM 6194 C C . ASP B 1 372 ? 9.195 -36.562 -20.156 1 98.38 372 ASP B C 1
ATOM 6196 O O . ASP B 1 372 ? 10.25 -36.094 -20.578 1 98.38 372 ASP B O 1
ATOM 6200 N N . MET B 1 373 ? 8.422 -35.938 -19.344 1 98.06 373 MET B N 1
ATOM 6201 C CA . MET B 1 373 ? 8.789 -34.625 -18.828 1 98.06 373 MET B CA 1
ATOM 6202 C C . MET B 1 373 ? 10.008 -34.719 -17.906 1 98.06 373 MET B C 1
ATOM 6204 O O . MET B 1 373 ? 10.836 -33.812 -17.875 1 98.06 373 MET B O 1
ATOM 6208 N N . VAL B 1 374 ? 10.094 -35.812 -17.156 1 98.19 374 VAL B N 1
ATOM 6209 C CA . VAL B 1 374 ? 11.266 -36.031 -16.312 1 98.19 374 VAL B CA 1
ATOM 6210 C C . VAL B 1 374 ? 12.508 -36.219 -17.172 1 98.19 374 VAL B C 1
ATOM 6212 O O . VAL B 1 374 ? 13.547 -35.625 -16.906 1 98.19 374 VAL B O 1
ATOM 6215 N N . LYS B 1 375 ? 12.352 -36.938 -18.234 1 98.12 375 LYS B N 1
ATOM 6216 C CA . LYS B 1 375 ? 13.453 -37.188 -19.172 1 98.12 375 LYS B CA 1
ATOM 6217 C C . LYS B 1 375 ? 13.914 -35.875 -19.812 1 98.12 375 LYS B C 1
ATOM 6219 O O . LYS B 1 375 ? 15.102 -35.719 -20.109 1 98.12 375 LYS B O 1
ATOM 6224 N N . SER B 1 376 ? 13.023 -35 -19.969 1 97.94 376 SER B N 1
ATOM 6225 C CA . SER B 1 376 ? 13.312 -33.719 -20.594 1 97.94 376 SER B CA 1
ATOM 6226 C C . SER B 1 376 ? 13.758 -32.688 -19.547 1 97.94 376 SER B C 1
ATOM 6228 O O . SER B 1 376 ? 13.828 -31.5 -19.844 1 97.94 376 SER B O 1
ATOM 6230 N N . ASN B 1 377 ? 13.922 -33.062 -18.328 1 97.44 377 ASN B N 1
ATOM 6231 C CA . ASN B 1 377 ? 14.461 -32.25 -17.234 1 97.44 377 ASN B CA 1
ATOM 6232 C C . ASN B 1 377 ? 13.484 -31.172 -16.797 1 97.44 377 ASN B C 1
ATOM 6234 O O . ASN B 1 377 ? 13.891 -30.062 -16.469 1 97.44 377 ASN B O 1
ATOM 6238 N N . LEU B 1 378 ? 12.234 -31.469 -16.891 1 97.88 378 LEU B N 1
ATOM 6239 C CA . LEU B 1 378 ? 11.227 -30.562 -16.359 1 97.88 378 LEU B CA 1
ATOM 6240 C C . LEU B 1 378 ? 10.898 -30.875 -14.906 1 97.88 378 LEU B C 1
ATOM 6242 O O . LEU B 1 378 ? 10.484 -30 -14.148 1 97.88 378 LEU B O 1
ATOM 6246 N N . PHE B 1 379 ? 10.953 -32.125 -14.531 1 98.31 379 PHE B N 1
ATOM 6247 C CA . PHE B 1 379 ? 10.797 -32.656 -13.18 1 98.31 379 PHE B CA 1
ATOM 6248 C C . PHE B 1 379 ? 11.922 -33.625 -12.828 1 98.31 379 PHE B C 1
ATOM 6250 O O . PHE B 1 379 ? 12.734 -33.969 -13.695 1 98.31 379 PHE B O 1
ATOM 6257 N N . LEU B 1 380 ? 12.055 -33.969 -11.594 1 98.12 380 LEU B N 1
ATOM 6258 C CA . LEU B 1 380 ? 13.023 -34.969 -11.156 1 98.12 380 LEU B CA 1
ATOM 6259 C C . LEU B 1 380 ? 12.352 -36.312 -10.938 1 98.12 380 LEU B C 1
ATOM 6261 O O . LEU B 1 380 ? 11.125 -36.406 -10.82 1 98.12 380 LEU B O 1
ATOM 6265 N N . GLU B 1 381 ? 13.148 -37.344 -10.891 1 98 381 GLU B N 1
ATOM 6266 C CA . GLU B 1 381 ? 12.641 -38.719 -10.688 1 98 381 GLU B CA 1
ATOM 6267 C C . GLU B 1 381 ? 12 -38.844 -9.312 1 98 381 GLU B C 1
ATOM 6269 O O . GLU B 1 381 ? 11.031 -39.594 -9.148 1 98 381 GLU B O 1
ATOM 6274 N N . GLU B 1 382 ? 12.484 -38.156 -8.391 1 98 382 GLU B N 1
ATOM 6275 C CA . GLU B 1 382 ? 12.047 -38.281 -7.008 1 98 382 GLU B CA 1
ATOM 6276 C C . GLU B 1 382 ? 10.555 -37.969 -6.867 1 98 382 GLU B C 1
ATOM 6278 O O . GLU B 1 382 ? 9.797 -38.781 -6.32 1 98 382 GLU B O 1
ATOM 6283 N N . GLU B 1 383 ? 10.117 -36.75 -7.281 1 98.12 383 GLU B N 1
ATOM 6284 C CA . GLU B 1 383 ? 8.703 -36.438 -7.152 1 98.12 383 GLU B CA 1
ATOM 6285 C C . GLU B 1 383 ? 7.844 -37.281 -8.094 1 98.12 383 GLU B C 1
ATOM 6287 O O . GLU B 1 383 ? 6.676 -37.531 -7.805 1 98.12 383 GLU B O 1
ATOM 6292 N N . PHE B 1 384 ? 8.383 -37.75 -9.219 1 98.38 384 PHE B N 1
ATOM 6293 C CA . PHE B 1 384 ? 7.637 -38.625 -10.117 1 98.38 384 PHE B CA 1
ATOM 6294 C C . PHE B 1 384 ? 7.316 -39.938 -9.438 1 98.38 384 PHE B C 1
ATOM 6296 O O . PHE B 1 384 ? 6.191 -40.438 -9.516 1 98.38 384 PHE B O 1
ATOM 6303 N N . TRP B 1 385 ? 8.281 -40.469 -8.781 1 98.19 385 TRP B N 1
ATOM 6304 C CA . TRP B 1 385 ? 8.078 -41.75 -8.094 1 98.19 385 TRP B CA 1
ATOM 6305 C C . TRP B 1 385 ? 7.062 -41.594 -6.965 1 98.19 385 TRP B C 1
ATOM 6307 O O . TRP B 1 385 ? 6.25 -42.5 -6.734 1 98.19 385 TRP B O 1
ATOM 6317 N N . LEU B 1 386 ? 7.152 -40.562 -6.254 1 98.38 386 LEU B N 1
ATOM 6318 C CA . LEU B 1 386 ? 6.195 -40.312 -5.184 1 98.38 386 LEU B CA 1
ATOM 6319 C C . LEU B 1 386 ? 4.781 -40.188 -5.742 1 98.38 386 LEU B C 1
ATOM 6321 O O . LEU B 1 386 ? 3.832 -40.719 -5.152 1 98.38 386 LEU B O 1
ATOM 6325 N N . LEU B 1 387 ? 4.648 -39.5 -6.867 1 98.62 387 LEU B N 1
ATOM 6326 C CA . LEU B 1 387 ? 3.35 -39.375 -7.523 1 98.62 387 LEU B CA 1
ATOM 6327 C C . LEU B 1 387 ? 2.816 -40.75 -7.938 1 98.62 387 LEU B C 1
ATOM 6329 O O . LEU B 1 387 ? 1.656 -41.062 -7.676 1 98.62 387 LEU B O 1
ATOM 6333 N N . LYS B 1 388 ? 3.68 -41.469 -8.539 1 97.81 388 LYS B N 1
ATOM 6334 C CA . LYS B 1 388 ? 3.295 -42.812 -9.008 1 97.81 388 LYS B CA 1
ATOM 6335 C C . LYS B 1 388 ? 2.811 -43.688 -7.848 1 97.81 388 LYS B C 1
ATOM 6337 O O . LYS B 1 388 ? 1.815 -44.406 -7.977 1 97.81 388 LYS B O 1
ATOM 6342 N N . ARG B 1 389 ? 3.457 -43.625 -6.758 1 97.56 389 ARG B N 1
ATOM 6343 C CA . ARG B 1 389 ? 3.086 -44.375 -5.578 1 97.56 389 ARG B CA 1
ATOM 6344 C C . ARG B 1 389 ? 1.744 -43.906 -5.02 1 97.56 389 ARG B C 1
ATOM 6346 O O . ARG B 1 389 ? 0.963 -44.719 -4.512 1 97.56 389 ARG B O 1
ATOM 6353 N N . ALA B 1 390 ? 1.512 -42.688 -5.09 1 97.56 390 ALA B N 1
ATOM 6354 C CA . ALA B 1 390 ? 0.32 -42.094 -4.484 1 97.56 390 ALA B CA 1
ATOM 6355 C C . ALA B 1 390 ? -0.927 -42.406 -5.305 1 97.56 390 ALA B C 1
ATOM 6357 O O . ALA B 1 390 ? -2.021 -42.531 -4.75 1 97.56 390 ALA B O 1
ATOM 6358 N N . VAL B 1 391 ? -0.782 -42.5 -6.602 1 95.44 391 VAL B N 1
ATOM 6359 C CA . VAL B 1 391 ? -1.976 -42.625 -7.43 1 95.44 391 VAL B CA 1
ATOM 6360 C C . VAL B 1 391 ? -2.193 -44.062 -7.805 1 95.44 391 VAL B C 1
ATOM 6362 O O . VAL B 1 391 ? -3.236 -44.438 -8.359 1 95.44 391 VAL B O 1
ATOM 6365 N N . ASN B 1 392 ? -1.207 -44.969 -7.656 1 86.62 392 ASN B N 1
ATOM 6366 C CA . ASN B 1 392 ? -1.363 -46.406 -7.875 1 86.62 392 ASN B CA 1
ATOM 6367 C C . ASN B 1 392 ? -1.947 -47.094 -6.648 1 86.62 392 ASN B C 1
ATOM 6369 O O . ASN B 1 392 ? -1.618 -46.75 -5.516 1 86.62 392 ASN B O 1
#

Secondary structure (DSSP, 8-state):
--EEHHHHHHHHHHHHHHHHT-TTHHHHHHHHHHHHHHHTT--HHHHHHHHHHHHHTTTT-----S-HHHHHHSHHHHHHHHHHHHHHHHTSSS-HHHHHHHHTTT--TTS-SSS---TTTS-HHHHHHHHHHHHHHH--TTS-GGGTHHHHHHHHHHTBTTTB-HHHHHHHHHHTT-HHHHHHHT-TTHHHHHHHT--SS--EE-HHHHHHHHHHHHHHHHHHSGGGTTHHHHHHHHHHHHHHHTT--HHHHHHHHHHHHHTTGGGGGS-HHHHT-SSPPPHHHHHHHHHHHHHHHHHHHTSGGGTTTHHHHHHTTT--TBS-SSSS--BGGGS-HHHHHHHHHHHHHHHHS-BTTBPPPPHHHHHHHHHHHHHTTSS-HHHHHHHHHHH-/--EEHHHHHHHHHHHHHHHHT-TTHHHHHHHHHHHHHHHTT--HHHHHHHHHHHHTTTTT-----S-HHHHHHSHHHHHHHHHHHHHHHHTSSS-HHHHHHHHTTT--TTS-SSS---TTTS-HHHHHHHHHHHHHHH--TTS-GGGTHHHHHHHHHHTBTTTB-HHHHHHHHHHTT-HHHHHHHT-TTHHHHHHHT--SS--EE-HHHHHHHHHHHHHHHHHHSGGGTTHHHHHHHHHHHHHHHHT--HHHHHHHHHHHHHTTGGGGGS-HHHHT-SSPPPHHHHHHHHHHHHHHHHHHHTSGGGTTTHHHHHHTTT--TBS-SSSS--BGGGS-HHHHHHHHHHHHHHHHS-BTTBPPPPHHHHHHHHHHHHHTTSS-HHHHHHHHHHH-

Sequence (784 aa):
MKISVGNLLSAISHLIDIAQGRREHAPKVTYISLQLSHILGLKSLEKKKIYYAAFFHDIGITVADKKFITSHIDPDLAKNHCLLGYEFLQKLPLDGDIAEFVKYHHEFYNGSGAFGYDHSTTPFVSQIINFADQIDIVLDFSNPYYQQIDEITNWVLKKKGVLFNPIIVEAFLELAQKDRFWLDLYNPHLRQIVMALSPEDEVYFDIEQMLKFSEAISLLIDNKSPFTHVHSQQLSQTVYTIAKIMGLNSEMANKLKIAGYLHDIGKMVVPNEILNKEGKLTKEEFYIIKSHPYYTKLILSQIPAFKDDIANWAGNHHERIDRSGYPEKLGKDELSLLDRIVGICDVYQALIEDRPYRRGLPQSTALTIISDMVKSNLFLEEEFWLLKRAVNMKISVGNLLSAISHLIDIAQGRREHAPKVTYISLQLSHILGLKSLEKKKIYYAAFFHDIGITVADKKFITSHIDPDLAKNHCLLGYEFLQKLPLDGDIAEFVKYHHEFYNGSGAFGYDHSTTPFVSQIINFADQIDIVLDFSNPYYQQIDEITNWVLKKKGVLFNPIIVEAFLELAQKDRFWLDLYNPHLRQIVMALSPEDEVYFDIEQMLKFSEAISLLIDNKSPFTHVHSQQLSQTVYTIAKIMGLNSEMANKLKIAGYLHDIGKMVVPNEILNKEGKLTKEEFYIIKSHPYYTKLILSQIPAFKDDIANWAGNHHERIDRSGYPEKLGKDELSLLDRIVGICDVYQALIEDRPYRRGLPQSTALTIISDMVKSNLFLEEEFWLLKRAVN